Protein AF-A0AAQ3VKM4-F1 (afdb_monomer_lite)

Structure (mmCIF, N/CA/C/O backbone):
data_AF-A0AAQ3VKM4-F1
#
_entry.id   AF-A0AAQ3VKM4-F1
#
loop_
_atom_site.group_PDB
_atom_site.id
_atom_site.type_symbol
_atom_site.label_atom_id
_atom_site.label_alt_id
_atom_site.label_comp_id
_atom_site.label_asym_id
_atom_site.label_entity_id
_atom_site.label_seq_id
_atom_site.pdbx_PDB_ins_code
_atom_site.Cartn_x
_atom_site.Cartn_y
_atom_site.Cartn_z
_atom_site.occupancy
_atom_site.B_iso_or_equiv
_atom_site.auth_seq_id
_atom_site.auth_comp_id
_atom_site.auth_asym_id
_atom_site.auth_atom_id
_atom_site.pdbx_PDB_model_num
ATOM 1 N N . MET A 1 1 ? -99.563 -25.297 165.968 1.00 64.38 1 MET A N 1
ATOM 2 C CA . MET A 1 1 ? -98.382 -24.632 165.367 1.00 64.38 1 MET A CA 1
ATOM 3 C C . MET A 1 1 ? -97.954 -25.417 164.139 1.00 64.38 1 MET A C 1
ATOM 5 O O . MET A 1 1 ? -98.142 -26.628 164.146 1.00 64.38 1 MET A O 1
ATOM 9 N N . THR A 1 2 ? -97.430 -24.736 163.124 1.00 74.06 2 THR A N 1
ATOM 10 C CA . THR A 1 2 ? -96.868 -25.286 161.874 1.00 74.06 2 THR A CA 1
ATOM 11 C C . THR A 1 2 ? -95.444 -24.742 161.685 1.00 74.06 2 THR A C 1
ATOM 13 O O . THR A 1 2 ? -95.102 -23.734 162.305 1.00 74.06 2 THR A O 1
ATOM 16 N N . GLN A 1 3 ? -94.617 -25.412 160.879 1.00 81.00 3 GLN A N 1
ATOM 17 C CA . GLN A 1 3 ? -93.217 -25.056 160.591 1.00 81.00 3 GLN A CA 1
ATOM 18 C C . GLN A 1 3 ? -93.020 -24.913 159.073 1.00 81.00 3 GLN A C 1
ATOM 20 O O . GLN A 1 3 ? -93.578 -25.734 158.354 1.00 81.00 3 GLN A O 1
ATOM 25 N N . ASN A 1 4 ? -92.250 -23.914 158.617 1.00 83.56 4 ASN A N 1
ATOM 26 C CA . ASN A 1 4 ? -91.830 -23.728 157.213 1.00 83.56 4 ASN A CA 1
ATOM 27 C C . ASN A 1 4 ? -90.515 -24.481 156.920 1.00 83.56 4 ASN A C 1
ATOM 29 O O . ASN A 1 4 ? -89.773 -24.773 157.861 1.00 83.56 4 ASN A O 1
ATOM 33 N N . ALA A 1 5 ? -90.203 -24.732 155.645 1.00 84.06 5 ALA A N 1
ATOM 34 C CA . ALA A 1 5 ? -88.915 -25.268 155.185 1.00 84.06 5 ALA A CA 1
ATOM 35 C C . ALA A 1 5 ? -88.377 -24.516 153.951 1.00 84.06 5 ALA A C 1
ATOM 37 O O . ALA A 1 5 ? -89.146 -23.891 153.224 1.00 84.06 5 ALA A O 1
ATOM 38 N N . GLU A 1 6 ? -87.069 -24.604 153.710 1.00 83.38 6 GLU A N 1
ATOM 39 C CA . GLU A 1 6 ? -86.381 -24.021 152.549 1.00 83.38 6 GLU A CA 1
ATOM 40 C C . GLU A 1 6 ? -85.208 -24.916 152.094 1.00 83.38 6 GLU A C 1
ATOM 42 O O . GLU A 1 6 ? -84.598 -25.579 152.941 1.00 83.38 6 GLU A O 1
ATOM 47 N N . PHE A 1 7 ? -84.923 -24.966 150.785 1.00 84.12 7 PHE A N 1
ATOM 48 C CA . PHE A 1 7 ? -83.754 -25.622 150.165 1.00 84.12 7 PHE A CA 1
ATOM 49 C C . PHE A 1 7 ? -83.394 -24.958 148.815 1.00 84.12 7 PHE A C 1
ATOM 51 O O . PHE A 1 7 ? -84.117 -24.083 148.355 1.00 84.12 7 PHE A O 1
ATOM 58 N N . ALA A 1 8 ? -82.276 -25.344 148.197 1.00 81.12 8 ALA A N 1
ATOM 59 C CA . ALA A 1 8 ? -81.869 -24.906 146.857 1.00 81.12 8 ALA A CA 1
ATOM 60 C C . ALA A 1 8 ? -81.702 -26.125 145.943 1.00 81.12 8 ALA A C 1
ATOM 62 O O . ALA A 1 8 ? -81.393 -27.206 146.457 1.00 81.12 8 ALA A O 1
ATOM 63 N N . GLU A 1 9 ? -81.898 -25.941 144.640 1.00 82.38 9 GLU A N 1
ATOM 64 C CA . GLU A 1 9 ? -81.639 -26.980 143.637 1.00 82.38 9 GLU A CA 1
ATOM 65 C C . GLU A 1 9 ? -80.137 -27.295 143.516 1.00 82.38 9 GLU A C 1
ATOM 67 O O . GLU A 1 9 ? -79.266 -26.573 144.028 1.00 82.38 9 GLU A O 1
ATOM 72 N N . GLN A 1 10 ? -79.813 -28.411 142.871 1.00 79.62 10 GLN A N 1
ATOM 73 C CA . GLN A 1 10 ? -78.442 -28.881 142.727 1.00 79.62 10 GLN A CA 1
ATOM 74 C C . GLN A 1 10 ? -77.740 -28.188 141.561 1.00 79.62 10 GLN A C 1
ATOM 76 O O . GLN A 1 10 ? -78.004 -28.450 140.396 1.00 79.62 10 GLN A O 1
ATOM 81 N N . ALA A 1 11 ? -76.736 -27.377 141.895 1.00 73.75 11 ALA A N 1
ATOM 82 C CA . ALA A 1 11 ? -75.978 -26.620 140.905 1.00 73.75 11 ALA A CA 1
ATOM 83 C C . ALA A 1 11 ? -75.397 -27.481 139.766 1.00 73.75 11 ALA A C 1
ATOM 85 O O . ALA A 1 11 ? -74.611 -28.407 140.013 1.00 73.75 11 ALA A O 1
ATOM 86 N N . GLY A 1 12 ? -75.715 -27.087 138.528 1.00 65.62 12 GLY A N 1
ATOM 87 C CA . GLY A 1 12 ? -75.123 -27.603 137.291 1.00 65.62 12 GLY A CA 1
ATOM 88 C C . GLY A 1 12 ? -75.569 -29.015 136.910 1.00 65.62 12 GLY A C 1
ATOM 89 O O . GLY A 1 12 ? -74.775 -29.764 136.329 1.00 65.62 12 GLY A O 1
ATOM 90 N N . GLN A 1 13 ? -76.786 -29.418 137.292 1.00 69.31 13 GLN A N 1
ATOM 91 C CA . GLN A 1 13 ? -77.365 -30.717 136.943 1.00 69.31 13 GLN A CA 1
ATOM 92 C C . GLN A 1 13 ? -78.684 -30.606 136.175 1.00 69.31 13 GLN A C 1
ATOM 94 O O . GLN A 1 13 ? -79.716 -31.083 136.638 1.00 69.31 13 GLN A O 1
ATOM 99 N N . THR A 1 14 ? -78.619 -30.123 134.938 1.00 73.75 14 THR A N 1
ATOM 100 C CA . THR A 1 14 ? -79.780 -30.087 134.046 1.00 73.75 14 THR A CA 1
ATOM 101 C C . THR A 1 14 ? -80.436 -31.474 133.889 1.00 73.75 14 THR A C 1
ATOM 103 O O . THR A 1 14 ? -79.787 -32.469 133.537 1.00 73.75 14 THR A O 1
ATOM 106 N N . HIS A 1 15 ? -81.749 -31.541 134.076 1.00 75.56 15 HIS A N 1
ATOM 107 C CA . HIS A 1 15 ? -82.653 -32.688 133.940 1.00 75.56 15 HIS A CA 1
ATOM 108 C C . HIS A 1 15 ? -82.412 -33.829 134.945 1.00 75.56 15 HIS A C 1
ATOM 110 O O . HIS A 1 15 ? -82.693 -35.003 134.658 1.00 75.56 15 HIS A O 1
ATOM 116 N N . SER A 1 16 ? -81.896 -33.523 136.137 1.00 75.75 16 SER A N 1
ATOM 117 C CA . SER A 1 16 ? -81.593 -34.531 137.157 1.00 75.75 16 SER A CA 1
ATOM 118 C C . SER A 1 16 ? -82.842 -35.226 137.725 1.00 75.75 16 SER A C 1
ATOM 120 O O . SER A 1 16 ? -83.831 -34.615 138.115 1.00 75.75 16 SER A O 1
ATOM 122 N N . GLY A 1 17 ? -82.801 -36.557 137.832 1.00 79.31 17 GLY A N 1
ATOM 123 C CA . GLY A 1 17 ? -83.880 -37.351 138.442 1.00 79.31 17 GLY A CA 1
ATOM 124 C C . GLY A 1 17 ? -83.785 -37.505 139.967 1.00 79.31 17 GLY A C 1
ATOM 125 O O . GLY A 1 17 ? -84.576 -38.253 140.550 1.00 79.31 17 GLY A O 1
ATOM 126 N N . LEU A 1 18 ? -82.784 -36.897 140.614 1.00 81.56 18 LEU A N 1
ATOM 127 C CA . LEU A 1 18 ? -82.569 -36.998 142.062 1.00 81.56 18 LEU A CA 1
ATOM 128 C C . LEU A 1 18 ? -83.651 -36.231 142.825 1.00 81.56 18 LEU A C 1
ATOM 130 O O . LEU A 1 18 ? -84.115 -35.211 142.351 1.00 81.56 18 LEU A O 1
ATOM 134 N N . LEU A 1 19 ? -84.079 -36.732 143.990 1.00 83.62 19 LEU A N 1
ATOM 135 C CA . LEU A 1 19 ? -85.164 -36.105 144.750 1.00 83.62 19 LEU A CA 1
ATOM 136 C C . LEU A 1 19 ? -84.648 -35.069 145.753 1.00 83.62 19 LEU A C 1
ATOM 138 O O . LEU A 1 19 ? -83.874 -35.424 146.646 1.00 83.62 19 LEU A O 1
ATOM 142 N N . ASP A 1 20 ? -85.223 -33.874 145.718 1.00 84.12 20 ASP A N 1
ATOM 143 C CA . ASP A 1 20 ? -85.139 -32.887 146.785 1.00 84.12 20 ASP A CA 1
ATOM 144 C C . ASP A 1 20 ? -86.245 -33.110 147.816 1.00 84.12 20 ASP A C 1
ATOM 146 O O . ASP A 1 20 ? -87.407 -33.355 147.479 1.00 84.12 20 ASP A O 1
ATOM 150 N N . THR A 1 21 ? -85.874 -33.080 149.101 1.00 80.25 21 THR A N 1
ATOM 151 C CA . THR A 1 21 ? -86.745 -33.464 150.223 1.00 80.25 21 THR A CA 1
ATOM 152 C C . THR A 1 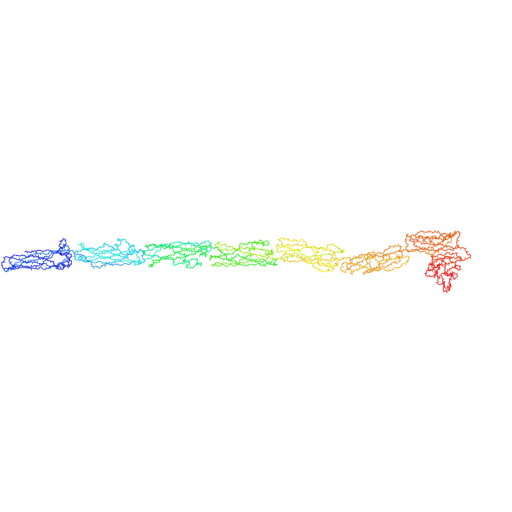21 ? -86.767 -32.403 151.325 1.00 80.25 21 THR A C 1
ATOM 154 O O . THR A 1 21 ? -85.727 -32.078 151.895 1.00 80.25 21 THR A O 1
ATOM 157 N N . ALA A 1 22 ? -87.960 -31.954 151.724 1.00 84.69 22 ALA A N 1
ATOM 158 C CA . ALA A 1 22 ? -88.172 -31.080 152.882 1.00 84.69 22 ALA A CA 1
ATOM 159 C C . ALA A 1 22 ? -89.213 -31.666 153.853 1.00 84.69 22 ALA A C 1
ATOM 161 O O . ALA A 1 22 ? -90.228 -32.216 153.432 1.00 84.69 22 ALA A O 1
ATOM 162 N N . THR A 1 23 ? -88.998 -31.539 155.168 1.00 81.62 23 THR A N 1
ATOM 163 C CA . THR A 1 23 ? -89.935 -32.043 156.195 1.00 81.62 23 THR A CA 1
ATOM 164 C C . THR A 1 23 ? -90.221 -31.010 157.275 1.00 81.62 23 THR A C 1
ATOM 166 O O . THR A 1 23 ? -89.320 -30.269 157.664 1.00 81.62 23 THR A O 1
ATOM 169 N N . GLY A 1 24 ? -91.425 -31.022 157.848 1.00 83.38 24 GLY A N 1
ATOM 170 C CA . GLY A 1 24 ? -91.783 -30.157 158.976 1.00 83.38 24 GLY A CA 1
ATOM 171 C C . GLY A 1 24 ? -92.891 -30.735 159.851 1.00 83.38 24 GLY A C 1
ATOM 172 O O . GLY A 1 24 ? -93.434 -31.803 159.574 1.00 83.38 24 GLY A O 1
ATOM 173 N N . ARG A 1 25 ? -93.229 -30.054 160.954 1.00 80.44 25 ARG A N 1
ATOM 174 C CA . ARG A 1 25 ? -94.176 -30.573 161.961 1.00 80.44 25 ARG A CA 1
ATOM 175 C C . ARG A 1 25 ? -95.369 -29.653 162.214 1.00 80.44 25 ARG A C 1
ATOM 177 O O . ARG A 1 25 ? -95.251 -28.432 162.293 1.00 80.44 25 ARG A O 1
ATOM 184 N N . ILE A 1 26 ? -96.521 -30.277 162.432 1.00 81.94 26 ILE A N 1
ATOM 185 C CA . ILE A 1 26 ? -97.787 -29.694 162.876 1.00 81.94 26 ILE A CA 1
ATOM 186 C C . ILE A 1 26 ? -98.051 -30.202 164.294 1.00 81.94 26 ILE A C 1
ATOM 188 O O . ILE A 1 26 ? -98.018 -31.404 164.523 1.00 81.94 26 ILE A O 1
ATOM 192 N N . ALA A 1 27 ? -98.313 -29.326 165.262 1.00 75.88 27 ALA A N 1
ATOM 193 C CA . ALA A 1 27 ? -98.586 -29.720 166.652 1.00 75.88 27 ALA A CA 1
ATOM 194 C C . ALA A 1 27 ? -99.806 -28.997 167.240 1.00 75.88 27 ALA A C 1
ATOM 196 O O . ALA A 1 27 ? -100.029 -27.817 166.936 1.00 75.88 27 ALA A O 1
ATOM 197 N N . TRP A 1 28 ? -100.558 -29.683 168.106 1.00 79.44 28 TRP A N 1
ATOM 198 C CA . TRP A 1 28 ? -101.805 -29.210 168.723 1.00 79.44 28 TRP A CA 1
ATOM 199 C C . TRP A 1 28 ? -101.976 -29.682 170.183 1.00 79.44 28 TRP A C 1
ATOM 201 O O . TRP A 1 28 ? -101.301 -30.607 170.637 1.00 79.44 28 TRP A O 1
ATOM 211 N N . VAL A 1 29 ? -102.883 -29.024 170.916 1.00 71.56 29 VAL A N 1
ATOM 212 C CA . VAL A 1 29 ? -103.281 -29.322 172.307 1.00 71.56 29 VAL A CA 1
ATOM 213 C C . VAL A 1 29 ? -104.809 -29.265 172.395 1.00 71.56 29 VAL A C 1
ATOM 215 O O . VAL A 1 29 ? -105.408 -28.339 171.854 1.00 71.56 29 VAL A O 1
ATOM 218 N N . ASP A 1 30 ? -105.406 -30.230 173.085 1.00 66.38 30 ASP A N 1
ATOM 219 C CA . ASP A 1 30 ? -106.837 -30.452 173.277 1.00 66.38 30 ASP A CA 1
ATOM 220 C C . ASP A 1 30 ? -107.136 -30.736 174.761 1.00 66.38 30 ASP A C 1
ATOM 222 O O . ASP A 1 30 ? -106.435 -31.493 175.431 1.00 66.38 30 ASP A O 1
ATOM 226 N N . VAL A 1 31 ? -108.154 -30.091 175.323 1.00 64.88 31 VAL A N 1
ATOM 227 C CA . VAL A 1 31 ? -108.420 -30.084 176.772 1.00 64.88 31 VAL A CA 1
ATOM 228 C C . VAL A 1 31 ? -109.446 -31.148 177.185 1.00 64.88 31 VAL A C 1
ATOM 230 O O . VAL A 1 31 ? -109.569 -31.445 178.375 1.00 64.88 31 VAL A O 1
ATOM 233 N N . ASN A 1 32 ? -110.149 -31.762 176.228 1.00 62.69 32 ASN A N 1
ATOM 234 C CA . ASN A 1 32 ? -111.196 -32.749 176.490 1.00 62.69 32 ASN A CA 1
ATOM 235 C C . ASN A 1 32 ? -110.608 -34.167 176.513 1.00 62.69 32 ASN A C 1
ATOM 237 O O . ASN A 1 32 ? -109.908 -34.577 175.604 1.00 62.69 32 ASN A O 1
ATOM 241 N N . LEU A 1 33 ? -110.808 -34.932 177.590 1.00 65.31 33 LEU A N 1
ATOM 242 C CA . LEU A 1 33 ? -110.124 -36.229 177.784 1.00 65.31 33 LEU A CA 1
ATOM 243 C C . LEU A 1 33 ? -110.818 -37.414 177.070 1.00 65.31 33 LEU A C 1
ATOM 245 O O . LEU A 1 33 ? -110.568 -38.569 177.418 1.00 65.31 33 LEU A O 1
ATOM 249 N N . GLY A 1 34 ? -111.737 -37.148 176.135 1.00 59.94 34 GLY A N 1
ATOM 250 C CA . GLY A 1 34 ? -112.651 -38.148 175.561 1.00 59.94 34 GLY A CA 1
ATOM 251 C C . GLY A 1 34 ? -112.542 -38.381 174.048 1.00 59.94 34 GLY A C 1
ATOM 252 O O . GLY A 1 34 ? -113.230 -39.266 173.542 1.00 59.94 34 GLY A O 1
ATOM 253 N N . ASP A 1 35 ? -111.713 -37.621 173.334 1.00 68.94 35 ASP A N 1
ATOM 254 C CA . ASP A 1 35 ? -111.623 -37.534 171.868 1.00 68.94 35 ASP A CA 1
ATOM 255 C C . ASP A 1 35 ? -110.182 -37.675 171.325 1.00 68.94 35 ASP A C 1
ATOM 257 O O . ASP A 1 35 ? -109.229 -37.889 172.077 1.00 68.94 35 ASP A O 1
ATOM 261 N N . LYS A 1 36 ? -110.036 -37.668 169.987 1.00 73.12 36 LYS A N 1
ATOM 262 C CA . LYS A 1 36 ? -108.755 -37.794 169.264 1.00 73.12 36 LYS A CA 1
ATOM 263 C C . LYS A 1 36 ? -108.699 -36.846 168.050 1.00 73.12 36 LYS A C 1
ATOM 265 O O . LYS A 1 36 ? -109.382 -37.124 167.057 1.00 73.12 36 LYS A O 1
ATOM 270 N N . PRO A 1 37 ? -107.843 -35.808 168.059 1.00 78.44 37 PRO A N 1
ATOM 271 C CA . PRO A 1 37 ? -107.743 -34.857 166.947 1.00 78.44 37 PRO A CA 1
ATOM 272 C C . PRO A 1 37 ? -107.134 -35.434 165.656 1.00 78.44 37 PRO A C 1
ATOM 274 O O . PRO A 1 37 ? -106.353 -36.381 165.694 1.00 78.44 37 PRO A O 1
ATOM 277 N N . SER A 1 38 ? -107.411 -34.828 164.501 1.00 77.94 38 SER A N 1
ATOM 278 C CA . SER A 1 38 ? -106.808 -35.160 163.195 1.00 77.94 38 SER A CA 1
ATOM 279 C C . SER A 1 38 ? -106.319 -33.910 162.471 1.00 77.94 38 SER A C 1
ATOM 281 O O . SER A 1 38 ? -106.839 -32.827 162.704 1.00 77.94 38 SER A O 1
ATOM 283 N N . ALA A 1 39 ? -105.354 -34.051 161.562 1.00 81.88 39 ALA A N 1
ATOM 284 C CA . ALA A 1 39 ? -104.847 -32.951 160.742 1.00 81.88 39 ALA A CA 1
ATOM 285 C C . ALA A 1 39 ? -104.753 -33.345 159.262 1.00 81.88 39 ALA A C 1
ATOM 287 O O . ALA A 1 39 ? -104.484 -34.499 158.953 1.00 81.88 39 ALA A O 1
ATOM 288 N N . ILE A 1 40 ? -104.960 -32.389 158.361 1.00 81.50 40 ILE A N 1
ATOM 289 C CA . ILE A 1 40 ? -104.773 -32.531 156.909 1.00 81.50 40 ILE A CA 1
ATOM 290 C C . ILE A 1 40 ? -104.099 -31.275 156.355 1.00 81.50 40 ILE A C 1
ATOM 292 O O . ILE A 1 40 ? -104.211 -30.202 156.951 1.00 81.50 40 ILE A O 1
ATOM 296 N N . VAL A 1 41 ? -103.407 -31.397 155.221 1.00 85.19 41 VAL A N 1
ATOM 297 C CA . VAL A 1 41 ? -102.719 -30.279 154.560 1.00 85.19 41 VAL A CA 1
ATOM 298 C C . VAL A 1 41 ? -103.166 -30.166 153.106 1.00 85.19 41 VAL A C 1
ATOM 300 O O . VAL A 1 41 ? -103.300 -31.178 152.424 1.00 85.19 41 VAL A O 1
ATOM 303 N N . SER A 1 42 ? -103.380 -28.938 152.634 1.00 83.06 42 SER A N 1
ATOM 304 C CA . SER A 1 42 ? -103.691 -28.632 151.233 1.00 83.06 42 SER A CA 1
ATOM 305 C C . SER A 1 42 ? -102.839 -27.475 150.713 1.00 83.06 42 SER A C 1
ATOM 307 O O . SER A 1 42 ? -102.576 -26.521 151.450 1.00 83.06 42 SER A O 1
ATOM 309 N N . PHE A 1 43 ? -102.433 -27.539 149.443 1.00 86.38 43 PHE A N 1
ATOM 310 C CA . PHE A 1 43 ? -101.773 -26.424 148.762 1.00 86.38 43 PHE A CA 1
ATOM 311 C C . PHE A 1 43 ? -102.703 -25.211 148.671 1.00 86.38 43 PHE A C 1
ATOM 313 O O . PHE A 1 43 ? -103.928 -25.354 148.667 1.00 86.38 43 PHE A O 1
ATOM 320 N N . THR A 1 44 ? -102.122 -24.016 148.682 1.00 86.75 44 THR A N 1
ATOM 321 C CA . THR A 1 44 ? -102.873 -22.757 148.722 1.00 86.75 44 THR A CA 1
ATOM 322 C C . THR A 1 44 ? -102.436 -21.793 147.627 1.00 86.75 44 THR A C 1
ATOM 324 O O . THR A 1 44 ? -103.293 -21.269 146.922 1.00 86.75 44 THR A O 1
ATOM 327 N N . SER A 1 45 ? -101.135 -21.536 147.495 1.00 85.00 45 SER A N 1
ATOM 328 C CA . SER A 1 45 ? -100.599 -20.582 146.519 1.00 85.00 45 SER A CA 1
ATOM 329 C C . SER A 1 45 ? -99.092 -20.739 146.357 1.00 85.00 45 SER A C 1
ATOM 331 O O . SER A 1 45 ? -98.413 -21.138 147.304 1.00 85.00 45 SER A O 1
ATOM 333 N N . SER A 1 46 ? -98.570 -20.348 145.201 1.00 87.69 46 SER A N 1
ATOM 334 C CA . SER A 1 46 ? -97.143 -20.216 144.909 1.00 87.69 46 SER A CA 1
ATOM 335 C C . SER A 1 46 ? -96.786 -18.744 144.675 1.00 87.69 46 SER A C 1
ATOM 337 O O . SER A 1 46 ? -97.644 -17.938 144.309 1.00 87.69 46 SER A O 1
ATOM 339 N N . SER A 1 47 ? -95.532 -18.382 144.936 1.00 86.56 47 SER A N 1
ATOM 340 C CA . SER A 1 47 ? -94.950 -17.105 144.524 1.00 86.56 47 SER A CA 1
ATOM 341 C C . SER A 1 47 ? -93.540 -17.316 143.988 1.00 86.56 47 SER A C 1
ATOM 343 O O . SER A 1 47 ? -92.739 -17.978 144.649 1.00 86.56 47 SER A O 1
ATOM 345 N N . TYR A 1 48 ? -93.242 -16.722 142.842 1.00 87.75 48 TYR A N 1
ATOM 346 C CA . TYR A 1 48 ? -91.948 -16.717 142.184 1.00 87.75 48 TYR A CA 1
ATOM 347 C C . TYR A 1 48 ? -91.267 -15.366 142.341 1.00 87.75 48 TYR A C 1
ATOM 349 O O . TYR A 1 48 ? -91.901 -14.322 142.144 1.00 87.75 48 TYR A O 1
ATOM 357 N N . ARG A 1 49 ? -89.979 -15.382 142.665 1.00 88.81 49 ARG A N 1
ATOM 358 C CA . ARG A 1 49 ? -89.149 -14.186 142.692 1.00 88.81 49 ARG A CA 1
ATOM 359 C C . ARG A 1 49 ? -87.970 -14.323 141.750 1.00 88.81 49 ARG A C 1
ATOM 361 O O . ARG A 1 49 ? -87.348 -15.379 141.734 1.00 88.81 49 ARG A O 1
ATOM 368 N N . ASP A 1 50 ? -87.689 -13.241 141.034 1.00 82.62 50 ASP A N 1
ATOM 369 C CA . ASP A 1 50 ? -86.464 -13.099 140.245 1.00 82.62 50 ASP A CA 1
ATOM 370 C C . ASP A 1 50 ? -85.222 -13.090 141.159 1.00 82.62 50 ASP A C 1
ATOM 372 O O . ASP A 1 50 ? -85.337 -13.081 142.394 1.00 82.62 50 ASP A O 1
ATOM 376 N N . ALA A 1 51 ? -84.030 -13.096 140.563 1.00 81.81 51 ALA A N 1
ATOM 377 C CA . ALA A 1 51 ? -82.762 -13.124 141.292 1.00 81.81 51 ALA A CA 1
ATOM 378 C C . ALA A 1 51 ? -82.553 -11.884 142.189 1.00 81.81 51 ALA A C 1
ATOM 380 O O . ALA A 1 51 ? -81.875 -11.952 143.219 1.00 81.81 51 ALA A O 1
ATOM 381 N N . GLU A 1 52 ? -83.183 -10.750 141.863 1.00 81.56 52 GLU A N 1
ATOM 382 C CA . GLU A 1 52 ? -83.198 -9.538 142.693 1.00 81.56 52 GLU A CA 1
ATOM 383 C C . GLU A 1 52 ? -84.182 -9.624 143.874 1.00 81.56 52 GLU A C 1
ATOM 385 O O . GLU A 1 52 ? -84.208 -8.743 144.744 1.00 81.56 52 GLU A O 1
ATOM 390 N N . GLY A 1 53 ? -84.981 -10.688 143.936 1.00 76.94 53 GLY A N 1
ATOM 391 C CA . GLY A 1 53 ? -85.944 -10.956 144.989 1.00 76.94 53 GLY A CA 1
ATOM 392 C C . GLY A 1 53 ? -87.271 -10.215 144.823 1.00 76.94 53 GLY A C 1
ATOM 393 O O . GLY A 1 53 ? -88.034 -10.149 145.793 1.00 76.94 53 GLY A O 1
ATOM 394 N N . ASN A 1 54 ? -87.590 -9.656 143.654 1.00 83.25 54 ASN A N 1
ATOM 395 C CA . ASN A 1 54 ? -88.904 -9.080 143.358 1.00 83.25 54 ASN A CA 1
ATOM 396 C C . ASN A 1 54 ? -89.918 -10.189 143.088 1.00 83.25 54 ASN A C 1
ATOM 398 O O . ASN A 1 54 ? -89.606 -11.178 142.448 1.00 83.25 54 ASN A O 1
ATOM 402 N N . ASP A 1 55 ? -91.159 -10.022 143.544 1.00 85.50 55 ASP A N 1
ATOM 403 C CA . ASP A 1 55 ? -92.223 -10.983 143.240 1.00 85.50 55 ASP A CA 1
ATOM 404 C C . ASP A 1 55 ? -92.728 -10.779 141.809 1.00 85.50 55 ASP A C 1
ATOM 406 O O . ASP A 1 55 ? -93.422 -9.802 141.512 1.00 85.50 55 ASP A O 1
ATOM 410 N N . VAL A 1 56 ? -92.361 -11.710 140.935 1.00 83.81 56 VAL A N 1
ATOM 411 C CA . VAL A 1 56 ? -92.668 -11.688 139.500 1.00 83.81 56 VAL A CA 1
ATOM 412 C C . VAL A 1 56 ? -93.722 -12.725 139.129 1.00 83.81 56 VAL A C 1
ATOM 414 O O . VAL A 1 56 ? -94.011 -12.928 137.954 1.00 83.81 56 VAL A O 1
ATOM 417 N N . THR A 1 57 ? -94.387 -13.335 140.114 1.00 84.44 57 THR A N 1
ATOM 418 C CA . THR A 1 57 ? -95.401 -14.379 139.883 1.00 84.44 57 THR A CA 1
ATOM 419 C C . THR A 1 57 ? -96.476 -13.950 138.880 1.00 84.44 57 THR A C 1
ATOM 421 O O . THR A 1 57 ? -96.938 -14.744 138.066 1.00 84.44 57 THR A O 1
ATOM 424 N N . SER A 1 58 ? -96.880 -12.676 138.915 1.00 82.12 58 SER A N 1
ATOM 425 C CA . SER A 1 58 ? -97.922 -12.142 138.023 1.00 82.12 58 SER A CA 1
ATOM 426 C C . SER A 1 58 ? -97.461 -11.861 136.588 1.00 82.12 58 SER A C 1
ATOM 428 O O . SER A 1 58 ? -98.308 -11.678 135.714 1.00 82.12 58 SER A O 1
ATOM 430 N N . SER A 1 59 ? -96.149 -11.807 136.348 1.00 79.56 59 SER A N 1
ATOM 431 C CA . SER A 1 59 ? -95.547 -11.558 135.032 1.00 79.56 59 SER A CA 1
ATOM 432 C C . SER A 1 59 ? -95.057 -12.825 134.339 1.00 79.56 59 SER A C 1
ATOM 434 O O . SER A 1 59 ? -94.585 -12.740 133.209 1.00 79.56 59 SER A O 1
ATOM 436 N N . LEU A 1 60 ? -95.193 -13.985 134.983 1.00 81.88 60 LEU A N 1
ATOM 437 C CA . LEU A 1 60 ? -94.798 -15.254 134.393 1.00 81.88 60 LEU A CA 1
ATOM 438 C C . LEU A 1 60 ? -95.623 -15.566 133.144 1.00 81.88 60 LEU A C 1
ATOM 440 O O . LEU A 1 60 ? -96.851 -15.427 133.111 1.00 81.88 60 LEU A O 1
ATOM 444 N N . THR A 1 61 ? -94.931 -16.022 132.107 1.00 77.62 61 THR A N 1
ATOM 445 C CA . THR A 1 61 ? -95.542 -16.527 130.881 1.00 77.62 61 THR A CA 1
ATOM 446 C C . THR A 1 61 ? -96.325 -17.811 131.152 1.00 77.62 61 THR A C 1
ATOM 448 O O . THR A 1 61 ? -96.155 -18.480 132.170 1.00 77.62 61 THR A O 1
ATOM 451 N N . ALA A 1 62 ? -97.183 -18.207 130.208 1.00 78.00 62 ALA A N 1
ATOM 452 C CA . ALA A 1 62 ? -97.934 -19.457 130.327 1.00 78.00 62 ALA A CA 1
ATOM 453 C C . ALA A 1 62 ? -97.022 -20.697 130.445 1.00 78.00 62 ALA A C 1
ATOM 455 O O . ALA A 1 62 ? -97.405 -21.659 131.107 1.00 78.00 62 ALA A O 1
ATOM 456 N N . ALA A 1 63 ? -95.835 -20.666 129.826 1.00 72.56 63 ALA A N 1
ATOM 457 C CA . ALA A 1 63 ? -94.844 -21.736 129.919 1.00 72.56 63 ALA A CA 1
ATOM 458 C C . ALA A 1 63 ? -94.177 -21.763 131.304 1.00 72.56 63 ALA A C 1
ATOM 460 O O . ALA A 1 63 ? -94.167 -22.809 131.949 1.00 72.56 63 ALA A O 1
ATOM 461 N N . GLN A 1 64 ? -93.744 -20.603 131.807 1.00 78.25 64 GLN A N 1
ATOM 462 C CA . GLN A 1 64 ? -93.194 -20.461 133.162 1.00 78.25 64 GLN A CA 1
ATOM 463 C C . GLN A 1 64 ? -94.209 -20.886 134.238 1.00 78.25 64 GLN A C 1
ATOM 465 O O . GLN A 1 64 ? -93.885 -21.630 135.160 1.00 78.25 64 GLN A O 1
ATOM 470 N N . LEU A 1 65 ? -95.478 -20.491 134.096 1.00 79.81 65 LEU A N 1
ATOM 471 C CA . LEU A 1 65 ? -96.538 -20.882 135.029 1.00 79.81 65 LEU A CA 1
ATOM 472 C C . LEU A 1 65 ? -96.822 -22.394 134.988 1.00 79.81 65 LEU A C 1
ATOM 474 O O . LEU A 1 65 ? -97.131 -22.998 136.014 1.00 79.81 65 LEU A O 1
ATOM 478 N N . ALA A 1 66 ? -96.720 -23.016 133.809 1.00 80.56 66 ALA A N 1
ATOM 479 C CA . ALA A 1 66 ? -96.859 -24.462 133.664 1.00 80.56 66 ALA A CA 1
ATOM 480 C C . ALA A 1 66 ? -95.704 -25.221 134.337 1.00 80.56 66 ALA A C 1
ATOM 482 O O . ALA A 1 66 ? -95.967 -26.240 134.977 1.00 80.56 66 ALA A O 1
ATOM 483 N N . ALA A 1 67 ? -94.471 -24.708 134.247 1.00 80.56 67 ALA A N 1
ATOM 484 C CA . ALA A 1 67 ? -93.314 -25.258 134.953 1.00 80.56 67 ALA A CA 1
ATOM 485 C C . ALA A 1 67 ? -93.506 -25.198 136.481 1.00 80.56 67 ALA A C 1
ATOM 487 O O . ALA A 1 67 ? -93.337 -26.203 137.166 1.00 80.56 67 ALA A O 1
ATOM 488 N N . ILE A 1 68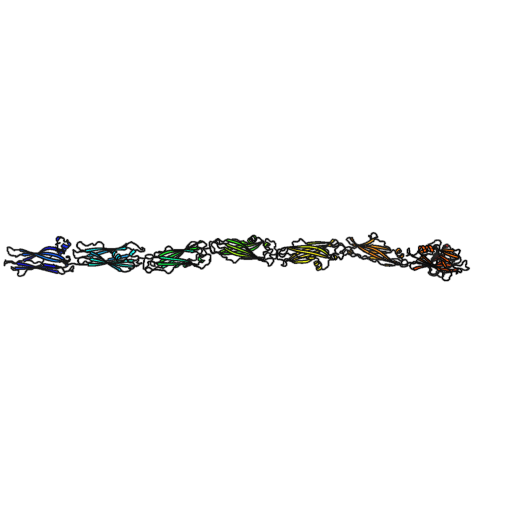 ? -94.015 -24.080 137.012 1.00 81.75 68 ILE A N 1
ATOM 489 C CA . ILE A 1 68 ? -94.330 -23.960 138.448 1.00 81.75 68 ILE A CA 1
ATOM 490 C C . ILE A 1 68 ? -95.462 -24.898 138.877 1.00 81.75 68 ILE A C 1
ATOM 492 O O . ILE A 1 68 ? -95.347 -25.582 139.891 1.00 81.75 68 ILE A O 1
ATOM 496 N N . HIS A 1 69 ? -96.563 -24.979 138.127 1.00 80.69 69 HIS A N 1
ATOM 497 C CA . HIS A 1 69 ? -97.646 -25.908 138.474 1.00 80.69 69 HIS A CA 1
ATOM 498 C C . HIS A 1 69 ? -97.187 -27.372 138.467 1.00 80.69 69 HIS A C 1
ATOM 500 O O . HIS A 1 69 ? -97.741 -28.186 139.206 1.00 80.69 69 HIS A O 1
ATOM 506 N N . ALA A 1 70 ? -96.186 -27.724 137.652 1.00 82.00 70 ALA A N 1
ATOM 507 C CA . ALA A 1 70 ? -95.644 -29.079 137.615 1.00 82.00 70 ALA A CA 1
ATOM 508 C C . ALA A 1 70 ? -94.987 -29.489 138.943 1.00 82.00 70 ALA A C 1
ATOM 510 O O . ALA A 1 70 ? -94.942 -30.682 139.249 1.00 82.00 70 ALA A O 1
ATOM 511 N N . VAL A 1 71 ? -94.547 -28.519 139.752 1.00 82.75 71 VAL A N 1
ATOM 512 C CA . VAL A 1 71 ? -93.918 -28.768 141.052 1.00 82.75 71 VAL A CA 1
ATOM 513 C C . VAL A 1 71 ? -94.876 -28.637 142.247 1.00 82.75 71 VAL A C 1
ATOM 515 O O . VAL A 1 71 ? -94.517 -28.947 143.378 1.00 82.75 71 VAL A O 1
ATOM 518 N N . GLU A 1 72 ? -96.144 -28.273 142.035 1.00 82.88 72 GLU A N 1
ATOM 519 C CA . GLU A 1 72 ? -97.153 -28.184 143.101 1.00 82.88 72 GLU A CA 1
ATOM 520 C C . GLU A 1 72 ? -97.705 -29.570 143.493 1.00 82.88 72 GLU A C 1
ATOM 522 O O . GLU A 1 72 ? -98.682 -30.062 142.925 1.00 82.88 72 GLU A O 1
ATOM 527 N N . ILE A 1 73 ? -97.111 -30.216 144.505 1.00 79.75 73 ILE A N 1
ATOM 528 C CA . ILE A 1 73 ? -97.514 -31.566 144.945 1.00 79.75 73 ILE A CA 1
ATOM 529 C C . ILE A 1 73 ? -98.127 -31.608 146.361 1.00 79.75 73 ILE A C 1
ATOM 531 O O . ILE A 1 73 ? -97.692 -30.891 147.263 1.00 79.75 73 ILE A O 1
ATOM 535 N N . PRO A 1 74 ? -99.131 -32.471 146.629 1.00 77.75 74 PRO A N 1
ATOM 536 C CA . PRO A 1 74 ? -99.650 -32.664 147.982 1.00 77.75 74 PRO A CA 1
ATOM 537 C C . PRO A 1 74 ? -98.578 -33.187 148.946 1.00 77.75 74 PRO A C 1
ATOM 539 O O . PRO A 1 74 ? -97.845 -34.122 148.631 1.00 77.75 74 PRO A O 1
ATOM 542 N N . LEU A 1 75 ? -98.549 -32.644 150.163 1.00 83.62 75 LEU A N 1
ATOM 543 C CA . LEU A 1 75 ? -97.629 -33.091 151.208 1.00 83.62 75 LEU A CA 1
ATOM 544 C C . LEU A 1 75 ? -98.099 -34.395 151.855 1.00 83.62 75 LEU A C 1
ATOM 546 O O . LEU A 1 75 ? -99.268 -34.536 152.227 1.00 83.62 75 LEU A O 1
ATOM 550 N N . GLN A 1 76 ? -97.175 -35.332 152.067 1.00 80.62 76 GLN A N 1
ATOM 551 C CA . GLN A 1 76 ? -97.468 -36.558 152.806 1.00 80.62 76 GLN A CA 1
ATOM 552 C C . GLN A 1 76 ? -97.501 -36.259 154.308 1.00 80.62 76 GLN A C 1
ATOM 554 O O . GLN A 1 76 ? -96.523 -35.736 154.826 1.00 80.62 76 GLN A O 1
ATOM 559 N N . LEU A 1 77 ? -98.581 -36.620 155.017 1.00 80.81 77 LEU A N 1
ATOM 560 C CA . LEU A 1 77 ? -98.753 -36.343 156.451 1.00 80.81 77 LEU A CA 1
ATOM 561 C C . LEU A 1 77 ? -98.816 -37.624 157.305 1.00 80.81 77 LEU A C 1
ATOM 563 O O . LEU A 1 77 ? -99.536 -38.563 156.968 1.00 80.81 77 LEU A O 1
ATOM 567 N N . VAL A 1 78 ? -98.113 -37.645 158.443 1.00 79.81 78 VAL A N 1
ATOM 568 C CA . VAL A 1 78 ? -98.072 -38.780 159.388 1.00 79.81 78 VAL A CA 1
ATOM 569 C C . VAL A 1 78 ? -98.360 -38.313 160.820 1.00 79.81 78 VAL A C 1
ATOM 571 O O . VAL A 1 78 ? -97.614 -37.498 161.354 1.00 79.81 78 VAL A O 1
ATOM 574 N N . HIS A 1 79 ? -99.418 -38.834 161.456 1.00 74.94 79 HIS A N 1
ATOM 575 C CA . HIS A 1 79 ? -99.816 -38.505 162.840 1.00 74.94 79 HIS A CA 1
ATOM 576 C C . HIS A 1 79 ? -99.027 -39.284 163.906 1.00 74.94 79 HIS A C 1
ATOM 578 O O . HIS A 1 79 ? -98.643 -40.432 163.689 1.00 74.94 79 HIS A O 1
ATOM 584 N N . ASP A 1 80 ? -98.856 -38.693 165.093 1.00 71.75 80 ASP A N 1
ATOM 585 C CA . ASP A 1 80 ? -98.285 -39.360 166.271 1.00 71.75 80 ASP A CA 1
ATOM 586 C C . ASP A 1 80 ? -99.216 -40.489 166.779 1.00 71.75 80 ASP A C 1
ATOM 588 O O . ASP A 1 80 ? -100.415 -40.252 166.942 1.00 71.75 80 ASP A O 1
ATOM 592 N N . PRO A 1 81 ? -98.711 -41.708 167.049 1.00 65.38 81 PRO A N 1
ATOM 593 C CA . PRO A 1 81 ? -99.545 -42.857 167.403 1.00 65.38 81 PRO A CA 1
ATOM 594 C C . PRO A 1 81 ? -100.275 -42.761 168.751 1.00 65.38 81 PRO A C 1
ATOM 596 O O . PRO A 1 81 ? -101.308 -43.417 168.915 1.00 65.38 81 PRO A O 1
ATOM 599 N N . LEU A 1 82 ? -99.778 -41.989 169.727 1.00 62.88 82 LEU A N 1
ATOM 600 C CA . LEU A 1 82 ? -100.447 -41.889 171.033 1.00 62.88 82 LEU A CA 1
ATOM 601 C C . LEU A 1 82 ? -101.683 -40.989 170.959 1.00 62.88 82 LEU A C 1
ATOM 603 O O . LEU A 1 82 ? -102.694 -41.324 171.565 1.00 62.88 82 LEU A O 1
ATOM 607 N N . ASN A 1 83 ? -101.600 -39.902 170.185 1.00 62.12 83 ASN A N 1
ATOM 608 C CA . ASN A 1 83 ? -102.654 -38.923 169.890 1.00 62.12 83 ASN A CA 1
ATOM 609 C C . ASN A 1 83 ? -103.716 -38.749 170.991 1.00 62.12 83 ASN A C 1
ATOM 611 O O . ASN A 1 83 ? -104.913 -38.939 170.765 1.00 62.12 83 ASN A O 1
ATOM 615 N N . ASN A 1 84 ? -103.244 -38.435 172.194 1.00 58.22 84 ASN A N 1
ATOM 616 C CA . ASN A 1 84 ? -104.088 -37.996 173.297 1.00 58.22 84 ASN A CA 1
ATOM 617 C C . ASN A 1 84 ? -104.262 -36.470 173.183 1.00 58.22 84 ASN A C 1
ATOM 619 O O . ASN A 1 84 ? -103.802 -35.855 172.224 1.00 58.22 84 ASN A O 1
ATOM 623 N N . ASN A 1 85 ? -104.825 -35.848 174.211 1.00 60.75 85 ASN A N 1
ATOM 624 C CA . ASN A 1 85 ? -104.958 -34.405 174.447 1.00 60.75 85 ASN A CA 1
ATOM 625 C C . ASN A 1 85 ? -103.776 -33.490 174.049 1.00 60.75 85 ASN A C 1
ATOM 627 O O . ASN A 1 85 ? -103.913 -32.277 174.031 1.00 60.75 85 ASN A O 1
ATOM 631 N N . ILE A 1 86 ? -102.590 -34.011 173.742 1.00 64.81 86 ILE A N 1
ATOM 632 C CA . ILE A 1 86 ? -101.510 -33.268 173.087 1.00 64.81 86 ILE A CA 1
ATOM 633 C C . ILE A 1 86 ? -100.982 -34.155 171.952 1.00 64.81 86 ILE A C 1
ATOM 635 O O . ILE A 1 86 ? -100.492 -35.252 172.223 1.00 64.81 86 ILE A O 1
ATOM 639 N N . GLY A 1 87 ? -101.078 -33.694 170.699 1.00 70.31 87 GLY A N 1
ATOM 640 C CA . GLY A 1 87 ? -100.750 -34.483 169.504 1.00 70.31 87 GLY A CA 1
ATOM 641 C C . GLY A 1 87 ? -99.988 -33.697 168.431 1.00 70.31 87 GLY A C 1
ATOM 642 O O . GLY A 1 87 ? -99.852 -32.471 168.493 1.00 70.31 87 GLY A O 1
ATOM 643 N N . SER A 1 88 ? -99.435 -34.410 167.447 1.00 79.31 88 SER A N 1
ATOM 644 C CA . SER A 1 88 ? -98.712 -33.810 166.318 1.00 79.31 88 SER A CA 1
ATOM 645 C C . SER A 1 88 ? -98.737 -34.669 165.060 1.00 79.31 88 SER A C 1
ATOM 647 O O . SER A 1 88 ? -98.992 -35.867 165.149 1.00 79.31 88 SER A O 1
ATOM 649 N N . ALA A 1 89 ? -98.418 -34.076 163.910 1.00 81.00 89 ALA A N 1
ATOM 650 C CA . ALA A 1 89 ? -98.161 -34.766 162.655 1.00 81.00 89 ALA A CA 1
ATOM 651 C C . ALA A 1 89 ? -96.951 -34.170 161.923 1.00 81.00 89 ALA A C 1
ATOM 653 O O . ALA A 1 89 ? -96.750 -32.958 161.963 1.00 81.00 89 ALA A O 1
ATOM 654 N N . THR A 1 90 ? -96.164 -35.001 161.248 1.00 81.50 90 THR A N 1
ATOM 655 C CA . THR A 1 90 ? -95.031 -34.570 160.411 1.00 81.50 90 THR A CA 1
ATOM 656 C C . THR A 1 90 ? -95.444 -34.613 158.945 1.00 81.50 90 THR A C 1
ATOM 658 O O . THR A 1 90 ? -96.118 -35.561 158.541 1.00 81.50 90 THR A O 1
ATOM 661 N N . TRP A 1 91 ? -95.063 -33.599 158.170 1.00 87.25 91 TRP A N 1
ATOM 662 C CA . TRP A 1 91 ? -95.249 -33.547 156.723 1.00 87.25 91 TRP A CA 1
ATOM 663 C C . TRP A 1 91 ? -93.912 -33.660 155.979 1.00 87.25 91 TRP A C 1
ATOM 665 O O . TRP A 1 91 ? -92.887 -33.222 156.505 1.00 87.25 91 TRP A O 1
ATOM 675 N N . THR A 1 92 ? -93.945 -34.211 154.763 1.00 82.38 92 THR A N 1
ATOM 676 C CA . THR A 1 92 ? -92.787 -34.356 153.860 1.00 82.38 92 THR A CA 1
ATOM 677 C C . THR A 1 92 ? -93.142 -33.909 152.430 1.00 82.38 92 THR A C 1
ATOM 679 O O . THR A 1 92 ? -94.212 -34.274 151.936 1.00 82.38 92 THR A O 1
ATOM 682 N N . TYR A 1 93 ? -92.255 -33.138 151.787 1.00 86.00 93 TYR A N 1
ATOM 683 C CA . TYR A 1 93 ? -92.278 -32.685 150.385 1.00 86.00 93 TYR A CA 1
ATOM 684 C C . TYR A 1 93 ? -91.112 -33.336 149.628 1.00 86.00 93 TYR A C 1
ATOM 686 O O . TYR A 1 93 ? -89.979 -33.115 150.041 1.00 86.00 93 TYR A O 1
ATOM 694 N N . ASN A 1 94 ? -91.381 -34.105 148.564 1.00 84.00 94 ASN A N 1
ATOM 695 C CA . ASN A 1 94 ? -90.363 -34.804 147.761 1.00 84.00 94 ASN A CA 1
ATOM 696 C C . ASN A 1 94 ? -90.610 -34.608 146.255 1.00 84.00 94 ASN A C 1
ATOM 698 O O . ASN A 1 94 ? -91.655 -35.056 145.778 1.00 84.00 94 ASN A O 1
ATOM 702 N N . ILE A 1 95 ? -89.658 -34.044 145.502 1.00 84.44 95 ILE A N 1
ATOM 703 C CA . ILE A 1 95 ? -89.754 -33.849 144.037 1.00 84.44 95 ILE A CA 1
ATOM 704 C C . ILE A 1 95 ? -88.385 -33.969 143.345 1.00 84.44 95 ILE A C 1
ATOM 706 O O . ILE A 1 95 ? -87.379 -33.837 144.023 1.00 84.44 95 ILE A O 1
ATOM 710 N N . ALA A 1 96 ? -88.334 -34.279 142.043 1.00 84.12 96 ALA A N 1
ATOM 711 C CA . ALA A 1 96 ? -87.074 -34.391 141.299 1.00 84.12 96 ALA A CA 1
ATOM 712 C C . ALA A 1 96 ? -86.434 -33.016 141.022 1.00 84.12 96 ALA A C 1
ATOM 714 O O . ALA A 1 96 ? -87.159 -32.081 140.701 1.00 84.12 96 ALA A O 1
ATOM 715 N N . ASP A 1 97 ? -85.107 -32.943 141.099 1.00 82.69 97 ASP A N 1
ATOM 716 C CA . ASP A 1 97 ? -84.271 -31.745 140.937 1.00 82.69 97 ASP A CA 1
ATOM 717 C C . ASP A 1 97 ? -84.442 -31.109 139.550 1.00 82.69 97 ASP A C 1
ATOM 719 O O . ASP A 1 97 ? -84.802 -29.946 139.453 1.00 82.69 97 ASP A O 1
ATOM 723 N N . GLY A 1 98 ? -84.419 -31.910 138.480 1.00 80.69 98 GLY A N 1
ATOM 724 C CA . GLY A 1 98 ? -84.662 -31.443 137.111 1.00 80.69 98 GLY A CA 1
ATOM 725 C C . GLY A 1 98 ? -86.093 -30.977 136.824 1.00 80.69 98 GLY A C 1
ATOM 726 O O . GLY A 1 98 ? -86.425 -30.589 135.709 1.00 80.69 98 GLY A O 1
ATOM 727 N N . ALA A 1 99 ? -86.994 -31.041 137.808 1.00 83.44 99 ALA A N 1
ATOM 728 C CA . ALA A 1 99 ? -88.259 -30.325 137.704 1.00 83.44 99 ALA A CA 1
ATOM 729 C C . ALA A 1 99 ? -88.081 -28.818 137.942 1.00 83.44 99 ALA A C 1
ATOM 731 O O . ALA A 1 99 ? -89.022 -28.083 137.661 1.00 83.44 99 ALA A O 1
ATOM 732 N N . PHE A 1 100 ? -86.924 -28.386 138.458 1.00 85.88 100 PHE A N 1
ATOM 733 C CA . PHE A 1 100 ? -86.584 -27.008 138.787 1.00 85.88 100 PHE A CA 1
ATOM 734 C C . PHE A 1 100 ? -85.557 -26.354 137.851 1.00 85.88 100 PHE A C 1
ATOM 736 O O . PHE A 1 100 ? -85.447 -25.149 137.964 1.00 85.88 100 PHE A O 1
ATOM 743 N N . ASP A 1 101 ? -84.958 -27.044 136.862 1.00 80.75 101 ASP A N 1
ATOM 744 C CA . ASP A 1 101 ? -83.955 -26.483 135.902 1.00 80.75 101 ASP A CA 1
ATOM 745 C C . ASP A 1 101 ? -84.377 -25.192 135.175 1.00 80.75 101 ASP A C 1
ATOM 747 O O . ASP A 1 101 ? -83.620 -24.568 134.448 1.00 80.75 101 ASP A O 1
ATOM 751 N N . PHE A 1 102 ? -85.650 -24.836 135.272 1.00 81.19 102 PHE A N 1
ATOM 752 C CA . PHE A 1 102 ? -86.163 -23.589 134.746 1.00 81.19 102 PHE A CA 1
ATOM 753 C C . PHE A 1 102 ? -85.867 -22.378 135.649 1.00 81.19 102 PHE A C 1
ATOM 755 O O . PHE A 1 102 ? -86.180 -21.253 135.253 1.00 81.19 102 PHE A O 1
ATOM 762 N N . LEU A 1 103 ? -85.387 -22.613 136.875 1.00 83.12 103 LEU A N 1
ATOM 763 C CA . LEU A 1 103 ? -85.035 -21.605 137.864 1.00 83.12 103 LEU A CA 1
ATOM 764 C C . LEU A 1 103 ? -83.598 -21.149 137.629 1.00 83.12 103 LEU A C 1
ATOM 766 O O . LEU A 1 103 ? -82.669 -21.844 138.024 1.00 83.12 103 LEU A O 1
ATOM 770 N N . ALA A 1 104 ? -83.422 -19.931 137.129 1.00 82.62 104 ALA A N 1
ATOM 771 C CA . ALA A 1 104 ? -82.082 -19.387 136.981 1.00 82.62 104 ALA A CA 1
ATOM 772 C C . ALA A 1 104 ? -81.423 -19.119 138.349 1.00 82.62 104 ALA A C 1
ATOM 774 O O . ALA A 1 104 ? -82.069 -19.029 139.409 1.00 82.62 104 ALA A O 1
ATOM 775 N N . ALA A 1 105 ? -80.103 -18.926 138.336 1.00 83.31 105 ALA A N 1
ATOM 776 C CA . ALA A 1 105 ? -79.323 -18.708 139.548 1.00 83.31 105 ALA A CA 1
ATOM 777 C C . ALA A 1 105 ? -79.849 -17.547 140.409 1.00 83.31 105 ALA A C 1
ATOM 779 O O . ALA A 1 105 ? -79.827 -16.379 140.022 1.00 83.31 105 ALA A O 1
ATOM 780 N N . GLY A 1 106 ? -80.241 -17.867 141.647 1.00 80.69 106 GLY A N 1
ATOM 781 C CA . GLY A 1 106 ? -80.724 -16.890 142.628 1.00 80.69 106 GLY A CA 1
ATOM 782 C C . GLY A 1 106 ? -82.226 -16.600 142.571 1.00 80.69 106 GLY A C 1
ATOM 783 O O . GLY A 1 106 ? -82.739 -15.960 143.493 1.00 80.69 106 GLY A O 1
ATOM 784 N N . GLU A 1 107 ? -82.948 -17.107 141.571 1.00 88.00 107 GLU A N 1
ATOM 785 C CA . GLU A 1 107 ? -84.411 -17.045 141.535 1.00 88.00 107 GLU A CA 1
ATOM 786 C C . GLU A 1 107 ? -85.018 -17.948 142.615 1.00 88.00 107 GLU A C 1
ATOM 788 O O . GLU A 1 107 ? -84.427 -18.958 143.002 1.00 88.00 107 GLU A O 1
ATOM 793 N N . THR A 1 108 ? -86.191 -17.592 143.156 1.00 88.00 108 THR A N 1
ATOM 794 C CA . THR A 1 108 ? -86.827 -18.388 144.220 1.00 88.00 108 THR A CA 1
ATOM 795 C C . THR A 1 108 ? -88.301 -18.679 143.993 1.00 88.00 108 THR A C 1
ATOM 797 O O . THR A 1 108 ? -89.114 -17.782 143.777 1.00 88.00 108 THR A O 1
ATOM 800 N N . LEU A 1 109 ? -88.682 -19.944 144.166 1.00 89.25 109 LEU A N 1
ATOM 801 C CA . LEU A 1 109 ? -90.066 -20.400 144.148 1.00 89.25 109 LEU A CA 1
ATOM 802 C C . LEU A 1 109 ? -90.523 -20.761 145.564 1.00 89.25 109 LEU A C 1
ATOM 804 O O . LEU A 1 109 ? -90.012 -21.683 146.188 1.00 89.25 109 LEU A O 1
ATOM 808 N N . THR A 1 110 ? -91.523 -20.056 146.088 1.00 87.88 110 THR A N 1
ATOM 809 C CA . THR A 1 110 ? -92.125 -20.342 147.398 1.00 87.88 110 THR A CA 1
ATOM 810 C C . THR A 1 110 ? -93.525 -20.930 147.252 1.00 87.88 110 THR A C 1
ATOM 812 O O . THR A 1 110 ? -94.437 -20.273 146.760 1.00 87.88 110 THR A O 1
ATOM 815 N N . LEU A 1 111 ? -93.723 -22.147 147.753 1.00 88.62 111 LEU A N 1
ATOM 816 C CA . LEU A 1 111 ? -94.990 -22.876 147.787 1.00 88.62 111 LEU A CA 1
ATOM 817 C C . LEU A 1 111 ? -95.635 -22.767 149.178 1.00 88.62 111 LEU A C 1
ATOM 819 O O . LEU A 1 111 ? -95.010 -23.084 150.187 1.00 88.62 111 LEU A O 1
ATOM 823 N N . THR A 1 112 ? -96.898 -22.349 149.261 1.00 86.75 112 THR A N 1
ATOM 824 C CA . THR A 1 112 ? -97.638 -22.157 150.522 1.00 86.75 112 THR A CA 1
ATOM 825 C C . THR A 1 112 ? -98.727 -23.212 150.705 1.00 86.75 112 THR A C 1
ATOM 827 O O . THR A 1 112 ? -99.587 -23.404 149.845 1.00 86.75 112 THR A O 1
ATOM 830 N N . TYR A 1 113 ? -98.746 -23.839 151.881 1.00 86.69 113 TYR A N 1
ATOM 831 C CA . TYR A 1 113 ? -99.692 -24.880 152.278 1.00 86.69 113 TYR A CA 1
ATOM 832 C C . TYR A 1 113 ? -100.480 -24.474 153.529 1.00 86.69 113 TYR A C 1
ATOM 834 O O . TYR A 1 113 ? -99.964 -23.801 154.422 1.00 86.69 113 TYR A O 1
ATOM 842 N N . THR A 1 114 ? -101.732 -24.925 153.634 1.00 87.19 114 THR A N 1
ATOM 843 C CA . THR A 1 114 ? -102.594 -24.726 154.808 1.00 87.19 114 THR A CA 1
ATOM 844 C C . THR A 1 114 ? -102.831 -26.052 155.518 1.00 87.19 114 THR A C 1
ATOM 846 O O . THR A 1 114 ? -103.422 -26.973 154.959 1.00 87.19 114 THR A O 1
ATOM 849 N N . ALA A 1 115 ? -102.410 -26.140 156.778 1.00 84.19 115 ALA A N 1
ATOM 850 C CA . ALA A 1 115 ? -102.774 -27.213 157.687 1.00 84.19 115 ALA A CA 1
ATOM 851 C C . ALA A 1 115 ? -104.099 -26.908 158.390 1.00 84.19 115 ALA A C 1
ATOM 853 O O . ALA A 1 115 ? -104.262 -25.851 159.006 1.00 84.19 115 ALA A O 1
ATOM 854 N N . ARG A 1 116 ? -105.012 -27.874 158.372 1.00 85.94 116 ARG A N 1
ATOM 855 C CA . ARG A 1 116 ? -106.248 -27.898 159.155 1.00 85.94 116 ARG A CA 1
ATOM 856 C C . ARG A 1 116 ? -106.126 -28.968 160.232 1.00 85.94 116 ARG A C 1
ATOM 858 O O . ARG A 1 116 ? -105.770 -30.092 159.900 1.00 85.94 116 ARG A O 1
ATOM 865 N N . VAL A 1 117 ? -106.436 -28.640 161.483 1.00 82.94 117 VAL A N 1
ATOM 866 C CA . VAL A 1 117 ? -106.510 -29.584 162.607 1.00 82.94 117 VAL A CA 1
ATOM 867 C C . VAL A 1 117 ? -107.920 -29.549 163.190 1.00 82.94 117 VAL A C 1
ATOM 869 O O . VAL A 1 117 ? -108.398 -28.476 163.542 1.00 82.94 117 VAL A O 1
ATOM 872 N N . ASP A 1 118 ? -108.571 -30.698 163.297 1.00 80.69 118 ASP A N 1
ATOM 873 C CA . ASP A 1 118 ? -109.912 -30.887 163.861 1.00 80.69 118 ASP A CA 1
ATOM 874 C C . ASP A 1 118 ? -109.801 -31.668 165.183 1.00 80.69 118 ASP A C 1
ATOM 876 O O . ASP A 1 118 ? -109.066 -32.655 165.223 1.00 80.69 118 ASP A O 1
ATOM 880 N N . ASN A 1 119 ? -110.488 -31.264 166.260 1.00 77.44 119 ASN A N 1
ATOM 881 C CA . ASN A 1 119 ? -110.393 -31.942 167.570 1.00 77.44 119 ASN A CA 1
ATOM 882 C C . ASN A 1 119 ? -111.223 -33.241 167.673 1.00 77.44 119 ASN A C 1
ATOM 884 O O . ASN A 1 119 ? -110.836 -34.186 168.351 1.00 77.44 119 ASN A O 1
ATOM 888 N N . ASN A 1 120 ? -112.295 -33.338 166.889 1.00 77.00 120 ASN A N 1
ATOM 889 C CA . ASN A 1 120 ? -113.208 -34.474 166.754 1.00 77.00 120 ASN A CA 1
ATOM 890 C C . ASN A 1 120 ? -114.117 -34.782 167.974 1.00 77.00 120 ASN A C 1
ATOM 892 O O . ASN A 1 120 ? -114.610 -35.908 168.085 1.00 77.00 120 ASN A O 1
ATOM 896 N N . TYR A 1 121 ? -114.427 -33.805 168.842 1.00 73.38 121 TYR A N 1
ATOM 897 C CA . TYR A 1 121 ? -115.400 -33.957 169.949 1.00 73.38 121 TYR A CA 1
ATOM 898 C C . TYR A 1 121 ? -116.882 -33.904 169.495 1.00 73.38 121 TYR A C 1
ATOM 900 O O . TYR A 1 121 ? -117.215 -33.214 168.532 1.00 73.38 121 TYR A O 1
ATOM 908 N N . ALA A 1 122 ? -117.817 -34.567 170.203 1.00 69.75 122 ALA A N 1
ATOM 909 C CA . ALA A 1 122 ? -119.263 -34.555 169.888 1.00 69.75 122 ALA A CA 1
ATOM 910 C C . ALA A 1 122 ? -120.122 -33.897 171.001 1.00 69.75 122 ALA A C 1
ATOM 912 O O . ALA A 1 122 ? -119.833 -34.108 172.179 1.00 69.75 122 ALA A O 1
ATOM 913 N N . PRO A 1 123 ? -121.220 -33.163 170.685 1.00 55.09 123 PRO A N 1
ATOM 914 C CA . PRO A 1 123 ? -121.811 -32.942 169.359 1.00 55.09 123 PRO A CA 1
ATOM 915 C C . PRO A 1 123 ? -121.185 -31.786 168.552 1.00 55.09 123 PRO A C 1
ATOM 917 O O . PRO A 1 123 ? -121.671 -31.502 167.460 1.00 55.09 123 PRO A O 1
ATOM 920 N N . SER A 1 124 ? -120.135 -31.122 169.047 1.00 66.25 124 SER A N 1
ATOM 921 C CA . SER A 1 124 ? -119.466 -30.018 168.342 1.00 66.25 124 SER A CA 1
ATOM 922 C C . SER A 1 124 ? -117.950 -30.226 168.230 1.00 66.25 124 SER A C 1
ATOM 924 O O . SER A 1 124 ? -117.255 -30.166 169.243 1.00 66.25 124 SER A O 1
ATOM 926 N N . ASN A 1 125 ? -117.472 -30.416 166.993 1.00 75.81 125 ASN A N 1
ATOM 927 C CA . ASN A 1 125 ? -116.055 -30.467 166.615 1.00 75.81 125 ASN A CA 1
ATOM 928 C C . ASN A 1 125 ? -115.520 -29.036 166.410 1.00 75.81 125 ASN A C 1
ATOM 930 O O . ASN A 1 125 ? -116.193 -28.219 165.777 1.00 75.81 125 ASN A O 1
ATOM 934 N N . GLU A 1 126 ? -114.329 -28.738 166.920 1.00 77.69 126 GLU A N 1
ATOM 935 C CA . GLU A 1 126 ? -113.626 -27.469 166.720 1.00 77.69 126 GLU A CA 1
ATOM 936 C C . GLU A 1 126 ? -112.435 -27.659 165.774 1.00 77.69 126 GLU A C 1
ATOM 938 O O . GLU A 1 126 ? -111.663 -28.612 165.891 1.00 77.69 126 GLU A O 1
ATOM 943 N N . THR A 1 127 ? -112.268 -26.711 164.849 1.00 81.94 127 THR A N 1
ATOM 944 C CA . THR A 1 127 ? -111.229 -26.744 163.815 1.00 81.94 127 THR A CA 1
ATOM 945 C C . THR A 1 127 ? -110.306 -25.534 163.922 1.00 81.94 127 THR A C 1
ATOM 947 O O . THR A 1 127 ? -110.769 -24.402 164.068 1.00 81.94 127 THR A O 1
ATOM 950 N N . ALA A 1 128 ? -109.001 -25.745 163.745 1.00 80.06 128 ALA A N 1
ATOM 951 C CA . ALA A 1 128 ? -107.996 -24.696 163.629 1.00 80.06 128 ALA A CA 1
ATOM 952 C C . ALA A 1 128 ? -107.208 -24.810 162.318 1.00 80.06 128 ALA A C 1
ATOM 954 O O . ALA A 1 128 ? -106.814 -25.897 161.905 1.00 80.06 128 ALA A O 1
ATOM 955 N N . PHE A 1 129 ? -106.918 -23.665 161.700 1.00 84.06 129 PHE A N 1
ATOM 956 C CA . PHE A 1 129 ? -106.106 -23.579 160.486 1.00 84.06 129 PHE A CA 1
ATOM 957 C C . PHE A 1 129 ? -104.802 -22.819 160.746 1.00 84.06 129 PHE A C 1
ATOM 959 O O . PHE A 1 129 ? -104.783 -21.819 161.479 1.00 84.06 129 PHE A O 1
ATOM 966 N N . ARG A 1 130 ? -103.704 -23.282 160.144 1.00 84.56 130 ARG A N 1
ATOM 967 C CA . ARG A 1 130 ? -102.399 -22.605 160.123 1.00 84.56 130 ARG A CA 1
ATOM 968 C C . ARG A 1 130 ? -101.674 -22.889 158.814 1.00 84.56 130 ARG A C 1
ATOM 970 O O . ARG A 1 130 ? -101.649 -24.027 158.369 1.00 84.56 130 ARG A O 1
ATOM 977 N N . THR A 1 131 ? -101.063 -21.871 158.230 1.00 84.38 131 THR A N 1
ATOM 978 C CA . THR A 1 131 ? -100.267 -21.998 157.007 1.00 84.38 131 THR A CA 1
ATOM 979 C C . THR A 1 131 ? -98.794 -22.268 157.305 1.00 84.38 131 THR A C 1
ATOM 981 O O . THR A 1 131 ? -98.325 -22.020 158.421 1.00 84.38 131 THR A O 1
ATOM 984 N N . PHE A 1 132 ? -98.079 -22.803 156.319 1.00 85.12 132 PHE A N 1
ATOM 985 C CA . PHE A 1 132 ? -96.619 -22.875 156.267 1.00 85.12 132 PHE A CA 1
ATOM 986 C C . PHE A 1 132 ? -96.123 -22.942 154.815 1.00 85.12 132 PHE A C 1
ATOM 988 O O . PHE A 1 132 ? -96.923 -23.177 153.910 1.00 85.12 132 PHE A O 1
ATOM 995 N N . THR A 1 133 ? -94.827 -22.728 154.585 1.00 86.00 133 THR A N 1
ATOM 996 C CA . THR A 1 133 ? -94.235 -22.641 153.237 1.00 86.00 133 THR A CA 1
ATOM 997 C C . THR A 1 133 ? -93.076 -23.613 153.005 1.00 86.00 133 THR A C 1
ATOM 999 O O . THR A 1 133 ? -92.439 -24.056 153.964 1.00 86.00 133 THR A O 1
ATOM 1002 N N . VAL A 1 134 ? -92.817 -23.914 151.728 1.00 86.31 134 VAL A N 1
ATOM 1003 C CA . VAL A 1 134 ? -91.605 -24.554 151.190 1.00 86.31 134 VAL A CA 1
ATOM 1004 C C . VAL A 1 134 ? -90.998 -23.603 150.156 1.00 86.31 134 VAL A C 1
ATOM 1006 O O . VAL A 1 134 ? -91.670 -23.297 149.177 1.00 86.31 134 VAL A O 1
ATOM 1009 N N . THR A 1 135 ? -89.779 -23.114 150.372 1.00 83.94 135 THR A N 1
ATOM 1010 C CA . THR A 1 135 ? -89.079 -22.206 149.440 1.00 83.94 135 THR A CA 1
ATOM 1011 C C . THR A 1 135 ? -87.903 -22.916 148.762 1.00 83.94 135 THR A C 1
ATOM 1013 O O . THR A 1 135 ? -87.135 -23.584 149.450 1.00 83.94 135 THR A O 1
ATOM 1016 N N . ILE A 1 136 ? -87.784 -22.776 147.439 1.00 88.94 136 ILE A N 1
ATOM 1017 C CA . ILE A 1 136 ? -86.736 -23.338 146.573 1.00 88.94 136 ILE A CA 1
ATOM 1018 C C . ILE A 1 136 ? -85.941 -22.189 145.932 1.00 88.94 136 ILE A C 1
ATOM 1020 O O . ILE A 1 136 ? -86.549 -21.172 145.599 1.00 88.94 136 ILE A O 1
ATOM 1024 N N . THR A 1 137 ? -84.624 -22.336 145.759 1.00 85.31 137 THR A N 1
ATOM 1025 C CA . THR A 1 137 ? -83.733 -21.383 145.058 1.00 85.31 137 THR A CA 1
ATOM 1026 C C . THR A 1 137 ? -83.013 -22.049 143.876 1.00 85.31 137 THR A C 1
ATOM 1028 O O . THR A 1 137 ? -82.490 -23.143 144.082 1.00 85.31 137 THR A O 1
ATOM 1031 N N . GLY A 1 138 ? -82.964 -21.385 142.711 1.00 85.19 138 GLY A N 1
ATOM 1032 C CA . GLY A 1 138 ? -82.358 -21.848 141.445 1.00 85.19 138 GLY A CA 1
ATOM 1033 C C . GLY A 1 138 ? -80.836 -21.659 141.286 1.00 85.19 138 GLY A C 1
ATOM 1034 O O . GLY A 1 138 ? -80.200 -20.963 142.092 1.00 85.19 138 GLY A O 1
ATOM 1035 N N . THR A 1 139 ? -80.260 -22.249 140.231 1.00 83.25 139 THR A N 1
ATOM 1036 C CA . THR A 1 139 ? -78.842 -22.300 139.792 1.00 83.25 139 THR A CA 1
ATOM 1037 C C . THR A 1 139 ? -78.720 -22.079 138.263 1.00 83.25 139 THR A C 1
ATOM 1039 O O . THR A 1 139 ? -79.733 -21.910 137.619 1.00 83.25 139 THR A O 1
ATOM 1042 N N . ASN A 1 140 ? -77.507 -21.943 137.688 1.00 83.75 140 ASN A N 1
ATOM 1043 C CA . ASN A 1 140 ? -77.312 -21.624 136.250 1.00 83.75 140 ASN A CA 1
ATOM 1044 C C . ASN A 1 140 ? -76.847 -22.851 135.455 1.00 83.75 140 ASN A C 1
ATOM 1046 O O . ASN A 1 140 ? -75.905 -23.533 135.887 1.00 83.75 140 ASN A O 1
ATOM 1050 N N . ASP A 1 141 ? -77.401 -23.044 134.267 1.00 81.50 141 ASP A N 1
ATOM 1051 C CA . ASP A 1 141 ? -76.979 -23.988 133.237 1.00 81.50 141 ASP A CA 1
ATOM 1052 C C . ASP A 1 141 ? -76.121 -23.292 132.154 1.00 81.50 141 ASP A C 1
ATOM 1054 O O . ASP A 1 141 ? -75.700 -22.158 132.326 1.00 81.50 141 ASP A O 1
ATOM 1058 N N . THR A 1 142 ? -75.673 -23.998 131.106 1.00 81.06 142 THR A N 1
ATOM 1059 C CA . THR A 1 142 ? -74.801 -23.415 130.052 1.00 81.06 142 THR A CA 1
ATOM 1060 C C . THR A 1 142 ? -75.429 -23.572 128.666 1.00 81.06 142 THR A C 1
ATOM 1062 O O . THR A 1 142 ? -75.966 -24.652 128.386 1.00 81.06 142 THR A O 1
ATOM 1065 N N . PRO A 1 143 ? -75.240 -22.609 127.738 1.00 85.12 143 PRO A N 1
ATOM 1066 C CA . PRO A 1 143 ? -75.771 -22.719 126.387 1.00 85.12 143 PRO A CA 1
ATOM 1067 C C . PRO A 1 143 ? -75.178 -23.897 125.620 1.00 85.12 143 PRO A C 1
ATOM 1069 O O . PRO A 1 143 ? -73.964 -24.129 125.599 1.00 85.12 143 PRO A O 1
ATOM 1072 N N . VAL A 1 144 ? -76.025 -24.589 124.866 1.00 86.38 144 VAL A N 1
ATOM 1073 C CA . VAL A 1 144 ? -75.646 -25.717 124.013 1.00 86.38 144 VAL A CA 1
ATOM 1074 C C . VAL A 1 144 ? -75.842 -25.356 122.544 1.00 86.38 144 VAL A C 1
ATOM 1076 O O . VAL A 1 144 ? -76.938 -25.010 122.107 1.00 86.38 144 VAL A O 1
ATOM 1079 N N . VAL A 1 145 ? -74.788 -25.488 121.733 1.00 85.00 145 VAL A N 1
ATOM 1080 C CA . VAL A 1 145 ? -74.894 -25.327 120.272 1.00 85.00 145 VAL A CA 1
ATOM 1081 C C . VAL A 1 145 ? -75.669 -26.497 119.672 1.00 85.00 145 VAL A C 1
ATOM 1083 O O . VAL A 1 145 ? -75.316 -27.657 119.875 1.00 85.00 145 VAL A O 1
ATOM 1086 N N . THR A 1 146 ? -76.689 -26.195 118.872 1.00 85.44 146 THR A N 1
ATOM 1087 C CA . THR A 1 146 ? -77.532 -27.196 118.201 1.00 85.44 146 THR A CA 1
ATOM 1088 C C . THR A 1 146 ? -77.243 -27.338 116.707 1.00 85.44 146 THR A C 1
ATOM 1090 O O . THR A 1 146 ? -77.612 -28.346 116.105 1.00 85.44 146 THR A O 1
ATOM 1093 N N . SER A 1 147 ? -76.552 -26.374 116.093 1.00 83.62 147 SER A N 1
ATOM 1094 C CA . SER A 1 147 ? -76.084 -26.477 114.704 1.00 83.62 147 SER A CA 1
ATOM 1095 C C . SER A 1 147 ? -74.803 -27.312 114.574 1.00 83.62 147 SER A C 1
ATOM 1097 O O . SER A 1 147 ? -73.951 -27.297 115.459 1.00 83.62 147 SER A O 1
ATOM 1099 N N . SER A 1 148 ? -74.601 -27.977 113.430 1.00 82.25 148 SER A N 1
ATOM 1100 C CA . SER A 1 148 ? -73.310 -28.594 113.085 1.00 82.25 148 SER A CA 1
ATOM 1101 C C . SER A 1 148 ? -72.218 -27.546 112.808 1.00 82.25 148 SER A C 1
ATOM 1103 O O . SER A 1 148 ? -72.519 -26.369 112.590 1.00 82.25 148 SER A O 1
ATOM 1105 N N . ALA A 1 149 ? -70.954 -27.986 112.736 1.00 80.56 149 ALA A N 1
ATOM 1106 C CA . ALA A 1 149 ? -69.843 -27.164 112.242 1.00 80.56 149 ALA A CA 1
ATOM 1107 C C . ALA A 1 149 ? -70.162 -26.549 110.865 1.00 80.56 149 ALA A C 1
ATOM 1109 O O . ALA A 1 149 ? -70.835 -27.176 110.040 1.00 80.56 149 ALA A O 1
ATOM 1110 N N . GLN A 1 150 ? -69.705 -25.316 110.643 1.00 90.00 150 GLN A N 1
ATOM 1111 C CA . GLN A 1 150 ? -70.085 -24.494 109.494 1.00 90.00 150 GLN A CA 1
ATOM 1112 C C . GLN A 1 150 ? -68.951 -24.446 108.462 1.00 90.00 150 GLN A C 1
ATOM 1114 O O . GLN A 1 150 ? -67.795 -24.232 108.826 1.00 90.00 150 GLN A O 1
ATOM 1119 N N . PHE A 1 151 ? -69.289 -24.609 107.179 1.00 88.75 151 PHE A N 1
ATOM 1120 C CA . PHE A 1 151 ? -68.326 -24.624 106.074 1.00 88.75 151 PHE A CA 1
ATOM 1121 C C . PHE A 1 151 ? -68.795 -23.747 104.906 1.00 88.75 151 PHE A C 1
ATOM 1123 O O . PHE A 1 151 ? -69.992 -23.688 104.622 1.00 88.75 151 PHE A O 1
ATOM 1130 N N . GLY A 1 152 ? -67.852 -23.118 104.205 1.00 88.50 152 GLY A N 1
ATOM 1131 C CA . GLY A 1 152 ? -68.062 -22.406 102.945 1.00 88.50 152 GLY A CA 1
ATOM 1132 C C . GLY A 1 152 ? -66.930 -22.688 101.957 1.00 88.50 152 GLY A C 1
ATOM 1133 O O . GLY A 1 152 ? -65.802 -22.956 102.363 1.00 88.50 152 GLY A O 1
ATOM 1134 N N . SER A 1 153 ? -67.221 -22.651 100.658 1.00 90.25 153 SER A N 1
ATOM 1135 C CA . SER A 1 153 ? -66.211 -22.811 99.609 1.00 90.25 153 SER A CA 1
ATOM 1136 C C . SER A 1 153 ? -66.405 -21.760 98.527 1.00 90.25 153 SER A C 1
ATOM 1138 O O . SER A 1 153 ? -67.542 -21.435 98.182 1.00 90.25 153 SER A O 1
ATOM 1140 N N . ILE A 1 154 ? -65.287 -21.225 98.049 1.00 89.94 154 ILE A N 1
ATOM 1141 C CA . ILE A 1 154 ? -65.178 -20.176 97.042 1.00 89.94 154 ILE A CA 1
ATOM 1142 C C . ILE A 1 154 ? -64.194 -20.665 95.980 1.00 89.94 154 ILE A C 1
ATOM 1144 O O . ILE A 1 154 ? -63.206 -21.331 96.296 1.00 89.94 154 ILE A O 1
ATOM 1148 N N . THR A 1 155 ? -64.478 -20.342 94.728 1.00 87.56 155 THR A N 1
ATOM 1149 C CA . THR A 1 155 ? -63.527 -20.455 93.625 1.00 87.56 155 THR A CA 1
ATOM 1150 C C . THR A 1 155 ? -63.312 -19.046 93.114 1.00 87.56 155 THR A C 1
ATOM 1152 O O . THR A 1 155 ? -64.302 -18.358 92.869 1.00 87.56 155 THR A O 1
ATOM 1155 N N . GLU A 1 156 ? -62.053 -18.646 93.016 1.00 87.31 156 GLU A N 1
ATOM 1156 C CA . GLU A 1 156 ? -61.636 -17.379 92.419 1.00 87.31 156 GLU A CA 1
ATOM 1157 C C . GLU A 1 156 ? -62.156 -17.235 90.978 1.00 87.31 156 GLU A C 1
ATOM 1159 O O . GLU A 1 156 ? -62.426 -18.230 90.287 1.00 87.31 156 GLU A O 1
ATOM 1164 N N . LEU A 1 157 ? -62.374 -16.000 90.527 1.00 82.69 157 LEU A N 1
ATOM 1165 C CA . LEU A 1 157 ? -62.814 -15.725 89.166 1.00 82.69 157 LEU A CA 1
ATOM 1166 C C . LEU A 1 157 ? -61.644 -15.850 88.179 1.00 82.69 157 LEU A C 1
ATOM 1168 O O . LEU A 1 157 ? -60.747 -15.020 88.127 1.00 82.69 157 LEU A O 1
ATOM 1172 N N . ALA A 1 158 ? -61.735 -16.853 87.307 1.00 74.50 158 ALA A N 1
ATOM 1173 C CA . ALA A 1 158 ? -60.736 -17.085 86.268 1.00 74.50 158 ALA A CA 1
ATOM 1174 C C . ALA A 1 158 ? -60.578 -15.904 85.289 1.00 74.50 158 ALA A C 1
ATOM 1176 O O . ALA A 1 158 ? -61.579 -15.360 84.799 1.00 74.50 158 ALA A O 1
ATOM 1177 N N . ALA A 1 159 ? -59.326 -15.620 84.909 1.00 67.81 159 ALA A N 1
ATOM 1178 C CA . ALA A 1 159 ? -58.924 -14.614 83.922 1.00 67.81 159 ALA A CA 1
ATOM 1179 C C . ALA A 1 159 ? -59.403 -13.182 84.241 1.00 67.81 159 ALA A C 1
ATOM 1181 O O . ALA A 1 159 ? -59.754 -12.415 83.329 1.00 67.81 159 ALA A O 1
ATOM 1182 N N . THR A 1 160 ? -59.471 -12.821 85.526 1.00 69.88 160 THR A N 1
ATOM 1183 C CA . THR A 1 160 ? -59.898 -11.489 85.977 1.00 69.88 160 THR A CA 1
ATOM 1184 C C . THR A 1 160 ? -58.978 -10.864 87.015 1.00 69.88 160 THR A C 1
ATOM 1186 O O . THR A 1 160 ? -59.425 -10.417 88.068 1.00 69.88 160 THR A O 1
ATOM 1189 N N . THR A 1 161 ? -57.726 -10.652 86.633 1.00 77.50 161 THR A N 1
ATOM 1190 C CA . THR A 1 161 ? -56.759 -9.882 87.419 1.00 77.50 161 THR A CA 1
ATOM 1191 C C . THR A 1 161 ? -57.305 -8.546 87.956 1.00 77.50 161 THR A C 1
ATOM 1193 O O . THR A 1 161 ? -57.858 -7.708 87.226 1.00 77.50 161 THR A O 1
ATOM 1196 N N . ASN A 1 162 ? -57.059 -8.284 89.240 1.00 78.88 162 ASN A N 1
ATOM 1197 C CA . ASN A 1 162 ? -57.430 -7.088 90.001 1.00 78.88 162 ASN A CA 1
ATOM 1198 C C . ASN A 1 162 ? -58.943 -6.832 90.132 1.00 78.88 162 ASN A C 1
ATOM 1200 O O . ASN A 1 162 ? -59.377 -5.696 90.394 1.00 78.88 162 ASN A O 1
ATOM 1204 N N . SER A 1 163 ? -59.772 -7.864 90.001 1.00 82.25 163 SER A N 1
ATOM 1205 C CA . SER A 1 163 ? -61.224 -7.745 90.122 1.00 82.25 163 SER A CA 1
ATOM 1206 C C . SER A 1 163 ? -61.668 -7.244 91.505 1.00 82.25 163 SER A C 1
ATOM 1208 O O . SER A 1 163 ? -61.272 -7.709 92.573 1.00 82.25 163 SER A O 1
ATOM 1210 N N . ALA A 1 164 ? -62.542 -6.235 91.515 1.00 83.88 164 ALA A N 1
ATOM 1211 C CA . ALA A 1 164 ? -63.146 -5.720 92.745 1.00 83.88 164 ALA A CA 1
ATOM 1212 C C . ALA A 1 164 ? -64.440 -6.453 93.139 1.00 83.88 164 ALA A C 1
ATOM 1214 O O . ALA A 1 164 ? -65.071 -6.056 94.124 1.00 83.88 164 ALA A O 1
ATOM 1215 N N . VAL A 1 165 ? -64.867 -7.448 92.355 1.00 86.00 165 VAL A N 1
ATOM 1216 C CA . VAL A 1 165 ? -66.103 -8.199 92.594 1.00 86.00 165 VAL A CA 1
ATOM 1217 C C . VAL A 1 165 ? -65.933 -9.028 93.871 1.00 86.00 165 VAL A C 1
ATOM 1219 O O . VAL A 1 165 ? -64.912 -9.686 94.011 1.00 86.00 165 VAL A O 1
ATOM 1222 N N . PRO A 1 166 ? -66.862 -8.966 94.841 1.00 86.81 166 PRO A N 1
ATOM 1223 C CA . PRO A 1 166 ? -66.719 -9.755 96.055 1.00 86.81 166 PRO A CA 1
ATOM 1224 C C . PRO A 1 166 ? -67.092 -11.224 95.855 1.00 86.81 166 PRO A C 1
ATOM 1226 O O . PRO A 1 166 ? -68.203 -11.514 95.407 1.00 86.81 166 PRO A O 1
ATOM 1229 N N . ASP A 1 167 ? -66.240 -12.123 96.330 1.00 89.12 167 ASP A N 1
ATOM 1230 C CA . ASP A 1 167 ? -66.586 -13.511 96.599 1.00 89.12 167 ASP A CA 1
ATOM 1231 C C . ASP A 1 167 ? -67.278 -13.619 97.947 1.00 89.12 167 ASP A C 1
ATOM 1233 O O . ASP A 1 167 ? -66.794 -13.085 98.951 1.00 89.12 167 ASP A O 1
ATOM 1237 N N . ALA A 1 168 ? -68.420 -14.304 97.989 1.00 90.38 168 ALA A N 1
ATOM 1238 C CA . ALA A 1 168 ? -69.228 -14.390 99.196 1.00 90.38 168 ALA A CA 1
ATOM 1239 C C . ALA A 1 168 ? -69.823 -15.780 99.433 1.00 90.38 168 ALA A C 1
ATOM 1241 O O . ALA A 1 168 ? -70.267 -16.463 98.512 1.00 90.38 168 ALA A O 1
ATOM 1242 N N . VAL A 1 169 ? -69.893 -16.166 100.708 1.00 93.12 169 VAL A N 1
ATOM 1243 C CA . VAL A 1 169 ? -70.573 -17.383 101.172 1.00 93.12 169 VAL A CA 1
ATOM 1244 C C . VAL A 1 169 ? -71.236 -17.132 102.529 1.00 93.12 169 VAL A C 1
ATOM 1246 O O . VAL A 1 169 ? -70.757 -16.330 103.331 1.00 93.12 169 VAL A O 1
ATOM 1249 N N . HIS A 1 170 ? -72.369 -17.784 102.789 1.00 92.12 170 HIS A N 1
ATOM 1250 C CA . HIS A 1 170 ? -73.240 -17.498 103.934 1.00 92.12 170 HIS A CA 1
ATOM 1251 C C . HIS A 1 170 ? -73.619 -18.774 104.699 1.00 92.12 170 HIS A C 1
ATOM 1253 O O . HIS A 1 170 ? -73.655 -19.859 104.118 1.00 92.12 170 HIS A O 1
ATOM 1259 N N . GLY A 1 171 ? -74.001 -18.635 105.971 1.00 89.81 171 GLY A N 1
ATOM 1260 C CA . GLY A 1 171 ? -74.566 -19.725 106.776 1.00 89.81 171 GLY A CA 1
ATOM 1261 C C . GLY A 1 171 ? -75.241 -19.236 108.058 1.00 89.81 171 GLY A C 1
ATOM 1262 O O . GLY A 1 171 ? -75.501 -18.043 108.224 1.00 89.81 171 GLY A O 1
ATOM 1263 N N . THR A 1 172 ? -75.620 -20.145 108.960 1.00 89.38 172 THR A N 1
ATOM 1264 C CA . THR A 1 172 ? -76.369 -19.806 110.189 1.00 89.38 172 THR A CA 1
ATOM 1265 C C . THR A 1 172 ? -76.061 -20.786 111.317 1.00 89.38 172 THR A C 1
ATOM 1267 O O . THR A 1 172 ? -76.073 -21.995 111.102 1.00 89.38 172 THR A O 1
ATOM 1270 N N . LEU A 1 173 ? -75.815 -20.258 112.520 1.00 90.06 173 LEU A N 1
ATOM 1271 C CA . LEU A 1 173 ? -75.617 -21.030 113.753 1.00 90.06 173 LEU A CA 1
ATOM 1272 C C . LEU A 1 173 ? -76.872 -20.998 114.640 1.00 90.06 173 LEU A C 1
ATOM 1274 O O . LEU A 1 173 ? -77.590 -19.996 114.643 1.00 90.06 173 LEU A O 1
ATOM 1278 N N . THR A 1 174 ? -77.119 -22.065 115.403 1.00 89.44 174 THR A N 1
ATOM 1279 C CA . THR A 1 174 ? -78.256 -22.193 116.340 1.00 89.44 174 THR A CA 1
ATOM 1280 C C . THR A 1 174 ? -77.802 -22.775 117.683 1.00 89.44 174 THR A C 1
ATOM 1282 O O . THR A 1 174 ? -76.890 -23.604 117.711 1.00 89.44 174 THR A O 1
ATOM 1285 N N . PHE A 1 175 ? -78.435 -22.370 118.786 1.00 90.00 175 PHE A N 1
ATOM 1286 C CA . PHE A 1 175 ? -78.134 -22.815 120.156 1.00 90.00 175 PHE A CA 1
ATOM 1287 C C . PHE A 1 175 ? -79.393 -22.828 121.049 1.00 90.00 175 PHE A C 1
ATOM 1289 O O . PHE A 1 175 ? -80.432 -22.296 120.650 1.00 90.00 175 PHE A O 1
ATOM 1296 N N . THR A 1 176 ? -79.312 -23.465 122.220 1.00 86.69 176 THR A N 1
ATOM 1297 C CA . THR A 1 176 ? -80.382 -23.545 123.233 1.00 86.69 176 THR A CA 1
ATOM 1298 C C . THR A 1 176 ? -79.838 -23.423 124.654 1.00 86.69 176 THR A C 1
ATOM 1300 O O . THR A 1 176 ? -78.740 -23.919 124.897 1.00 86.69 176 THR A O 1
ATOM 1303 N N . ASP A 1 177 ? -80.633 -22.874 125.568 1.00 84.62 177 ASP A N 1
ATOM 1304 C CA . ASP A 1 177 ? -80.372 -22.775 127.012 1.00 84.62 177 ASP A CA 1
ATOM 1305 C C . ASP A 1 177 ? -81.587 -23.288 127.811 1.00 84.62 177 ASP A C 1
ATOM 1307 O O . ASP A 1 177 ? -82.699 -23.291 127.287 1.00 84.62 177 ASP A O 1
ATOM 1311 N N . THR A 1 178 ? -81.393 -23.797 129.025 1.00 82.69 178 THR A N 1
ATOM 1312 C CA . THR A 1 178 ? -82.484 -24.319 129.871 1.00 82.69 178 THR A CA 1
ATOM 1313 C C . THR A 1 178 ? -83.022 -23.258 130.839 1.00 82.69 178 THR A C 1
ATOM 1315 O O . THR A 1 178 ? -84.204 -23.318 131.191 1.00 82.69 178 THR A O 1
ATOM 1318 N N . ASP A 1 179 ? -82.221 -22.238 131.163 1.00 82.50 179 ASP A N 1
ATOM 1319 C CA . ASP A 1 179 ? -82.602 -21.138 132.048 1.00 82.50 179 ASP A CA 1
ATOM 1320 C C . ASP A 1 179 ? -83.602 -20.186 131.362 1.00 82.50 179 ASP A C 1
ATOM 1322 O O . ASP A 1 179 ? -83.306 -19.519 130.368 1.00 82.50 179 ASP A O 1
ATOM 1326 N N . LEU A 1 180 ? -84.828 -20.094 131.897 1.00 77.69 180 LEU A N 1
ATOM 1327 C CA . LEU A 1 180 ? -85.955 -19.391 131.246 1.00 77.69 180 LEU A CA 1
ATOM 1328 C C . LEU A 1 180 ? -85.822 -17.860 131.177 1.00 77.69 180 LEU A C 1
ATOM 1330 O O . LEU A 1 180 ? -86.695 -17.182 130.620 1.00 77.69 180 LEU A O 1
ATOM 1334 N N . THR A 1 181 ? -84.818 -17.290 131.829 1.00 75.75 181 THR A N 1
ATOM 1335 C CA . THR A 1 181 ? -84.632 -15.837 131.928 1.00 75.75 181 THR A CA 1
ATOM 1336 C C . THR A 1 181 ? -83.340 -15.350 131.294 1.00 75.75 181 THR A C 1
ATOM 1338 O O . THR A 1 181 ? -83.101 -14.140 131.283 1.00 75.75 181 THR A O 1
ATOM 1341 N N . ASP A 1 182 ? -82.537 -16.258 130.746 1.00 81.62 182 ASP A N 1
ATOM 1342 C CA . ASP A 1 182 ? -81.218 -15.934 130.223 1.00 81.62 182 ASP A CA 1
ATOM 1343 C C . ASP A 1 182 ? -81.281 -15.174 128.895 1.00 81.62 182 ASP A C 1
ATOM 1345 O O . ASP A 1 182 ? -82.277 -15.178 128.165 1.00 81.62 182 ASP A O 1
ATOM 1349 N N . THR A 1 183 ? -80.200 -14.454 128.593 1.00 82.81 183 THR A N 1
ATOM 1350 C CA . THR A 1 183 ? -80.050 -13.699 127.343 1.00 82.81 183 THR A CA 1
ATOM 1351 C C . THR A 1 183 ? -78.664 -13.912 126.772 1.00 82.81 183 THR A C 1
ATOM 1353 O O . THR A 1 183 ? -77.687 -13.904 127.513 1.00 82.81 183 THR A O 1
ATOM 1356 N N . HIS A 1 184 ? -78.556 -14.008 125.450 1.00 87.75 184 HIS A N 1
ATOM 1357 C CA . HIS A 1 184 ? -77.319 -14.437 124.813 1.00 87.75 184 HIS A CA 1
ATOM 1358 C C . HIS A 1 184 ? -76.634 -13.343 124.001 1.00 87.75 184 HIS A C 1
ATOM 1360 O O . HIS A 1 184 ? -77.257 -12.468 123.392 1.00 87.75 184 HIS A O 1
ATOM 1366 N N . SER A 1 185 ? -75.318 -13.465 123.865 1.00 88.25 185 SER A N 1
ATOM 1367 C CA . SER A 1 185 ? -74.541 -12.760 122.849 1.00 88.25 185 SER A CA 1
ATOM 1368 C C . SER A 1 185 ? -73.751 -13.733 121.983 1.00 88.25 185 SER A C 1
ATOM 1370 O O . SER A 1 185 ? -73.387 -14.822 122.411 1.00 88.25 185 SER A O 1
ATOM 1372 N N . VAL A 1 186 ? -73.486 -13.337 120.733 1.00 91.00 186 VAL A N 1
ATOM 1373 C CA . VAL A 1 186 ? -72.694 -14.137 119.786 1.00 91.00 186 VAL A CA 1
ATOM 1374 C C . VAL A 1 186 ? -71.629 -13.258 119.130 1.00 91.00 186 VAL A C 1
ATOM 1376 O O . VAL A 1 186 ? -71.953 -12.196 118.594 1.00 91.00 186 VAL A O 1
ATOM 1379 N N . THR A 1 187 ? -70.359 -13.650 119.163 1.00 90.56 187 THR A N 1
ATOM 1380 C CA . THR A 1 187 ? -69.237 -12.813 118.693 1.00 90.56 187 THR A CA 1
ATOM 1381 C C . THR A 1 187 ? -68.191 -13.620 117.923 1.00 90.56 187 THR A C 1
ATOM 1383 O O . THR A 1 187 ? -68.048 -14.816 118.142 1.00 90.56 187 THR A O 1
ATOM 1386 N N . ILE A 1 188 ? -67.463 -12.981 116.997 1.00 91.88 188 ILE A N 1
ATOM 1387 C CA . ILE A 1 188 ? -66.300 -13.581 116.317 1.00 91.88 188 ILE A CA 1
ATOM 1388 C C . ILE A 1 188 ? -65.053 -13.196 117.112 1.00 91.88 188 ILE A C 1
ATOM 1390 O O . ILE A 1 188 ? -64.828 -12.010 117.353 1.00 91.88 188 ILE A O 1
ATOM 1394 N N . THR A 1 189 ? -64.243 -14.175 117.506 1.00 88.88 189 THR A N 1
ATOM 1395 C CA . THR A 1 189 ? -63.097 -13.963 118.405 1.00 88.88 189 THR A CA 1
ATOM 1396 C C . THR A 1 189 ? -61.735 -14.185 117.744 1.00 88.88 189 THR A C 1
ATOM 1398 O O . THR A 1 189 ? -60.723 -13.771 118.305 1.00 88.88 189 THR A O 1
ATOM 1401 N N . GLY A 1 190 ? -61.678 -14.766 116.539 1.00 90.81 190 GLY A N 1
ATOM 1402 C CA . GLY A 1 190 ? -60.429 -14.908 115.782 1.00 90.81 190 GLY A CA 1
ATOM 1403 C C . GLY A 1 190 ? -60.584 -15.620 114.437 1.00 90.81 190 GLY A C 1
ATOM 1404 O O . GLY A 1 190 ? -61.658 -16.135 114.130 1.00 90.81 190 GLY A O 1
ATOM 1405 N N . VAL A 1 191 ? -59.498 -15.651 113.655 1.00 93.19 191 VAL A N 1
ATOM 1406 C CA . VAL A 1 191 ? -59.356 -16.412 112.402 1.00 93.19 191 VAL A CA 1
ATOM 1407 C C . VAL A 1 191 ? -57.999 -17.124 112.372 1.00 93.19 191 VAL A C 1
ATOM 1409 O O . VAL A 1 191 ? -57.029 -16.645 112.952 1.00 93.19 191 VAL A O 1
ATOM 1412 N N . THR A 1 192 ? -57.922 -18.281 111.726 1.00 91.38 192 THR A N 1
ATOM 1413 C CA . THR A 1 192 ? -56.677 -19.021 111.467 1.00 91.38 192 THR A CA 1
ATOM 1414 C C . THR A 1 192 ? -56.560 -19.327 109.978 1.00 91.38 192 THR A C 1
ATOM 1416 O O . THR A 1 192 ? -57.545 -19.713 109.353 1.00 91.38 192 THR A O 1
ATOM 1419 N N . GLU A 1 193 ? -55.367 -19.126 109.417 1.00 92.00 193 GLU A N 1
ATOM 1420 C CA . GLU A 1 193 ? -55.071 -19.203 107.979 1.00 92.00 193 GLU A CA 1
ATOM 1421 C C . GLU A 1 193 ? -54.197 -20.441 107.689 1.00 92.00 193 GLU A C 1
ATOM 1423 O O . GLU A 1 193 ? -53.238 -20.707 108.419 1.00 92.00 193 GLU A O 1
ATOM 1428 N N . ALA A 1 194 ? -54.514 -21.209 106.644 1.00 89.94 194 ALA A N 1
ATOM 1429 C CA . ALA A 1 194 ? -53.757 -22.389 106.207 1.00 89.94 194 ALA A CA 1
ATOM 1430 C C . ALA A 1 194 ? -53.804 -22.549 104.676 1.00 89.94 194 ALA A C 1
ATOM 1432 O O . ALA A 1 194 ? -54.752 -22.095 104.047 1.00 89.94 194 ALA A O 1
ATOM 1433 N N . GLY A 1 195 ? -52.818 -23.226 104.078 1.00 89.81 195 GLY A N 1
ATOM 1434 C CA . GLY A 1 195 ? -52.669 -23.313 102.617 1.00 89.81 195 GLY A CA 1
ATOM 1435 C C . GLY A 1 195 ? -51.680 -22.270 102.091 1.00 89.81 195 GLY A C 1
ATOM 1436 O O . GLY A 1 195 ? -50.659 -22.032 102.741 1.00 89.81 195 GLY A O 1
ATOM 1437 N N . VAL A 1 196 ? -51.966 -21.657 100.941 1.00 88.19 196 VAL A N 1
ATOM 1438 C CA . VAL A 1 196 ? -51.106 -20.626 100.334 1.00 88.19 196 VAL A CA 1
ATOM 1439 C C . VAL A 1 196 ? -51.457 -19.248 100.898 1.00 88.19 196 VAL A C 1
ATOM 1441 O O . VAL A 1 196 ? -52.519 -18.687 100.631 1.00 88.19 196 VAL A O 1
ATOM 1444 N N . THR A 1 197 ? -50.558 -18.712 101.725 1.00 87.25 197 THR A N 1
ATOM 1445 C CA . THR A 1 197 ? -50.746 -17.435 102.442 1.00 87.25 197 THR A CA 1
ATOM 1446 C C . THR A 1 197 ? -49.788 -16.332 101.987 1.00 87.25 197 THR A C 1
ATOM 1448 O O . THR A 1 197 ? -49.929 -15.176 102.384 1.00 87.25 197 THR A O 1
ATOM 1451 N N . THR A 1 198 ? -48.804 -16.656 101.150 1.00 80.94 198 THR A N 1
ATOM 1452 C CA . THR A 1 198 ? -47.907 -15.681 100.518 1.00 80.94 198 THR A CA 1
ATOM 1453 C C . THR A 1 198 ? -48.678 -14.898 99.461 1.00 80.94 198 THR A C 1
ATOM 1455 O O . THR A 1 198 ? -49.002 -15.461 98.431 1.00 80.94 198 THR A O 1
ATOM 1458 N N . GLY A 1 199 ? -48.978 -13.624 99.730 1.00 82.12 199 GLY A N 1
ATOM 1459 C CA . GLY A 1 199 ? -49.871 -12.797 98.900 1.00 82.12 199 GLY A CA 1
ATOM 1460 C C . GLY A 1 199 ? -51.174 -12.417 99.613 1.00 82.12 199 GLY A C 1
ATOM 1461 O O . GLY A 1 199 ? -51.799 -11.417 99.266 1.00 82.12 199 GLY A O 1
ATOM 1462 N N . LEU A 1 200 ? -51.522 -13.127 100.695 1.00 90.38 200 LEU A N 1
ATOM 1463 C CA . LEU A 1 200 ? -52.731 -12.871 101.471 1.00 90.38 200 LEU A CA 1
ATOM 1464 C C . LEU A 1 200 ? -52.694 -11.508 102.180 1.00 90.38 200 LEU A C 1
ATOM 1466 O O . LEU A 1 200 ? -51.665 -11.059 102.697 1.00 90.38 200 LEU A O 1
ATOM 1470 N N . ALA A 1 201 ? -53.860 -10.866 102.258 1.00 88.62 201 ALA A N 1
ATOM 1471 C CA . ALA A 1 201 ? -54.051 -9.638 103.018 1.00 88.62 201 ALA A CA 1
ATOM 1472 C C . ALA A 1 201 ? -53.683 -9.804 104.507 1.00 88.62 201 ALA A C 1
ATOM 1474 O O . ALA A 1 201 ? -53.661 -10.897 105.065 1.00 88.62 201 ALA A O 1
ATOM 1475 N N . ASN A 1 202 ? -53.426 -8.687 105.195 1.00 89.50 202 ASN A N 1
ATOM 1476 C CA . ASN A 1 202 ? -53.091 -8.738 106.618 1.00 89.50 202 ASN A CA 1
ATOM 1477 C C . ASN A 1 202 ? -54.230 -9.338 107.468 1.00 89.50 202 ASN A C 1
ATOM 1479 O O . ASN A 1 202 ? -55.413 -9.188 107.158 1.00 89.50 202 ASN A O 1
ATOM 1483 N N . HIS A 1 203 ? -53.860 -9.922 108.608 1.00 88.62 203 HIS A N 1
ATOM 1484 C CA . HIS A 1 203 ? -54.770 -10.628 109.512 1.00 88.62 203 HIS A CA 1
ATOM 1485 C C . HIS A 1 203 ? -56.037 -9.843 109.907 1.00 88.62 203 HIS A C 1
ATOM 1487 O O . HIS A 1 203 ? -57.120 -10.411 110.007 1.00 88.62 203 HIS A O 1
ATOM 1493 N N . ALA A 1 204 ? -55.938 -8.522 110.109 1.00 87.94 204 ALA A N 1
ATOM 1494 C CA . ALA A 1 204 ? -57.094 -7.693 110.462 1.00 87.94 204 ALA A CA 1
ATOM 1495 C C . ALA A 1 204 ? -58.110 -7.587 109.311 1.00 87.94 204 ALA A C 1
ATOM 1497 O O . ALA A 1 204 ? -59.318 -7.563 109.546 1.00 87.94 204 ALA A O 1
ATOM 1498 N N . THR A 1 205 ? -57.618 -7.551 108.072 1.00 90.94 205 THR A N 1
ATOM 1499 C CA . THR A 1 205 ? -58.449 -7.540 106.863 1.00 90.94 205 THR A CA 1
ATOM 1500 C C . THR A 1 205 ? -59.143 -8.887 106.700 1.00 90.94 205 THR A C 1
ATOM 1502 O O . THR A 1 205 ? -60.363 -8.924 106.559 1.00 90.94 205 THR A O 1
ATOM 1505 N N . VAL A 1 206 ? -58.397 -9.985 106.843 1.00 92.12 206 VAL A N 1
ATOM 1506 C CA . VAL A 1 206 ? -58.933 -11.353 106.769 1.00 92.12 206 VAL A CA 1
ATOM 1507 C C . VAL A 1 206 ? -60.002 -11.592 107.840 1.00 92.12 206 VAL A C 1
ATOM 1509 O O . VAL A 1 206 ? -61.073 -12.127 107.550 1.00 92.12 206 VAL A O 1
ATOM 1512 N N . LEU A 1 207 ? -59.771 -11.134 109.076 1.00 92.06 207 LEU A N 1
ATOM 1513 C CA . LEU A 1 207 ? -60.749 -11.241 110.162 1.00 92.06 207 LEU A CA 1
ATOM 1514 C C . LEU A 1 207 ? -62.048 -10.479 109.848 1.00 92.06 207 LEU A C 1
ATOM 1516 O O . LEU A 1 207 ? -63.126 -10.943 110.210 1.00 92.06 207 LEU A O 1
ATOM 1520 N N . SER A 1 208 ? -61.957 -9.341 109.149 1.00 92.31 208 SER A N 1
ATOM 1521 C CA . SER A 1 208 ? -63.117 -8.515 108.783 1.00 92.31 208 SER A CA 1
ATOM 1522 C C . SER A 1 208 ? -64.004 -9.109 107.686 1.00 92.31 208 SER A C 1
ATOM 1524 O O . SER A 1 208 ? -65.141 -8.664 107.530 1.00 92.31 208 SER A O 1
ATOM 1526 N N . TRP A 1 209 ? -63.516 -10.108 106.942 1.00 94.69 209 TRP A N 1
ATOM 1527 C CA . TRP A 1 209 ? -64.285 -10.736 105.866 1.00 94.69 209 TRP A CA 1
ATOM 1528 C C . TRP A 1 209 ? -65.483 -11.530 106.384 1.00 94.69 209 TRP A C 1
ATOM 1530 O O . TRP A 1 209 ? -66.478 -11.622 105.671 1.00 94.69 209 TRP A O 1
ATOM 1540 N N . LEU A 1 210 ? -65.442 -12.049 107.619 1.00 94.44 210 LEU A N 1
ATOM 1541 C CA . LEU A 1 210 ? -66.599 -12.686 108.247 1.00 94.44 210 LEU A CA 1
ATOM 1542 C C . LEU A 1 210 ? -67.387 -11.679 109.094 1.00 94.44 210 LEU A C 1
ATOM 1544 O O . LEU A 1 210 ? -66.863 -11.037 110.001 1.00 94.44 210 LEU A O 1
ATOM 1548 N N . SER A 1 211 ? -68.688 -11.599 108.842 1.00 93.00 211 SER A N 1
ATOM 1549 C CA . SER A 1 211 ? -69.631 -10.757 109.576 1.00 93.00 211 SER A CA 1
ATOM 1550 C C . SER A 1 211 ? -70.788 -11.584 110.134 1.00 93.00 211 SER A C 1
ATOM 1552 O O . SER A 1 211 ? -71.194 -12.586 109.544 1.00 93.00 211 SER A O 1
ATOM 1554 N N . LEU A 1 212 ? -71.327 -11.167 111.285 1.00 91.56 212 LEU A N 1
ATOM 1555 C CA . LEU A 1 212 ? -72.506 -11.779 111.904 1.00 91.56 212 LEU A CA 1
ATOM 1556 C C . LEU A 1 212 ? -73.754 -10.926 111.648 1.00 91.56 212 LEU A C 1
ATOM 1558 O O . LEU A 1 212 ? -73.726 -9.708 111.827 1.00 91.56 212 LEU A O 1
ATOM 1562 N N . GLY A 1 213 ? -74.863 -11.575 111.298 1.00 87.69 213 GLY A N 1
ATOM 1563 C CA . GLY A 1 213 ? -76.181 -10.955 111.145 1.00 87.69 213 GLY A CA 1
ATOM 1564 C C . GLY A 1 213 ? -76.854 -10.625 112.482 1.00 87.69 213 GLY A C 1
ATOM 1565 O O . GLY A 1 213 ? -76.217 -10.614 113.538 1.00 87.69 213 GLY A O 1
ATOM 1566 N N . SER A 1 214 ? -78.162 -10.363 112.452 1.00 86.94 214 SER A N 1
ATOM 1567 C CA . SER A 1 214 ? -78.963 -10.134 113.661 1.00 86.94 214 SER A CA 1
ATOM 1568 C C . SER A 1 214 ? -79.064 -11.404 114.507 1.00 86.94 214 SER A C 1
ATOM 1570 O O . SER A 1 214 ? -79.326 -12.483 113.975 1.00 86.94 214 SER A O 1
ATOM 1572 N N . LEU A 1 215 ? -78.866 -11.270 115.820 1.00 88.62 215 LEU A N 1
ATOM 1573 C CA . LEU A 1 215 ? -79.165 -12.339 116.768 1.00 88.62 215 LEU A CA 1
ATOM 1574 C C . LEU A 1 215 ? -80.684 -12.446 116.926 1.00 88.62 215 LEU A C 1
ATOM 1576 O O . LEU A 1 215 ? -81.355 -11.440 117.152 1.00 88.62 215 LEU A O 1
ATOM 1580 N N . THR A 1 216 ? -81.206 -13.658 116.787 1.00 86.75 216 THR A N 1
ATOM 1581 C CA . THR A 1 216 ? -82.563 -14.002 117.213 1.00 86.75 216 THR A CA 1
ATOM 1582 C C . THR A 1 216 ? -82.430 -14.789 118.502 1.00 86.75 216 THR A C 1
ATOM 1584 O O . THR A 1 216 ? -81.799 -15.839 118.477 1.00 86.75 216 THR A O 1
ATOM 1587 N N . ASP A 1 217 ? -82.993 -14.274 119.586 1.00 83.94 217 ASP A N 1
ATOM 1588 C CA . ASP A 1 217 ? -83.032 -14.916 120.900 1.00 83.94 217 ASP A CA 1
ATOM 1589 C C . ASP A 1 217 ? -84.501 -14.994 121.327 1.00 83.94 217 ASP A C 1
ATOM 1591 O O . ASP A 1 217 ? -85.262 -14.045 121.079 1.00 83.94 217 ASP A O 1
ATOM 1595 N N . SER A 1 218 ? -84.946 -16.141 121.836 1.00 76.81 218 SER A N 1
ATOM 1596 C CA . SER A 1 218 ? -86.351 -16.322 122.192 1.00 76.81 218 SER A CA 1
ATOM 1597 C C . SER A 1 218 ? -86.715 -15.461 123.401 1.00 76.81 218 SER A C 1
ATOM 1599 O O . SER A 1 218 ? -85.880 -15.083 124.212 1.00 76.81 218 SER A O 1
ATOM 1601 N N . THR A 1 219 ? -87.992 -15.084 123.516 1.00 66.75 219 THR A N 1
ATOM 1602 C CA . THR A 1 219 ? -88.459 -14.195 124.601 1.00 66.75 219 THR A CA 1
ATOM 1603 C C . THR A 1 219 ? -88.359 -14.817 125.994 1.00 66.75 219 THR A C 1
ATOM 1605 O O . THR A 1 219 ? -88.559 -14.115 126.979 1.00 66.75 219 THR A O 1
ATOM 1608 N N . ASP A 1 220 ? -88.134 -16.125 126.049 1.00 66.75 220 ASP A N 1
ATOM 1609 C CA . ASP A 1 220 ? -87.914 -16.949 127.233 1.00 66.75 220 ASP A CA 1
ATOM 1610 C C . ASP A 1 220 ? -86.458 -17.435 127.343 1.00 66.75 220 ASP A C 1
ATOM 1612 O O . ASP A 1 220 ? -86.207 -18.354 128.102 1.00 66.75 220 ASP A O 1
ATOM 1616 N N . GLY A 1 221 ? -85.519 -16.903 126.552 1.00 71.31 221 GLY A N 1
ATOM 1617 C CA . GLY A 1 221 ? -84.089 -17.234 126.651 1.00 71.31 221 GLY A CA 1
ATOM 1618 C C . GLY A 1 221 ? -83.680 -18.635 126.176 1.00 71.31 221 GLY A C 1
ATOM 1619 O O . GLY A 1 221 ? -82.506 -18.885 125.948 1.00 71.31 221 GLY A O 1
ATOM 1620 N N . VAL A 1 222 ? -84.622 -19.551 125.938 1.00 78.19 222 VAL A N 1
ATOM 1621 C CA . VAL A 1 222 ? -84.325 -20.983 125.732 1.00 78.19 222 VAL A CA 1
ATOM 1622 C C . VAL A 1 222 ? -83.720 -21.325 124.363 1.00 78.19 222 VAL A C 1
ATOM 1624 O O . VAL A 1 222 ? -83.078 -22.363 124.206 1.00 78.19 222 VAL A O 1
ATOM 1627 N N . THR A 1 223 ? -83.925 -20.521 123.316 1.00 82.25 223 THR A N 1
ATOM 1628 C CA . THR A 1 223 ? -83.431 -20.839 121.960 1.00 82.25 223 THR A CA 1
ATOM 1629 C C . THR A 1 223 ? -82.926 -19.609 121.217 1.00 82.25 223 THR A C 1
ATOM 1631 O O . THR A 1 223 ? -83.609 -18.587 121.170 1.00 82.25 223 THR A O 1
ATOM 1634 N N . GLY A 1 224 ? -81.795 -19.735 120.515 1.00 87.31 224 GLY A N 1
ATOM 1635 C CA . GLY A 1 224 ? -81.255 -18.647 119.703 1.00 87.31 224 GLY A CA 1
ATOM 1636 C C . GLY A 1 224 ? -80.614 -19.071 118.380 1.00 87.31 224 GLY A C 1
ATOM 1637 O O . GLY A 1 224 ? -80.229 -20.222 118.164 1.00 87.31 224 GLY A O 1
ATOM 1638 N N . SER A 1 225 ? -80.519 -18.128 117.438 1.00 89.31 225 SER A N 1
ATOM 1639 C CA . SER A 1 225 ? -79.823 -18.312 116.158 1.00 89.31 225 SER A CA 1
ATOM 1640 C C . SER A 1 225 ? -79.186 -17.031 115.627 1.00 89.31 225 SER A C 1
ATOM 1642 O O . SER A 1 225 ? -79.675 -15.924 115.877 1.00 89.31 225 SER A O 1
ATOM 1644 N N . ARG A 1 226 ? -78.113 -17.173 114.840 1.00 92.31 226 ARG A N 1
ATOM 1645 C CA . ARG A 1 226 ? -77.447 -16.042 114.185 1.00 92.31 226 ARG A CA 1
ATOM 1646 C C . ARG A 1 226 ? -76.823 -16.418 112.841 1.00 92.31 226 ARG A C 1
ATOM 1648 O O . ARG A 1 226 ? -76.056 -17.373 112.737 1.00 92.31 226 ARG A O 1
ATOM 1655 N N . ALA A 1 227 ? -77.133 -15.644 111.804 1.00 91.19 227 ALA A N 1
ATOM 1656 C CA . ALA A 1 227 ? -76.535 -15.811 110.479 1.00 91.19 227 ALA A CA 1
ATOM 1657 C C . ALA A 1 227 ? -75.090 -15.281 110.430 1.00 91.19 227 ALA A C 1
ATOM 1659 O O . ALA A 1 227 ? -74.741 -14.366 111.177 1.00 91.19 227 ALA A O 1
ATOM 1660 N N . TRP A 1 228 ? -74.275 -15.805 109.516 1.00 93.75 228 TRP A N 1
ATOM 1661 C CA . TRP A 1 228 ? -72.935 -15.305 109.202 1.00 93.75 228 TRP A CA 1
ATOM 1662 C C . TRP A 1 228 ? -72.750 -15.142 107.688 1.00 93.75 228 TRP A C 1
ATOM 1664 O O . TRP A 1 228 ? -73.424 -15.791 106.887 1.00 93.75 228 TRP A O 1
ATOM 1674 N N . THR A 1 229 ? -71.866 -14.233 107.287 1.00 93.62 229 THR A N 1
ATOM 1675 C CA . THR A 1 229 ? -71.523 -13.946 105.885 1.00 93.62 229 THR A CA 1
ATOM 1676 C C . THR A 1 229 ? -70.030 -13.699 105.764 1.00 93.62 229 THR A C 1
ATOM 1678 O O . THR A 1 229 ? -69.517 -12.808 106.437 1.00 93.62 229 THR A O 1
ATOM 1681 N N . PHE A 1 230 ? -69.360 -14.461 104.903 1.00 94.50 230 PHE A N 1
ATOM 1682 C CA . PHE A 1 230 ? -68.007 -14.180 104.435 1.00 94.50 230 PHE A CA 1
ATOM 1683 C C . PHE A 1 230 ? -68.080 -13.350 103.149 1.00 94.50 230 PHE A C 1
ATOM 1685 O O . PHE A 1 230 ? -68.884 -13.678 102.275 1.00 94.50 230 PHE A O 1
ATOM 1692 N N . SER A 1 231 ? -67.267 -12.298 103.027 1.00 93.25 231 SER A N 1
ATOM 1693 C CA . SER A 1 231 ? -67.111 -11.530 101.791 1.00 93.25 231 SER A CA 1
ATOM 1694 C C . SER A 1 231 ? -65.716 -10.905 101.667 1.00 93.25 231 SER A C 1
ATOM 1696 O O . SER A 1 231 ? -65.306 -10.134 102.536 1.00 93.25 231 SER A O 1
ATOM 1698 N N . ALA A 1 232 ? -65.018 -11.199 100.568 1.00 92.75 232 ALA A N 1
ATOM 1699 C CA . ALA A 1 232 ? -63.710 -10.640 100.209 1.00 92.75 232 ALA A CA 1
ATOM 1700 C C . ALA A 1 232 ? -63.703 -10.239 98.726 1.00 92.75 232 ALA A C 1
ATOM 1702 O O . ALA A 1 232 ? -64.425 -10.840 97.948 1.00 92.75 232 ALA A O 1
ATOM 1703 N N . ALA A 1 233 ? -62.943 -9.216 98.322 1.00 90.50 233 ALA A N 1
ATOM 1704 C CA . ALA A 1 233 ? -62.806 -8.884 96.897 1.00 90.50 233 ALA A CA 1
ATOM 1705 C C . ALA A 1 233 ? -61.930 -9.930 96.198 1.00 90.50 233 ALA A C 1
ATOM 1707 O O . ALA A 1 233 ? -60.881 -10.242 96.755 1.00 90.50 233 ALA A O 1
ATOM 1708 N N . ASP A 1 234 ? -62.318 -10.362 95.002 1.00 87.75 234 ASP A N 1
ATOM 1709 C CA . ASP A 1 234 ? -61.648 -11.392 94.194 1.00 87.75 234 ASP A CA 1
ATOM 1710 C C . ASP A 1 234 ? -60.142 -11.126 94.028 1.00 87.75 234 ASP A C 1
ATOM 1712 O O . ASP A 1 234 ? -59.342 -11.982 94.375 1.00 87.75 234 ASP A O 1
ATOM 1716 N N . ARG A 1 235 ? -59.732 -9.864 93.795 1.00 87.50 235 ARG A N 1
ATOM 1717 C CA . ARG A 1 235 ? -58.305 -9.457 93.772 1.00 87.50 235 ARG A CA 1
ATOM 1718 C C . ARG A 1 235 ? -57.467 -9.801 95.002 1.00 87.50 235 ARG A C 1
ATOM 1720 O O . ARG A 1 235 ? -56.264 -9.566 95.045 1.00 87.50 235 ARG A O 1
ATOM 1727 N N . SER A 1 236 ? -58.125 -10.155 96.100 1.00 89.25 236 SER A N 1
ATOM 1728 C CA . SER A 1 236 ? -57.436 -10.579 97.317 1.00 89.25 236 SER A CA 1
ATOM 1729 C C . SER A 1 236 ? -56.891 -11.998 97.179 1.00 89.25 236 SER A C 1
ATOM 1731 O O . SER A 1 236 ? -56.198 -12.427 98.098 1.00 89.25 236 SER A O 1
ATOM 1733 N N . PHE A 1 237 ? -57.231 -12.691 96.089 1.00 90.25 237 PHE A N 1
ATOM 1734 C CA . PHE A 1 237 ? -56.875 -14.061 95.772 1.00 90.25 237 PHE A CA 1
ATOM 1735 C C . PHE A 1 237 ? -56.031 -14.195 94.496 1.00 90.25 237 PHE A C 1
ATOM 1737 O O . PHE A 1 237 ? -55.382 -15.227 94.445 1.00 90.25 237 PHE A O 1
ATOM 1744 N N . ASP A 1 238 ? -55.896 -13.148 93.644 1.00 85.88 238 ASP A N 1
ATOM 1745 C CA . ASP A 1 238 ? -55.129 -13.107 92.354 1.00 85.88 238 ASP A CA 1
ATOM 1746 C C . ASP A 1 238 ? -53.719 -13.734 92.380 1.00 85.88 238 ASP A C 1
ATOM 1748 O O . ASP A 1 238 ? -53.060 -13.879 91.362 1.00 85.88 238 ASP A O 1
ATOM 1752 N N . TYR A 1 239 ? -53.181 -13.983 93.571 1.00 86.38 239 TYR A N 1
ATOM 1753 C CA . TYR A 1 239 ? -51.887 -14.615 93.767 1.00 86.38 239 TYR A CA 1
ATOM 1754 C C . TYR A 1 239 ? -51.942 -16.153 93.737 1.00 86.38 239 TYR A C 1
ATOM 1756 O O . TYR A 1 239 ? -50.884 -16.785 93.819 1.00 86.38 239 TYR A O 1
ATOM 1764 N N . LEU A 1 240 ? -53.142 -16.744 93.767 1.00 87.25 240 LEU A N 1
ATOM 1765 C CA . LEU A 1 240 ? -53.383 -18.178 93.867 1.00 87.25 240 LEU A CA 1
ATOM 1766 C C . LEU A 1 240 ? -53.460 -18.797 92.473 1.00 87.25 240 LEU A C 1
ATOM 1768 O O . LEU A 1 240 ? -54.516 -18.806 91.848 1.00 87.25 240 LEU A O 1
ATOM 1772 N N . ALA A 1 241 ? -52.389 -19.478 92.082 1.00 85.00 241 ALA A N 1
ATOM 1773 C CA . ALA A 1 241 ? -52.374 -20.194 90.817 1.00 85.00 241 ALA A CA 1
ATOM 1774 C C . ALA A 1 241 ? -53.424 -21.317 90.767 1.00 85.00 241 ALA A C 1
ATOM 1776 O O . ALA A 1 241 ? -53.916 -21.826 91.789 1.00 85.00 241 ALA A O 1
ATOM 1777 N N . ALA A 1 242 ? -53.734 -21.774 89.553 1.00 84.69 242 ALA A N 1
ATOM 1778 C CA . ALA A 1 242 ? -54.733 -22.808 89.313 1.00 84.69 242 ALA A CA 1
ATOM 1779 C C . ALA A 1 242 ? -54.533 -24.063 90.189 1.00 84.69 242 ALA A C 1
ATOM 1781 O O . ALA A 1 242 ? -53.588 -24.840 90.041 1.00 84.69 242 ALA A O 1
ATOM 1782 N N . GLY A 1 243 ? -55.498 -24.318 91.079 1.00 82.31 243 GLY A N 1
ATOM 1783 C CA . GLY A 1 243 ? -55.499 -25.484 91.971 1.00 82.31 243 GLY A CA 1
ATOM 1784 C C . GLY A 1 243 ? -54.791 -25.286 93.315 1.00 82.31 243 GLY A C 1
ATOM 1785 O O . GLY A 1 243 ? -54.862 -26.183 94.165 1.00 82.31 243 GLY A O 1
ATOM 1786 N N . GLU A 1 244 ? -54.174 -24.129 93.558 1.00 89.00 244 GLU A N 1
ATOM 1787 C CA . GLU A 1 244 ? -53.763 -23.721 94.899 1.00 89.00 244 GLU A CA 1
ATOM 1788 C C . GLU A 1 244 ? -54.985 -23.438 95.786 1.00 89.00 244 GLU A C 1
ATOM 1790 O O . GLU A 1 244 ? -56.086 -23.152 95.312 1.00 89.00 244 GLU A O 1
ATOM 1795 N N . THR A 1 245 ? -54.823 -23.579 97.107 1.00 90.56 245 THR A N 1
ATOM 1796 C CA . THR A 1 245 ? -55.936 -23.385 98.048 1.00 90.56 245 THR A CA 1
ATOM 1797 C C . THR A 1 245 ? -55.532 -22.577 99.273 1.00 90.56 245 THR A C 1
ATOM 1799 O O . THR A 1 245 ? -54.455 -22.773 99.845 1.00 90.56 245 THR A O 1
ATOM 1802 N N . LEU A 1 246 ? -56.446 -21.717 99.721 1.00 92.62 246 LEU A N 1
ATOM 1803 C CA . LEU A 1 246 ? -56.386 -20.988 100.984 1.00 92.62 246 LEU A CA 1
ATOM 1804 C C . LEU A 1 246 ? -57.570 -21.411 101.858 1.00 92.62 246 LEU A C 1
ATOM 1806 O O . LEU A 1 246 ? -58.711 -21.443 101.416 1.00 92.62 246 LEU A O 1
ATOM 1810 N N . THR A 1 247 ? -57.323 -21.728 103.124 1.00 92.31 247 THR A N 1
ATOM 1811 C CA . THR A 1 247 ? -58.359 -22.086 104.098 1.00 92.31 247 THR A CA 1
ATOM 1812 C C . THR A 1 247 ? -58.331 -21.135 105.290 1.00 92.31 247 THR A C 1
ATOM 1814 O O . THR A 1 247 ? -57.299 -20.969 105.937 1.00 92.31 247 THR A O 1
ATOM 1817 N N . LEU A 1 248 ? -59.486 -20.550 105.609 1.00 93.88 248 LEU A N 1
ATOM 1818 C CA . LEU A 1 248 ? -59.699 -19.592 106.694 1.00 93.88 248 LEU A CA 1
ATOM 1819 C C . LEU A 1 248 ? -60.693 -20.164 107.706 1.00 93.88 248 LEU A C 1
ATOM 1821 O O . LEU A 1 248 ? -61.842 -20.423 107.362 1.00 93.88 248 LEU A O 1
ATOM 1825 N N . THR A 1 249 ? -60.286 -20.361 108.959 1.00 93.19 249 THR A N 1
ATOM 1826 C CA . THR A 1 249 ? -61.171 -20.872 110.024 1.00 93.19 249 THR A CA 1
ATOM 1827 C C . THR A 1 249 ? -61.404 -19.817 111.096 1.00 93.19 249 THR A C 1
ATOM 1829 O O . THR A 1 249 ? -60.479 -19.462 111.826 1.00 93.19 249 THR A O 1
ATOM 1832 N N . TYR A 1 250 ? -62.642 -19.335 111.198 1.00 93.44 250 TYR A N 1
ATOM 1833 C CA . TYR A 1 250 ? -63.100 -18.329 112.154 1.00 93.44 250 TYR A CA 1
ATOM 1834 C C . TYR A 1 250 ? -63.679 -18.971 113.419 1.00 93.44 250 TYR A C 1
ATOM 1836 O O . TYR A 1 250 ? -64.449 -19.926 113.331 1.00 93.44 250 TYR A O 1
ATOM 1844 N N . THR A 1 251 ? -63.375 -18.411 114.589 1.00 91.94 251 THR A N 1
ATOM 1845 C CA . THR A 1 251 ? -63.921 -18.848 115.885 1.00 91.94 251 THR A CA 1
ATOM 1846 C C . THR A 1 251 ? -65.099 -17.962 116.282 1.00 91.94 251 THR A C 1
ATOM 1848 O O . THR A 1 251 ? -64.930 -16.751 116.433 1.00 91.94 251 THR A O 1
ATOM 1851 N N . VAL A 1 252 ? -66.283 -18.552 116.476 1.00 91.38 252 VAL A N 1
ATOM 1852 C CA . VAL A 1 252 ? -67.499 -17.852 116.924 1.00 91.38 252 VAL A CA 1
ATOM 1853 C C . VAL A 1 252 ? -67.869 -18.310 118.338 1.00 91.38 252 VAL A C 1
ATOM 1855 O O . VAL A 1 252 ? -67.915 -19.507 118.598 1.00 91.38 252 VAL A O 1
ATOM 1858 N N . GLN A 1 253 ? -68.121 -17.375 119.252 1.00 91.00 253 GLN A N 1
ATOM 1859 C CA . GLN A 1 253 ? -68.421 -17.606 120.670 1.00 91.00 253 GLN A CA 1
ATOM 1860 C C . GLN A 1 253 ? -69.866 -17.203 120.997 1.00 91.00 253 GLN A C 1
ATOM 1862 O O . GLN A 1 253 ? -70.301 -16.150 120.537 1.00 91.00 253 GLN A O 1
ATOM 1867 N N . ILE A 1 254 ? -70.573 -18.011 121.793 1.00 91.06 254 ILE A N 1
ATOM 1868 C CA . ILE A 1 254 ? -71.903 -17.749 122.370 1.00 91.06 254 ILE A CA 1
ATOM 1869 C C . ILE A 1 254 ? -71.755 -17.668 123.897 1.00 91.06 254 ILE A C 1
ATOM 1871 O O . ILE A 1 254 ? -71.062 -18.506 124.470 1.00 91.06 254 ILE A O 1
ATOM 1875 N N . ASP A 1 255 ? -72.364 -16.668 124.528 1.00 87.81 255 ASP A N 1
ATOM 1876 C CA . ASP A 1 255 ? -72.213 -16.314 125.952 1.00 87.81 255 ASP A CA 1
ATOM 1877 C C . ASP A 1 255 ? -73.594 -15.956 126.530 1.00 87.81 255 ASP A C 1
ATOM 1879 O O . ASP A 1 255 ? -74.286 -15.146 125.906 1.00 87.81 255 ASP A O 1
ATOM 1883 N N . ASP A 1 256 ? -73.988 -16.572 127.651 1.00 85.62 256 ASP A N 1
ATOM 1884 C CA . ASP A 1 256 ? -75.282 -16.382 128.355 1.00 85.62 256 ASP A CA 1
ATOM 1885 C C . ASP A 1 256 ? -75.301 -15.200 129.338 1.00 85.62 256 ASP A C 1
ATOM 1887 O O . ASP A 1 256 ? -76.317 -14.905 129.960 1.00 85.62 256 ASP A O 1
ATOM 1891 N N . HIS A 1 257 ? -74.166 -14.520 129.506 1.00 83.31 257 HIS A N 1
ATOM 1892 C CA . HIS A 1 257 ? -73.936 -13.449 130.477 1.00 83.31 257 HIS A CA 1
ATOM 1893 C C . HIS A 1 257 ? -74.003 -13.835 131.959 1.00 83.31 257 HIS A C 1
ATOM 1895 O O . HIS A 1 257 ? -73.673 -12.998 132.805 1.00 83.31 257 HIS A O 1
ATOM 1901 N N . GLN A 1 258 ? -74.303 -15.090 132.274 1.00 77.25 258 GLN A N 1
ATOM 1902 C CA . GLN A 1 258 ? -74.453 -15.615 133.629 1.00 77.25 258 GLN A CA 1
ATOM 1903 C C . GLN A 1 258 ? -73.337 -16.598 134.016 1.00 77.25 258 GLN A C 1
ATOM 1905 O O . GLN A 1 258 ? -73.172 -16.940 135.190 1.00 77.25 258 GLN A O 1
ATOM 1910 N N . GLY A 1 259 ? -72.459 -16.935 133.069 1.00 74.06 259 GLY A N 1
ATOM 1911 C CA . GLY A 1 259 ? -71.188 -17.619 133.305 1.00 74.06 259 GLY A CA 1
ATOM 1912 C C . GLY A 1 259 ? -70.908 -18.776 132.349 1.00 74.06 259 GLY A C 1
ATOM 1913 O O . GLY A 1 259 ? -69.798 -19.321 132.391 1.00 74.06 259 GLY A O 1
ATOM 1914 N N . GLY A 1 260 ? -71.856 -19.139 131.486 1.00 80.25 260 GLY A N 1
ATOM 1915 C CA . GLY A 1 260 ? -71.727 -20.164 130.464 1.00 80.25 260 GLY A CA 1
ATOM 1916 C C . GLY A 1 260 ? -71.318 -19.618 129.096 1.00 80.25 260 GLY A C 1
ATOM 1917 O O . GLY A 1 260 ? -71.857 -18.650 128.561 1.00 80.25 260 GLY A O 1
ATOM 1918 N N . VAL A 1 261 ? -70.311 -20.264 128.498 1.00 84.50 261 VAL A N 1
ATOM 1919 C CA . VAL A 1 261 ? -69.755 -19.887 127.190 1.00 84.50 261 VAL A CA 1
ATOM 1920 C C . VAL A 1 261 ? -69.466 -21.129 126.350 1.00 84.50 261 VAL A C 1
ATOM 1922 O O . VAL A 1 261 ? -68.814 -22.065 126.816 1.00 84.50 261 VAL A O 1
ATOM 1925 N N . VAL A 1 262 ? -69.857 -21.107 125.073 1.00 89.19 262 VAL A N 1
ATOM 1926 C CA . VAL A 1 262 ? -69.574 -22.169 124.090 1.00 89.19 262 VAL A CA 1
ATOM 1927 C C . VAL A 1 262 ? -69.039 -21.586 122.776 1.00 89.19 262 VAL A C 1
ATOM 1929 O O . VAL A 1 262 ? -69.350 -20.457 122.407 1.00 89.19 262 VAL A O 1
ATOM 1932 N N . THR A 1 263 ? -68.192 -22.329 122.053 1.00 87.56 263 THR A N 1
ATOM 1933 C CA . THR A 1 263 ? -67.577 -21.869 120.790 1.00 87.56 263 THR A CA 1
ATOM 1934 C C . THR A 1 263 ? -67.818 -22.840 119.632 1.00 87.56 263 THR A C 1
ATOM 1936 O O . THR A 1 263 ? -67.923 -24.049 119.839 1.00 87.56 263 THR A O 1
ATOM 1939 N N . LEU A 1 264 ? -67.892 -22.312 118.404 1.00 89.81 264 LEU A N 1
ATOM 1940 C CA . LEU A 1 264 ? -68.101 -23.055 117.157 1.00 89.81 264 LEU A CA 1
ATOM 1941 C C . LEU A 1 264 ? -67.221 -22.484 116.021 1.00 89.81 264 LEU A C 1
ATOM 1943 O O . LEU A 1 264 ? -67.206 -21.265 115.827 1.00 89.81 264 LEU A O 1
ATOM 1947 N N . PRO A 1 265 ? -66.511 -23.324 115.241 1.00 90.31 265 PRO A N 1
ATOM 1948 C CA . PRO A 1 265 ? -65.740 -22.862 114.088 1.00 90.31 265 PRO A CA 1
ATOM 1949 C C . PRO A 1 265 ? -66.587 -22.688 112.810 1.00 90.31 265 PRO A C 1
ATOM 1951 O O . PRO A 1 265 ? -67.497 -23.480 112.537 1.00 90.31 265 PRO A O 1
ATOM 1954 N N . VAL A 1 266 ? -66.225 -21.688 111.996 1.00 92.44 266 VAL A N 1
ATOM 1955 C CA . VAL A 1 266 ? -66.692 -21.462 110.614 1.00 92.44 266 VAL A CA 1
ATOM 1956 C C . VAL A 1 266 ? -65.485 -21.518 109.671 1.00 92.44 266 VAL A C 1
ATOM 1958 O O . VAL A 1 266 ? -64.612 -20.658 109.756 1.00 92.44 266 VAL A O 1
ATOM 1961 N N . THR A 1 267 ? -65.420 -22.500 108.771 1.00 92.06 267 THR A N 1
ATOM 1962 C CA . THR A 1 267 ? -64.271 -22.705 107.865 1.00 92.06 267 THR A CA 1
ATOM 1963 C C . THR A 1 267 ? -64.616 -22.366 106.414 1.00 92.06 267 THR A C 1
ATOM 1965 O O . THR A 1 267 ? -65.568 -22.915 105.867 1.00 92.06 267 THR A O 1
ATOM 1968 N N . ILE A 1 268 ? -63.826 -21.503 105.774 1.00 94.00 268 ILE A N 1
ATOM 1969 C CA . ILE A 1 268 ? -63.946 -21.098 104.367 1.00 94.00 268 ILE A CA 1
ATOM 1970 C C . ILE A 1 268 ? -62.740 -21.623 103.580 1.00 94.00 268 ILE A C 1
ATOM 1972 O O . ILE A 1 268 ? -61.608 -21.381 103.989 1.00 94.00 268 ILE A O 1
ATOM 1976 N N . THR A 1 269 ? -62.962 -22.309 102.459 1.00 92.50 269 THR A N 1
ATOM 1977 C CA . THR A 1 269 ? -61.898 -22.772 101.547 1.00 92.50 269 THR A CA 1
ATOM 1978 C C . THR A 1 269 ? -62.009 -22.072 100.195 1.00 92.50 269 THR A C 1
ATOM 1980 O O . THR A 1 269 ? -63.041 -22.178 99.535 1.00 92.50 269 THR A O 1
ATOM 1983 N N . ILE A 1 270 ? -60.944 -21.391 99.787 1.00 93.12 270 ILE A N 1
ATOM 1984 C CA . ILE A 1 270 ? -60.782 -20.687 98.515 1.00 93.12 270 ILE A CA 1
ATOM 1985 C C . ILE A 1 270 ? -59.872 -21.530 97.611 1.00 93.12 270 ILE A C 1
ATOM 1987 O O . ILE A 1 270 ? -58.857 -22.044 98.088 1.00 93.12 270 ILE A O 1
ATOM 1991 N N . VAL A 1 271 ? -60.250 -21.698 96.343 1.00 90.44 271 VAL A N 1
ATOM 1992 C CA . VAL A 1 271 ? -59.473 -22.398 95.303 1.00 90.44 271 VAL A CA 1
ATOM 1993 C C . VAL A 1 271 ? -59.102 -21.401 94.208 1.00 90.44 271 VAL A C 1
ATOM 1995 O O . VAL A 1 271 ? -60.010 -20.742 93.699 1.00 90.44 271 VAL A O 1
ATOM 1998 N N . GLY A 1 272 ? -57.813 -21.325 93.871 1.00 88.25 272 GLY A N 1
ATOM 1999 C CA . GLY A 1 272 ? -57.272 -20.393 92.880 1.00 88.25 272 GLY A CA 1
ATOM 2000 C C . GLY A 1 272 ? -57.515 -20.789 91.424 1.00 88.25 272 GLY A C 1
ATOM 2001 O O . GLY A 1 272 ? -57.787 -21.966 91.127 1.00 88.25 272 GLY A O 1
ATOM 2002 N N . THR A 1 273 ? -57.404 -19.816 90.523 1.00 86.06 273 THR A N 1
ATOM 2003 C CA . THR A 1 273 ? -57.572 -19.961 89.064 1.00 86.06 273 THR A CA 1
ATOM 2004 C C . THR A 1 273 ? -56.461 -19.262 88.287 1.00 86.06 273 THR A C 1
ATOM 2006 O O . THR A 1 273 ? -55.954 -18.265 88.754 1.00 86.06 273 THR A O 1
ATOM 2009 N N . ASP A 1 274 ? -56.156 -19.759 87.085 1.00 85.00 274 ASP A N 1
ATOM 2010 C CA . ASP A 1 274 ? -55.123 -19.214 86.185 1.00 85.00 274 ASP A CA 1
ATOM 2011 C C . ASP A 1 274 ? -55.467 -17.812 85.643 1.00 85.00 274 ASP A C 1
ATOM 2013 O O . ASP A 1 274 ? -56.568 -17.607 85.100 1.00 85.00 274 ASP A O 1
ATOM 2017 N N . ASP A 1 275 ? -54.515 -16.888 85.723 1.00 82.56 275 ASP A N 1
ATOM 2018 C CA . ASP A 1 275 ? -54.529 -15.552 85.134 1.00 82.56 275 ASP A CA 1
ATOM 2019 C C . ASP A 1 275 ? -53.448 -15.427 84.044 1.00 82.56 275 ASP A C 1
ATOM 2021 O O . ASP A 1 275 ? -52.290 -15.762 84.226 1.00 82.56 275 ASP A O 1
ATOM 2025 N N . THR A 1 276 ? -53.799 -14.887 82.870 1.00 81.50 276 THR A N 1
ATOM 2026 C CA . THR A 1 276 ? -52.849 -14.845 81.741 1.00 81.50 276 THR A CA 1
ATOM 2027 C C . THR A 1 276 ? -51.735 -13.800 81.927 1.00 81.50 276 THR A C 1
ATOM 2029 O O . THR A 1 276 ? -52.058 -12.651 82.271 1.00 81.50 276 THR A O 1
ATOM 2032 N N . PRO A 1 277 ? -50.484 -14.071 81.500 1.00 85.88 277 PRO A N 1
ATOM 2033 C CA . PRO A 1 277 ? -49.401 -13.101 81.549 1.00 85.88 277 PRO A CA 1
ATOM 2034 C C . PRO A 1 277 ? -49.692 -11.887 80.663 1.00 85.88 277 PRO A C 1
ATOM 2036 O O . PRO A 1 277 ? -50.266 -11.966 79.572 1.00 85.88 277 PRO A O 1
ATOM 2039 N N . VAL A 1 278 ? -49.220 -10.723 81.101 1.00 87.06 278 VAL A N 1
ATOM 2040 C CA . VAL A 1 278 ? -49.409 -9.438 80.420 1.00 87.06 278 VAL A CA 1
ATOM 2041 C C . VAL A 1 278 ? -48.064 -8.886 79.962 1.00 87.06 278 VAL A C 1
ATOM 2043 O O . VAL A 1 278 ? -47.201 -8.561 80.774 1.00 87.06 278 VAL A O 1
ATOM 2046 N N . ILE A 1 279 ? -47.883 -8.693 78.651 1.00 88.69 279 ILE A N 1
ATOM 2047 C CA . ILE A 1 279 ? -46.711 -7.977 78.118 1.00 88.69 279 ILE A CA 1
ATOM 2048 C C . ILE A 1 279 ? -46.813 -6.495 78.491 1.00 88.69 279 ILE A C 1
ATOM 2050 O O . ILE A 1 279 ? -47.768 -5.804 78.138 1.00 88.69 279 ILE A O 1
ATOM 2054 N N . THR A 1 280 ? -45.791 -5.992 79.177 1.00 88.75 280 THR A N 1
ATOM 2055 C CA . THR A 1 280 ? -45.709 -4.614 79.676 1.00 88.75 280 THR A CA 1
ATOM 2056 C C . THR A 1 280 ? -44.836 -3.708 78.816 1.00 88.75 280 THR A C 1
ATOM 2058 O O . THR A 1 280 ? -44.948 -2.482 78.906 1.00 88.75 280 THR A O 1
ATOM 2061 N N . SER A 1 281 ? -43.978 -4.269 77.959 1.00 89.69 281 SER A N 1
ATOM 2062 C CA . SER A 1 281 ? -43.204 -3.481 76.998 1.00 89.69 281 SER A CA 1
ATOM 2063 C C . SER A 1 281 ? -44.096 -2.926 75.877 1.00 89.69 281 SER A C 1
ATOM 2065 O O . SER A 1 281 ? -45.008 -3.616 75.412 1.00 89.69 281 SER A O 1
ATOM 2067 N N . PRO A 1 282 ? -43.832 -1.707 75.365 1.00 88.38 282 PRO A N 1
ATOM 2068 C CA . PRO A 1 282 ? -44.484 -1.234 74.146 1.00 88.38 282 PRO A CA 1
ATOM 2069 C C . PRO A 1 282 ? -44.077 -2.103 72.948 1.00 88.38 282 PRO A C 1
ATOM 2071 O O . PRO A 1 282 ? -43.047 -2.782 72.996 1.00 88.38 282 PRO A O 1
ATOM 2074 N N . THR A 1 283 ? -44.848 -2.033 71.856 1.00 87.06 283 THR A N 1
ATOM 2075 C CA . THR A 1 283 ? -44.490 -2.679 70.585 1.00 87.06 283 THR A CA 1
ATOM 2076 C C . THR A 1 283 ? -43.064 -2.308 70.187 1.00 87.06 283 THR A C 1
ATOM 2078 O O . THR A 1 283 ? -42.703 -1.130 70.161 1.00 87.06 283 THR A O 1
ATOM 2081 N N . GLN A 1 284 ? -42.253 -3.320 69.896 1.00 92.19 284 GLN A N 1
ATOM 2082 C CA . GLN A 1 284 ? -40.830 -3.157 69.629 1.00 92.19 284 GLN A CA 1
ATOM 2083 C C . GLN A 1 284 ? -40.597 -2.969 68.128 1.00 92.19 284 GLN A C 1
ATOM 2085 O O . GLN A 1 284 ? -41.090 -3.747 67.310 1.00 92.19 284 GLN A O 1
ATOM 2090 N N . ALA A 1 285 ? -39.812 -1.958 67.763 1.00 92.12 285 ALA A N 1
ATOM 2091 C CA . ALA A 1 285 ? -39.405 -1.721 66.386 1.00 92.12 285 ALA A CA 1
ATOM 2092 C C . ALA A 1 285 ? -37.949 -1.254 66.325 1.00 92.12 285 ALA A C 1
ATOM 2094 O O . ALA A 1 285 ? -37.535 -0.412 67.121 1.00 92.12 285 ALA A O 1
ATOM 2095 N N . ALA A 1 286 ? -37.195 -1.765 65.356 1.00 93.19 286 ALA A N 1
ATOM 2096 C CA . ALA A 1 286 ? -35.855 -1.297 65.035 1.00 93.19 286 ALA A CA 1
ATOM 2097 C C . ALA A 1 286 ? -35.738 -1.007 63.537 1.00 93.19 286 ALA A C 1
ATOM 2099 O O . ALA A 1 286 ? -36.350 -1.682 62.708 1.00 93.19 286 ALA A O 1
ATOM 2100 N N . ALA A 1 287 ? -34.946 0.007 63.203 1.00 93.38 287 ALA A N 1
ATOM 2101 C CA . ALA A 1 287 ? -34.570 0.316 61.835 1.00 93.38 287 ALA A CA 1
ATOM 2102 C C . ALA A 1 287 ? -33.068 0.090 61.683 1.00 93.38 287 ALA A C 1
ATOM 2104 O O . ALA A 1 287 ? -32.284 0.614 62.475 1.00 93.38 287 ALA A O 1
ATOM 2105 N N . ILE A 1 288 ? -32.697 -0.682 60.673 1.00 93.75 288 ILE A N 1
ATOM 2106 C CA . ILE A 1 288 ? -31.320 -0.897 60.244 1.00 93.75 288 ILE A CA 1
ATOM 2107 C C . ILE A 1 288 ? -31.196 -0.442 58.793 1.00 93.75 288 ILE A C 1
ATOM 2109 O O . ILE A 1 288 ? -32.181 -0.341 58.059 1.00 93.75 288 ILE A O 1
ATOM 2113 N N . THR A 1 289 ? -29.987 -0.074 58.409 1.00 90.25 289 THR A N 1
ATOM 2114 C CA . THR A 1 289 ? -29.635 0.235 57.025 1.00 90.25 289 THR A CA 1
ATOM 2115 C C . THR A 1 289 ? -28.582 -0.779 56.651 1.00 90.25 289 THR A C 1
ATOM 2117 O O . THR A 1 289 ? -27.671 -0.984 57.451 1.00 90.25 289 THR A O 1
ATOM 2120 N N . GLU A 1 290 ? -28.756 -1.400 55.496 1.00 90.00 290 GLU A N 1
ATOM 2121 C CA . GLU A 1 290 ? -27.727 -2.227 54.874 1.00 90.00 290 GLU A CA 1
ATOM 2122 C C . GLU A 1 290 ? -26.395 -1.460 54.780 1.00 90.00 290 GLU A C 1
ATOM 2124 O O . GLU A 1 290 ? -26.360 -0.219 54.744 1.00 90.00 290 GLU A O 1
ATOM 2129 N N . HIS A 1 291 ? -25.275 -2.175 54.797 1.00 83.75 291 HIS A N 1
ATOM 2130 C CA . HIS A 1 291 ? -23.964 -1.572 54.648 1.00 83.75 291 HIS A CA 1
ATOM 2131 C C . HIS A 1 291 ? -23.729 -1.089 53.214 1.00 83.75 291 HIS A C 1
ATOM 2133 O O . HIS A 1 291 ? -23.698 -1.845 52.255 1.00 83.75 291 HIS A O 1
ATOM 2139 N N . VAL A 1 292 ? -23.435 0.206 53.103 1.00 78.38 292 VAL A N 1
ATOM 2140 C CA . VAL A 1 292 ? -23.207 0.884 51.823 1.00 78.38 292 VAL A CA 1
ATOM 2141 C C . VAL A 1 292 ? -22.087 0.226 51.003 1.00 78.38 292 VAL A C 1
ATOM 2143 O O . VAL A 1 292 ? -20.922 0.257 51.416 1.00 78.38 292 VAL A O 1
ATOM 2146 N N . GLY A 1 293 ? -22.429 -0.231 49.794 1.00 67.31 293 GLY A N 1
ATOM 2147 C CA . GLY A 1 293 ? -21.493 -0.554 48.713 1.00 67.31 293 GLY A CA 1
ATOM 2148 C C . GLY A 1 293 ? -20.588 -1.757 48.978 1.00 67.31 293 GLY A C 1
ATOM 2149 O O . GLY A 1 293 ? -19.421 -1.745 48.570 1.00 67.31 293 GLY A O 1
ATOM 2150 N N . THR A 1 294 ? -21.076 -2.765 49.704 1.00 70.94 294 THR A N 1
ATOM 2151 C CA . THR A 1 294 ? -20.317 -3.985 50.010 1.00 70.94 294 THR A CA 1
ATOM 2152 C C . THR A 1 294 ? -21.053 -5.265 49.636 1.00 70.94 294 THR A C 1
ATOM 2154 O O . THR A 1 294 ? -21.216 -6.151 50.472 1.00 70.94 294 THR A O 1
ATOM 2157 N N . THR A 1 295 ? -21.367 -5.419 48.351 1.00 82.62 295 THR A N 1
ATOM 2158 C CA . THR A 1 295 ? -21.924 -6.651 47.783 1.00 82.62 295 THR A CA 1
ATOM 2159 C C . THR A 1 295 ? -21.246 -7.918 48.318 1.00 82.62 295 THR A C 1
ATOM 2161 O O . THR A 1 295 ? -20.019 -8.086 48.276 1.00 82.62 295 THR A O 1
ATOM 2164 N N . GLY A 1 296 ? -22.048 -8.860 48.805 1.00 84.19 296 GLY A N 1
ATOM 2165 C CA . GLY A 1 296 ? -21.602 -10.150 49.321 1.00 84.19 296 GLY A CA 1
ATOM 2166 C C . GLY A 1 296 ? -21.011 -10.101 50.733 1.00 84.19 296 GLY A C 1
ATOM 2167 O O . GLY A 1 296 ? -20.471 -11.114 51.202 1.00 84.19 296 GLY A O 1
ATOM 2168 N N . SER A 1 297 ? -21.110 -8.966 51.428 1.00 85.25 297 SER A N 1
ATOM 2169 C CA . SER A 1 297 ? -20.600 -8.781 52.785 1.00 85.25 297 SER A CA 1
ATOM 2170 C C . SER A 1 297 ? -21.199 -9.782 53.775 1.00 85.25 297 SER A C 1
ATOM 2172 O O . SER A 1 297 ? -22.392 -10.075 53.833 1.00 85.25 297 SER A O 1
ATOM 2174 N N . VAL A 1 298 ? -20.318 -10.349 54.596 1.00 88.38 298 VAL A N 1
ATOM 2175 C CA . VAL A 1 298 ? -20.689 -11.270 55.680 1.00 88.38 298 VAL A CA 1
ATOM 2176 C C . VAL A 1 298 ? -20.785 -10.566 57.034 1.00 88.38 298 VAL A C 1
ATOM 2178 O O . VAL A 1 298 ? -21.025 -11.230 58.045 1.00 88.38 298 VAL A O 1
ATOM 2181 N N . ILE A 1 299 ? -20.560 -9.247 57.071 1.00 87.12 299 ILE A N 1
ATOM 2182 C CA . ILE A 1 299 ? -20.760 -8.431 58.273 1.00 87.12 299 ILE A CA 1
ATOM 2183 C C . ILE A 1 299 ? -22.245 -8.493 58.618 1.00 87.12 299 ILE A C 1
ATOM 2185 O O . ILE A 1 299 ? -23.079 -8.556 57.727 1.00 87.12 299 ILE A O 1
ATOM 2189 N N . SER A 1 300 ? -22.583 -8.601 59.899 1.00 90.00 300 SER A N 1
ATOM 2190 C CA . SER A 1 300 ? -23.985 -8.721 60.292 1.00 90.00 300 SER A CA 1
ATOM 2191 C C . SER A 1 300 ? -24.607 -7.363 60.574 1.00 90.00 300 SER A C 1
ATOM 2193 O O . SER A 1 300 ? -24.083 -6.618 61.406 1.00 90.00 300 SER A O 1
ATOM 2195 N N . ASP A 1 301 ? -25.772 -7.114 59.989 1.00 91.44 301 ASP A N 1
ATOM 2196 C CA . ASP A 1 301 ? -26.675 -6.067 60.434 1.00 91.44 301 ASP A CA 1
ATOM 2197 C C . ASP A 1 301 ? -27.354 -6.503 61.718 1.00 91.44 301 ASP A C 1
ATOM 2199 O O . ASP A 1 301 ? -27.961 -7.579 61.801 1.00 91.44 301 ASP A O 1
ATOM 2203 N N . THR A 1 302 ? -27.239 -5.661 62.741 1.00 92.25 302 THR A N 1
ATOM 2204 C CA . THR A 1 302 ? -27.686 -6.007 64.086 1.00 92.25 302 THR A CA 1
ATOM 2205 C C . THR A 1 302 ? -28.660 -4.992 64.658 1.00 92.25 302 THR A C 1
ATOM 2207 O O . THR A 1 302 ? -28.533 -3.784 64.471 1.00 92.25 302 THR A O 1
ATOM 2210 N N . ALA A 1 303 ? -29.640 -5.501 65.399 1.00 94.00 303 ALA A N 1
ATOM 2211 C CA . ALA A 1 303 ? -30.545 -4.712 66.225 1.00 94.00 303 ALA A CA 1
ATOM 2212 C C . ALA A 1 303 ? -30.862 -5.482 67.508 1.00 94.00 303 ALA A C 1
ATOM 2214 O O . ALA A 1 303 ? -30.741 -6.705 67.560 1.00 94.00 303 ALA A O 1
ATOM 2215 N N . SER A 1 304 ? -31.280 -4.790 68.560 1.00 93.44 304 SER A N 1
ATOM 2216 C CA . SER A 1 304 ? -31.606 -5.427 69.837 1.00 93.44 304 SER A CA 1
ATOM 2217 C C . SER A 1 304 ? -32.687 -4.667 70.586 1.00 93.44 304 SER A C 1
ATOM 2219 O O . SER A 1 304 ? -32.848 -3.459 70.406 1.00 93.44 304 SER A O 1
ATOM 2221 N N . GLY A 1 305 ? -33.365 -5.362 71.488 1.00 92.31 305 GLY A N 1
ATOM 2222 C CA . GLY A 1 305 ? -34.335 -4.786 72.408 1.00 92.31 305 GLY A CA 1
ATOM 2223 C C . GLY A 1 305 ? -34.742 -5.803 73.465 1.00 92.31 305 GLY A C 1
ATOM 2224 O O . GLY A 1 305 ? -34.130 -6.862 73.591 1.00 92.31 305 GLY A O 1
ATOM 2225 N N . THR A 1 306 ? -35.786 -5.490 74.227 1.00 92.06 306 THR A N 1
ATOM 2226 C CA . THR A 1 306 ? -36.238 -6.343 75.332 1.00 92.06 306 THR A CA 1
ATOM 2227 C C . THR A 1 306 ? -37.756 -6.373 75.373 1.00 92.06 306 THR A C 1
ATOM 2229 O O . THR A 1 306 ? -38.392 -5.320 75.342 1.00 92.06 306 THR A O 1
ATOM 2232 N N . VAL A 1 307 ? -38.327 -7.573 75.476 1.00 92.25 307 VAL A N 1
ATOM 2233 C CA . VAL A 1 307 ? -39.744 -7.772 75.804 1.00 92.25 307 VAL A CA 1
ATOM 2234 C C . VAL A 1 307 ? -39.851 -7.975 77.312 1.00 92.25 307 VAL A C 1
ATOM 2236 O O . VAL A 1 307 ? -39.117 -8.785 77.880 1.00 92.25 307 VAL A O 1
ATOM 2239 N N . THR A 1 308 ? -40.734 -7.223 77.966 1.00 91.06 308 THR A N 1
ATOM 2240 C CA . THR A 1 308 ? -41.015 -7.345 79.406 1.00 91.06 308 THR A CA 1
ATOM 2241 C C . THR A 1 308 ? -42.469 -7.731 79.611 1.00 91.06 308 THR A C 1
ATOM 2243 O O . THR A 1 308 ? -43.335 -7.275 78.866 1.00 91.06 308 THR A O 1
ATOM 2246 N N . PHE A 1 309 ? -42.750 -8.543 80.621 1.00 90.50 309 PHE A N 1
ATOM 2247 C CA . PHE A 1 309 ? -44.093 -9.010 80.957 1.00 90.50 309 PHE A CA 1
ATOM 2248 C C . PHE A 1 309 ? -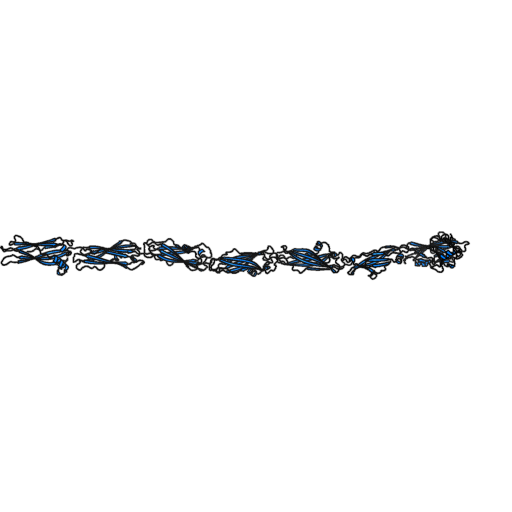44.270 -9.103 82.478 1.00 90.50 309 PHE A C 1
ATOM 2250 O O . PHE A 1 309 ? -43.298 -9.001 83.227 1.00 90.50 309 PHE A O 1
ATOM 2257 N N . THR A 1 310 ? -45.510 -9.219 82.930 1.00 87.62 310 THR A N 1
ATOM 2258 C CA . THR A 1 310 ? -45.913 -9.409 84.329 1.00 87.62 310 THR A CA 1
ATOM 2259 C C . THR A 1 310 ? -46.931 -10.534 84.391 1.00 87.62 310 THR A C 1
ATOM 2261 O O . THR A 1 310 ? -47.757 -10.625 83.487 1.00 87.62 310 THR A O 1
ATOM 2264 N N . ASP A 1 311 ? -46.907 -11.299 85.468 1.00 86.44 311 ASP A N 1
ATOM 2265 C CA . ASP A 1 311 ? -47.931 -12.284 85.815 1.00 86.44 311 ASP A CA 1
ATOM 2266 C C . ASP A 1 311 ? -48.415 -11.971 87.236 1.00 86.44 311 ASP A C 1
ATOM 2268 O O . ASP A 1 311 ? -47.712 -11.258 87.953 1.00 86.44 311 ASP A O 1
ATOM 2272 N N . VAL A 1 312 ? -49.619 -12.368 87.618 1.00 82.88 312 VAL A N 1
ATOM 2273 C CA . VAL A 1 312 ? -50.110 -12.204 88.995 1.00 82.88 312 VAL A CA 1
ATOM 2274 C C . VAL A 1 312 ? -50.105 -13.516 89.773 1.00 82.88 312 VAL A C 1
ATOM 2276 O O . VAL A 1 312 ? -49.985 -13.463 91.003 1.00 82.88 312 VAL A O 1
ATOM 2279 N N . ASP A 1 313 ? -50.060 -14.655 89.078 1.00 84.81 313 ASP A N 1
ATOM 2280 C CA . ASP A 1 313 ? -49.883 -15.973 89.669 1.00 84.81 313 ASP A CA 1
ATOM 2281 C C . ASP A 1 313 ? -48.435 -16.146 90.145 1.00 84.81 313 ASP A C 1
ATOM 2283 O O . ASP A 1 313 ? -47.495 -16.434 89.402 1.00 84.81 313 ASP A O 1
ATOM 2287 N N . LEU A 1 314 ? -48.211 -15.960 91.450 1.00 81.19 314 LEU A N 1
ATOM 2288 C CA . LEU A 1 314 ? -46.853 -15.880 92.012 1.00 81.19 314 LEU A CA 1
ATOM 2289 C C . LEU A 1 314 ? -46.050 -17.186 91.865 1.00 81.19 314 LEU A C 1
ATOM 2291 O O . LEU A 1 314 ? -44.824 -17.182 92.042 1.00 81.19 314 LEU A O 1
ATOM 2295 N N . SER A 1 315 ? -46.733 -18.306 91.622 1.00 76.81 315 SER A N 1
ATOM 2296 C CA . SER A 1 315 ? -46.131 -19.635 91.495 1.00 76.81 315 SER A CA 1
ATOM 2297 C C . SER A 1 315 ? -45.660 -19.963 90.075 1.00 76.81 315 SER A C 1
ATOM 2299 O O . SER A 1 315 ? -44.900 -20.922 89.899 1.00 76.81 315 SER A O 1
ATOM 2301 N N . ASP A 1 316 ? -46.062 -19.155 89.096 1.00 82.50 316 ASP A N 1
ATOM 2302 C CA . ASP A 1 316 ? -45.918 -19.470 87.683 1.00 82.50 316 ASP A CA 1
ATOM 2303 C C . ASP A 1 316 ? -44.486 -19.332 87.173 1.00 82.50 316 ASP A C 1
ATOM 2305 O O . ASP A 1 316 ? -43.626 -18.648 87.744 1.00 82.50 316 ASP A O 1
ATOM 2309 N N . THR A 1 317 ? -44.211 -20.051 86.086 1.00 83.19 317 THR A N 1
ATOM 2310 C CA . THR A 1 317 ? -42.917 -20.038 85.399 1.00 83.19 317 THR A CA 1
ATOM 2311 C C . THR A 1 317 ? -43.134 -19.825 83.921 1.00 83.19 317 THR A C 1
ATOM 2313 O O . THR A 1 317 ? -43.970 -20.499 83.331 1.00 83.19 317 THR A O 1
ATOM 2316 N N . HIS A 1 318 ? -42.312 -18.987 83.300 1.00 87.50 318 HIS A N 1
ATOM 2317 C CA . HIS A 1 318 ? -42.570 -18.567 81.931 1.00 87.50 318 HIS A CA 1
ATOM 2318 C C . HIS A 1 318 ? -41.579 -19.150 80.932 1.00 87.50 318 HIS A C 1
ATOM 2320 O O . HIS A 1 318 ? -40.405 -19.397 81.227 1.00 87.50 318 HIS A O 1
ATOM 2326 N N . THR A 1 319 ? -42.018 -19.249 79.683 1.00 89.12 319 THR A N 1
ATOM 2327 C CA . THR A 1 319 ? -41.126 -19.342 78.527 1.00 89.12 319 THR A CA 1
ATOM 2328 C C . THR A 1 319 ? -41.395 -18.217 77.548 1.00 89.12 319 THR A C 1
ATOM 2330 O O . THR A 1 319 ? -42.518 -17.748 77.400 1.00 89.12 319 THR A O 1
ATOM 2333 N N . VAL A 1 320 ? -40.335 -17.776 76.869 1.00 91.69 320 VAL A N 1
ATOM 2334 C CA . VAL A 1 320 ? -40.431 -16.795 75.786 1.00 91.69 320 VAL A CA 1
ATOM 2335 C C . VAL A 1 320 ? -39.891 -17.431 74.517 1.00 91.69 320 VAL A C 1
ATOM 2337 O O . VAL A 1 320 ? -38.773 -17.954 74.519 1.00 91.69 320 VAL A O 1
ATOM 2340 N N . THR A 1 321 ? -40.666 -17.395 73.436 1.00 91.88 321 THR A N 1
ATOM 2341 C CA . THR A 1 321 ? -40.306 -18.018 72.154 1.00 91.88 321 THR A CA 1
ATOM 2342 C C . THR A 1 321 ? -40.538 -17.081 70.968 1.00 91.88 321 THR A C 1
ATOM 2344 O O . THR A 1 321 ? -41.250 -16.083 71.065 1.00 91.88 321 THR A O 1
ATOM 2347 N N . VAL A 1 322 ? -39.889 -17.381 69.837 1.00 93.75 322 VAL A N 1
ATOM 2348 C CA . VAL A 1 322 ? -40.123 -16.708 68.551 1.00 93.75 322 VAL A CA 1
ATOM 2349 C C . VAL A 1 322 ? -41.019 -17.616 67.713 1.00 93.75 322 VAL A C 1
ATOM 2351 O O . VAL A 1 322 ? -40.558 -18.624 67.179 1.00 93.75 322 VAL A O 1
ATOM 2354 N N . ALA A 1 323 ? -42.297 -17.273 67.605 1.00 89.44 323 ALA A N 1
ATOM 2355 C CA . ALA A 1 323 ? -43.321 -18.130 67.012 1.00 89.44 323 ALA A CA 1
ATOM 2356 C C . ALA A 1 323 ? -43.360 -18.074 65.478 1.00 89.44 323 ALA A C 1
ATOM 2358 O O . ALA A 1 323 ? -43.789 -19.019 64.815 1.00 89.44 323 ALA A O 1
ATOM 2359 N N . GLY A 1 324 ? -42.905 -16.969 64.881 1.00 91.94 324 GLY A N 1
ATOM 2360 C CA . GLY A 1 324 ? -42.958 -16.785 63.435 1.00 91.94 324 GLY A CA 1
ATOM 2361 C C . GLY A 1 324 ? -42.247 -15.529 62.949 1.00 91.94 324 GLY A C 1
ATOM 2362 O O . GLY A 1 324 ? -41.972 -14.618 63.726 1.00 91.94 324 GLY A O 1
ATOM 2363 N N . VAL A 1 325 ? -41.978 -15.486 61.641 1.00 95.12 325 VAL A N 1
ATOM 2364 C CA . VAL A 1 325 ? -41.486 -14.302 60.927 1.00 95.12 325 VAL A CA 1
ATOM 2365 C C . VAL A 1 325 ? -42.234 -14.130 59.608 1.00 95.12 325 VAL A C 1
ATOM 2367 O O . VAL A 1 325 ? -42.464 -15.109 58.888 1.00 95.12 325 VAL A O 1
ATOM 2370 N N . THR A 1 326 ? -42.591 -12.889 59.284 1.00 92.31 326 THR A N 1
ATOM 2371 C CA . THR A 1 326 ? -43.178 -12.493 57.994 1.00 92.31 326 THR A CA 1
ATOM 2372 C C . THR A 1 326 ? -42.470 -11.263 57.433 1.00 92.31 326 THR A C 1
ATOM 2374 O O . THR A 1 326 ? -42.229 -10.314 58.178 1.00 92.31 326 THR A O 1
ATOM 2377 N N . GLY A 1 327 ? -42.176 -11.255 56.132 1.00 92.56 327 GLY A N 1
ATOM 2378 C CA . GLY A 1 327 ? -41.615 -10.101 55.421 1.00 92.56 327 GLY A CA 1
ATOM 2379 C C . GLY A 1 327 ? -42.680 -9.317 54.648 1.00 92.56 327 GLY A C 1
ATOM 2380 O O . GLY A 1 327 ? -43.594 -9.908 54.077 1.00 92.56 327 GLY A O 1
ATOM 2381 N N . THR A 1 328 ? -42.556 -7.992 54.614 1.00 91.12 328 THR A N 1
ATOM 2382 C CA . THR A 1 328 ? -43.370 -7.074 53.793 1.00 91.12 328 THR A CA 1
ATOM 2383 C C . THR A 1 328 ? -42.478 -6.000 53.165 1.00 91.12 328 THR A C 1
ATOM 2385 O O . THR A 1 328 ? -41.370 -5.776 53.647 1.00 91.12 328 THR A O 1
ATOM 2388 N N . GLY A 1 329 ? -42.937 -5.344 52.095 1.00 91.50 329 GLY A N 1
ATOM 2389 C CA . GLY A 1 329 ? -42.096 -4.458 51.279 1.00 91.50 329 GLY A CA 1
ATOM 2390 C C . GLY A 1 329 ? -41.442 -5.225 50.128 1.00 91.50 329 GLY A C 1
ATOM 2391 O O . GLY A 1 329 ? -42.112 -6.038 49.483 1.00 91.50 329 GLY A O 1
ATOM 2392 N N . VAL A 1 330 ? -40.155 -4.994 49.877 1.00 90.44 330 VAL A N 1
ATOM 2393 C CA . VAL A 1 330 ? -39.393 -5.719 48.847 1.00 90.44 330 VAL A CA 1
ATOM 2394 C C . VAL A 1 330 ? -38.936 -7.059 49.421 1.00 90.44 330 VAL A C 1
ATOM 2396 O O . VAL A 1 330 ? -38.161 -7.112 50.367 1.00 90.44 330 VAL A O 1
ATOM 2399 N N . THR A 1 331 ? -39.492 -8.156 48.904 1.00 90.00 331 THR A N 1
ATOM 2400 C CA . THR A 1 331 ? -39.342 -9.506 49.492 1.00 90.00 331 THR A CA 1
ATOM 2401 C C . THR A 1 331 ? -38.781 -10.544 48.519 1.00 90.00 331 THR A C 1
ATOM 2403 O O . THR A 1 331 ? -38.604 -11.700 48.896 1.00 90.00 331 THR A O 1
ATOM 2406 N N . ALA A 1 332 ? -38.498 -10.151 47.272 1.00 83.31 332 ALA A N 1
ATOM 2407 C CA . ALA A 1 332 ? -38.105 -11.066 46.200 1.00 83.31 332 ALA A CA 1
ATOM 2408 C C . ALA A 1 332 ? -36.758 -11.771 46.453 1.00 83.31 332 ALA A C 1
ATOM 2410 O O . ALA A 1 332 ? -36.594 -12.910 46.022 1.00 83.31 332 ALA A O 1
ATOM 2411 N N . GLY A 1 333 ? -35.833 -11.131 47.179 1.00 85.31 333 GLY A N 1
ATOM 2412 C CA . GLY A 1 333 ? -34.526 -11.694 47.536 1.00 85.31 333 GLY A CA 1
ATOM 2413 C C . GLY A 1 333 ? -34.455 -12.366 48.913 1.00 85.31 333 GLY A C 1
ATOM 2414 O O . GLY A 1 333 ? -33.379 -12.792 49.328 1.00 85.31 333 GLY A O 1
ATOM 2415 N N . LEU A 1 334 ? -35.573 -12.490 49.644 1.00 90.31 334 LEU A N 1
ATOM 2416 C CA . LEU A 1 334 ? -35.554 -13.098 50.978 1.00 90.31 334 LEU A CA 1
ATOM 2417 C C . LEU A 1 334 ? -35.187 -14.593 50.943 1.00 90.31 334 LEU A C 1
ATOM 2419 O O . LEU A 1 334 ? -35.681 -15.342 50.094 1.00 90.31 334 LEU A O 1
ATOM 2423 N N . PRO A 1 335 ? -34.397 -15.078 51.921 1.00 91.81 335 PRO A N 1
ATOM 2424 C CA . PRO A 1 335 ? -34.108 -16.497 52.059 1.00 91.81 335 PRO A CA 1
ATOM 2425 C C . PRO A 1 335 ? -35.305 -17.264 52.648 1.00 91.81 335 PRO A C 1
ATOM 2427 O O . PRO A 1 335 ? -36.381 -16.727 52.912 1.00 91.81 335 PRO A O 1
ATOM 2430 N N . SER A 1 336 ? -35.116 -18.565 52.887 1.00 91.00 336 SER A N 1
ATOM 2431 C CA . SER A 1 336 ? -36.150 -19.406 53.497 1.00 91.00 336 SER A CA 1
ATOM 2432 C C . SER A 1 336 ? -36.612 -18.876 54.864 1.00 91.00 336 SER A C 1
ATOM 2434 O O . SER A 1 336 ? -35.828 -18.301 55.621 1.00 91.00 336 SER A O 1
ATOM 2436 N N . GLN A 1 337 ? -37.867 -19.153 55.234 1.00 90.50 337 GLN A N 1
ATOM 2437 C CA . GLN A 1 337 ? -38.415 -18.751 56.535 1.00 90.50 337 GLN A CA 1
ATOM 2438 C C . GLN A 1 337 ? -37.591 -19.277 57.722 1.00 90.50 337 GLN A C 1
ATOM 2440 O O . GLN A 1 337 ? -37.441 -18.574 58.715 1.00 90.50 337 GLN A O 1
ATOM 2445 N N . ALA A 1 338 ? -36.997 -20.470 57.605 1.00 89.19 338 ALA A N 1
ATOM 2446 C CA . ALA A 1 338 ? -36.113 -21.028 58.629 1.00 89.19 338 ALA A CA 1
ATOM 2447 C C . ALA A 1 338 ? -34.832 -20.195 58.815 1.00 89.19 338 ALA A C 1
ATOM 2449 O O . ALA A 1 338 ? -34.389 -19.985 59.942 1.00 89.19 338 ALA A O 1
ATOM 2450 N N . THR A 1 339 ? -34.259 -19.688 57.719 1.00 92.62 339 THR A N 1
ATOM 2451 C CA . THR A 1 339 ? -33.103 -18.782 57.761 1.00 92.62 339 THR A CA 1
ATOM 2452 C C . THR A 1 339 ? -33.480 -17.466 58.430 1.00 92.62 339 THR A C 1
ATOM 2454 O O . THR A 1 339 ? -32.780 -17.033 59.338 1.00 92.62 339 THR A O 1
ATOM 2457 N N . MET A 1 340 ? -34.617 -16.876 58.052 1.00 94.19 340 MET A N 1
ATOM 2458 C CA . MET A 1 340 ? -35.090 -15.635 58.669 1.00 94.19 340 MET A CA 1
ATOM 2459 C C . MET A 1 340 ? -35.357 -15.803 60.170 1.00 94.19 340 MET A C 1
ATOM 2461 O O . MET A 1 340 ? -34.911 -14.986 60.962 1.00 94.19 340 MET A O 1
ATOM 2465 N N . LEU A 1 341 ? -36.005 -16.896 60.592 1.00 93.44 341 LEU A N 1
ATOM 2466 C CA . LEU A 1 341 ? -36.219 -17.192 62.015 1.00 93.44 341 LEU A CA 1
ATOM 2467 C C . LEU A 1 341 ? -34.905 -17.279 62.799 1.00 93.44 341 LEU A C 1
ATOM 2469 O O . LEU A 1 341 ? -34.860 -16.850 63.946 1.00 93.44 341 LEU A O 1
ATOM 2473 N N . SER A 1 342 ? -33.832 -17.789 62.183 1.00 93.56 342 SER A N 1
ATOM 2474 C CA . SER A 1 342 ? -32.521 -17.886 62.837 1.00 93.56 342 SER A CA 1
ATOM 2475 C C . SER A 1 342 ? -31.836 -16.537 63.079 1.00 93.56 342 SER A C 1
ATOM 2477 O O . SER A 1 342 ? -30.911 -16.473 63.886 1.00 93.56 342 SER A O 1
ATOM 2479 N N . TRP A 1 343 ? -32.278 -15.465 62.410 1.00 96.00 343 TRP A N 1
ATOM 2480 C CA . TRP A 1 343 ? -31.706 -14.131 62.589 1.00 96.00 343 TRP A CA 1
ATOM 2481 C C . TRP A 1 343 ? -32.113 -13.485 63.905 1.00 96.00 343 TRP A C 1
ATOM 2483 O O . TRP A 1 343 ? -31.361 -12.656 64.406 1.00 96.00 343 TRP A O 1
ATOM 2493 N N . LEU A 1 344 ? -33.267 -13.846 64.479 1.00 95.88 344 LEU A N 1
ATOM 2494 C CA . LEU A 1 344 ? -33.696 -13.327 65.773 1.00 95.88 344 LEU A CA 1
ATOM 2495 C C . LEU A 1 344 ? -33.498 -14.378 66.864 1.00 95.88 344 LEU A C 1
ATOM 2497 O O . LEU A 1 344 ? -34.117 -15.438 66.855 1.00 95.88 344 LEU A O 1
ATOM 2501 N N . SER A 1 345 ? -32.644 -14.062 67.831 1.00 93.88 345 SER A N 1
ATOM 2502 C CA . SER A 1 345 ? -32.373 -14.919 68.981 1.00 93.88 345 SER A CA 1
ATOM 2503 C C . SER A 1 345 ? -32.817 -14.261 70.281 1.00 93.88 345 SER A C 1
ATOM 2505 O O . SER A 1 345 ? -32.732 -13.040 70.445 1.00 93.88 345 SER A O 1
ATOM 2507 N N . LEU A 1 346 ? -33.294 -15.090 71.206 1.00 92.69 346 LEU A N 1
ATOM 2508 C CA . LEU A 1 346 ? -33.683 -14.687 72.551 1.00 92.69 346 LEU A CA 1
ATOM 2509 C C . LEU A 1 346 ? -32.531 -14.955 73.522 1.00 92.69 346 LEU A C 1
ATOM 2511 O O . LEU A 1 346 ? -31.860 -15.986 73.454 1.00 92.69 346 LEU A O 1
ATOM 2515 N N . GLY A 1 347 ? -32.290 -14.000 74.411 1.00 88.00 347 GLY A N 1
ATOM 2516 C CA . GLY A 1 347 ? -31.321 -14.092 75.491 1.00 88.00 347 GLY A CA 1
ATOM 2517 C C . GLY A 1 347 ? -31.828 -14.946 76.649 1.00 88.00 347 GLY A C 1
ATOM 2518 O O . GLY A 1 347 ? -32.888 -15.566 76.594 1.00 88.00 347 GLY A O 1
ATOM 2519 N N . THR A 1 348 ? -31.059 -14.968 77.736 1.00 87.12 348 THR A N 1
ATOM 2520 C CA . THR A 1 348 ? -31.480 -15.633 78.972 1.00 87.12 348 THR A CA 1
ATOM 2521 C C . THR A 1 348 ? -32.736 -14.966 79.521 1.00 87.12 348 THR A C 1
ATOM 2523 O O . THR A 1 348 ? -32.717 -13.761 79.782 1.00 87.12 348 THR A O 1
ATOM 2526 N N . LEU A 1 349 ? -33.791 -15.752 79.733 1.00 88.12 349 LEU A N 1
ATOM 2527 C CA . LEU A 1 349 ? -34.993 -15.295 80.414 1.00 88.12 349 LEU A CA 1
ATOM 2528 C C . LEU A 1 349 ? -34.643 -14.879 81.849 1.00 88.12 349 LEU A C 1
ATOM 2530 O O . LEU A 1 349 ? -34.105 -15.673 82.622 1.00 88.12 349 LEU A O 1
ATOM 2534 N N . ALA A 1 350 ? -34.942 -13.629 82.191 1.00 85.50 350 ALA A N 1
ATOM 2535 C CA . ALA A 1 350 ? -34.927 -13.155 83.563 1.00 85.50 350 ALA A CA 1
ATOM 2536 C C . ALA A 1 350 ? -36.353 -13.252 84.106 1.00 85.50 350 ALA A C 1
ATOM 2538 O O . ALA A 1 350 ? -37.157 -12.347 83.883 1.00 85.50 350 ALA A O 1
ATOM 2539 N N . ASP A 1 351 ? -36.635 -14.365 84.779 1.00 83.50 351 ASP A N 1
ATOM 2540 C CA . ASP A 1 351 ? -37.902 -14.647 85.451 1.00 83.50 351 ASP A CA 1
ATOM 2541 C C . ASP A 1 351 ? -37.671 -14.622 86.968 1.00 83.50 351 ASP A C 1
ATOM 2543 O O . ASP A 1 351 ? -36.800 -15.329 87.490 1.00 83.50 351 ASP A O 1
ATOM 2547 N N . SER A 1 352 ? -38.361 -13.735 87.683 1.00 70.88 352 SER A N 1
ATOM 2548 C CA . SER A 1 352 ? -38.237 -13.666 89.139 1.00 70.88 352 SER A CA 1
ATOM 2549 C C . SER A 1 352 ? -39.117 -14.739 89.774 1.00 70.88 352 SER A C 1
ATOM 2551 O O . SER A 1 352 ? -40.328 -14.705 89.602 1.00 70.88 352 SER A O 1
ATOM 2553 N N . THR A 1 353 ? -38.540 -15.637 90.577 1.00 55.62 353 THR A N 1
ATOM 2554 C CA . THR A 1 353 ? -39.324 -16.570 91.404 1.00 55.62 353 THR A CA 1
ATOM 2555 C C . THR A 1 353 ? -40.236 -15.784 92.350 1.00 55.62 353 THR A C 1
ATOM 2557 O O . THR A 1 353 ? -39.721 -15.006 93.161 1.00 55.62 353 THR A O 1
ATOM 2560 N N . GLY A 1 354 ? -41.552 -15.982 92.242 1.00 59.88 354 GLY A N 1
ATOM 2561 C CA . GLY A 1 354 ? -42.577 -15.128 92.852 1.00 59.88 354 GLY A CA 1
ATOM 2562 C C . GLY A 1 354 ? -43.352 -14.260 91.850 1.00 59.88 354 GLY A C 1
ATOM 2563 O O . GLY A 1 354 ? -43.957 -13.294 92.293 1.00 59.88 354 GLY A O 1
ATOM 2564 N N . GLY A 1 355 ? -43.242 -14.536 90.542 1.00 62.47 355 GLY A N 1
ATOM 2565 C CA . GLY A 1 355 ? -44.201 -14.205 89.479 1.00 62.47 355 GLY A CA 1
ATOM 2566 C C . GLY A 1 355 ? -44.883 -12.841 89.537 1.00 62.47 355 GLY A C 1
ATOM 2567 O O . GLY A 1 355 ? -46.090 -12.792 89.669 1.00 62.47 355 GLY A O 1
ATOM 2568 N N . VAL A 1 356 ? -44.132 -11.732 89.436 1.00 68.75 356 VAL A N 1
ATOM 2569 C CA . VAL A 1 356 ? -44.732 -10.412 89.123 1.00 68.75 356 VAL A CA 1
ATOM 2570 C C . VAL A 1 356 ? -44.124 -9.783 87.875 1.00 68.75 356 VAL A C 1
ATOM 2572 O O . VAL A 1 356 ? -44.788 -9.009 87.202 1.00 68.75 356 VAL A O 1
ATOM 2575 N N . THR A 1 357 ? -42.866 -10.085 87.528 1.00 80.00 357 THR A N 1
ATOM 2576 C CA . THR A 1 357 ? -42.180 -9.477 86.372 1.00 80.00 357 THR A CA 1
ATOM 2577 C C . THR A 1 357 ? -41.188 -10.430 85.716 1.00 80.00 357 THR A C 1
ATOM 2579 O O . THR A 1 357 ? -40.292 -10.935 86.392 1.00 80.00 357 THR A O 1
ATOM 2582 N N . GLY A 1 358 ? -41.258 -10.559 84.393 1.00 87.12 358 GLY A N 1
ATOM 2583 C CA . GLY A 1 358 ? -40.266 -11.247 83.577 1.00 87.12 358 GLY A CA 1
ATOM 2584 C C . GLY A 1 358 ? -39.753 -10.383 82.424 1.00 87.12 358 GLY A C 1
ATOM 2585 O O . GLY A 1 358 ? -40.383 -9.412 81.995 1.00 87.12 358 GLY A O 1
ATOM 2586 N N . SER A 1 359 ? -38.559 -10.699 81.924 1.00 89.94 359 SER A N 1
ATOM 2587 C CA . SER A 1 359 ? -38.006 -10.037 80.740 1.00 89.94 359 SER A CA 1
ATOM 2588 C C . SER A 1 359 ? -37.120 -10.955 79.910 1.00 89.94 359 SER A C 1
ATOM 2590 O O . SER A 1 359 ? -36.353 -11.757 80.445 1.00 89.94 359 SER A O 1
ATOM 2592 N N . SER A 1 360 ? -37.194 -10.802 78.590 1.00 92.31 360 SER A N 1
ATOM 2593 C CA . SER A 1 360 ? -36.337 -11.501 77.636 1.00 92.31 360 SER A CA 1
ATOM 2594 C C . SER A 1 360 ? -35.757 -10.512 76.631 1.00 92.31 360 SER A C 1
ATOM 2596 O O . SER A 1 360 ? -36.479 -9.791 75.936 1.00 92.31 360 SER A O 1
ATOM 2598 N N . HIS A 1 361 ? -34.428 -10.446 76.589 1.00 93.50 361 HIS A N 1
ATOM 2599 C CA . HIS A 1 361 ? -33.700 -9.649 75.608 1.00 93.50 361 HIS A CA 1
ATOM 2600 C C . HIS A 1 361 ? -33.724 -10.363 74.256 1.00 93.50 361 HIS A C 1
ATOM 2602 O O . HIS A 1 361 ? -33.520 -11.571 74.204 1.00 93.50 361 HIS A O 1
ATOM 2608 N N . TRP A 1 362 ? -33.903 -9.642 73.157 1.00 94.81 362 TRP A N 1
ATOM 2609 C CA . TRP A 1 362 ? -33.804 -10.191 71.808 1.00 94.81 362 TRP A CA 1
ATOM 2610 C C . TRP A 1 362 ? -32.671 -9.518 71.037 1.00 94.81 362 TRP A C 1
ATOM 2612 O O . TRP A 1 362 ? -32.360 -8.341 71.234 1.00 94.81 362 TRP A O 1
ATOM 2622 N N . THR A 1 363 ? -32.039 -10.279 70.150 1.00 95.38 363 THR A N 1
ATOM 2623 C CA . THR A 1 363 ? -31.041 -9.773 69.202 1.00 95.38 363 THR A CA 1
ATOM 2624 C C . THR A 1 363 ? -31.385 -10.242 67.803 1.00 95.38 363 THR A C 1
ATOM 2626 O O . THR A 1 363 ? -31.646 -11.422 67.590 1.00 95.38 363 THR A O 1
ATOM 2629 N N . PHE A 1 364 ? -31.391 -9.307 66.864 1.00 96.12 364 PHE A N 1
ATOM 2630 C CA . PHE A 1 364 ? -31.453 -9.552 65.435 1.00 96.12 364 PHE A CA 1
ATOM 2631 C C . PHE A 1 364 ? -30.034 -9.491 64.864 1.00 96.12 364 PHE A C 1
ATOM 2633 O O . PHE A 1 364 ? -29.287 -8.571 65.198 1.00 96.12 364 PHE A O 1
ATOM 2640 N N . SER A 1 365 ? -29.670 -10.461 64.029 1.00 94.62 365 SER A N 1
ATOM 2641 C CA . SER A 1 365 ? -28.374 -10.558 63.361 1.00 94.62 365 SER A CA 1
ATOM 2642 C C . SER A 1 365 ? -28.532 -11.296 62.032 1.00 94.62 365 SER A C 1
ATOM 2644 O O . SER A 1 365 ? -28.683 -12.519 62.010 1.00 94.62 365 SER A O 1
ATOM 2646 N N . ALA A 1 366 ? -28.451 -10.567 60.925 1.00 94.50 366 ALA A N 1
ATOM 2647 C CA . ALA A 1 366 ? -28.457 -11.120 59.570 1.00 94.50 366 ALA A CA 1
ATOM 2648 C C . ALA A 1 366 ? -27.192 -10.671 58.836 1.00 94.50 366 ALA A C 1
ATOM 2650 O O . ALA A 1 366 ? -26.754 -9.549 59.038 1.00 94.50 366 ALA A O 1
ATOM 2651 N N . ALA A 1 367 ? -26.581 -11.535 58.020 1.00 92.31 367 ALA A N 1
ATOM 2652 C CA . ALA A 1 367 ? -25.455 -11.109 57.188 1.00 92.31 367 ALA A CA 1
ATOM 2653 C C . ALA A 1 367 ? -25.946 -10.093 56.150 1.00 92.31 367 ALA A C 1
ATOM 2655 O O . ALA A 1 367 ? -26.957 -10.372 55.508 1.00 92.31 367 ALA A O 1
ATOM 2656 N N . ASP A 1 368 ? -25.205 -9.006 55.977 1.00 89.94 368 ASP A N 1
ATOM 2657 C CA . ASP A 1 368 ? -25.474 -7.876 55.081 1.00 89.94 368 ASP A CA 1
ATOM 2658 C C . ASP A 1 368 ? -25.870 -8.332 53.674 1.00 89.94 368 ASP A C 1
ATOM 2660 O O . ASP A 1 368 ? -26.953 -8.006 53.210 1.00 89.94 368 ASP A O 1
ATOM 2664 N N . LYS A 1 369 ? -25.139 -9.307 53.112 1.00 90.00 369 LYS A N 1
ATOM 2665 C CA . LYS A 1 369 ? -25.459 -9.949 51.822 1.00 90.00 369 LYS A CA 1
ATOM 2666 C C . LYS A 1 369 ? -26.861 -10.533 51.658 1.00 90.00 369 LYS A C 1
ATOM 2668 O O . LYS A 1 369 ? -27.237 -11.015 50.593 1.00 90.00 369 LYS A O 1
ATOM 2673 N N . SER A 1 370 ? -27.587 -10.681 52.760 1.00 91.62 370 SER A N 1
ATOM 2674 C CA . SER A 1 370 ? -28.975 -11.134 52.738 1.00 91.62 370 SER A CA 1
ATOM 2675 C C . SER A 1 370 ? -29.923 -10.019 52.307 1.00 91.62 370 SER A C 1
ATOM 2677 O O . SER A 1 370 ? -31.109 -10.306 52.156 1.00 91.62 370 SER A O 1
ATOM 2679 N N . PHE A 1 371 ? -29.421 -8.791 52.165 1.00 92.00 371 PHE A N 1
ATOM 2680 C CA . PHE A 1 371 ? -30.149 -7.590 51.793 1.00 92.00 371 PHE A CA 1
ATOM 2681 C C . PHE A 1 371 ? -29.661 -6.950 50.491 1.00 92.00 371 PHE A C 1
ATOM 2683 O O . PHE A 1 371 ? -30.484 -6.211 49.968 1.00 92.00 371 PHE A O 1
ATOM 2690 N N . ASP A 1 372 ? -28.501 -7.358 49.925 1.00 89.25 372 ASP A N 1
ATOM 2691 C CA . ASP A 1 372 ? -27.868 -6.853 48.667 1.00 89.25 372 ASP A CA 1
ATOM 2692 C C . ASP A 1 372 ? -28.815 -6.681 47.457 1.00 89.25 372 ASP A C 1
ATOM 2694 O O . ASP A 1 372 ? -28.439 -6.198 46.401 1.00 89.25 372 ASP A O 1
ATOM 2698 N N . TYR A 1 373 ? -30.034 -7.210 47.535 1.00 88.62 373 TYR A N 1
ATOM 2699 C CA . TYR A 1 373 ? -31.046 -7.065 46.498 1.00 88.62 373 TYR A CA 1
ATOM 2700 C C . TYR A 1 373 ? -31.901 -5.799 46.627 1.00 88.62 373 TYR A C 1
ATOM 2702 O O . TYR A 1 373 ? -32.773 -5.581 45.778 1.00 88.62 373 TYR A O 1
ATOM 2710 N N . LEU A 1 374 ? -31.763 -5.064 47.734 1.00 89.62 374 LEU A N 1
ATOM 2711 C CA . LEU A 1 374 ? -32.546 -3.884 48.072 1.00 89.62 374 LEU A CA 1
ATOM 2712 C C . LEU A 1 374 ? -31.831 -2.635 47.571 1.00 89.62 374 LEU A C 1
ATOM 2714 O O . LEU A 1 374 ? -30.945 -2.133 48.250 1.00 89.62 374 LEU A O 1
ATOM 2718 N N . ALA A 1 375 ? -32.341 -2.043 46.495 1.00 88.06 375 ALA A N 1
ATOM 2719 C CA . ALA A 1 375 ? -31.761 -0.812 45.983 1.00 88.06 375 ALA A CA 1
ATOM 2720 C C . ALA A 1 375 ? -31.898 0.362 46.965 1.00 88.06 375 ALA A C 1
ATOM 2722 O O . ALA A 1 375 ? -32.704 0.365 47.913 1.00 88.06 375 ALA A O 1
ATOM 2723 N N . ALA A 1 376 ? -31.157 1.435 46.690 1.00 87.62 376 ALA A N 1
ATOM 2724 C CA . ALA A 1 376 ? -31.106 2.617 47.537 1.00 87.62 376 ALA A CA 1
ATOM 2725 C C . ALA A 1 376 ? -32.500 3.176 47.887 1.00 87.62 376 ALA A C 1
ATOM 2727 O O . ALA A 1 376 ? -33.228 3.735 47.064 1.00 87.62 376 ALA A O 1
ATOM 2728 N N . GLY A 1 377 ? -32.850 3.102 49.174 1.00 86.94 377 GLY A N 1
ATOM 2729 C CA . GLY A 1 377 ? -34.115 3.617 49.703 1.00 86.94 377 GLY A CA 1
ATOM 2730 C C . GLY A 1 377 ? -35.298 2.649 49.627 1.00 86.94 377 GLY A C 1
ATOM 2731 O O . GLY A 1 377 ? -36.352 2.958 50.204 1.00 86.94 377 GLY A O 1
ATOM 2732 N N . GLU A 1 378 ? -35.137 1.479 49.004 1.00 91.00 378 GLU A N 1
ATOM 2733 C CA . GLU A 1 378 ? -36.077 0.372 49.145 1.00 91.00 378 GLU A CA 1
ATOM 2734 C C . GLU A 1 378 ? -36.127 -0.115 50.595 1.00 91.00 378 GLU A C 1
ATOM 2736 O O . GLU A 1 378 ? -35.204 0.077 51.392 1.00 91.00 378 GLU A O 1
ATOM 2741 N N . LYS A 1 379 ? -37.265 -0.699 50.982 1.00 92.44 379 LYS A N 1
ATOM 2742 C CA . LYS A 1 379 ? -37.489 -1.141 52.359 1.00 92.44 379 LYS A CA 1
ATOM 2743 C C . LYS A 1 379 ? -38.056 -2.543 52.423 1.00 92.44 379 LYS A C 1
ATOM 2745 O O . LYS A 1 379 ? -39.065 -2.858 51.786 1.00 92.44 379 LYS A O 1
ATOM 2750 N N . LEU A 1 380 ? -37.456 -3.328 53.305 1.00 94.69 380 LEU A N 1
ATOM 2751 C CA . LEU A 1 380 ? -37.946 -4.612 53.773 1.00 94.69 380 LEU A CA 1
ATOM 2752 C C . LEU A 1 380 ? -38.325 -4.470 55.248 1.00 94.69 380 LEU A C 1
ATOM 2754 O O . LEU A 1 380 ? -37.522 -4.024 56.061 1.00 94.69 380 LEU A O 1
ATOM 2758 N N . THR A 1 381 ? -39.518 -4.914 55.629 1.00 95.00 381 THR A N 1
ATOM 2759 C CA . THR A 1 381 ? -39.914 -5.011 57.039 1.00 95.00 381 THR A CA 1
ATOM 2760 C C . THR A 1 381 ? -40.158 -6.467 57.415 1.00 95.00 381 THR A C 1
ATOM 2762 O O . THR A 1 381 ? -41.100 -7.091 56.923 1.00 95.00 381 THR A O 1
ATOM 2765 N N . LEU A 1 382 ? -39.334 -6.994 58.322 1.00 96.00 382 LEU A N 1
ATOM 2766 C CA . LEU A 1 382 ? -39.482 -8.307 58.948 1.00 96.00 382 LEU A CA 1
ATOM 2767 C C . LEU A 1 382 ? -40.231 -8.160 60.272 1.00 96.00 382 LEU A C 1
ATOM 2769 O O . LEU A 1 382 ? -39.815 -7.400 61.140 1.00 96.00 382 LEU A O 1
ATOM 2773 N N . THR A 1 383 ? -41.327 -8.891 60.447 1.00 95.06 383 THR A N 1
ATOM 2774 C CA . THR A 1 383 ? -42.110 -8.911 61.690 1.00 95.06 383 THR A CA 1
ATOM 2775 C C . THR A 1 383 ? -41.959 -10.268 62.360 1.00 95.06 383 THR A C 1
ATOM 2777 O O . THR A 1 383 ? -42.423 -11.264 61.808 1.00 95.06 383 THR A O 1
ATOM 2780 N N . TYR A 1 384 ? -41.316 -10.299 63.526 1.00 95.31 384 TYR A N 1
ATOM 2781 C CA . TYR A 1 384 ? -41.165 -11.479 64.378 1.00 95.31 384 TYR A CA 1
ATOM 2782 C C . TYR A 1 384 ? -42.254 -11.494 65.446 1.00 95.31 384 TYR A C 1
ATOM 2784 O O . TYR A 1 384 ? -42.471 -10.482 66.104 1.00 95.31 384 TYR A O 1
ATOM 2792 N N . LEU A 1 385 ? -42.931 -12.622 65.638 1.00 94.12 385 LEU A N 1
ATOM 2793 C CA . LEU A 1 385 ? -43.931 -12.780 66.694 1.00 94.12 385 LEU A CA 1
ATOM 2794 C C . LEU A 1 385 ? -43.268 -13.385 67.935 1.00 94.12 385 LEU A C 1
ATOM 2796 O O . LEU A 1 385 ? -42.786 -14.514 67.869 1.00 94.12 385 LEU A O 1
ATOM 2800 N N . ILE A 1 386 ? -43.218 -12.634 69.035 1.00 93.75 386 ILE A N 1
ATOM 2801 C CA . ILE A 1 386 ? -42.694 -13.112 70.320 1.00 93.75 386 ILE A CA 1
ATOM 2802 C C . ILE A 1 386 ? -43.865 -13.556 71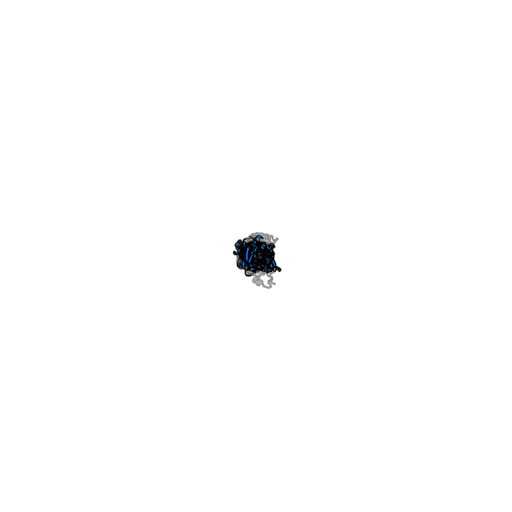.187 1.00 93.75 386 ILE A C 1
ATOM 2804 O O . ILE A 1 386 ? -44.791 -12.772 71.386 1.00 93.75 386 ILE A O 1
ATOM 2808 N N . GLU A 1 387 ? -43.813 -14.785 71.690 1.00 92.88 387 GLU A N 1
ATOM 2809 C CA . GLU A 1 387 ? -44.830 -15.383 72.562 1.00 92.88 387 GLU A CA 1
ATOM 2810 C C . GLU A 1 387 ? -44.274 -15.574 73.974 1.00 92.88 387 GLU A C 1
ATOM 2812 O O . GLU A 1 387 ? -43.129 -16.005 74.128 1.00 92.88 387 GLU A O 1
ATOM 2817 N N . VAL A 1 388 ? -45.082 -15.239 74.981 1.00 91.19 388 VAL A N 1
ATOM 2818 C CA . VAL A 1 388 ? -44.850 -15.524 76.403 1.00 91.19 388 VAL A CA 1
ATOM 2819 C C . VAL A 1 388 ? -45.927 -16.509 76.856 1.00 91.19 388 VAL A C 1
ATOM 2821 O O . VAL A 1 388 ? -47.107 -16.228 76.655 1.00 91.19 388 VAL A O 1
ATOM 2824 N N . ASP A 1 389 ? -45.511 -17.639 77.419 1.00 88.44 389 ASP A N 1
ATOM 2825 C CA . ASP A 1 389 ? -46.351 -18.770 77.849 1.00 88.44 389 ASP A CA 1
ATOM 2826 C C . ASP A 1 389 ? -46.048 -19.074 79.327 1.00 88.44 389 ASP A C 1
ATOM 2828 O O . ASP A 1 389 ? -44.870 -19.220 79.674 1.00 88.44 389 ASP A O 1
ATOM 2832 N N . ASP A 1 390 ? -47.085 -19.114 80.169 1.00 85.88 390 ASP A N 1
ATOM 2833 C CA . ASP A 1 390 ? -47.040 -19.364 81.629 1.00 85.88 390 ASP A CA 1
ATOM 2834 C C . ASP A 1 390 ? -47.068 -20.856 82.019 1.00 85.88 390 ASP A C 1
ATOM 2836 O O . ASP A 1 390 ? -46.895 -21.222 83.181 1.00 85.88 390 ASP A O 1
ATOM 2840 N N . HIS A 1 391 ? -47.239 -21.740 81.033 1.00 83.88 391 HIS A N 1
ATOM 2841 C CA . HIS A 1 391 ? -47.397 -23.188 81.163 1.00 83.88 391 HIS A CA 1
ATOM 2842 C C . HIS A 1 391 ? -48.666 -23.691 81.859 1.00 83.88 391 HIS A C 1
ATOM 2844 O O . HIS A 1 391 ? -48.812 -24.911 82.026 1.00 83.88 391 HIS A O 1
ATOM 2850 N N . HIS A 1 392 ? -49.613 -22.814 82.170 1.00 78.31 392 HIS A N 1
ATOM 2851 C CA . HIS A 1 392 ? -50.873 -23.151 82.831 1.00 78.31 392 HIS A CA 1
ATOM 2852 C C . HIS A 1 392 ? -52.117 -22.783 82.013 1.00 78.31 392 HIS A C 1
ATOM 2854 O O . HIS A 1 392 ? -53.185 -23.359 82.243 1.00 78.31 392 HIS A O 1
ATOM 2860 N N . GLY A 1 393 ? -51.949 -22.038 80.919 1.00 70.81 393 GLY A N 1
ATOM 2861 C CA . GLY A 1 393 ? -52.992 -21.848 79.911 1.00 70.81 393 GLY A CA 1
ATOM 2862 C C . GLY A 1 393 ? -52.994 -20.473 79.260 1.00 70.81 393 GLY A C 1
ATOM 2863 O O . GLY A 1 393 ? -53.633 -20.313 78.208 1.00 70.81 393 GLY A O 1
ATOM 2864 N N . GLY A 1 394 ? -52.276 -19.505 79.824 1.00 77.69 394 GLY A N 1
ATOM 2865 C CA . GLY A 1 394 ? -52.121 -18.168 79.287 1.00 77.69 394 GLY A CA 1
ATOM 2866 C C . GLY A 1 394 ? -50.934 -18.042 78.333 1.00 77.69 394 GLY A C 1
ATOM 2867 O O . GLY A 1 394 ? -49.769 -18.290 78.639 1.00 77.69 394 GLY A O 1
ATOM 2868 N N . VAL A 1 395 ? -51.249 -17.594 77.116 1.00 85.88 395 VAL A N 1
ATOM 2869 C CA . VAL A 1 395 ? -50.254 -17.225 76.106 1.00 85.88 395 VAL A CA 1
ATOM 2870 C C . VAL A 1 395 ? -50.579 -15.840 75.570 1.00 85.88 395 VAL A C 1
ATOM 2872 O O . VAL A 1 395 ? -51.683 -15.585 75.081 1.00 85.88 395 VAL A O 1
ATOM 2875 N N . VAL A 1 396 ? -49.593 -14.948 75.603 1.00 90.00 396 VAL A N 1
ATOM 2876 C CA . VAL A 1 396 ? -49.685 -13.591 75.052 1.00 90.00 396 VAL A CA 1
ATOM 2877 C C . VAL A 1 396 ? -48.580 -13.370 74.026 1.00 90.00 396 VAL A C 1
ATOM 2879 O O . VAL A 1 396 ? -47.473 -13.888 74.156 1.00 90.00 396 VAL A O 1
ATOM 2882 N N . SER A 1 397 ? -48.865 -12.592 72.981 1.00 91.56 397 SER A N 1
ATOM 2883 C CA . SER A 1 397 ? -47.901 -12.327 71.915 1.00 91.56 397 SER A CA 1
ATOM 2884 C C . SER A 1 397 ? -47.740 -10.842 71.603 1.00 91.56 397 SER A C 1
ATOM 2886 O O . SER A 1 397 ? -48.672 -10.046 71.744 1.00 91.56 397 SER A O 1
ATOM 2888 N N . GLN A 1 398 ? -46.543 -10.457 71.159 1.00 92.06 398 GLN A N 1
ATOM 2889 C CA . GLN A 1 398 ? -46.230 -9.108 70.685 1.00 92.06 398 GLN A CA 1
ATOM 2890 C C . GLN A 1 398 ? -45.314 -9.168 69.450 1.00 92.06 398 GLN A C 1
ATOM 2892 O O . GLN A 1 398 ? -44.332 -9.914 69.446 1.00 92.06 398 GLN A O 1
ATOM 2897 N N . PRO A 1 399 ? -45.587 -8.373 68.398 1.00 93.25 399 PRO A N 1
ATOM 2898 C CA . PRO A 1 399 ? -44.688 -8.278 67.257 1.00 93.25 399 PRO A CA 1
ATOM 2899 C C . PRO A 1 399 ? -43.437 -7.438 67.574 1.00 93.25 399 PRO A C 1
ATOM 2901 O O . PRO A 1 399 ? -43.525 -6.375 68.194 1.00 93.25 399 PRO A O 1
ATOM 2904 N N . VAL A 1 400 ? -42.290 -7.890 67.066 1.00 94.44 400 VAL A N 1
ATOM 2905 C CA . VAL A 1 400 ? -41.020 -7.159 66.955 1.00 94.44 400 VAL A CA 1
ATOM 2906 C C . VAL A 1 400 ? -40.752 -6.908 65.472 1.00 94.44 400 VAL A C 1
ATOM 2908 O O . VAL A 1 400 ? -40.568 -7.854 64.705 1.00 94.44 400 VAL A O 1
ATOM 2911 N N . THR A 1 401 ? -40.729 -5.646 65.040 1.00 94.50 401 THR A N 1
ATOM 2912 C CA . THR A 1 401 ? -40.512 -5.298 63.624 1.00 94.50 401 THR A CA 1
ATOM 2913 C C . THR A 1 401 ? -39.097 -4.789 63.367 1.00 94.50 401 THR A C 1
ATOM 2915 O O . THR A 1 401 ? -38.677 -3.812 63.985 1.00 94.50 401 THR A O 1
ATOM 2918 N N . ILE A 1 402 ? -38.392 -5.381 62.407 1.00 96.19 402 ILE A N 1
ATOM 2919 C CA . ILE A 1 402 ? -37.097 -4.919 61.899 1.00 96.19 402 ILE A CA 1
ATOM 2920 C C . ILE A 1 402 ? -37.318 -4.345 60.502 1.00 96.19 402 ILE A C 1
ATOM 2922 O O . ILE A 1 402 ? -37.736 -5.067 59.601 1.00 96.19 402 ILE A O 1
ATOM 2926 N N . THR A 1 403 ? -37.077 -3.049 60.319 1.00 94.88 403 THR A N 1
ATOM 2927 C CA . THR A 1 403 ? -37.120 -2.404 58.998 1.00 94.88 403 THR A CA 1
ATOM 2928 C C . THR A 1 403 ? -35.705 -2.214 58.483 1.00 94.88 403 THR A C 1
ATOM 2930 O O . THR A 1 403 ? -34.938 -1.463 59.079 1.00 94.88 403 THR A O 1
ATOM 2933 N N . VAL A 1 404 ? -35.382 -2.875 57.380 1.00 94.88 404 VAL A N 1
ATOM 2934 C CA . VAL A 1 404 ? -34.133 -2.726 56.635 1.00 94.88 404 VAL A CA 1
ATOM 2935 C C . VAL A 1 404 ? -34.359 -1.707 55.527 1.00 94.88 404 VAL A C 1
ATOM 2937 O O . VAL A 1 404 ? -35.357 -1.794 54.810 1.00 94.88 404 VAL A O 1
ATOM 2940 N N . THR A 1 405 ? -33.476 -0.717 55.426 1.00 92.12 405 THR A N 1
ATOM 2941 C CA . THR A 1 405 ? -33.417 0.204 54.283 1.00 92.12 405 THR A CA 1
ATOM 2942 C C . THR A 1 405 ? -32.223 -0.183 53.421 1.00 92.12 405 THR A C 1
ATOM 2944 O O . THR A 1 405 ? -31.120 -0.257 53.962 1.00 92.12 405 THR A O 1
ATOM 2947 N N . GLY A 1 406 ? -32.472 -0.429 52.137 1.00 90.62 406 GLY A N 1
ATOM 2948 C CA . GLY A 1 406 ? -31.452 -0.774 51.151 1.00 90.62 406 GLY A CA 1
ATOM 2949 C C . GLY A 1 406 ? -30.522 0.387 50.827 1.00 90.62 406 GLY A C 1
ATOM 2950 O O . GLY A 1 406 ? -30.881 1.568 50.984 1.00 90.62 406 GLY A O 1
ATOM 2951 N N . THR A 1 407 ? -29.326 0.040 50.389 1.00 88.31 407 THR A N 1
ATOM 2952 C CA . THR A 1 407 ? -28.290 0.927 49.865 1.00 88.31 407 THR A CA 1
ATOM 2953 C C . THR A 1 407 ? -28.050 0.624 48.390 1.00 88.31 407 THR A C 1
ATOM 2955 O O . THR A 1 407 ? -28.723 -0.216 47.828 1.00 88.31 407 THR A O 1
ATOM 2958 N N . ASN A 1 408 ? -27.196 1.399 47.723 1.00 87.75 408 ASN A N 1
ATOM 2959 C CA . ASN A 1 408 ? -26.827 1.077 46.348 1.00 87.75 408 ASN A CA 1
ATOM 2960 C C . ASN A 1 408 ? -25.587 0.194 46.360 1.00 87.75 408 ASN A C 1
ATOM 2962 O O . ASN A 1 408 ? -24.556 0.604 46.916 1.00 87.75 408 ASN A O 1
ATOM 2966 N N . ASP A 1 409 ? -25.657 -0.937 45.686 1.00 87.06 409 ASP A N 1
ATOM 2967 C CA . ASP A 1 409 ? -24.511 -1.719 45.272 1.00 87.06 409 ASP A CA 1
ATOM 2968 C C . ASP A 1 409 ? -24.075 -1.275 43.876 1.00 87.06 409 ASP A C 1
ATOM 2970 O O . ASP A 1 409 ? -24.864 -0.827 43.058 1.00 87.06 409 ASP A O 1
ATOM 2974 N N . THR A 1 410 ? -22.772 -1.272 43.603 1.00 85.94 410 THR A N 1
ATOM 2975 C CA . THR A 1 410 ? -22.301 -0.902 42.261 1.00 85.94 410 THR A CA 1
ATOM 2976 C C . THR A 1 410 ? -22.360 -2.119 41.341 1.00 85.94 410 THR A C 1
ATOM 2978 O O . THR A 1 410 ? -21.905 -3.186 41.777 1.00 85.94 410 THR A O 1
ATOM 2981 N N . PRO A 1 411 ? -22.734 -1.965 40.055 1.00 88.06 411 PRO A N 1
ATOM 2982 C CA . PRO A 1 411 ? -22.643 -3.051 39.094 1.00 88.06 411 PRO A CA 1
ATOM 2983 C C . PRO A 1 411 ? -21.237 -3.657 39.058 1.00 88.06 411 PRO A C 1
ATOM 2985 O O . PRO A 1 411 ? -20.229 -3.005 39.340 1.00 88.06 411 PRO A O 1
ATOM 2988 N N . THR A 1 412 ? -21.138 -4.909 38.629 1.00 88.06 412 THR A N 1
ATOM 2989 C CA . THR A 1 412 ? -19.872 -5.625 38.436 1.00 88.06 412 THR A CA 1
ATOM 2990 C C . THR A 1 412 ? -19.790 -6.206 37.029 1.00 88.06 412 THR A C 1
ATOM 2992 O O . THR A 1 412 ? -20.789 -6.629 36.453 1.00 88.06 412 THR A O 1
ATOM 2995 N N . PHE A 1 413 ? -18.596 -6.258 36.433 1.00 88.44 413 PHE A N 1
ATOM 2996 C CA . PHE A 1 413 ? -18.425 -6.932 35.144 1.00 88.44 413 PHE A CA 1
ATOM 2997 C C . PHE A 1 413 ? -18.438 -8.454 35.317 1.00 88.44 413 PHE A C 1
ATOM 2999 O O . PHE A 1 413 ? -17.679 -9.012 36.109 1.00 88.44 413 PHE A O 1
ATOM 3006 N N . ALA A 1 414 ? -19.264 -9.135 34.523 1.00 86.62 414 ALA A N 1
ATOM 3007 C CA . ALA A 1 414 ? -19.326 -10.596 34.457 1.00 86.62 414 ALA A CA 1
ATOM 3008 C C . ALA A 1 414 ? -18.387 -11.177 33.379 1.00 86.62 414 ALA A C 1
ATOM 3010 O O . ALA A 1 414 ? -18.067 -12.367 33.400 1.00 86.62 414 ALA A O 1
ATOM 3011 N N . SER A 1 415 ? -17.926 -10.340 32.443 1.00 82.31 415 SER A N 1
ATOM 3012 C CA . SER A 1 415 ? -16.948 -10.680 31.401 1.00 82.31 415 SER A CA 1
ATOM 3013 C C . SER A 1 415 ? -15.588 -10.048 31.685 1.00 82.31 415 SER A C 1
ATOM 3015 O O . SER A 1 415 ? -15.513 -8.965 32.254 1.00 82.31 415 SER A O 1
ATOM 3017 N N . ALA A 1 416 ? -14.514 -10.678 31.206 1.00 86.00 416 ALA A N 1
ATOM 3018 C CA . ALA A 1 416 ? -13.221 -10.009 31.072 1.00 86.00 416 ALA A CA 1
ATOM 3019 C C . ALA A 1 416 ? -13.299 -8.847 30.049 1.00 86.00 416 ALA A C 1
ATOM 3021 O O . ALA A 1 416 ? -14.237 -8.818 29.242 1.00 86.00 416 ALA A O 1
ATOM 3022 N N . PRO A 1 417 ? -12.317 -7.922 30.035 1.00 84.81 417 PRO A N 1
ATOM 3023 C CA . PRO A 1 417 ? -12.215 -6.901 28.996 1.00 84.81 417 PRO A CA 1
ATOM 3024 C C . PRO A 1 417 ? -12.277 -7.509 27.591 1.00 84.81 417 PRO A C 1
ATOM 3026 O O . PRO A 1 417 ? -11.658 -8.544 27.330 1.00 84.81 417 PRO A O 1
ATOM 3029 N N . GLY A 1 418 ? -13.037 -6.882 26.694 1.00 84.81 418 GLY A N 1
ATOM 3030 C CA . GLY A 1 418 ? -13.199 -7.375 25.327 1.00 84.81 418 GLY A CA 1
ATOM 3031 C C . GLY A 1 418 ? -11.934 -7.124 24.516 1.00 84.81 418 GLY A C 1
ATOM 3032 O O . GLY A 1 418 ? -11.444 -6.000 24.500 1.00 84.81 418 GLY A O 1
ATOM 3033 N N . THR A 1 419 ? -11.412 -8.138 23.829 1.00 89.69 419 THR A N 1
ATOM 3034 C CA . THR A 1 419 ? -10.291 -7.975 22.895 1.00 89.69 419 THR A CA 1
ATOM 3035 C C . THR A 1 419 ? -10.619 -8.607 21.548 1.00 89.69 419 THR A C 1
ATOM 3037 O O . THR A 1 419 ? -11.176 -9.705 21.487 1.00 89.69 419 THR A O 1
ATOM 3040 N N . ALA A 1 420 ? -10.280 -7.918 20.462 1.00 93.06 420 ALA A N 1
ATOM 3041 C CA . ALA A 1 420 ? -10.362 -8.448 19.106 1.00 93.06 420 ALA A CA 1
ATOM 3042 C C . ALA A 1 420 ? -9.136 -8.015 18.302 1.00 93.06 420 ALA A C 1
ATOM 3044 O O . ALA A 1 420 ? -8.697 -6.873 18.411 1.00 93.06 420 ALA A O 1
ATOM 3045 N N . ALA A 1 421 ? -8.599 -8.935 17.503 1.00 92.69 421 ALA A N 1
ATOM 3046 C CA . ALA A 1 421 ? -7.557 -8.644 16.532 1.00 92.69 421 ALA A CA 1
ATOM 3047 C C . ALA A 1 421 ? -8.140 -8.816 15.130 1.00 92.69 421 ALA A C 1
ATOM 3049 O O . ALA A 1 421 ? -8.742 -9.858 14.849 1.00 92.69 421 ALA A O 1
ATOM 3050 N N . ILE A 1 422 ? -7.981 -7.805 14.286 1.00 94.19 422 ILE A N 1
ATOM 3051 C CA . ILE A 1 422 ? -8.428 -7.814 12.894 1.00 94.19 422 ILE A CA 1
ATOM 3052 C C . ILE A 1 422 ? -7.238 -7.462 11.999 1.00 94.19 422 ILE A C 1
ATOM 3054 O O . ILE A 1 422 ? -6.507 -6.527 12.320 1.00 94.19 422 ILE A O 1
ATOM 3058 N N . PRO A 1 423 ? -6.985 -8.219 10.926 1.00 90.69 423 PRO A N 1
ATOM 3059 C CA . PRO A 1 423 ? -6.081 -7.757 9.893 1.00 90.69 423 PRO A CA 1
ATOM 3060 C C . PRO A 1 423 ? -6.782 -6.691 9.053 1.00 90.69 423 PRO A C 1
ATOM 3062 O O . PRO A 1 423 ? -7.972 -6.826 8.766 1.00 90.69 423 PRO A O 1
ATOM 3065 N N . GLU A 1 424 ? -6.030 -5.672 8.669 1.00 90.75 424 GLU A N 1
ATOM 3066 C CA . GLU A 1 424 ? -6.322 -4.875 7.479 1.00 90.75 424 GLU A CA 1
ATOM 3067 C C . GLU A 1 424 ? -6.365 -5.775 6.235 1.00 90.75 424 GLU A C 1
ATOM 3069 O O . GLU A 1 424 ? -5.679 -6.809 6.191 1.00 90.75 424 GLU A O 1
ATOM 3074 N N . GLN A 1 425 ? -7.166 -5.434 5.225 1.00 85.75 425 GLN A N 1
ATOM 3075 C CA . GLN A 1 425 ? -7.264 -6.248 4.015 1.00 85.75 425 GLN A CA 1
ATOM 3076 C C . GLN A 1 425 ? -6.095 -5.973 3.065 1.00 85.75 425 GLN A C 1
ATOM 3078 O O . GLN A 1 425 ? -5.901 -4.845 2.638 1.00 85.75 425 GLN A O 1
ATOM 3083 N N . PRO A 1 426 ? -5.330 -7.007 2.677 1.00 78.38 426 PRO A N 1
ATOM 3084 C CA . PRO A 1 426 ? -4.211 -6.820 1.761 1.00 78.38 426 PRO A CA 1
ATOM 3085 C C . PRO A 1 426 ? -4.693 -6.438 0.355 1.00 78.38 426 PRO A C 1
ATOM 3087 O O . PRO A 1 426 ? -5.682 -7.000 -0.133 1.00 78.38 426 PRO A O 1
ATOM 3090 N N . ASP A 1 427 ? -3.940 -5.556 -0.306 1.00 72.50 427 ASP A N 1
ATOM 3091 C CA . ASP A 1 427 ? -4.158 -5.086 -1.683 1.00 72.50 427 ASP A CA 1
ATOM 3092 C C . ASP A 1 427 ? -5.540 -4.432 -1.930 1.00 72.50 427 ASP A C 1
ATOM 3094 O O . ASP A 1 427 ? -6.102 -4.519 -3.033 1.00 72.50 427 ASP A O 1
ATOM 3098 N N . GLU A 1 428 ? -6.126 -3.794 -0.912 1.00 81.31 428 GLU A N 1
ATOM 3099 C CA . GLU A 1 428 ? -7.426 -3.115 -0.988 1.00 81.31 428 GLU A CA 1
ATOM 3100 C C . GLU A 1 428 ? -7.345 -1.589 -0.801 1.00 81.31 428 GLU A C 1
ATOM 3102 O O . GLU A 1 428 ? -8.367 -0.961 -0.523 1.00 81.31 428 GLU A O 1
ATOM 3107 N N . THR A 1 429 ? -6.201 -0.963 -1.099 1.00 85.19 429 THR A N 1
ATOM 3108 C CA . THR A 1 429 ? -5.997 0.494 -0.989 1.00 85.19 429 THR A CA 1
ATOM 3109 C C . THR A 1 429 ? -7.222 1.336 -1.393 1.00 85.19 429 THR A C 1
ATOM 3111 O O . THR A 1 429 ? -7.731 1.305 -2.526 1.00 85.19 429 THR A O 1
ATOM 3114 N N . GLY A 1 430 ? -7.711 2.149 -0.460 1.00 85.44 430 GLY A N 1
ATOM 3115 C CA . GLY A 1 430 ? -8.856 3.039 -0.621 1.00 85.44 430 GLY A CA 1
ATOM 3116 C C . GLY A 1 430 ? -10.220 2.352 -0.486 1.00 85.44 430 GLY A C 1
ATOM 3117 O O . GLY A 1 430 ? -11.262 2.999 -0.710 1.00 85.44 430 GLY A O 1
ATOM 3118 N N . SER A 1 431 ? -10.274 1.072 -0.111 1.00 87.69 431 SER A N 1
ATOM 3119 C CA . SER A 1 431 ? -11.512 0.300 0.006 1.00 87.69 431 SER A CA 1
ATOM 3120 C C . SER A 1 431 ? -12.463 0.891 1.045 1.00 87.69 431 SER A C 1
ATOM 3122 O O . SER A 1 431 ? -12.106 1.502 2.052 1.00 87.69 431 SER A O 1
ATOM 3124 N N . SER A 1 432 ? -13.759 0.804 0.748 1.00 90.06 432 SER A N 1
ATOM 3125 C CA . SER A 1 432 ? -14.820 1.154 1.699 1.00 90.06 432 SER A CA 1
ATOM 3126 C C . SER A 1 432 ? -15.386 -0.076 2.402 1.00 90.06 432 SER A C 1
ATOM 3128 O O . SER A 1 432 ? -16.414 0.041 3.076 1.00 90.06 432 SER A O 1
ATOM 3130 N N . LYS A 1 433 ? -14.820 -1.267 2.164 1.00 88.38 433 LYS A N 1
ATOM 3131 C CA . LYS A 1 433 ? -15.266 -2.471 2.859 1.00 88.38 433 LYS A CA 1
ATOM 3132 C C . LYS A 1 433 ? -14.909 -2.334 4.337 1.00 88.38 433 LYS A C 1
ATOM 3134 O O . LYS A 1 433 ? -13.845 -1.818 4.646 1.00 88.38 433 LYS A O 1
ATOM 3139 N N . PRO A 1 434 ? -15.824 -2.690 5.246 1.00 90.31 434 PRO A N 1
ATOM 3140 C CA . PRO A 1 434 ? -15.554 -2.534 6.657 1.00 90.31 434 PRO A CA 1
ATOM 3141 C C . PRO A 1 434 ? -14.718 -3.696 7.191 1.00 90.31 434 PRO A C 1
ATOM 3143 O O . PRO A 1 434 ? -15.098 -4.855 6.996 1.00 90.31 434 PRO A O 1
ATOM 3146 N N . ASP A 1 435 ? -13.683 -3.379 7.960 1.00 91.69 435 ASP A N 1
ATOM 3147 C CA . ASP A 1 435 ? -13.063 -4.321 8.881 1.00 91.69 435 ASP A CA 1
ATOM 3148 C C . ASP A 1 435 ? -13.832 -4.314 10.185 1.00 91.69 435 ASP A C 1
ATOM 3150 O O . ASP A 1 435 ? -14.127 -3.271 10.784 1.00 91.69 435 ASP A O 1
ATOM 3154 N N . GLY A 1 436 ? -14.237 -5.515 10.584 1.00 91.38 436 GLY A N 1
ATOM 3155 C CA . GLY A 1 436 ? -15.259 -5.687 11.593 1.00 91.38 436 GLY A CA 1
ATOM 3156 C C . GLY A 1 436 ? -14.888 -6.705 12.649 1.00 91.38 436 GLY A C 1
ATOM 3157 O O . GLY A 1 436 ? -14.365 -7.780 12.361 1.00 91.38 436 GLY A O 1
ATOM 3158 N N . ALA A 1 437 ? -15.254 -6.386 13.884 1.00 94.38 437 ALA A N 1
ATOM 3159 C CA . ALA A 1 437 ? -15.230 -7.313 15.001 1.00 94.38 437 ALA A CA 1
ATOM 3160 C C . ALA A 1 437 ? -16.502 -7.144 15.829 1.00 94.38 437 ALA A C 1
ATOM 3162 O O . ALA A 1 437 ? -17.039 -6.048 15.969 1.00 94.38 437 ALA A O 1
ATOM 3163 N N . THR A 1 438 ? -16.976 -8.232 16.425 1.00 93.81 438 THR A N 1
ATOM 3164 C CA . THR A 1 438 ? -18.155 -8.212 17.296 1.00 93.81 438 THR A CA 1
ATOM 3165 C C . THR A 1 438 ? -17.844 -8.876 18.621 1.00 93.81 438 THR A C 1
ATOM 3167 O O . THR A 1 438 ? -17.107 -9.861 18.665 1.00 93.81 438 THR A O 1
ATOM 3170 N N . GLY A 1 439 ? -18.503 -8.424 19.677 1.00 91.81 439 GLY A N 1
ATOM 3171 C CA . GLY A 1 439 ? -18.484 -9.092 20.969 1.00 91.81 439 GLY A CA 1
ATOM 3172 C C . GLY A 1 439 ? -19.591 -8.571 21.867 1.00 91.81 439 GLY A C 1
ATOM 3173 O O . GLY A 1 439 ? -20.573 -7.998 21.395 1.00 91.81 439 GLY A O 1
ATOM 3174 N N . ALA A 1 440 ? -19.459 -8.793 23.169 1.00 91.38 440 ALA A N 1
ATOM 3175 C CA . ALA A 1 440 ? -20.401 -8.279 24.149 1.00 91.38 440 ALA A CA 1
ATOM 3176 C C . ALA A 1 440 ? -19.689 -7.881 25.437 1.00 91.38 440 ALA A C 1
ATOM 3178 O O . ALA A 1 440 ? -18.659 -8.453 25.791 1.00 91.38 440 ALA A O 1
ATOM 3179 N N . VAL A 1 441 ? -20.266 -6.908 26.133 1.00 91.75 441 VAL A N 1
ATOM 3180 C CA . VAL A 1 441 ? -19.975 -6.624 27.535 1.00 91.75 441 VAL A CA 1
ATOM 3181 C C . VAL A 1 441 ? -21.110 -7.221 28.355 1.00 91.75 441 VAL A C 1
ATOM 3183 O O . VAL A 1 441 ? -22.284 -6.985 28.062 1.00 91.75 441 VAL A O 1
ATOM 3186 N N . THR A 1 442 ? -20.771 -8.034 29.351 1.00 91.38 442 THR A N 1
ATOM 3187 C CA . THR A 1 442 ? -21.739 -8.596 30.301 1.00 91.38 442 THR A CA 1
ATOM 3188 C C . THR A 1 442 ? -21.440 -8.080 31.693 1.00 91.38 442 THR A C 1
ATOM 3190 O O . THR A 1 442 ? -20.275 -8.019 32.094 1.00 91.38 442 THR A O 1
ATOM 3193 N N . PHE A 1 443 ? -22.484 -7.760 32.436 1.00 91.12 443 PHE A N 1
ATOM 3194 C CA . PHE A 1 443 ? -22.408 -7.235 33.789 1.00 91.12 443 PHE A CA 1
ATOM 3195 C C . PHE A 1 443 ? -23.452 -7.903 34.676 1.00 91.12 443 PHE A C 1
ATOM 3197 O O . PHE A 1 443 ? -24.342 -8.606 34.192 1.00 91.12 443 PHE A O 1
ATOM 3204 N N . ALA A 1 444 ? -23.301 -7.715 35.975 1.00 88.94 444 ALA A N 1
ATOM 3205 C CA . ALA A 1 444 ? -24.214 -8.173 36.994 1.00 88.94 444 ALA A CA 1
ATOM 3206 C C . ALA A 1 444 ? -24.425 -7.063 38.014 1.00 88.94 444 ALA A C 1
ATOM 3208 O O . ALA A 1 444 ? -23.461 -6.404 38.401 1.00 88.94 444 ALA A O 1
ATOM 3209 N N . ASP A 1 445 ? -25.662 -6.901 38.449 1.00 88.50 445 ASP A N 1
ATOM 3210 C CA . ASP A 1 445 ? -26.033 -5.998 39.528 1.00 88.50 445 ASP A CA 1
ATOM 3211 C C . ASP A 1 445 ? -26.924 -6.766 40.499 1.00 88.50 445 ASP A C 1
ATOM 3213 O O . ASP A 1 445 ? -27.757 -7.570 40.080 1.00 88.50 445 ASP A O 1
ATOM 3217 N N . VAL A 1 446 ? -26.670 -6.618 41.789 1.00 86.19 446 VAL A N 1
ATOM 3218 C CA . VAL A 1 446 ? -27.447 -7.292 42.825 1.00 86.19 446 VAL A CA 1
ATOM 3219 C C . VAL A 1 446 ? -28.741 -6.537 43.129 1.00 86.19 446 VAL A C 1
ATOM 3221 O O . VAL A 1 446 ? -29.732 -7.204 43.440 1.00 86.19 446 VAL A O 1
ATOM 3224 N N . ASP A 1 447 ? -28.783 -5.222 42.888 1.00 87.44 447 ASP A N 1
ATOM 3225 C CA . ASP A 1 447 ? -29.952 -4.364 43.070 1.00 87.44 447 ASP A CA 1
ATOM 3226 C C . ASP A 1 447 ? -31.035 -4.688 42.031 1.00 87.44 447 ASP A C 1
ATOM 3228 O O . ASP A 1 447 ? -30.994 -4.304 40.862 1.00 87.44 447 ASP A O 1
ATOM 3232 N N . LEU A 1 448 ? -32.061 -5.439 42.441 1.00 83.31 448 LEU A N 1
ATOM 3233 C CA . LEU A 1 448 ? -33.019 -6.030 41.494 1.00 83.31 448 LEU A CA 1
ATOM 3234 C C . LEU A 1 448 ? -33.909 -5.000 40.783 1.00 83.31 448 LEU A C 1
ATOM 3236 O O . LEU A 1 448 ? -34.502 -5.316 39.744 1.00 83.31 448 LEU A O 1
ATOM 3240 N N . SER A 1 449 ? -34.079 -3.810 41.358 1.00 80.75 449 SER A N 1
ATOM 3241 C CA . SER A 1 449 ? -34.892 -2.741 40.771 1.00 80.75 449 SER A CA 1
ATOM 3242 C C . SER A 1 449 ? -34.133 -1.851 39.795 1.00 80.75 449 SER A C 1
ATOM 3244 O O . SER A 1 449 ? -34.771 -1.026 39.130 1.00 80.75 449 SER A O 1
ATOM 3246 N N . ASP A 1 450 ? -32.814 -1.997 39.719 1.00 84.75 450 ASP A N 1
ATOM 3247 C CA . ASP A 1 450 ? -31.974 -1.083 38.967 1.00 84.75 450 ASP A CA 1
ATOM 3248 C C . ASP A 1 450 ? -32.162 -1.240 37.463 1.00 84.75 450 ASP A C 1
ATOM 3250 O O . ASP A 1 450 ? -32.595 -2.272 36.936 1.00 84.75 450 ASP A O 1
ATOM 3254 N N . ILE A 1 451 ? -31.909 -0.135 36.768 1.00 83.94 451 ILE A N 1
ATOM 3255 C CA . ILE A 1 451 ? -31.924 -0.067 35.314 1.00 83.94 451 ILE A CA 1
ATOM 3256 C C . ILE A 1 451 ? -30.558 0.403 34.860 1.00 83.94 451 ILE A C 1
ATOM 3258 O O . ILE A 1 451 ? -29.995 1.335 35.424 1.00 83.94 451 ILE A O 1
ATOM 3262 N N . HIS A 1 452 ? -30.051 -0.193 33.793 1.00 88.50 452 HIS A N 1
ATOM 3263 C CA . HIS A 1 452 ? -28.700 0.093 33.350 1.00 88.50 452 HIS A CA 1
ATOM 3264 C C . HIS A 1 452 ? -28.697 0.839 32.029 1.00 88.50 452 HIS A C 1
ATOM 3266 O O . HIS A 1 452 ? -29.502 0.593 31.126 1.00 88.50 452 HIS A O 1
ATOM 3272 N N . THR A 1 453 ? -27.721 1.722 31.871 1.00 90.62 453 THR A N 1
ATOM 3273 C CA . THR A 1 453 ? -27.305 2.207 30.557 1.00 90.62 453 THR A CA 1
ATOM 3274 C C . THR A 1 453 ? -25.868 1.812 30.293 1.00 90.62 453 THR A C 1
ATOM 3276 O O . THR A 1 453 ? -25.019 1.845 31.178 1.00 90.62 453 THR A O 1
ATOM 3279 N N . VAL A 1 454 ? -25.600 1.428 29.046 1.00 92.69 454 VAL A N 1
ATOM 3280 C CA . VAL A 1 454 ? -24.252 1.145 28.556 1.00 92.69 454 VAL A CA 1
ATOM 3281 C C . VAL A 1 454 ? -23.892 2.229 27.551 1.00 92.69 454 VAL A C 1
ATOM 3283 O O . VAL A 1 454 ? -24.679 2.523 26.648 1.00 92.69 454 VAL A O 1
ATOM 3286 N N . SER A 1 455 ? -22.720 2.837 27.704 1.00 92.75 455 SER A N 1
ATOM 3287 C CA . SER A 1 455 ? -22.236 3.898 26.819 1.00 92.75 455 SER A CA 1
ATOM 3288 C C . SER A 1 455 ? -20.755 3.724 26.489 1.00 92.75 455 SER A C 1
ATOM 3290 O O . SER A 1 455 ? -20.014 3.077 27.224 1.00 92.75 455 SER A O 1
ATOM 3292 N N . ILE A 1 456 ? -20.326 4.275 25.354 1.00 94.31 456 ILE A N 1
ATOM 3293 C CA . ILE A 1 456 ? -18.914 4.360 24.970 1.00 94.31 456 ILE A CA 1
ATOM 3294 C C . ILE A 1 456 ? -18.485 5.800 25.248 1.00 94.31 456 ILE A C 1
ATOM 3296 O O . ILE A 1 456 ? -19.061 6.726 24.677 1.00 94.31 456 ILE A O 1
ATOM 3300 N N . THR A 1 457 ? -17.527 5.996 26.151 1.00 92.19 457 THR A N 1
ATOM 3301 C CA . THR A 1 457 ? -17.194 7.327 26.692 1.00 92.19 457 THR A CA 1
ATOM 3302 C C . THR A 1 457 ? -15.887 7.905 26.162 1.00 92.19 457 THR A C 1
ATOM 3304 O O . THR A 1 457 ? -15.650 9.101 26.313 1.00 92.19 457 THR A O 1
ATOM 3307 N N . GLY A 1 458 ? -15.056 7.094 25.506 1.00 92.38 458 GLY A N 1
ATOM 3308 C CA . GLY A 1 458 ? -13.824 7.554 24.870 1.00 92.38 458 GLY A CA 1
ATOM 3309 C C . GLY A 1 458 ? -13.089 6.441 24.135 1.00 92.38 458 GLY A C 1
ATOM 3310 O O . GLY A 1 458 ? -13.402 5.259 24.309 1.00 92.38 458 GLY A O 1
ATOM 3311 N N . VAL A 1 459 ? -12.100 6.825 23.333 1.00 94.69 459 VAL A N 1
ATOM 3312 C CA . VAL A 1 459 ? -11.180 5.917 22.644 1.00 94.69 459 VAL A CA 1
ATOM 3313 C C . VAL A 1 459 ? -9.750 6.409 22.853 1.00 94.69 459 VAL A C 1
ATOM 3315 O O . VAL A 1 459 ? -9.486 7.603 22.814 1.00 94.69 459 VAL A O 1
ATOM 3318 N N . ALA A 1 460 ? -8.829 5.493 23.138 1.00 93.44 460 ALA A N 1
ATOM 3319 C CA . ALA A 1 460 ? -7.404 5.782 23.239 1.00 93.44 460 ALA A CA 1
ATOM 3320 C C . ALA A 1 460 ? -6.636 4.991 22.180 1.00 93.44 460 ALA A C 1
ATOM 3322 O O . ALA A 1 460 ? -6.861 3.792 22.011 1.00 93.44 460 ALA A O 1
ATOM 3323 N N . GLU A 1 461 ? -5.713 5.660 21.501 1.00 94.06 461 GLU A N 1
ATOM 3324 C CA . GLU A 1 461 ? -4.958 5.122 20.370 1.00 94.06 461 GLU A CA 1
ATOM 3325 C C . GLU A 1 461 ? -3.504 4.856 20.783 1.00 94.06 461 GLU A C 1
ATOM 3327 O O . GLU A 1 461 ? -2.896 5.629 21.527 1.00 94.06 461 GLU A O 1
ATOM 3332 N N . SER A 1 462 ? -2.927 3.747 20.322 1.00 93.12 462 SER A N 1
ATOM 3333 C CA . SER A 1 462 ? -1.511 3.417 20.531 1.00 93.12 462 SER A CA 1
ATOM 3334 C C . SER A 1 462 ? -0.979 2.519 19.413 1.00 93.12 462 SER A C 1
ATOM 3336 O O . SER A 1 462 ? -1.764 1.933 18.672 1.00 93.12 462 SER A O 1
ATOM 3338 N N . GLY A 1 463 ? 0.347 2.398 19.298 1.00 92.94 463 GLY A N 1
ATOM 3339 C CA . GLY A 1 463 ? 0.992 1.724 18.167 1.00 92.94 463 GLY A CA 1
ATOM 3340 C C . GLY A 1 463 ? 1.312 2.715 17.046 1.00 92.94 463 GLY A C 1
ATOM 3341 O O . GLY A 1 463 ? 1.765 3.824 17.338 1.00 92.94 463 GLY A O 1
ATOM 3342 N N . THR A 1 464 ? 1.073 2.334 15.792 1.00 92.25 464 THR A N 1
ATOM 3343 C CA . THR A 1 464 ? 1.239 3.210 14.622 1.00 92.25 464 THR A CA 1
ATOM 3344 C C . THR A 1 464 ? -0.045 4.018 14.406 1.00 92.25 464 THR A C 1
ATOM 3346 O O . THR A 1 464 ? -1.058 3.504 13.939 1.00 92.25 464 THR A O 1
ATOM 3349 N N . THR A 1 465 ? -0.023 5.295 14.798 1.00 90.56 465 THR A N 1
ATOM 3350 C CA . THR A 1 465 ? -1.186 6.208 14.722 1.00 90.56 465 THR A CA 1
ATOM 3351 C C . THR A 1 465 ? -1.037 7.304 13.666 1.00 90.56 465 THR A C 1
ATOM 3353 O O . THR A 1 465 ? -1.973 8.055 13.407 1.00 90.56 465 THR A O 1
ATOM 3356 N N . THR A 1 466 ? 0.142 7.432 13.054 1.00 86.00 466 THR A N 1
ATOM 3357 C CA . THR A 1 466 ? 0.380 8.414 11.987 1.00 86.00 466 THR A CA 1
ATOM 3358 C C . THR A 1 466 ? -0.248 7.884 10.703 1.00 86.00 466 THR A C 1
ATOM 3360 O O . THR A 1 466 ? 0.247 6.898 10.184 1.00 86.00 466 THR A O 1
ATOM 3363 N N . GLY A 1 467 ? -1.329 8.511 10.229 1.00 85.69 467 GLY A N 1
ATOM 3364 C CA . GLY A 1 467 ? -2.144 8.032 9.099 1.00 85.69 467 GLY A CA 1
ATOM 3365 C C . GLY A 1 467 ? -3.612 7.794 9.474 1.00 85.69 467 GLY A C 1
ATOM 3366 O O . GLY A 1 467 ? -4.489 7.868 8.616 1.00 85.69 467 GLY A O 1
ATOM 3367 N N . LEU A 1 468 ? -3.900 7.631 10.771 1.00 90.31 468 LEU A N 1
ATOM 3368 C CA . LEU A 1 468 ? -5.262 7.522 11.286 1.00 90.31 468 LEU A CA 1
ATOM 3369 C C . LEU A 1 468 ? -6.035 8.845 11.090 1.00 90.31 468 LEU A C 1
ATOM 3371 O O . LEU A 1 468 ? -5.438 9.921 11.210 1.00 90.31 468 LEU A O 1
ATOM 3375 N N . PRO A 1 469 ? -7.358 8.820 10.827 1.00 84.06 469 PRO A N 1
ATOM 3376 C CA . PRO A 1 469 ? -8.161 10.038 10.757 1.00 84.06 469 PRO A CA 1
ATOM 3377 C C . PRO A 1 469 ? -8.017 10.906 12.019 1.00 84.06 469 PRO A C 1
ATOM 3379 O O . PRO A 1 469 ? -8.257 10.433 13.123 1.00 84.06 469 PRO A O 1
ATOM 3382 N N . GLU A 1 470 ? -7.695 12.196 11.859 1.00 75.56 470 GLU A N 1
ATOM 3383 C CA . GLU A 1 470 ? -7.415 13.108 12.991 1.00 75.56 470 GLU A CA 1
ATOM 3384 C C . GLU A 1 470 ? -8.627 13.390 13.909 1.00 75.56 470 GLU A C 1
ATOM 3386 O O . GLU A 1 470 ? -8.483 13.992 14.973 1.00 75.56 470 GLU A O 1
ATOM 3391 N N . ASP A 1 471 ? -9.839 13.009 13.498 1.00 84.50 471 ASP A N 1
ATOM 3392 C CA . ASP A 1 471 ? -11.064 13.254 14.255 1.00 84.50 471 ASP A CA 1
ATOM 3393 C C . ASP A 1 471 ? -11.403 12.072 15.174 1.00 84.50 471 ASP A C 1
ATOM 3395 O O . ASP A 1 471 ? -12.002 11.082 14.747 1.00 84.50 471 ASP A O 1
ATOM 3399 N N . GLU A 1 472 ? -11.100 12.229 16.465 1.00 84.75 472 GLU A N 1
ATOM 3400 C CA . GLU A 1 472 ? -11.428 11.269 17.531 1.00 84.75 472 GLU A CA 1
ATOM 3401 C C . GLU A 1 472 ? -12.916 10.870 17.515 1.00 84.75 472 GLU A C 1
ATOM 3403 O O . GLU A 1 472 ? -13.257 9.727 17.816 1.00 84.75 472 GLU A O 1
ATOM 3408 N N . SER A 1 473 ? -13.827 11.763 17.101 1.00 86.06 473 SER A N 1
ATOM 3409 C CA . SER A 1 473 ? -15.255 11.435 17.024 1.00 86.06 473 SER A CA 1
ATOM 3410 C C . SER A 1 473 ? -15.579 10.438 15.909 1.00 86.06 473 SER A C 1
ATOM 3412 O O . SER A 1 473 ? -16.501 9.632 16.047 1.00 86.06 473 SER A O 1
ATOM 3414 N N . THR A 1 474 ? -14.796 10.431 14.828 1.00 90.06 474 THR A N 1
ATOM 3415 C CA . THR A 1 474 ? -14.905 9.439 13.755 1.00 90.06 474 THR A CA 1
ATOM 3416 C C . THR A 1 474 ? -14.451 8.066 14.251 1.00 90.06 474 THR A C 1
ATOM 3418 O O . THR A 1 474 ? -15.192 7.095 14.091 1.00 90.06 474 THR A O 1
ATOM 3421 N N . VAL A 1 475 ? -13.300 7.995 14.928 1.00 93.12 475 VAL A N 1
ATOM 3422 C CA . VAL A 1 475 ? -12.755 6.749 15.500 1.00 93.12 475 VAL A CA 1
ATOM 3423 C C . VAL A 1 475 ? -13.667 6.199 16.603 1.00 93.12 475 VAL A C 1
ATOM 3425 O O . VAL A 1 475 ? -13.931 4.995 16.658 1.00 93.12 475 VAL A O 1
ATOM 3428 N N . LEU A 1 476 ? -14.224 7.074 17.448 1.00 92.75 476 LEU A N 1
ATOM 3429 C CA . LEU A 1 476 ? -15.176 6.706 18.499 1.00 92.75 476 LEU A CA 1
ATOM 3430 C C . LEU A 1 476 ? -16.436 6.040 17.920 1.00 92.75 476 LEU A C 1
ATOM 3432 O O . LEU A 1 476 ? -16.930 5.066 18.484 1.00 92.75 476 LEU A O 1
ATOM 3436 N N . ASN A 1 477 ? -16.919 6.525 16.770 1.00 93.00 477 ASN A N 1
ATOM 3437 C CA . ASN A 1 477 ? -18.117 6.019 16.092 1.00 93.00 477 ASN A CA 1
ATOM 3438 C C . ASN A 1 477 ? -17.920 4.675 15.371 1.00 93.00 477 ASN A C 1
ATOM 3440 O O . ASN A 1 477 ? -18.912 4.071 14.956 1.00 93.00 477 ASN A O 1
ATOM 3444 N N . TRP A 1 478 ? -16.685 4.184 15.214 1.00 95.50 478 TRP A N 1
ATOM 3445 C CA . TRP A 1 478 ? -16.452 2.845 14.661 1.00 95.50 478 TRP A CA 1
ATOM 3446 C C . TRP A 1 478 ? -16.931 1.740 15.595 1.00 95.50 478 TRP A C 1
ATOM 3448 O O . TRP A 1 478 ? -17.329 0.681 15.112 1.00 95.50 478 TRP A O 1
ATOM 3458 N N . LEU A 1 479 ? -16.948 1.975 16.911 1.00 95.75 479 LEU A N 1
ATOM 3459 C CA . LEU A 1 479 ? -17.558 1.057 17.865 1.00 95.75 479 LEU A CA 1
ATOM 3460 C C . LEU A 1 479 ? -19.002 1.483 18.144 1.00 95.75 479 LEU A C 1
ATOM 3462 O O . LEU A 1 479 ? -19.283 2.591 18.590 1.00 95.75 479 LEU A O 1
ATOM 3466 N N . SER A 1 480 ? -19.933 0.566 17.914 1.00 94.56 480 SER A N 1
ATOM 3467 C CA . SER A 1 480 ? -21.362 0.772 18.142 1.00 94.56 480 SER A CA 1
ATOM 3468 C C . SER A 1 480 ? -21.909 -0.249 19.131 1.00 94.56 480 SER A C 1
ATOM 3470 O O . SER A 1 480 ? -21.469 -1.400 19.165 1.00 94.56 480 SER A O 1
ATOM 3472 N N . LEU A 1 481 ? -22.881 0.165 19.942 1.00 93.62 481 LEU A N 1
ATOM 3473 C CA . LEU A 1 481 ? -23.599 -0.719 20.859 1.00 93.62 481 LEU A CA 1
ATOM 3474 C C . LEU A 1 481 ? -24.877 -1.240 20.189 1.00 93.62 481 LEU A C 1
ATOM 3476 O O . LEU A 1 481 ? -25.563 -0.515 19.470 1.00 93.62 481 LEU A O 1
ATOM 3480 N N . GLY A 1 482 ? -25.178 -2.518 20.409 1.00 90.69 482 GLY A N 1
ATOM 3481 C CA . GLY A 1 482 ? -26.401 -3.167 19.941 1.00 90.69 482 GLY A CA 1
ATOM 3482 C C . GLY A 1 482 ? -27.598 -2.922 20.863 1.00 90.69 482 GLY A C 1
ATOM 3483 O O . GLY A 1 482 ? -27.779 -1.846 21.421 1.00 90.69 482 GLY A O 1
ATOM 3484 N N . THR A 1 483 ? -28.428 -3.949 21.060 1.00 88.75 483 THR A N 1
ATOM 3485 C CA . THR A 1 483 ? -29.602 -3.880 21.949 1.00 88.75 483 THR A CA 1
ATOM 3486 C C . THR A 1 483 ? -29.248 -4.301 23.371 1.00 88.75 483 THR A C 1
ATOM 3488 O O . THR A 1 483 ? -28.639 -5.358 23.545 1.00 88.75 483 THR A O 1
ATOM 3491 N N . LEU A 1 484 ? -29.624 -3.502 24.369 1.00 89.94 484 LEU A N 1
ATOM 3492 C CA . LEU A 1 484 ? -29.373 -3.838 25.768 1.00 89.94 484 LEU A CA 1
ATOM 3493 C C . LEU A 1 484 ? -30.323 -4.952 26.184 1.00 89.94 484 LEU A C 1
ATOM 3495 O O . LEU A 1 484 ? -31.542 -4.816 26.070 1.00 89.94 484 LEU A O 1
ATOM 3499 N N . THR A 1 485 ? -29.756 -6.052 26.662 1.00 86.69 485 THR A N 1
ATOM 3500 C CA . THR A 1 485 ? -30.507 -7.083 27.370 1.00 86.69 485 THR A CA 1
ATOM 3501 C C . THR A 1 485 ? -30.254 -6.876 28.850 1.00 86.69 485 THR A C 1
ATOM 3503 O O . THR A 1 485 ? -29.262 -7.363 29.381 1.00 86.69 485 THR A O 1
ATOM 3506 N N . ASP A 1 486 ? -31.133 -6.114 29.485 1.00 83.12 486 ASP A N 1
ATOM 3507 C CA . ASP A 1 486 ? -31.124 -5.861 30.921 1.00 83.12 486 ASP A CA 1
ATOM 3508 C C . ASP A 1 486 ? -32.402 -6.464 31.498 1.00 83.12 486 ASP A C 1
ATOM 3510 O O . ASP A 1 486 ? -33.517 -6.070 31.135 1.00 83.12 486 ASP A O 1
ATOM 3514 N N . SER A 1 487 ? -32.260 -7.521 32.292 1.00 62.75 487 SER A N 1
ATOM 3515 C CA . SER A 1 487 ? -33.421 -8.129 32.923 1.00 62.75 487 SER A CA 1
ATOM 3516 C C . SER A 1 487 ? -33.870 -7.229 34.062 1.00 62.75 487 SER A C 1
ATOM 3518 O O . SER A 1 487 ? -33.303 -7.290 35.143 1.00 62.75 487 SER A O 1
ATOM 3520 N N . THR A 1 488 ? -34.924 -6.444 33.854 1.00 55.62 488 THR A N 1
ATOM 3521 C CA . THR A 1 488 ? -35.601 -5.755 34.958 1.00 55.62 488 THR A CA 1
ATOM 3522 C C . THR A 1 488 ? -36.034 -6.812 35.986 1.00 55.62 488 THR A C 1
ATOM 3524 O O . THR A 1 488 ? -36.847 -7.684 35.657 1.00 55.62 488 THR A O 1
ATOM 3527 N N . GLY A 1 489 ? -35.464 -6.794 37.196 1.00 59.34 489 GLY A N 1
ATOM 3528 C CA . GLY A 1 489 ? -35.669 -7.833 38.217 1.00 59.34 489 GLY A CA 1
ATOM 3529 C C . GLY A 1 489 ? -34.693 -9.016 38.188 1.00 59.34 489 GLY A C 1
ATOM 3530 O O . GLY A 1 489 ? -34.977 -10.032 38.827 1.00 59.34 489 GLY A O 1
ATOM 3531 N N . GLY A 1 490 ? -33.590 -8.950 37.439 1.00 63.53 490 GLY A N 1
ATOM 3532 C CA . GLY A 1 490 ? -32.586 -10.013 37.381 1.00 63.53 490 GLY A CA 1
ATOM 3533 C C . GLY A 1 490 ? -31.161 -9.486 37.497 1.00 63.53 490 GLY A C 1
ATOM 3534 O O . GLY A 1 490 ? -30.868 -8.375 37.088 1.00 63.53 490 GLY A O 1
ATOM 3535 N N . VAL A 1 491 ? -30.270 -10.329 38.021 1.00 75.88 491 VAL A N 1
ATOM 3536 C CA . VAL A 1 491 ? -28.916 -9.929 38.434 1.00 75.88 491 VAL A CA 1
ATOM 3537 C C . VAL A 1 491 ? -27.890 -9.828 37.302 1.00 75.88 491 VAL A C 1
ATOM 3539 O O . VAL A 1 491 ? -26.694 -9.814 37.560 1.00 75.88 491 VAL A O 1
ATOM 3542 N N . THR A 1 492 ? -28.307 -9.865 36.033 1.00 85.00 492 THR A N 1
ATOM 3543 C CA . THR A 1 492 ? -27.379 -9.917 34.890 1.00 85.00 492 THR A CA 1
ATOM 3544 C C . THR A 1 492 ? -27.862 -9.081 33.718 1.00 85.00 492 THR A C 1
ATOM 3546 O O . THR A 1 492 ? -29.007 -9.229 33.290 1.00 85.00 492 THR A O 1
ATOM 3549 N N . GLY A 1 493 ? -26.948 -8.329 33.111 1.00 88.50 493 GLY A N 1
ATOM 3550 C CA . GLY A 1 493 ? -27.169 -7.612 31.865 1.00 88.50 493 GLY A CA 1
ATOM 3551 C C . GLY A 1 493 ? -26.096 -7.904 30.817 1.00 88.50 493 GLY A C 1
ATOM 3552 O O . GLY A 1 493 ? -24.974 -8.327 31.110 1.00 88.50 493 GLY A O 1
ATOM 3553 N N . SER A 1 494 ? -26.446 -7.711 29.548 1.00 90.56 494 SER A N 1
ATOM 3554 C CA . SER A 1 494 ? -25.522 -7.855 28.427 1.00 90.56 494 SER A CA 1
ATOM 3555 C C . SER A 1 494 ? -25.828 -6.870 27.312 1.00 90.56 494 SER A C 1
ATOM 3557 O O . SER A 1 494 ? -26.977 -6.701 26.903 1.00 90.56 494 SER A O 1
ATOM 3559 N N . GLN A 1 495 ? -24.771 -6.268 26.775 1.00 93.19 495 GLN A N 1
ATOM 3560 C CA . GLN A 1 495 ? -24.827 -5.406 25.609 1.00 93.19 495 GLN A CA 1
ATOM 3561 C C . GLN A 1 495 ? -23.800 -5.876 24.579 1.00 93.19 495 GLN A C 1
ATOM 3563 O O . GLN A 1 495 ? -22.594 -5.848 24.830 1.00 93.19 495 GLN A O 1
ATOM 3568 N N . SER A 1 496 ? -24.265 -6.292 23.399 1.00 93.31 496 SER A N 1
ATOM 3569 C CA . SER A 1 496 ? -23.372 -6.554 22.268 1.00 93.31 496 SER A CA 1
ATOM 3570 C C . SER A 1 496 ? -22.742 -5.257 21.762 1.00 93.31 496 SER A C 1
ATOM 3572 O O . SER A 1 496 ? -23.396 -4.212 21.785 1.00 93.31 496 SER A O 1
ATOM 3574 N N . TRP A 1 497 ? -21.526 -5.339 21.236 1.00 94.94 497 TRP A N 1
ATOM 3575 C CA . TRP A 1 497 ? -20.850 -4.268 20.511 1.00 94.94 497 TRP A CA 1
ATOM 3576 C C . TRP A 1 497 ? -20.420 -4.747 19.122 1.00 94.94 497 TRP A C 1
ATOM 3578 O O . TRP A 1 497 ? -20.175 -5.937 18.903 1.00 94.94 497 TRP A O 1
ATOM 3588 N N . ASN A 1 498 ? -20.346 -3.810 18.183 1.00 95.56 498 ASN A N 1
ATOM 3589 C CA . ASN A 1 498 ? -19.908 -4.024 16.811 1.00 95.56 498 ASN A CA 1
ATOM 3590 C C . ASN A 1 498 ? -18.913 -2.927 16.427 1.00 95.56 498 ASN A C 1
ATOM 3592 O O . ASN A 1 498 ? -19.282 -1.751 16.392 1.00 95.56 498 ASN A O 1
ATOM 3596 N N . PHE A 1 499 ? -17.675 -3.328 16.158 1.00 96.06 499 PHE A N 1
ATOM 3597 C CA . PHE A 1 499 ? -16.651 -2.496 15.547 1.00 96.06 499 PHE A CA 1
ATOM 3598 C C . PHE A 1 499 ? -16.775 -2.591 14.026 1.00 96.06 499 PHE A C 1
ATOM 3600 O O . PHE A 1 499 ? -16.913 -3.693 13.496 1.00 96.06 499 PHE A O 1
ATOM 3607 N N . SER A 1 500 ? -16.752 -1.454 13.338 1.00 94.94 500 SER A N 1
ATOM 3608 C CA . SER A 1 500 ? -16.815 -1.366 11.881 1.00 94.94 500 SER A CA 1
ATOM 3609 C C . SER A 1 500 ? -16.142 -0.078 11.413 1.00 94.94 500 SER A C 1
ATOM 3611 O O . SER A 1 500 ? -16.741 0.997 11.487 1.00 94.94 500 SER A O 1
ATOM 3613 N N . ALA A 1 501 ? -14.940 -0.199 10.866 1.00 94.56 501 ALA A N 1
ATOM 3614 C CA . ALA A 1 501 ? -14.198 0.892 10.239 1.00 94.56 501 ALA A CA 1
ATOM 3615 C C . ALA A 1 501 ? -13.953 0.549 8.767 1.00 94.56 501 ALA A C 1
ATOM 3617 O O . ALA A 1 501 ? -13.768 -0.617 8.451 1.00 94.56 501 ALA A O 1
ATOM 3618 N N . ALA A 1 502 ? -13.996 1.526 7.857 1.00 93.12 502 ALA A N 1
ATOM 3619 C CA . ALA A 1 502 ? -13.627 1.254 6.465 1.00 93.12 502 ALA A CA 1
ATOM 3620 C C . ALA A 1 502 ? -12.126 0.945 6.374 1.00 93.12 502 ALA A C 1
ATOM 3622 O O . ALA A 1 502 ? -11.347 1.675 6.983 1.00 93.12 502 ALA A O 1
ATOM 3623 N N . ASP A 1 503 ? -11.777 -0.064 5.585 1.00 91.31 503 ASP A N 1
ATOM 3624 C CA . ASP A 1 503 ? -10.416 -0.572 5.366 1.00 91.31 503 ASP A CA 1
ATOM 3625 C C . ASP A 1 503 ? -9.421 0.543 5.009 1.00 91.31 503 ASP A C 1
ATOM 3627 O O . ASP A 1 503 ? -8.414 0.688 5.685 1.00 91.31 503 ASP A O 1
ATOM 3631 N N . ARG A 1 504 ? -9.827 1.505 4.159 1.00 90.88 504 ARG A N 1
ATOM 3632 C CA . ARG A 1 504 ? -9.033 2.713 3.833 1.00 90.88 504 ARG A CA 1
ATOM 3633 C C . ARG A 1 504 ? -8.464 3.521 5.001 1.00 90.88 504 ARG A C 1
ATOM 3635 O O . ARG A 1 504 ? -7.680 4.442 4.797 1.00 90.88 504 ARG A O 1
ATOM 3642 N N . ASN A 1 505 ? -9.037 3.364 6.194 1.00 92.38 505 ASN A N 1
ATOM 3643 C CA . ASN A 1 505 ? -8.565 4.088 7.369 1.00 92.38 505 ASN A CA 1
ATOM 3644 C C . ASN A 1 505 ? -7.342 3.414 7.990 1.00 92.38 505 ASN A C 1
ATOM 3646 O O . ASN A 1 505 ? -6.806 3.977 8.940 1.00 92.38 505 ASN A O 1
ATOM 3650 N N . PHE A 1 506 ? -6.963 2.234 7.501 1.00 93.25 506 PHE A N 1
ATOM 3651 C CA . PHE A 1 506 ? -5.833 1.439 7.948 1.00 93.25 506 PHE A CA 1
ATOM 3652 C C . PHE A 1 506 ? -4.736 1.311 6.894 1.00 93.25 506 PHE A C 1
ATOM 3654 O O . PHE A 1 506 ? -3.631 1.082 7.364 1.00 93.25 506 PHE A O 1
ATOM 3661 N N . ASP A 1 507 ? -5.007 1.635 5.608 1.00 90.81 507 ASP A N 1
ATOM 3662 C CA . ASP A 1 507 ? -4.099 1.636 4.418 1.00 90.81 507 ASP A CA 1
ATOM 3663 C C . ASP A 1 507 ? -2.652 2.119 4.649 1.00 90.81 507 ASP A C 1
ATOM 3665 O O . ASP A 1 507 ? -1.793 2.024 3.787 1.00 90.81 507 ASP A O 1
ATOM 3669 N N . TYR A 1 508 ? -2.403 2.802 5.760 1.00 90.38 508 TYR A N 1
ATOM 3670 C CA . TYR A 1 508 ? -1.105 3.336 6.124 1.00 90.38 508 TYR A CA 1
ATOM 3671 C C . TYR A 1 508 ? -0.229 2.354 6.919 1.00 90.38 508 TYR A C 1
ATOM 3673 O O . TYR A 1 508 ? 0.919 2.699 7.222 1.00 90.38 508 TYR A O 1
ATOM 3681 N N . LEU A 1 509 ? -0.790 1.227 7.371 1.00 91.50 509 LEU A N 1
ATOM 3682 C CA . LEU A 1 509 ? -0.162 0.276 8.282 1.00 91.50 509 LEU A CA 1
ATOM 3683 C C . LEU A 1 509 ? 0.581 -0.814 7.509 1.00 91.50 509 LEU A C 1
ATOM 3685 O O . LEU A 1 509 ? -0.005 -1.828 7.154 1.00 91.50 509 LEU A O 1
ATOM 3689 N N . ALA A 1 510 ? 1.905 -0.703 7.453 1.00 89.81 510 ALA A N 1
ATOM 3690 C CA . ALA A 1 510 ? 2.720 -1.725 6.810 1.00 89.81 510 ALA A CA 1
ATOM 3691 C C . ALA A 1 510 ? 2.718 -3.064 7.568 1.00 89.81 510 ALA A C 1
ATOM 3693 O O . ALA A 1 510 ? 2.416 -3.164 8.771 1.00 89.81 510 ALA A O 1
ATOM 3694 N N . VAL A 1 511 ? 3.182 -4.121 6.896 1.00 88.81 511 VAL A N 1
ATOM 3695 C CA . VAL A 1 511 ? 3.325 -5.457 7.490 1.00 88.81 511 VAL A CA 1
ATOM 3696 C C . VAL A 1 511 ? 4.151 -5.415 8.778 1.00 88.81 511 VAL A C 1
ATOM 3698 O O . VAL A 1 511 ? 5.336 -5.089 8.809 1.00 88.81 511 VAL A O 1
ATOM 3701 N N . GLY A 1 512 ? 3.532 -5.868 9.868 1.00 88.38 512 GLY A N 1
ATOM 3702 C CA . GLY A 1 512 ? 4.156 -5.921 11.192 1.00 88.38 512 GLY A CA 1
ATOM 3703 C C . GLY A 1 512 ? 3.918 -4.676 12.047 1.00 88.38 512 GLY A C 1
ATOM 3704 O O . GLY A 1 512 ? 4.207 -4.713 13.249 1.00 88.38 512 GLY A O 1
ATOM 3705 N N . GLU A 1 513 ? 3.335 -3.620 11.482 1.00 92.50 513 GLU A N 1
ATOM 3706 C CA . GLU A 1 513 ? 2.776 -2.511 12.242 1.00 92.50 513 GLU A CA 1
ATOM 3707 C C . GLU A 1 513 ? 1.434 -2.893 12.873 1.00 92.50 513 GLU A C 1
ATOM 3709 O O . GLU A 1 513 ? 0.723 -3.805 12.440 1.00 92.50 513 GLU A O 1
ATOM 3714 N N . THR A 1 514 ? 1.101 -2.219 13.973 1.00 94.62 514 THR A N 1
ATOM 3715 C CA . THR A 1 514 ? -0.176 -2.435 14.658 1.00 94.62 514 THR A CA 1
ATOM 3716 C C . THR A 1 514 ? -0.745 -1.120 15.151 1.00 94.62 514 THR A C 1
ATOM 3718 O O . THR A 1 514 ? -0.037 -0.325 15.773 1.00 94.62 514 THR A O 1
ATOM 3721 N N . LEU A 1 515 ? -2.041 -0.925 14.936 1.00 95.19 515 LEU A N 1
ATOM 3722 C CA . LEU A 1 515 ? -2.837 0.105 15.590 1.00 95.19 515 LEU A CA 1
ATOM 3723 C C . LEU A 1 515 ? -3.670 -0.559 16.681 1.00 95.19 515 LEU A C 1
ATOM 3725 O O . LEU A 1 515 ? -4.363 -1.544 16.447 1.00 95.19 515 LEU A O 1
ATOM 3729 N N . THR A 1 516 ? -3.636 -0.019 17.892 1.00 95.44 516 THR A N 1
ATOM 3730 C CA . THR A 1 516 ? -4.481 -0.485 18.993 1.00 95.44 516 THR A CA 1
ATOM 3731 C C . THR A 1 516 ? -5.422 0.623 19.439 1.00 95.44 516 THR A C 1
ATOM 3733 O O . THR A 1 516 ? -4.982 1.634 19.989 1.00 95.44 516 THR A O 1
ATOM 3736 N N . LEU A 1 517 ? -6.721 0.392 19.244 1.00 95.75 517 LEU A N 1
ATOM 3737 C CA . LEU A 1 517 ? -7.824 1.253 19.663 1.00 95.75 517 LEU A CA 1
ATOM 3738 C C . LEU A 1 517 ? -8.447 0.690 20.940 1.00 95.75 517 LEU A C 1
ATOM 3740 O O . LEU A 1 517 ? -8.983 -0.418 20.952 1.00 95.75 517 LEU A O 1
ATOM 3744 N N . THR A 1 518 ? -8.379 1.442 22.032 1.00 95.50 518 THR A N 1
ATOM 3745 C CA . THR A 1 518 ? -8.940 1.049 23.329 1.00 95.50 518 THR A CA 1
ATOM 3746 C C . THR A 1 518 ? -10.150 1.910 23.650 1.00 95.50 518 THR A C 1
ATOM 3748 O O . THR A 1 518 ? -10.017 3.046 24.099 1.00 95.50 518 THR A O 1
ATOM 3751 N N . TYR A 1 519 ? -11.338 1.357 23.431 1.00 95.81 519 TYR A N 1
ATOM 3752 C CA . TYR A 1 519 ? -12.614 1.992 23.736 1.00 95.81 519 TYR A CA 1
ATOM 3753 C C . TYR A 1 519 ? -12.958 1.820 25.213 1.00 95.81 519 TYR A C 1
ATOM 3755 O O . TYR A 1 519 ? -12.905 0.711 25.742 1.00 95.81 519 TYR A O 1
ATOM 3763 N N . THR A 1 520 ? -13.353 2.900 25.882 1.00 94.88 520 THR A N 1
ATOM 3764 C CA . THR A 1 520 ? -13.856 2.850 27.260 1.00 94.88 520 THR A CA 1
ATOM 3765 C C . THR A 1 520 ? -15.364 2.640 27.226 1.00 94.88 520 THR A C 1
ATOM 3767 O O . THR A 1 520 ? -16.100 3.512 26.765 1.00 94.88 520 THR A O 1
ATOM 3770 N N . VAL A 1 521 ? -15.822 1.478 27.697 1.00 94.00 521 VAL A N 1
ATOM 3771 C CA . VAL A 1 521 ? -17.250 1.169 27.839 1.00 94.00 521 VAL A CA 1
ATOM 3772 C C . VAL A 1 521 ? -17.646 1.348 29.297 1.00 94.00 521 VAL A C 1
ATOM 3774 O O . VAL A 1 521 ? -17.049 0.732 30.180 1.00 94.00 521 VAL A O 1
ATOM 3777 N N . GLU A 1 522 ? -18.645 2.188 29.535 1.00 94.12 522 GLU A N 1
ATOM 3778 C CA . GLU A 1 522 ? -19.181 2.529 30.848 1.00 94.12 522 GLU A CA 1
ATOM 3779 C C . GLU A 1 522 ? -20.576 1.925 31.034 1.00 94.12 522 GLU A C 1
ATOM 3781 O O . GLU A 1 522 ? -21.399 1.952 30.114 1.00 94.12 522 GLU A O 1
ATOM 3786 N N . ILE A 1 523 ? -20.836 1.398 32.228 1.00 92.50 523 ILE A N 1
ATOM 3787 C CA . ILE A 1 523 ? -22.147 0.924 32.674 1.00 92.50 523 ILE A CA 1
ATOM 3788 C C . ILE A 1 523 ? -22.556 1.764 33.875 1.00 92.50 523 ILE A C 1
ATOM 3790 O O . ILE A 1 523 ? -21.772 1.910 34.813 1.00 92.50 523 ILE A O 1
ATOM 3794 N N . ASN A 1 524 ? -23.767 2.309 33.824 1.00 90.44 524 ASN A N 1
ATOM 3795 C CA . ASN A 1 524 ? -24.326 3.199 34.833 1.00 90.44 524 ASN A CA 1
ATOM 3796 C C . ASN A 1 524 ? -25.687 2.660 35.290 1.00 90.44 524 ASN A C 1
ATOM 3798 O O . ASN A 1 524 ? -26.553 2.425 34.444 1.00 90.44 524 ASN A O 1
ATOM 3802 N N . ASP A 1 525 ? -25.851 2.476 36.599 1.00 88.69 525 ASP A N 1
ATOM 3803 C CA . ASP A 1 525 ? -27.078 1.993 37.263 1.00 88.69 525 ASP A CA 1
ATOM 3804 C C . ASP A 1 525 ? -28.121 3.100 37.533 1.00 88.69 525 ASP A C 1
ATOM 3806 O O . ASP A 1 525 ? -29.234 2.850 37.985 1.00 88.69 525 ASP A O 1
ATOM 3810 N N . HIS A 1 526 ? -27.767 4.356 37.245 1.00 86.44 526 HIS A N 1
ATOM 3811 C CA . HIS A 1 526 ? -28.527 5.577 37.528 1.00 86.44 526 HIS A CA 1
ATOM 3812 C C . HIS A 1 526 ? -28.751 5.929 39.006 1.00 86.44 526 HIS A C 1
ATOM 3814 O O . HIS A 1 526 ? -29.400 6.943 39.291 1.00 86.44 526 HIS A O 1
ATOM 3820 N N . HIS A 1 527 ? -28.149 5.195 39.932 1.00 82.06 527 HIS A N 1
ATOM 3821 C CA . HIS A 1 527 ? -28.261 5.402 41.375 1.00 82.06 527 HIS A CA 1
ATOM 3822 C C . HIS A 1 527 ? -26.910 5.659 42.063 1.00 82.06 527 HIS A C 1
ATOM 3824 O O . HIS A 1 527 ? -26.870 6.015 43.243 1.00 82.06 527 HIS A O 1
ATOM 3830 N N . GLY A 1 528 ? -25.814 5.656 41.302 1.00 76.00 528 GLY A N 1
ATOM 3831 C CA . GLY A 1 528 ? -24.504 6.157 41.725 1.00 76.00 528 GLY A CA 1
ATOM 3832 C C . GLY A 1 528 ? -23.353 5.194 41.451 1.00 76.00 528 GLY A C 1
ATOM 3833 O O . GLY A 1 528 ? -22.196 5.603 41.591 1.00 76.00 528 GLY A O 1
ATOM 3834 N N . GLY A 1 529 ? -23.646 3.963 41.036 1.00 82.50 529 GLY A N 1
ATOM 3835 C CA . GLY A 1 529 ? -22.682 2.980 40.578 1.00 82.50 529 GLY A CA 1
ATOM 3836 C C . GLY A 1 529 ? -22.364 3.151 39.100 1.00 82.50 529 GLY A C 1
ATOM 3837 O O . GLY A 1 529 ? -23.202 3.036 38.204 1.00 82.50 529 GLY A O 1
ATOM 3838 N N . VAL A 1 530 ? -21.090 3.430 38.843 1.00 88.94 530 VAL A N 1
ATOM 3839 C CA . VAL A 1 530 ? -20.539 3.524 37.496 1.00 88.94 530 VAL A CA 1
ATOM 3840 C C . VAL A 1 530 ? -19.285 2.672 37.427 1.00 88.94 530 VAL A C 1
ATOM 3842 O O . VAL A 1 530 ? -18.332 2.899 38.177 1.00 88.94 530 VAL A O 1
ATOM 3845 N N . ILE A 1 531 ? -19.272 1.711 36.509 1.00 91.88 531 ILE A N 1
ATOM 3846 C CA . ILE A 1 531 ? -18.103 0.879 36.218 1.00 91.88 531 ILE A CA 1
ATOM 3847 C C . ILE A 1 531 ? -17.678 1.057 34.769 1.00 91.88 531 ILE A C 1
ATOM 3849 O O . ILE A 1 531 ? -18.506 1.218 33.875 1.00 91.88 531 ILE A O 1
ATOM 3853 N N . SER A 1 532 ? -16.373 1.000 34.523 1.00 93.19 532 SER A N 1
ATOM 3854 C CA . SER A 1 532 ? -15.818 1.071 33.176 1.00 93.19 532 SER A CA 1
ATOM 3855 C C . SER A 1 532 ? -14.830 -0.059 32.916 1.00 93.19 532 SER A C 1
ATOM 3857 O O . SER A 1 532 ? -14.073 -0.468 33.799 1.00 93.19 532 SER A O 1
ATOM 3859 N N . GLN A 1 533 ? -14.845 -0.583 31.692 1.00 92.31 533 GLN A N 1
ATOM 3860 C CA . GLN A 1 533 ? -13.856 -1.546 31.217 1.00 92.31 533 GLN A CA 1
ATOM 3861 C C . GLN A 1 533 ? -13.443 -1.234 29.776 1.00 92.31 533 GLN A C 1
ATOM 3863 O O . GLN A 1 533 ? -14.243 -0.681 29.013 1.00 92.31 533 GLN A O 1
ATOM 3868 N N . PRO A 1 534 ? -12.222 -1.616 29.369 1.00 94.62 534 PRO A N 1
ATOM 3869 C CA . PRO A 1 534 ? -11.797 -1.434 27.995 1.00 94.62 534 PRO A CA 1
ATOM 3870 C C . PRO A 1 534 ? -12.377 -2.504 27.055 1.00 94.62 534 PRO A C 1
ATOM 3872 O O . PRO A 1 534 ? -12.499 -3.682 27.409 1.00 94.62 534 PRO A O 1
ATOM 3875 N N . VAL A 1 535 ? -12.675 -2.084 25.827 1.00 94.88 535 VAL A N 1
ATOM 3876 C CA . VAL A 1 535 ? -12.780 -2.932 24.636 1.00 94.88 535 VAL A CA 1
ATOM 3877 C C . VAL A 1 535 ? -11.622 -2.557 23.715 1.00 94.88 535 VAL A C 1
ATOM 3879 O O . VAL A 1 535 ? -11.555 -1.434 23.223 1.00 94.88 535 VAL A O 1
ATOM 3882 N N . THR A 1 536 ? -10.693 -3.483 23.508 1.00 95.19 536 THR A N 1
ATOM 3883 C CA . THR A 1 536 ? -9.476 -3.260 22.723 1.00 95.19 536 THR A CA 1
ATOM 3884 C C . THR A 1 536 ? -9.598 -3.915 21.353 1.00 95.19 536 THR A C 1
ATOM 3886 O O . THR A 1 536 ? -9.784 -5.129 21.252 1.00 95.19 536 THR A O 1
ATOM 3889 N N . ILE A 1 537 ? -9.458 -3.112 20.304 1.00 96.44 537 ILE A N 1
ATOM 3890 C CA . ILE A 1 537 ? -9.356 -3.551 18.915 1.00 96.44 537 ILE A CA 1
ATOM 3891 C C . ILE A 1 537 ? -7.907 -3.357 18.480 1.00 96.44 537 ILE A C 1
ATOM 3893 O O . ILE A 1 537 ? -7.396 -2.240 18.509 1.00 96.44 537 ILE A O 1
ATOM 3897 N N . THR A 1 538 ? -7.238 -4.441 18.106 1.00 95.62 538 THR A N 1
ATOM 3898 C CA . THR A 1 538 ? -5.896 -4.401 17.524 1.00 95.62 538 THR A CA 1
ATOM 3899 C C . THR A 1 538 ? -6.010 -4.662 16.031 1.00 95.62 538 THR A C 1
ATOM 3901 O O . THR A 1 538 ? -6.393 -5.757 15.625 1.00 95.62 538 THR A O 1
ATOM 3904 N N . VAL A 1 539 ? -5.680 -3.659 15.229 1.00 95.69 539 VAL A N 1
ATOM 3905 C CA . VAL A 1 539 ? -5.541 -3.779 13.780 1.00 95.69 539 VAL A CA 1
ATOM 3906 C C . VAL A 1 539 ? -4.090 -4.128 13.476 1.00 95.69 539 VAL A C 1
ATOM 3908 O O . VAL A 1 539 ? -3.182 -3.462 13.978 1.00 95.69 539 VAL A O 1
ATOM 3911 N N . THR A 1 540 ? -3.861 -5.201 12.726 1.00 93.25 540 THR A N 1
ATOM 3912 C CA . THR A 1 540 ? -2.530 -5.554 12.213 1.00 93.25 540 THR A CA 1
ATOM 3913 C C . THR A 1 540 ? -2.429 -5.126 10.761 1.00 93.25 540 THR A C 1
ATOM 3915 O O . THR A 1 540 ? -3.308 -5.511 9.987 1.00 93.25 540 THR A O 1
ATOM 3918 N N . GLY A 1 541 ? -1.367 -4.392 10.434 1.00 92.25 541 GLY A N 1
ATOM 3919 C CA . GLY A 1 541 ? -1.101 -3.915 9.084 1.00 92.25 541 GLY A CA 1
ATOM 3920 C C . GLY A 1 541 ? -0.892 -5.038 8.076 1.00 92.25 541 GLY A C 1
ATOM 3921 O O . GLY A 1 541 ? -0.376 -6.113 8.430 1.00 92.25 541 GLY A O 1
ATOM 3922 N N . SER A 1 542 ? -1.318 -4.783 6.849 1.00 90.12 542 SER A N 1
ATOM 3923 C CA . SER A 1 542 ? -1.077 -5.614 5.671 1.00 90.12 542 SER A CA 1
ATOM 3924 C C . SER A 1 542 ? -0.049 -4.937 4.757 1.00 90.12 542 SER A C 1
ATOM 3926 O O . SER A 1 542 ? 0.617 -4.005 5.171 1.00 90.12 542 SER A O 1
ATOM 3928 N N . ASN A 1 543 ? 0.212 -5.513 3.584 1.00 89.69 543 ASN A N 1
ATOM 3929 C CA . ASN A 1 543 ? 1.036 -4.862 2.570 1.00 89.69 543 ASN A CA 1
ATOM 3930 C C . ASN A 1 543 ? 0.114 -4.353 1.471 1.00 89.69 543 ASN A C 1
ATOM 3932 O O . ASN A 1 543 ? -0.685 -5.148 0.956 1.00 89.69 543 ASN A O 1
ATOM 3936 N N . ASP A 1 544 ? 0.281 -3.109 1.063 1.00 88.19 544 ASP A N 1
ATOM 3937 C CA . ASP A 1 544 ? -0.316 -2.543 -0.134 1.00 88.19 544 ASP A CA 1
ATOM 3938 C C . ASP A 1 544 ? 0.736 -2.460 -1.240 1.00 88.19 544 ASP A C 1
ATOM 3940 O O . ASP A 1 544 ? 1.837 -1.962 -1.067 1.00 88.19 544 ASP A O 1
ATOM 3944 N N . THR A 1 545 ? 0.419 -2.991 -2.421 1.00 87.94 545 THR A N 1
ATOM 3945 C CA . THR A 1 545 ? 1.364 -2.938 -3.544 1.00 87.94 545 THR A CA 1
ATOM 3946 C C . THR A 1 545 ? 1.524 -1.492 -4.063 1.00 87.94 545 THR A C 1
ATOM 3948 O O . THR A 1 545 ? 0.505 -0.844 -4.338 1.00 87.94 545 THR A O 1
ATOM 3951 N N . PRO A 1 546 ? 2.754 -1.012 -4.363 1.00 89.75 546 PRO A N 1
ATOM 3952 C CA . PRO A 1 546 ? 2.959 0.314 -4.935 1.00 89.75 546 PRO A CA 1
ATOM 3953 C C . PRO A 1 546 ? 2.182 0.540 -6.238 1.00 89.75 546 PRO A C 1
ATOM 3955 O O . PRO A 1 546 ? 2.064 -0.334 -7.103 1.00 89.75 546 PRO A O 1
ATOM 3958 N N . ILE A 1 547 ? 1.731 1.775 -6.449 1.00 89.81 547 ILE A N 1
ATOM 3959 C CA . ILE A 1 547 ? 0.971 2.195 -7.630 1.00 89.81 547 ILE A CA 1
ATOM 3960 C C . ILE A 1 547 ? 1.771 3.217 -8.437 1.00 89.81 547 ILE A C 1
ATOM 3962 O O . ILE A 1 547 ? 2.162 4.268 -7.936 1.00 89.81 547 ILE A O 1
ATOM 3966 N N . VAL A 1 548 ? 1.959 2.970 -9.736 1.00 91.25 548 VAL A N 1
ATOM 3967 C CA . VAL A 1 548 ? 2.567 3.951 -10.650 1.00 91.25 548 VAL A CA 1
ATOM 3968 C C . VAL A 1 548 ? 1.602 5.116 -10.888 1.00 91.25 548 VAL A C 1
ATOM 3970 O O . VAL A 1 548 ? 0.449 4.926 -11.273 1.00 91.25 548 VAL A O 1
ATOM 3973 N N . THR A 1 549 ? 2.082 6.343 -10.689 1.00 91.75 549 THR A N 1
ATOM 3974 C CA . THR A 1 549 ? 1.307 7.582 -10.867 1.00 91.75 549 THR A CA 1
ATOM 3975 C C . THR A 1 549 ? 1.717 8.392 -12.092 1.00 91.75 549 THR A C 1
ATOM 3977 O O . THR A 1 549 ? 0.965 9.264 -12.535 1.00 91.75 549 THR A O 1
ATOM 3980 N N . SER A 1 550 ? 2.886 8.117 -12.671 1.00 89.94 550 SER A N 1
ATOM 3981 C CA . SER A 1 550 ? 3.276 8.677 -13.965 1.00 89.94 550 SER A CA 1
ATOM 3982 C C . SER A 1 550 ? 2.476 8.036 -15.103 1.00 89.94 550 SER A C 1
ATOM 3984 O O . SER A 1 550 ? 2.086 6.878 -15.021 1.00 89.94 550 SER A O 1
ATOM 3986 N N . GLY A 1 551 ? 2.247 8.770 -16.197 1.00 86.12 551 GLY A N 1
ATOM 3987 C CA . GLY A 1 551 ? 1.740 8.160 -17.432 1.00 86.12 551 GLY A CA 1
ATOM 3988 C C . GLY A 1 551 ? 2.796 7.286 -18.123 1.00 86.12 551 GLY A C 1
ATOM 3989 O O . GLY A 1 551 ? 3.968 7.324 -17.746 1.00 86.12 551 GLY A O 1
ATOM 3990 N N . ALA A 1 552 ? 2.379 6.575 -19.177 1.00 86.62 552 ALA A N 1
ATOM 3991 C CA . ALA A 1 552 ? 3.256 5.719 -19.977 1.00 86.62 552 ALA A CA 1
ATOM 3992 C C . ALA A 1 552 ? 4.513 6.466 -20.456 1.00 86.62 552 ALA A C 1
ATOM 3994 O O . ALA A 1 552 ? 4.421 7.559 -21.028 1.00 86.62 552 ALA A O 1
ATOM 3995 N N . GLN A 1 553 ? 5.681 5.866 -20.233 1.00 93.56 553 GLN A N 1
ATOM 3996 C CA . GLN A 1 553 ? 6.975 6.463 -20.552 1.00 93.56 553 GLN A CA 1
ATOM 3997 C C . GLN A 1 553 ? 7.381 6.133 -21.997 1.00 93.56 553 GLN A C 1
ATOM 3999 O O . GLN A 1 553 ? 7.558 4.966 -22.353 1.00 93.56 553 GLN A O 1
ATOM 4004 N N . ALA A 1 554 ? 7.556 7.160 -22.832 1.00 94.00 554 ALA A N 1
ATOM 4005 C CA . ALA A 1 554 ? 8.003 6.994 -24.212 1.00 94.00 554 ALA A CA 1
ATOM 4006 C C . ALA A 1 554 ? 8.923 8.134 -24.669 1.00 94.00 554 ALA A C 1
ATOM 4008 O O . ALA A 1 554 ? 8.677 9.300 -24.353 1.00 94.00 554 ALA A O 1
ATOM 4009 N N . ALA A 1 555 ? 9.945 7.801 -25.455 1.00 95.25 555 ALA A N 1
ATOM 4010 C CA . ALA A 1 555 ? 10.811 8.760 -26.132 1.00 95.25 555 ALA A CA 1
ATOM 4011 C C . ALA A 1 555 ? 11.114 8.302 -27.562 1.00 95.25 555 ALA A C 1
ATOM 4013 O O . ALA A 1 555 ? 11.233 7.109 -27.829 1.00 95.25 555 ALA A O 1
ATOM 4014 N N . THR A 1 556 ? 11.262 9.262 -28.475 1.00 95.50 556 THR A N 1
ATOM 4015 C CA . THR A 1 556 ? 11.688 9.010 -29.855 1.00 95.50 556 THR A CA 1
ATOM 4016 C C . THR A 1 556 ? 12.966 9.783 -30.124 1.00 95.50 556 THR A C 1
ATOM 4018 O O . THR A 1 556 ? 13.005 10.993 -29.889 1.00 95.50 556 THR A O 1
ATOM 4021 N N . ILE A 1 557 ? 13.993 9.089 -30.600 1.00 95.19 557 ILE A N 1
ATOM 4022 C CA . ILE A 1 557 ? 15.322 9.632 -30.866 1.00 95.19 557 ILE A CA 1
ATOM 4023 C C . ILE A 1 557 ? 15.632 9.383 -32.349 1.00 95.19 557 ILE A C 1
ATOM 4025 O O . ILE A 1 557 ? 15.451 8.259 -32.813 1.00 95.19 557 ILE A O 1
ATOM 4029 N N . PRO A 1 558 ? 16.003 10.409 -33.128 1.00 91.31 558 PRO A N 1
ATOM 4030 C CA . PRO A 1 558 ? 16.577 10.186 -34.448 1.00 91.31 558 PRO A CA 1
ATOM 4031 C C . PRO A 1 558 ? 18.033 9.734 -34.298 1.00 91.31 558 PRO A C 1
ATOM 4033 O O . PRO A 1 558 ? 18.763 10.359 -33.529 1.00 91.31 558 PRO A O 1
ATOM 4036 N N . GLU A 1 559 ? 18.421 8.699 -35.035 1.00 92.06 559 GLU A N 1
ATOM 4037 C CA . GLU A 1 559 ? 19.831 8.402 -35.313 1.00 92.06 559 GLU A CA 1
ATOM 4038 C C . GLU A 1 559 ? 20.434 9.556 -36.157 1.00 92.06 559 GLU A C 1
ATOM 4040 O O . GLU A 1 559 ? 19.693 10.335 -36.787 1.00 92.06 559 GLU A O 1
ATOM 4045 N N . LEU A 1 560 ? 21.743 9.803 -36.029 1.00 88.62 560 LEU A N 1
ATOM 4046 C CA . LEU A 1 560 ? 22.401 10.961 -36.636 1.00 88.62 560 LEU A CA 1
ATOM 4047 C C . LEU A 1 560 ? 22.955 10.630 -38.035 1.00 88.62 560 LEU A C 1
ATOM 4049 O O . LEU A 1 560 ? 23.975 9.963 -38.136 1.00 88.62 560 LEU A O 1
ATOM 4053 N N . PRO A 1 561 ? 22.424 11.245 -39.110 1.00 86.94 561 PRO A N 1
ATOM 4054 C CA . PRO A 1 561 ? 22.885 10.937 -40.459 1.00 86.94 561 PRO A CA 1
ATOM 4055 C C . PRO A 1 561 ? 24.341 11.352 -40.691 1.00 86.94 561 PRO A C 1
ATOM 4057 O O . PRO A 1 561 ? 24.774 12.430 -40.256 1.00 86.94 561 PRO A O 1
ATOM 4060 N N . ASP A 1 562 ? 25.033 10.554 -41.499 1.00 85.56 562 ASP A N 1
ATOM 4061 C CA . ASP A 1 562 ? 26.396 10.756 -41.989 1.00 85.56 562 ASP A CA 1
ATOM 4062 C C . ASP A 1 562 ? 27.453 10.773 -40.869 1.00 85.56 562 ASP A C 1
ATOM 4064 O O . ASP A 1 562 ? 28.493 11.442 -40.983 1.00 85.56 562 ASP A O 1
ATOM 4068 N N . THR A 1 563 ? 27.201 10.069 -39.759 1.00 84.50 563 THR A N 1
ATOM 4069 C CA . THR A 1 563 ? 28.136 9.972 -38.628 1.00 84.50 563 THR A CA 1
ATOM 4070 C C . THR A 1 563 ? 28.509 8.545 -38.250 1.00 84.50 563 THR A C 1
ATOM 4072 O O . THR A 1 563 ? 28.601 8.215 -37.073 1.00 84.50 563 THR A O 1
ATOM 4075 N N . THR A 1 564 ? 28.887 7.746 -39.246 1.00 84.56 564 THR A N 1
ATOM 4076 C CA . THR A 1 564 ? 29.418 6.391 -39.045 1.00 84.56 564 THR A CA 1
ATOM 4077 C C . THR A 1 564 ? 30.493 6.311 -37.949 1.00 84.56 564 THR A C 1
ATOM 4079 O O . THR A 1 564 ? 31.416 7.136 -37.893 1.00 84.56 564 THR A O 1
ATOM 4082 N N . ASP A 1 565 ? 30.407 5.285 -37.099 1.00 86.00 565 ASP A N 1
ATOM 4083 C CA . ASP A 1 565 ? 31.300 5.020 -35.958 1.00 86.00 565 ASP A CA 1
ATOM 4084 C C . ASP A 1 565 ? 31.315 6.147 -34.896 1.00 86.00 565 ASP A C 1
ATOM 4086 O O . ASP A 1 565 ? 32.263 6.307 -34.110 1.00 86.00 565 ASP A O 1
ATOM 4090 N N . SER A 1 566 ? 30.264 6.967 -34.838 1.00 88.44 566 SER A N 1
ATOM 4091 C CA . SER A 1 566 ? 30.136 8.045 -33.862 1.00 88.44 566 SER A CA 1
ATOM 4092 C C . SER A 1 566 ? 29.920 7.517 -32.442 1.00 88.44 566 SER A C 1
ATOM 4094 O O . SER A 1 566 ? 28.945 6.857 -32.094 1.00 88.44 566 SER A O 1
ATOM 4096 N N . LEU A 1 567 ? 30.835 7.893 -31.545 1.00 89.31 567 LEU A N 1
ATOM 4097 C CA . LEU A 1 567 ? 30.719 7.629 -30.106 1.00 89.31 567 LEU A CA 1
ATOM 4098 C C . LEU A 1 567 ? 29.836 8.647 -29.371 1.00 89.31 567 LEU A C 1
ATOM 4100 O O . LEU A 1 567 ? 29.746 8.617 -28.138 1.00 89.31 567 LEU A O 1
ATOM 4104 N N . LYS A 1 568 ? 29.248 9.610 -30.088 1.00 89.00 568 LYS A N 1
ATOM 4105 C CA . LYS A 1 568 ? 28.370 10.602 -29.473 1.00 89.00 568 LYS A CA 1
ATOM 4106 C C . LYS A 1 568 ? 27.097 9.886 -29.007 1.00 89.00 568 LYS A C 1
ATOM 4108 O O . LYS A 1 568 ? 26.544 9.108 -29.768 1.00 89.00 568 LYS A O 1
ATOM 4113 N N . PRO A 1 569 ? 26.644 10.100 -27.763 1.00 89.00 569 PRO A N 1
ATOM 4114 C CA . PRO A 1 569 ? 25.485 9.386 -27.274 1.00 89.00 569 PRO A CA 1
ATOM 4115 C C . PRO A 1 569 ? 24.184 9.995 -27.793 1.00 89.00 569 PRO A C 1
ATOM 4117 O O . PRO A 1 569 ? 23.963 11.206 -27.671 1.00 89.00 569 PRO A O 1
ATOM 4120 N N . ASP A 1 570 ? 23.308 9.116 -28.247 1.00 90.56 570 ASP A N 1
ATOM 4121 C CA . ASP A 1 570 ? 21.886 9.340 -28.414 1.00 90.56 570 ASP A CA 1
ATOM 4122 C C . ASP A 1 570 ? 21.182 9.112 -27.088 1.00 90.56 570 ASP A C 1
ATOM 4124 O O . ASP A 1 570 ? 21.363 8.086 -26.423 1.00 90.56 570 ASP A O 1
ATOM 4128 N N . GLY A 1 571 ? 20.402 10.105 -26.665 1.00 91.69 571 GLY A N 1
ATOM 4129 C CA . GLY A 1 571 ? 19.887 10.125 -25.309 1.00 91.69 571 GLY A CA 1
ATOM 4130 C C . GLY A 1 571 ? 18.489 10.692 -25.162 1.00 91.69 571 GLY A C 1
ATOM 4131 O O . GLY A 1 571 ? 18.073 11.616 -25.859 1.00 91.69 571 GLY A O 1
ATOM 4132 N N . ALA A 1 572 ? 17.788 10.150 -24.175 1.00 95.56 572 ALA A N 1
ATOM 4133 C CA . ALA A 1 572 ? 16.498 10.625 -23.706 1.00 95.56 572 ALA A CA 1
ATOM 4134 C C . ALA A 1 572 ? 16.429 10.493 -22.186 1.00 95.56 572 ALA A C 1
ATOM 4136 O O . ALA A 1 572 ? 17.123 9.676 -21.582 1.00 95.56 572 ALA A O 1
ATOM 4137 N N . THR A 1 573 ? 15.575 11.287 -21.554 1.00 95.12 573 THR A N 1
ATOM 4138 C CA . THR A 1 573 ? 15.320 11.194 -20.118 1.00 95.12 573 THR A CA 1
ATOM 4139 C C . THR A 1 573 ? 13.827 11.183 -19.849 1.00 95.12 573 THR A C 1
ATOM 4141 O O . THR A 1 573 ? 13.033 11.725 -20.619 1.00 95.12 573 THR A O 1
ATOM 4144 N N . GLY A 1 574 ? 13.445 10.591 -18.725 1.00 94.00 574 GLY A N 1
ATOM 4145 C CA . GLY A 1 574 ? 12.082 10.640 -18.218 1.00 94.00 574 GLY A CA 1
ATOM 4146 C C . GLY A 1 574 ? 12.043 10.386 -16.723 1.00 94.00 574 GLY A C 1
ATOM 4147 O O . GLY A 1 574 ? 13.070 10.406 -16.037 1.00 94.00 574 GLY A O 1
ATOM 4148 N N . THR A 1 575 ? 10.846 10.234 -16.172 1.00 94.44 575 THR A N 1
ATOM 4149 C CA . THR A 1 575 ? 10.657 10.082 -14.728 1.00 94.44 575 THR A CA 1
ATOM 4150 C C . THR A 1 575 ? 9.457 9.202 -14.464 1.00 94.44 575 THR A C 1
ATOM 4152 O O . THR A 1 575 ? 8.346 9.525 -14.885 1.00 94.44 575 THR A O 1
ATOM 4155 N N . VAL A 1 576 ? 9.698 8.118 -13.733 1.00 94.75 576 VAL A N 1
ATOM 4156 C CA . VAL A 1 576 ? 8.641 7.288 -13.167 1.00 94.75 576 VAL A CA 1
ATOM 4157 C C . VAL A 1 576 ? 8.325 7.833 -11.784 1.00 94.75 576 VAL A C 1
ATOM 4159 O O . VAL A 1 576 ? 9.226 8.037 -10.967 1.00 94.75 576 VAL A O 1
ATOM 4162 N N . THR A 1 577 ? 7.048 8.099 -11.539 1.00 93.50 577 THR A N 1
ATOM 4163 C CA . THR A 1 577 ? 6.536 8.466 -10.217 1.00 93.50 577 THR A CA 1
ATOM 4164 C C . THR A 1 577 ? 5.582 7.382 -9.761 1.00 93.50 577 THR A C 1
ATOM 4166 O O . THR A 1 577 ? 4.836 6.827 -10.568 1.00 93.50 577 THR A O 1
ATOM 4169 N N . PHE A 1 578 ? 5.596 7.084 -8.474 1.00 92.62 578 PHE A N 1
ATOM 4170 C CA . PHE A 1 578 ? 4.741 6.081 -7.863 1.00 92.62 578 PHE A CA 1
ATOM 4171 C C . PHE A 1 578 ? 4.258 6.576 -6.502 1.00 92.62 578 PHE A C 1
ATOM 4173 O O . PHE A 1 578 ? 4.772 7.562 -5.963 1.00 92.62 578 PHE A O 1
ATOM 4180 N N . THR A 1 579 ? 3.227 5.929 -5.989 1.00 91.00 579 THR A N 1
ATOM 4181 C CA . THR A 1 579 ? 2.716 6.119 -4.640 1.00 91.00 579 THR A CA 1
ATOM 4182 C C . THR A 1 579 ? 2.579 4.787 -3.946 1.00 91.00 579 THR A C 1
ATOM 4184 O O . THR A 1 579 ? 2.254 3.806 -4.607 1.00 91.00 579 THR A O 1
ATOM 4187 N N . ASP A 1 580 ? 2.744 4.798 -2.638 1.00 90.19 580 ASP A N 1
ATOM 4188 C CA . ASP A 1 580 ? 2.496 3.654 -1.775 1.00 90.19 580 ASP A CA 1
ATOM 4189 C C . ASP A 1 580 ? 1.615 4.094 -0.607 1.00 90.19 580 ASP A C 1
ATOM 4191 O O . ASP A 1 580 ? 1.706 5.246 -0.165 1.00 90.19 580 ASP A O 1
ATOM 4195 N N . ALA A 1 581 ? 0.694 3.233 -0.201 1.00 89.06 581 ALA A N 1
ATOM 4196 C CA . ALA A 1 581 ? -0.200 3.500 0.909 1.00 89.06 581 ALA A CA 1
ATOM 4197 C C . ALA A 1 581 ? 0.529 3.313 2.250 1.00 89.06 581 ALA A C 1
ATOM 4199 O O . ALA A 1 581 ? 0.371 4.156 3.142 1.00 89.06 581 ALA A O 1
ATOM 4200 N N . ASP A 1 582 ? 1.427 2.325 2.317 1.00 89.44 582 ASP A N 1
ATOM 4201 C CA . ASP A 1 582 ? 2.217 1.969 3.487 1.00 89.44 582 ASP A CA 1
ATOM 4202 C C . ASP A 1 582 ? 3.238 3.068 3.803 1.00 89.44 582 ASP A C 1
ATOM 4204 O O . ASP A 1 582 ? 4.262 3.258 3.145 1.00 89.44 582 ASP A O 1
ATOM 4208 N N . LEU A 1 583 ? 2.970 3.859 4.846 1.00 86.88 583 LEU A N 1
ATOM 4209 C CA . LEU A 1 583 ? 3.760 5.067 5.121 1.00 86.88 583 LEU A CA 1
ATOM 4210 C C . LEU A 1 583 ? 5.199 4.769 5.552 1.00 86.88 583 LEU A C 1
ATOM 4212 O O . LEU A 1 583 ? 6.078 5.628 5.403 1.00 86.88 583 LEU A O 1
ATOM 4216 N N . SER A 1 584 ? 5.426 3.615 6.175 1.00 86.31 584 SER A N 1
ATOM 4217 C CA . SER A 1 584 ? 6.731 3.230 6.712 1.00 86.31 584 SER A CA 1
ATOM 4218 C C . SER A 1 584 ? 7.614 2.498 5.699 1.00 86.31 584 SER A C 1
ATOM 4220 O O . SER A 1 584 ? 8.806 2.306 5.979 1.00 86.31 584 SER A O 1
ATOM 4222 N N . ASP A 1 585 ? 7.074 2.183 4.521 1.00 87.06 585 ASP A N 1
ATOM 4223 C CA . ASP A 1 585 ? 7.764 1.435 3.483 1.00 87.06 585 ASP A CA 1
ATOM 4224 C C . ASP A 1 585 ? 8.912 2.211 2.841 1.00 87.06 585 ASP A C 1
ATOM 4226 O O . ASP A 1 585 ? 9.021 3.443 2.884 1.00 87.06 585 ASP A O 1
ATOM 4230 N N . THR A 1 586 ? 9.840 1.440 2.280 1.00 87.31 586 THR A N 1
ATOM 4231 C CA . THR A 1 586 ? 10.986 1.955 1.534 1.00 87.31 586 THR A CA 1
ATOM 4232 C C . THR A 1 586 ? 11.082 1.219 0.222 1.00 87.31 586 THR A C 1
ATOM 4234 O O . THR A 1 586 ? 11.023 -0.005 0.204 1.00 87.31 586 THR A O 1
ATOM 4237 N N . HIS A 1 587 ? 11.347 1.945 -0.851 1.00 90.38 587 HIS A N 1
ATOM 4238 C CA . HIS A 1 587 ? 11.234 1.395 -2.187 1.00 90.38 587 HIS A CA 1
ATOM 4239 C C . HIS A 1 587 ? 12.595 1.167 -2.838 1.00 90.38 587 HIS A C 1
ATOM 4241 O O . HIS A 1 587 ? 13.552 1.929 -2.667 1.00 90.38 587 HIS A O 1
ATOM 4247 N N . GLY A 1 588 ? 12.664 0.139 -3.671 1.00 91.50 588 GLY A N 1
ATOM 4248 C CA . GLY A 1 588 ? 13.717 -0.091 -4.643 1.00 91.50 588 GLY A CA 1
ATOM 4249 C C . GLY A 1 588 ? 13.185 0.124 -6.054 1.00 91.50 588 GLY A C 1
ATOM 4250 O O . GLY A 1 588 ? 12.136 -0.397 -6.415 1.00 91.50 588 GLY A O 1
ATOM 4251 N N . VAL A 1 589 ? 13.931 0.853 -6.887 1.00 94.25 589 VAL A N 1
ATOM 4252 C CA . VAL A 1 589 ? 13.647 0.952 -8.327 1.00 94.25 589 VAL A CA 1
ATOM 4253 C C . VAL A 1 589 ? 14.785 0.295 -9.093 1.00 94.25 589 VAL A C 1
ATOM 4255 O O . VAL A 1 589 ? 15.952 0.639 -8.892 1.00 94.25 589 VAL A O 1
ATOM 4258 N N . THR A 1 590 ? 14.460 -0.660 -9.961 1.00 95.00 590 THR A N 1
ATOM 4259 C CA . THR A 1 590 ? 15.437 -1.433 -10.745 1.00 95.00 590 THR A CA 1
ATOM 4260 C C . THR A 1 590 ? 14.983 -1.601 -12.192 1.00 95.00 590 THR A C 1
ATOM 4262 O O . THR A 1 590 ? 13.803 -1.482 -12.502 1.00 95.00 590 THR A O 1
ATOM 4265 N N . ILE A 1 591 ? 15.924 -1.858 -13.101 1.00 95.81 591 ILE A N 1
ATOM 4266 C CA . ILE A 1 591 ? 15.624 -2.241 -14.485 1.00 95.81 591 ILE A CA 1
ATOM 4267 C C . ILE A 1 591 ? 15.805 -3.755 -14.560 1.00 95.81 591 ILE A C 1
ATOM 4269 O O . ILE A 1 591 ? 16.893 -4.253 -14.271 1.00 95.81 591 ILE A O 1
ATOM 4273 N N . ILE A 1 592 ? 14.745 -4.481 -14.911 1.00 94.44 592 ILE A N 1
ATOM 4274 C CA . ILE A 1 592 ? 14.719 -5.952 -14.830 1.00 94.44 592 ILE A CA 1
ATOM 4275 C C . ILE A 1 592 ? 14.755 -6.651 -16.193 1.00 94.44 592 ILE A C 1
ATOM 4277 O O . ILE A 1 592 ? 14.908 -7.868 -16.246 1.00 94.44 592 ILE A O 1
ATOM 4281 N N . GLY A 1 593 ? 14.625 -5.904 -17.290 1.00 93.94 593 GLY A N 1
ATOM 4282 C CA . GLY A 1 593 ? 14.717 -6.456 -18.640 1.00 93.94 593 GLY A CA 1
ATOM 4283 C C . GLY A 1 593 ? 14.520 -5.410 -19.729 1.00 93.94 593 GLY A C 1
ATOM 4284 O O . GLY A 1 593 ? 14.047 -4.301 -19.461 1.00 93.94 593 GLY A O 1
ATOM 4285 N N . VAL A 1 594 ? 14.864 -5.780 -20.960 1.00 95.19 594 VAL A N 1
ATOM 4286 C CA . VAL A 1 594 ? 14.628 -4.991 -22.173 1.00 95.19 594 VAL A CA 1
ATOM 4287 C C . VAL A 1 594 ? 14.054 -5.897 -23.261 1.00 95.19 594 VAL A C 1
ATOM 4289 O O . VAL A 1 594 ? 14.489 -7.030 -23.425 1.00 95.19 594 VAL A O 1
ATOM 4292 N N . ALA A 1 595 ? 13.037 -5.420 -23.975 1.00 94.31 595 ALA A N 1
ATOM 4293 C CA . ALA A 1 595 ? 12.462 -6.109 -25.126 1.00 94.31 595 ALA A CA 1
ATOM 4294 C C . ALA A 1 595 ? 12.705 -5.302 -26.405 1.00 94.31 595 ALA A C 1
ATOM 4296 O O . ALA A 1 595 ? 12.456 -4.097 -26.438 1.00 94.31 595 ALA A O 1
ATOM 4297 N N . GLU A 1 596 ? 13.147 -5.983 -27.458 1.00 94.38 596 GLU A N 1
ATOM 4298 C CA . GLU A 1 596 ? 13.510 -5.392 -28.747 1.00 94.38 596 GLU A CA 1
ATOM 4299 C C . GLU A 1 596 ? 12.433 -5.679 -29.804 1.00 94.38 596 GLU A C 1
ATOM 4301 O O . GLU A 1 596 ? 11.917 -6.796 -29.905 1.00 94.38 596 GLU A O 1
ATOM 4306 N N . ALA A 1 597 ? 12.087 -4.678 -30.613 1.00 93.94 597 ALA A N 1
ATOM 4307 C CA . ALA A 1 597 ? 11.168 -4.815 -31.741 1.00 93.94 597 ALA A CA 1
ATOM 4308 C C . ALA A 1 597 ? 11.555 -3.882 -32.899 1.00 93.94 597 ALA A C 1
ATOM 4310 O O . ALA A 1 597 ? 12.234 -2.881 -32.692 1.00 93.94 597 ALA A O 1
ATOM 4311 N N . GLY A 1 598 ? 11.076 -4.182 -34.111 1.00 93.38 598 GLY A N 1
ATOM 4312 C CA . GLY A 1 598 ? 11.424 -3.435 -35.325 1.00 93.38 598 GLY A CA 1
ATOM 4313 C C . GLY A 1 598 ? 12.648 -4.024 -36.032 1.00 93.38 598 GLY A C 1
ATOM 4314 O O . GLY A 1 598 ? 12.774 -5.249 -36.108 1.00 93.38 598 GLY A O 1
ATOM 4315 N N . SER A 1 599 ? 13.523 -3.169 -36.557 1.00 92.62 599 SER A N 1
ATOM 4316 C CA . SER A 1 599 ? 14.794 -3.560 -37.172 1.00 92.62 599 SER A CA 1
ATOM 4317 C C . SER A 1 599 ? 15.833 -3.843 -36.094 1.00 92.62 599 SER A C 1
ATOM 4319 O O . SER A 1 599 ? 16.388 -2.926 -35.511 1.00 92.62 599 SER A O 1
ATOM 4321 N N . THR A 1 600 ? 16.081 -5.122 -35.805 1.00 91.25 600 THR A N 1
ATOM 4322 C CA . THR A 1 600 ? 17.058 -5.562 -34.785 1.00 91.25 600 THR A CA 1
ATOM 4323 C C . THR A 1 600 ? 18.306 -6.216 -35.384 1.00 91.25 600 THR A C 1
ATOM 4325 O O . THR A 1 600 ? 19.255 -6.543 -34.677 1.00 91.25 600 THR A O 1
ATOM 4328 N N . THR A 1 601 ? 18.320 -6.443 -36.700 1.00 84.19 601 THR A N 1
ATOM 4329 C CA . THR A 1 601 ? 19.453 -7.062 -37.400 1.00 84.19 601 THR A CA 1
ATOM 4330 C C . THR A 1 601 ? 20.540 -6.011 -37.616 1.00 84.19 601 THR A C 1
ATOM 4332 O O . THR A 1 601 ? 20.429 -5.228 -38.550 1.00 84.19 601 THR A O 1
ATOM 4335 N N . GLY A 1 602 ? 21.554 -6.001 -36.747 1.00 83.50 602 GLY A N 1
ATOM 4336 C CA . GLY A 1 602 ? 22.610 -4.977 -36.697 1.00 83.50 602 GLY A CA 1
ATOM 4337 C C . GLY A 1 602 ? 22.844 -4.424 -35.286 1.00 83.50 602 GLY A C 1
ATOM 4338 O O . GLY A 1 602 ? 23.913 -3.892 -35.000 1.00 83.50 602 GLY A O 1
ATOM 4339 N N . LEU A 1 603 ? 21.888 -4.638 -34.373 1.00 89.44 603 LEU A N 1
ATOM 4340 C CA . LEU A 1 603 ? 22.019 -4.282 -32.963 1.00 89.44 603 LEU A CA 1
ATOM 4341 C C . LEU A 1 603 ? 23.112 -5.135 -32.276 1.00 89.44 603 LEU A C 1
ATOM 4343 O O . LEU A 1 603 ? 23.239 -6.322 -32.595 1.00 89.44 603 LEU A O 1
ATOM 4347 N N . PRO A 1 604 ? 23.890 -4.590 -31.318 1.00 76.56 604 PRO A N 1
ATOM 4348 C CA . PRO A 1 604 ? 24.865 -5.370 -30.554 1.00 76.56 604 PRO A CA 1
ATOM 4349 C C . PRO A 1 604 ? 24.239 -6.616 -29.900 1.00 76.56 604 PRO A C 1
ATOM 4351 O O . PRO A 1 604 ? 23.227 -6.511 -29.219 1.00 76.56 604 PRO A O 1
ATOM 4354 N N . GLU A 1 605 ? 24.860 -7.792 -30.066 1.00 67.00 605 GLU A N 1
ATOM 4355 C CA . GLU A 1 605 ? 24.236 -9.094 -29.742 1.00 67.00 605 GLU A CA 1
ATOM 4356 C C . GLU A 1 605 ? 23.993 -9.376 -28.240 1.00 67.00 605 GLU A C 1
ATOM 4358 O O . GLU A 1 605 ? 23.362 -10.377 -27.901 1.00 67.00 605 GLU A O 1
ATOM 4363 N N . ASP A 1 606 ? 24.509 -8.552 -27.323 1.00 83.12 606 ASP A N 1
ATOM 4364 C CA . ASP A 1 606 ? 24.400 -8.801 -25.882 1.00 83.12 606 ASP A CA 1
ATOM 4365 C C . ASP A 1 606 ? 23.315 -7.938 -25.227 1.00 83.12 606 ASP A C 1
ATOM 4367 O O . ASP A 1 606 ? 23.503 -6.738 -25.006 1.00 83.12 606 ASP A O 1
ATOM 4371 N N . GLU A 1 607 ? 22.222 -8.587 -24.820 1.00 85.19 607 GLU A N 1
ATOM 4372 C CA . GLU A 1 607 ? 21.121 -8.000 -24.044 1.00 85.19 607 GLU A CA 1
ATOM 4373 C C . GLU A 1 607 ? 21.635 -7.223 -22.819 1.00 85.19 607 GLU A C 1
ATOM 4375 O O . GLU A 1 607 ? 21.084 -6.182 -22.466 1.00 85.19 607 GLU A O 1
ATOM 4380 N N . SER A 1 608 ? 22.743 -7.657 -22.198 1.00 86.69 608 SER A N 1
ATOM 4381 C CA . SER A 1 608 ? 23.323 -6.956 -21.046 1.00 86.69 608 SER A CA 1
ATOM 4382 C C . SER A 1 608 ? 23.888 -5.577 -21.406 1.00 86.69 608 SER A C 1
ATOM 4384 O O . SER A 1 608 ? 23.827 -4.644 -20.603 1.00 86.69 608 SER A O 1
ATOM 4386 N N . THR A 1 609 ? 24.393 -5.414 -22.630 1.00 89.81 609 THR A N 1
ATOM 4387 C CA . THR A 1 609 ? 24.875 -4.125 -23.136 1.00 89.81 609 THR A CA 1
ATOM 4388 C C . THR A 1 609 ? 23.705 -3.174 -23.372 1.00 89.81 609 THR A C 1
ATOM 4390 O O . THR A 1 609 ? 23.752 -2.030 -22.921 1.00 89.81 609 THR A O 1
ATOM 4393 N N . ILE A 1 610 ? 22.629 -3.669 -23.986 1.00 93.19 610 ILE A N 1
ATOM 4394 C CA . ILE A 1 610 ? 21.412 -2.896 -24.272 1.00 93.19 610 ILE A CA 1
ATOM 4395 C C . ILE A 1 610 ? 20.715 -2.492 -22.969 1.00 93.19 610 ILE A C 1
ATOM 4397 O O . ILE A 1 610 ? 20.288 -1.344 -22.818 1.00 93.19 610 ILE A O 1
ATOM 4401 N N . LEU A 1 611 ? 20.651 -3.400 -21.989 1.00 93.12 611 LEU A N 1
ATOM 4402 C CA . LEU A 1 611 ? 20.087 -3.130 -20.665 1.00 93.12 611 LEU A CA 1
ATOM 4403 C C . LEU A 1 611 ? 20.802 -1.956 -19.974 1.00 93.12 611 LEU A C 1
ATOM 4405 O O . LEU A 1 611 ? 20.149 -1.126 -19.347 1.00 93.12 611 LEU A O 1
ATOM 4409 N N . ASN A 1 612 ? 22.125 -1.851 -20.148 1.00 92.88 612 ASN A N 1
ATOM 4410 C CA . ASN A 1 612 ? 22.961 -0.800 -19.558 1.00 92.88 612 ASN A CA 1
ATOM 4411 C C . ASN A 1 612 ? 22.859 0.568 -20.253 1.00 92.88 612 ASN A C 1
ATOM 4413 O O . ASN A 1 612 ? 23.364 1.552 -19.708 1.00 92.88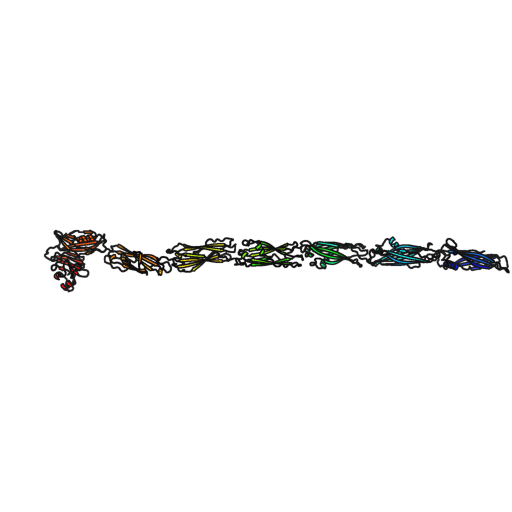 612 ASN A O 1
ATOM 4417 N N . TRP A 1 613 ? 22.222 0.669 -21.425 1.00 95.56 613 TRP A N 1
ATOM 4418 C CA . TRP A 1 613 ? 21.952 1.973 -22.042 1.00 95.56 613 TRP A CA 1
ATOM 4419 C C . TRP A 1 613 ? 20.911 2.774 -21.267 1.00 95.56 613 TRP A C 1
ATOM 4421 O O . TRP A 1 613 ? 20.930 4.002 -21.332 1.00 95.56 613 TRP A O 1
ATOM 4431 N N . LEU A 1 614 ? 20.034 2.114 -20.504 1.00 96.31 614 LEU A N 1
ATOM 4432 C CA . LEU A 1 614 ? 19.139 2.786 -19.573 1.00 96.31 614 LEU A CA 1
ATOM 4433 C C . LEU A 1 614 ? 19.738 2.758 -18.164 1.00 96.31 614 LEU A C 1
ATOM 4435 O O . LEU A 1 614 ? 20.105 1.715 -17.631 1.00 96.31 614 LEU A O 1
ATOM 4439 N N . SER A 1 615 ? 19.797 3.922 -17.531 1.00 95.81 615 SER A N 1
ATOM 4440 C CA . SER A 1 615 ? 20.239 4.080 -16.148 1.00 95.81 615 SER A CA 1
ATOM 4441 C C . SER A 1 615 ? 19.168 4.775 -15.320 1.00 95.81 615 SER A C 1
ATOM 4443 O O . SER A 1 615 ? 18.445 5.643 -15.814 1.00 95.81 615 SER A O 1
ATOM 4445 N N . LEU A 1 616 ? 19.066 4.392 -14.050 1.00 95.88 616 LEU A N 1
ATOM 4446 C CA . LEU A 1 616 ? 18.195 5.046 -13.080 1.00 95.88 616 LEU A CA 1
ATOM 4447 C C . LEU A 1 616 ? 18.974 6.128 -12.329 1.00 95.88 616 LEU A C 1
ATOM 4449 O O . LEU A 1 616 ? 20.149 5.961 -11.999 1.00 95.88 616 LEU A O 1
ATOM 4453 N N . GLY A 1 617 ? 18.311 7.248 -12.071 1.00 92.44 617 GLY A N 1
ATOM 4454 C CA . GLY A 1 617 ? 18.830 8.330 -11.250 1.00 92.44 617 GLY A CA 1
ATOM 4455 C C . GLY A 1 617 ? 18.615 8.075 -9.763 1.00 92.44 617 GLY A C 1
ATOM 4456 O O . GLY A 1 617 ? 18.270 6.977 -9.328 1.00 92.44 617 GLY A O 1
ATOM 4457 N N . THR A 1 618 ? 18.825 9.118 -8.965 1.00 90.38 618 THR A N 1
ATOM 4458 C CA . THR A 1 618 ? 18.602 9.045 -7.522 1.00 90.38 618 THR A CA 1
ATOM 4459 C C . THR A 1 618 ? 17.119 8.840 -7.240 1.00 90.38 618 THR A C 1
ATOM 4461 O O . THR A 1 618 ? 16.298 9.688 -7.596 1.00 90.38 618 THR A O 1
ATOM 4464 N N . LEU A 1 619 ? 16.792 7.746 -6.556 1.00 91.81 619 LEU A N 1
ATOM 4465 C CA . LEU A 1 619 ? 15.464 7.545 -6.002 1.00 91.81 619 LEU A CA 1
ATOM 4466 C C . LEU A 1 619 ? 15.173 8.653 -4.983 1.00 91.81 619 LEU A C 1
ATOM 4468 O O . LEU A 1 619 ? 15.912 8.838 -4.013 1.00 91.81 619 LEU A O 1
ATOM 4472 N N . THR A 1 620 ? 14.102 9.401 -5.224 1.00 89.50 620 THR A N 1
ATOM 4473 C CA . THR A 1 620 ? 13.499 10.276 -4.223 1.00 89.50 620 THR A CA 1
ATOM 4474 C C . THR A 1 620 ? 12.349 9.510 -3.608 1.00 89.50 620 THR A C 1
ATOM 4476 O O . THR A 1 620 ? 11.306 9.372 -4.238 1.00 89.50 620 THR A O 1
ATOM 4479 N N . ASP A 1 621 ? 12.573 9.009 -2.404 1.00 85.50 621 ASP A N 1
ATOM 4480 C CA . ASP A 1 621 ? 11.594 8.278 -1.613 1.00 85.50 621 ASP A CA 1
ATOM 4481 C C . ASP A 1 621 ? 11.493 8.973 -0.256 1.00 85.50 621 ASP A C 1
ATOM 4483 O O . ASP A 1 621 ? 12.470 9.055 0.503 1.00 85.50 621 ASP A O 1
ATOM 4487 N N . THR A 1 622 ? 10.364 9.631 -0.007 1.00 69.00 622 THR A N 1
ATOM 4488 C CA . THR A 1 622 ? 10.160 10.308 1.270 1.00 69.00 622 THR A CA 1
ATOM 4489 C C . THR A 1 622 ? 9.817 9.258 2.306 1.00 69.00 622 THR A C 1
ATOM 4491 O O . THR A 1 622 ? 8.692 8.788 2.348 1.00 69.00 622 THR A O 1
ATOM 4494 N N . THR A 1 623 ? 10.771 8.939 3.176 1.00 58.78 623 THR A N 1
ATOM 4495 C CA . THR A 1 623 ? 10.521 8.107 4.359 1.00 58.78 623 THR A CA 1
ATOM 4496 C C . THR A 1 623 ? 9.378 8.719 5.176 1.00 58.78 623 THR A C 1
ATOM 4498 O O . THR A 1 623 ? 9.490 9.870 5.612 1.00 58.78 623 THR A O 1
ATOM 4501 N N . GLY A 1 624 ? 8.279 7.981 5.365 1.00 61.44 624 GLY A N 1
ATOM 4502 C CA . GLY A 1 624 ? 7.061 8.497 6.004 1.00 61.44 624 GLY A CA 1
ATOM 4503 C C . GLY A 1 624 ? 6.079 9.201 5.060 1.00 61.44 624 GLY A C 1
ATOM 4504 O O . GLY A 1 624 ? 5.228 9.951 5.538 1.00 61.44 624 GLY A O 1
ATOM 4505 N N . GLY A 1 625 ? 6.227 9.061 3.741 1.00 65.06 625 GLY A N 1
ATOM 4506 C CA . GLY A 1 625 ? 5.374 9.707 2.749 1.00 65.06 625 GLY A CA 1
ATOM 4507 C C . GLY A 1 625 ? 4.957 8.747 1.643 1.00 65.06 625 GLY A C 1
ATOM 4508 O O . GLY A 1 625 ? 5.724 7.894 1.230 1.00 65.06 625 GLY A O 1
ATOM 4509 N N . THR A 1 626 ? 3.755 8.949 1.114 1.00 78.75 626 THR A N 1
ATOM 4510 C CA . THR A 1 626 ? 3.112 8.042 0.156 1.00 78.75 626 THR A CA 1
ATOM 4511 C C . THR A 1 626 ? 3.616 8.184 -1.279 1.00 78.75 626 THR A C 1
ATOM 4513 O O . THR A 1 626 ? 2.948 7.724 -2.192 1.00 78.75 626 THR A O 1
ATOM 4516 N N . THR A 1 627 ? 4.716 8.897 -1.547 1.00 87.38 627 THR A N 1
ATOM 4517 C CA . THR A 1 627 ? 5.139 9.241 -2.918 1.00 87.38 627 THR A CA 1
ATOM 4518 C C . THR A 1 627 ? 6.622 8.999 -3.138 1.00 87.38 627 THR A C 1
ATOM 4520 O O . THR A 1 627 ? 7.449 9.533 -2.395 1.00 87.38 627 THR A O 1
ATOM 4523 N N . GLY A 1 628 ? 6.956 8.334 -4.242 1.00 90.50 628 GLY A N 1
ATOM 4524 C CA . GLY A 1 628 ? 8.324 8.163 -4.709 1.00 90.50 628 GLY A CA 1
ATOM 4525 C C . GLY A 1 628 ? 8.507 8.527 -6.182 1.00 90.50 628 GLY A C 1
ATOM 4526 O O . GLY A 1 628 ? 7.563 8.593 -6.976 1.00 90.50 628 GLY A O 1
ATOM 4527 N N . SER A 1 629 ? 9.747 8.822 -6.569 1.00 92.81 629 SER A N 1
ATOM 4528 C CA . SER A 1 629 ? 10.100 9.074 -7.968 1.00 92.81 629 SER A CA 1
ATOM 4529 C C . SER A 1 629 ? 11.535 8.690 -8.295 1.00 92.81 629 SER A C 1
ATOM 4531 O O . SER A 1 629 ? 12.448 8.884 -7.491 1.00 92.81 629 SER A O 1
ATOM 4533 N N . SER A 1 630 ? 11.744 8.192 -9.511 1.00 94.94 630 SER A N 1
ATOM 4534 C CA . SER A 1 630 ? 13.068 7.923 -10.062 1.00 94.94 630 SER A CA 1
ATOM 4535 C C . SER A 1 630 ? 13.129 8.381 -11.514 1.00 94.94 630 SER A C 1
ATOM 4537 O O . SER A 1 630 ? 12.280 8.039 -12.343 1.00 94.94 630 SER A O 1
ATOM 4539 N N . THR A 1 631 ? 14.131 9.196 -11.831 1.00 95.56 631 THR A N 1
ATOM 4540 C CA . THR A 1 631 ? 14.424 9.568 -13.216 1.00 95.56 631 THR A CA 1
ATOM 4541 C C . THR A 1 631 ? 15.098 8.405 -13.925 1.00 95.56 631 THR A C 1
ATOM 4543 O O . THR A 1 631 ? 15.923 7.729 -13.320 1.00 95.56 631 THR A O 1
ATOM 4546 N N . TRP A 1 632 ? 14.858 8.230 -15.215 1.00 96.62 632 TRP A N 1
ATOM 4547 C CA . TRP A 1 632 ? 15.657 7.340 -16.053 1.00 96.62 632 TRP A CA 1
ATOM 4548 C C . TRP A 1 632 ? 16.365 8.147 -17.141 1.00 96.62 632 TRP A C 1
ATOM 4550 O O . TRP A 1 632 ? 15.878 9.194 -17.574 1.00 96.62 632 TRP A O 1
ATOM 4560 N N . THR A 1 633 ? 17.540 7.681 -17.552 1.00 97.25 633 THR A N 1
ATOM 4561 C CA . THR A 1 633 ? 18.335 8.251 -18.645 1.00 97.25 633 THR A CA 1
ATOM 4562 C C . THR A 1 633 ? 18.736 7.135 -19.590 1.00 97.25 633 THR A C 1
ATOM 4564 O O . THR A 1 633 ? 19.432 6.208 -19.181 1.00 97.25 633 THR A O 1
ATOM 4567 N N . PHE A 1 634 ? 18.298 7.243 -20.839 1.00 96.88 634 PHE A N 1
ATOM 4568 C CA . PHE A 1 634 ? 18.786 6.444 -21.952 1.00 96.88 634 PHE A CA 1
ATOM 4569 C C . PHE A 1 634 ? 20.013 7.131 -22.560 1.00 96.88 634 PHE A C 1
ATOM 4571 O O . PHE A 1 634 ? 19.993 8.347 -22.758 1.00 96.88 634 PHE A O 1
ATOM 4578 N N . SER A 1 635 ? 21.070 6.368 -22.819 1.00 95.12 635 SER A N 1
ATOM 4579 C CA . SER A 1 635 ? 22.310 6.825 -23.443 1.00 95.12 635 SER A CA 1
ATOM 4580 C C . SER A 1 635 ? 23.002 5.653 -24.138 1.00 95.12 635 SER A C 1
ATOM 4582 O O . SER A 1 635 ? 23.645 4.833 -23.480 1.00 95.12 635 SER A O 1
ATOM 4584 N N . ALA A 1 636 ? 22.938 5.619 -25.463 1.00 94.00 636 ALA A N 1
ATOM 4585 C CA . ALA A 1 636 ? 23.649 4.661 -26.307 1.00 94.00 636 ALA A CA 1
ATOM 4586 C C . ALA A 1 636 ? 24.525 5.422 -27.306 1.00 94.00 636 ALA A C 1
ATOM 4588 O O . ALA A 1 636 ? 24.153 6.513 -27.716 1.00 94.00 636 ALA A O 1
ATOM 4589 N N . ALA A 1 637 ? 25.699 4.898 -27.668 1.00 92.75 637 ALA A N 1
ATOM 4590 C CA . ALA A 1 637 ? 26.498 5.526 -28.723 1.00 92.75 637 ALA A CA 1
ATOM 4591 C C . ALA A 1 637 ? 25.774 5.395 -30.071 1.00 92.75 637 ALA A C 1
ATOM 4593 O O . ALA A 1 637 ? 25.264 4.312 -30.359 1.00 92.75 637 ALA A O 1
ATOM 4594 N N . ASP A 1 638 ? 25.771 6.471 -30.848 1.00 91.50 638 ASP A N 1
ATOM 4595 C CA . ASP A 1 638 ? 25.157 6.601 -32.177 1.00 91.50 638 ASP A CA 1
ATOM 4596 C C . ASP A 1 638 ? 25.571 5.459 -33.121 1.00 91.50 638 ASP A C 1
ATOM 4598 O O . ASP A 1 638 ? 24.703 4.782 -33.652 1.00 91.50 638 ASP A O 1
ATOM 4602 N N . GLN A 1 639 ? 26.853 5.061 -33.100 1.00 91.62 639 GLN A N 1
ATOM 4603 C CA . GLN A 1 639 ? 27.383 3.904 -33.846 1.00 91.62 639 GLN A CA 1
ATOM 4604 C C . GLN A 1 639 ? 26.646 2.565 -33.656 1.00 91.62 639 GLN A C 1
ATOM 4606 O O . GLN A 1 639 ? 26.861 1.610 -34.398 1.00 91.62 639 GLN A O 1
ATOM 4611 N N . ASN A 1 640 ? 25.847 2.420 -32.591 1.00 92.38 640 ASN A N 1
ATOM 4612 C CA . ASN A 1 640 ? 25.043 1.213 -32.389 1.00 92.38 640 ASN A CA 1
ATOM 4613 C C . ASN A 1 640 ? 23.773 1.209 -33.250 1.00 92.38 640 ASN A C 1
ATOM 4615 O O . ASN A 1 640 ? 23.046 0.216 -33.207 1.00 92.38 640 ASN A O 1
ATOM 4619 N N . PHE A 1 641 ? 23.491 2.301 -33.962 1.00 93.94 641 PHE A N 1
ATOM 4620 C CA . PHE A 1 641 ? 22.293 2.536 -34.756 1.00 93.94 641 PHE A CA 1
ATOM 4621 C C . PHE A 1 641 ? 22.582 2.820 -36.237 1.00 93.94 641 PHE A C 1
ATOM 4623 O O . PHE A 1 641 ? 21.630 2.700 -36.995 1.00 93.94 641 PHE A O 1
ATOM 4630 N N . ASP A 1 642 ? 23.843 3.028 -36.652 1.00 92.38 642 ASP A N 1
ATOM 4631 C CA . ASP A 1 642 ? 24.316 3.220 -38.052 1.00 92.38 642 ASP A CA 1
ATOM 4632 C C . ASP A 1 642 ? 23.815 2.181 -39.082 1.00 92.38 642 ASP A C 1
ATOM 4634 O O . ASP A 1 642 ? 24.056 2.294 -40.275 1.00 92.38 642 ASP A O 1
ATOM 4638 N N . TYR A 1 643 ? 23.200 1.082 -38.640 1.00 92.88 643 TYR A N 1
ATOM 4639 C CA . TYR A 1 643 ? 22.616 0.087 -39.540 1.00 92.88 643 TYR A CA 1
ATOM 4640 C C . TYR A 1 643 ? 21.161 0.399 -39.923 1.00 92.88 643 TYR A C 1
ATOM 4642 O O . TYR A 1 643 ? 20.597 -0.287 -40.782 1.00 92.88 643 TYR A O 1
ATOM 4650 N N . LEU A 1 644 ? 20.505 1.325 -39.219 1.00 93.88 644 LEU A N 1
ATOM 4651 C CA . LEU A 1 644 ? 19.088 1.627 -39.379 1.00 93.88 644 LEU A CA 1
ATOM 4652 C C . LEU A 1 644 ? 18.879 2.590 -40.547 1.00 93.88 644 LEU A C 1
ATOM 4654 O O . LEU A 1 644 ? 18.913 3.797 -40.351 1.00 93.88 644 LEU A O 1
ATOM 4658 N N . ALA A 1 645 ? 18.496 2.040 -41.699 1.00 92.44 645 ALA A N 1
ATOM 4659 C CA . ALA A 1 645 ? 18.163 2.823 -42.884 1.00 92.44 645 ALA A CA 1
ATOM 4660 C C . ALA A 1 645 ? 16.968 3.771 -42.673 1.00 92.44 645 ALA A C 1
ATOM 4662 O O . ALA A 1 645 ? 16.071 3.538 -41.846 1.00 92.44 645 ALA A O 1
ATOM 4663 N N . ALA A 1 646 ? 16.866 4.803 -43.514 1.00 91.19 646 ALA A N 1
ATOM 4664 C CA . ALA A 1 646 ? 15.782 5.774 -43.428 1.00 91.19 646 ALA A CA 1
ATOM 4665 C C . ALA A 1 646 ? 14.395 5.119 -43.542 1.00 91.19 646 ALA A C 1
ATOM 4667 O O . ALA A 1 646 ? 14.004 4.536 -44.554 1.00 91.19 646 ALA A O 1
ATOM 4668 N N . GLY A 1 647 ? 13.587 5.295 -42.495 1.00 90.81 647 GLY A N 1
ATOM 4669 C CA . GLY A 1 647 ? 12.243 4.718 -42.395 1.00 90.81 647 GLY A CA 1
ATOM 4670 C C . GLY A 1 647 ? 12.184 3.384 -41.649 1.00 90.81 647 GLY A C 1
ATOM 4671 O O . GLY A 1 647 ? 11.078 2.935 -41.326 1.00 90.81 647 GLY A O 1
ATOM 4672 N N . GLU A 1 648 ? 13.328 2.792 -41.312 1.00 94.69 648 GLU A N 1
ATOM 4673 C CA . GLU A 1 648 ? 13.413 1.733 -40.315 1.00 94.69 648 GLU A CA 1
ATOM 4674 C C . GLU A 1 648 ? 13.321 2.301 -38.896 1.00 94.69 648 GLU A C 1
ATOM 4676 O O . GLU A 1 648 ? 13.636 3.464 -38.622 1.00 94.69 648 GLU A O 1
ATOM 4681 N N . THR A 1 649 ? 12.839 1.473 -37.971 1.00 95.50 649 THR A N 1
ATOM 4682 C CA . THR A 1 649 ? 12.781 1.832 -36.556 1.00 95.50 649 THR A CA 1
ATOM 4683 C C . THR A 1 649 ? 13.205 0.670 -35.680 1.00 95.50 649 THR A C 1
ATOM 4685 O O . THR A 1 649 ? 12.825 -0.479 -35.916 1.00 95.50 649 THR A O 1
ATOM 4688 N N . LEU A 1 650 ? 13.941 0.986 -34.621 1.00 95.88 650 LEU A N 1
ATOM 4689 C CA . LEU A 1 650 ? 14.219 0.088 -33.508 1.00 95.88 650 LEU A CA 1
ATOM 4690 C C . LEU A 1 650 ? 13.420 0.562 -32.297 1.00 95.88 650 LEU A C 1
ATOM 4692 O O . LEU A 1 650 ? 13.419 1.739 -31.952 1.00 95.88 650 LEU A O 1
ATOM 4696 N N . THR A 1 651 ? 12.732 -0.351 -31.625 1.00 96.31 651 THR A N 1
ATOM 4697 C CA . THR A 1 651 ? 12.020 -0.066 -30.377 1.00 96.31 651 THR A CA 1
ATOM 4698 C C . THR A 1 651 ? 12.603 -0.901 -29.249 1.00 96.31 651 THR A C 1
ATOM 4700 O O . THR A 1 651 ? 12.560 -2.128 -29.302 1.00 96.31 651 THR A O 1
ATOM 4703 N N . LEU A 1 652 ? 13.098 -0.227 -28.212 1.00 96.12 652 LEU A N 1
ATOM 4704 C CA . LEU A 1 652 ? 13.606 -0.819 -26.978 1.00 96.12 652 LEU A CA 1
ATOM 4705 C C . LEU A 1 652 ? 12.621 -0.533 -25.846 1.00 96.12 652 LEU A C 1
ATOM 4707 O O . LEU A 1 652 ? 12.400 0.619 -25.477 1.00 96.12 652 LEU A O 1
ATOM 4711 N N . THR A 1 653 ? 12.009 -1.575 -25.295 1.00 96.56 653 THR A N 1
ATOM 4712 C CA . THR A 1 653 ? 11.060 -1.464 -24.179 1.00 96.56 653 THR A CA 1
ATOM 4713 C C . THR A 1 653 ? 11.714 -1.973 -22.905 1.00 96.56 653 THR A C 1
ATOM 4715 O O . THR A 1 653 ? 11.801 -3.179 -22.682 1.00 96.56 653 THR A O 1
ATOM 4718 N N . TYR A 1 654 ? 12.177 -1.054 -22.065 1.00 96.56 654 TYR A N 1
ATOM 4719 C CA . TYR A 1 654 ? 12.766 -1.365 -20.767 1.00 96.56 654 TYR A CA 1
ATOM 4720 C C . TYR A 1 654 ? 11.675 -1.592 -19.726 1.00 96.56 654 TYR A C 1
ATOM 4722 O O . TYR A 1 654 ? 10.736 -0.806 -19.629 1.00 96.56 654 TYR A O 1
ATOM 4730 N N . THR A 1 655 ? 11.810 -2.640 -18.919 1.00 95.88 655 THR A N 1
ATOM 4731 C CA . THR A 1 655 ? 10.900 -2.918 -17.802 1.00 95.88 655 THR A CA 1
ATOM 4732 C C . THR A 1 655 ? 11.514 -2.380 -16.516 1.00 95.88 655 THR A C 1
ATOM 4734 O O . THR A 1 655 ? 12.500 -2.931 -16.020 1.00 95.88 655 THR A O 1
ATOM 4737 N N . ILE A 1 656 ? 10.948 -1.295 -15.988 1.00 95.44 656 ILE A N 1
ATOM 4738 C CA . ILE A 1 656 ? 11.343 -0.710 -14.704 1.00 95.44 656 ILE A CA 1
ATOM 4739 C C . ILE A 1 656 ? 10.459 -1.331 -13.621 1.00 95.44 656 ILE A C 1
ATOM 4741 O O . ILE A 1 656 ? 9.239 -1.240 -13.707 1.00 95.44 656 ILE A O 1
ATOM 4745 N N . GLN A 1 657 ? 11.057 -1.965 -12.615 1.00 94.81 657 GLN A N 1
ATOM 4746 C CA . GLN A 1 657 ? 10.365 -2.523 -11.452 1.00 94.81 657 GLN A CA 1
ATOM 4747 C C . GLN A 1 657 ? 10.494 -1.570 -10.262 1.00 94.81 657 GLN A C 1
ATOM 4749 O O . GLN A 1 657 ? 11.602 -1.127 -9.950 1.00 94.81 657 GLN A O 1
ATOM 4754 N N . ILE A 1 658 ? 9.373 -1.301 -9.596 1.00 94.69 658 ILE A N 1
ATOM 4755 C CA . ILE A 1 658 ? 9.303 -0.694 -8.265 1.00 94.69 658 ILE A CA 1
ATOM 4756 C C . ILE A 1 658 ? 8.922 -1.805 -7.282 1.00 94.69 658 ILE A C 1
ATOM 4758 O O . ILE A 1 658 ? 7.992 -2.565 -7.545 1.00 94.69 658 ILE A O 1
ATOM 4762 N N . ASP A 1 659 ? 9.685 -1.924 -6.205 1.00 91.88 659 ASP A N 1
ATOM 4763 C CA . ASP A 1 659 ? 9.610 -2.982 -5.193 1.00 91.88 659 ASP A CA 1
ATOM 4764 C C . ASP A 1 659 ? 9.568 -2.316 -3.815 1.00 91.88 659 ASP A C 1
ATOM 4766 O O . ASP A 1 659 ? 10.445 -1.503 -3.524 1.00 91.88 659 ASP A O 1
ATOM 4770 N N . ASP A 1 660 ? 8.559 -2.616 -3.005 1.00 90.31 660 ASP A N 1
ATOM 4771 C CA . ASP A 1 660 ? 8.378 -2.077 -1.643 1.00 90.31 660 ASP A CA 1
ATOM 4772 C C . ASP A 1 660 ? 9.220 -2.797 -0.570 1.00 90.31 660 ASP A C 1
ATOM 4774 O O . ASP A 1 660 ? 9.250 -2.411 0.595 1.00 90.31 660 ASP A O 1
ATOM 4778 N N . HIS A 1 661 ? 9.936 -3.855 -0.958 1.00 89.06 661 HIS A N 1
ATOM 4779 C CA . HIS A 1 661 ? 10.714 -4.747 -0.097 1.00 89.06 661 HIS A CA 1
ATOM 4780 C C . HIS A 1 661 ? 9.916 -5.589 0.908 1.00 89.06 661 HIS A C 1
ATOM 4782 O O . HIS A 1 661 ? 10.518 -6.331 1.697 1.00 89.06 661 HIS A O 1
ATOM 4788 N N . HIS A 1 662 ? 8.592 -5.582 0.814 1.00 85.81 662 HIS A N 1
ATOM 4789 C CA . HIS A 1 662 ? 7.670 -6.333 1.664 1.00 85.81 662 HIS A CA 1
ATOM 4790 C C . HIS A 1 662 ? 6.756 -7.287 0.874 1.00 85.81 662 HIS A C 1
ATOM 4792 O O . HIS A 1 662 ? 6.119 -8.164 1.464 1.00 85.81 662 HIS A O 1
ATOM 4798 N N . GLY A 1 663 ? 6.829 -7.261 -0.458 1.00 81.81 663 GLY A N 1
ATOM 4799 C CA . GLY A 1 663 ? 6.269 -8.275 -1.353 1.00 81.81 663 GLY A CA 1
ATOM 4800 C C . GLY A 1 663 ? 5.446 -7.703 -2.503 1.00 81.81 663 GLY A C 1
ATOM 4801 O O . GLY A 1 663 ? 5.155 -8.452 -3.443 1.00 81.81 663 GLY A O 1
ATOM 4802 N N . GLY A 1 664 ? 5.110 -6.415 -2.458 1.00 85.69 664 GLY A N 1
ATOM 4803 C CA . GLY A 1 664 ? 4.469 -5.685 -3.536 1.00 85.69 664 GLY A CA 1
ATOM 4804 C C . GLY A 1 664 ? 5.490 -5.244 -4.580 1.00 85.69 664 GLY A C 1
ATOM 4805 O O . GLY A 1 664 ? 6.495 -4.579 -4.322 1.00 85.69 664 GLY A O 1
ATOM 4806 N N . VAL A 1 665 ? 5.225 -5.645 -5.820 1.00 91.31 665 VAL A N 1
ATOM 4807 C CA . VAL A 1 665 ? 6.026 -5.257 -6.979 1.00 91.31 665 VAL A CA 1
ATOM 4808 C C . VAL A 1 665 ? 5.117 -4.770 -8.093 1.00 91.31 665 VAL A C 1
ATOM 4810 O O . VAL A 1 665 ? 4.156 -5.439 -8.477 1.00 91.31 665 VAL A O 1
ATOM 4813 N N . ILE A 1 666 ? 5.459 -3.623 -8.669 1.00 93.81 666 ILE A N 1
ATOM 4814 C CA . ILE A 1 666 ? 4.806 -3.083 -9.861 1.00 93.81 666 ILE A CA 1
ATOM 4815 C C . ILE A 1 666 ? 5.856 -2.808 -10.930 1.00 93.81 666 ILE A C 1
ATOM 4817 O O . ILE A 1 666 ? 7.018 -2.523 -10.640 1.00 93.81 666 ILE A O 1
ATOM 4821 N N . THR A 1 667 ? 5.461 -2.923 -12.194 1.00 93.75 667 THR A N 1
ATOM 4822 C CA . THR A 1 667 ? 6.356 -2.659 -13.324 1.00 93.75 667 THR A CA 1
ATOM 4823 C C . THR A 1 667 ? 5.778 -1.575 -14.214 1.00 93.75 667 THR A C 1
ATOM 4825 O O . THR A 1 667 ? 4.574 -1.553 -14.457 1.00 93.75 667 THR A O 1
ATOM 4828 N N . GLU A 1 668 ? 6.647 -0.699 -14.711 1.00 94.88 668 GLU A N 1
ATOM 4829 C CA . GLU A 1 668 ? 6.322 0.349 -15.673 1.00 94.88 668 GLU A CA 1
ATOM 4830 C C . GLU A 1 668 ? 7.256 0.230 -16.888 1.00 94.88 668 GLU A C 1
ATOM 4832 O O . GLU A 1 668 ? 8.483 0.202 -16.722 1.00 94.88 668 GLU A O 1
ATOM 4837 N N . PRO A 1 669 ? 6.723 0.143 -18.119 1.00 95.38 669 PRO A N 1
ATOM 4838 C CA . PRO A 1 669 ? 7.548 0.100 -19.316 1.00 95.38 669 PRO A CA 1
ATOM 4839 C C . PRO A 1 669 ? 8.049 1.498 -19.712 1.00 95.38 669 PRO A C 1
ATOM 4841 O O . PRO A 1 669 ? 7.271 2.445 -19.814 1.00 95.38 669 PRO A O 1
ATOM 4844 N N . ALA A 1 670 ? 9.338 1.608 -20.038 1.00 96.31 670 ALA A N 1
ATOM 4845 C CA . ALA A 1 670 ? 9.933 2.764 -20.706 1.00 96.31 670 ALA A CA 1
ATOM 4846 C C . ALA A 1 670 ? 10.304 2.405 -22.148 1.00 96.31 670 ALA A C 1
ATOM 4848 O O . ALA A 1 670 ? 11.198 1.595 -22.390 1.00 96.31 670 ALA A O 1
ATOM 4849 N N . THR A 1 671 ? 9.593 2.997 -23.109 1.00 96.94 671 THR A N 1
ATOM 4850 C CA . THR A 1 671 ? 9.745 2.692 -24.540 1.00 96.94 671 THR A CA 1
ATOM 4851 C C . THR A 1 671 ? 10.618 3.737 -25.230 1.00 96.94 671 THR A C 1
ATOM 4853 O O . THR A 1 671 ? 10.258 4.912 -25.283 1.00 96.94 671 THR A O 1
ATOM 4856 N N . ILE A 1 672 ? 11.746 3.317 -25.793 1.00 97.38 672 ILE A N 1
ATOM 4857 C CA . ILE A 1 672 ? 12.637 4.152 -26.602 1.00 97.38 672 ILE A CA 1
ATOM 4858 C C . ILE A 1 672 ? 12.497 3.720 -28.059 1.00 97.38 672 ILE A C 1
ATOM 4860 O O . ILE A 1 672 ? 12.727 2.559 -28.385 1.00 97.38 672 ILE A O 1
ATOM 4864 N N . THR A 1 673 ? 12.101 4.639 -28.932 1.00 96.94 673 THR A N 1
ATOM 4865 C CA . THR A 1 673 ? 12.021 4.411 -30.379 1.00 96.94 673 THR A CA 1
ATOM 4866 C C . THR A 1 673 ? 13.151 5.162 -31.066 1.00 96.94 673 THR A C 1
ATOM 4868 O O . THR A 1 673 ? 13.206 6.387 -30.985 1.00 96.94 673 THR A O 1
ATOM 4871 N N . ILE A 1 674 ? 14.029 4.437 -31.743 1.00 96.69 674 ILE A N 1
ATOM 4872 C CA . ILE A 1 674 ? 15.100 4.980 -32.566 1.00 96.69 674 ILE A CA 1
ATOM 4873 C C . ILE A 1 674 ? 14.599 4.962 -34.006 1.00 96.69 674 ILE A C 1
ATOM 4875 O O . ILE A 1 674 ? 14.169 3.915 -34.497 1.00 96.69 674 ILE A O 1
ATOM 4879 N N . ASN A 1 675 ? 14.600 6.122 -34.654 1.00 94.75 675 ASN A N 1
ATOM 4880 C CA . ASN A 1 675 ? 14.286 6.236 -36.074 1.00 94.75 675 ASN A CA 1
ATOM 4881 C C . ASN A 1 675 ? 15.598 6.291 -36.848 1.00 94.75 675 ASN A C 1
ATOM 4883 O O . ASN A 1 675 ? 16.389 7.193 -36.574 1.00 94.75 675 ASN A O 1
ATOM 4887 N N . GLY A 1 676 ? 15.776 5.382 -37.803 1.00 93.62 676 GLY A N 1
ATOM 4888 C CA . GLY A 1 676 ? 16.931 5.393 -38.695 1.00 93.62 676 GLY A CA 1
ATOM 4889 C C . GLY A 1 676 ? 16.983 6.649 -39.559 1.00 93.62 676 GLY A C 1
ATOM 4890 O O . GLY A 1 676 ? 15.930 7.142 -40.004 1.00 93.62 676 GLY A O 1
ATOM 4891 N N . ALA A 1 677 ? 18.178 7.182 -39.776 1.00 92.62 677 ALA A N 1
ATOM 4892 C CA . ALA A 1 677 ? 18.472 8.124 -40.841 1.00 92.62 677 ALA A CA 1
ATOM 4893 C C . ALA A 1 677 ? 19.099 7.377 -42.027 1.00 92.62 677 ALA A C 1
ATOM 4895 O O . ALA A 1 677 ? 19.020 6.164 -42.117 1.00 92.62 677 ALA A O 1
ATOM 4896 N N . ASN A 1 678 ? 19.548 8.121 -43.029 1.00 93.06 678 ASN A N 1
ATOM 4897 C CA . ASN A 1 678 ? 20.228 7.538 -44.177 1.00 93.06 678 ASN A CA 1
ATOM 4898 C C . ASN A 1 678 ? 21.664 8.037 -44.155 1.00 93.06 678 ASN A C 1
ATOM 4900 O O . ASN A 1 678 ? 21.862 9.257 -44.222 1.00 93.06 678 ASN A O 1
ATOM 4904 N N . ASP A 1 679 ? 22.613 7.121 -44.092 1.00 92.06 679 ASP A N 1
ATOM 4905 C CA . ASP A 1 679 ? 24.042 7.384 -44.120 1.00 92.06 679 ASP A CA 1
ATOM 4906 C C . ASP A 1 679 ? 24.568 7.353 -45.553 1.00 92.06 679 ASP A C 1
ATOM 4908 O O . ASP A 1 679 ? 24.243 6.480 -46.349 1.00 92.06 679 ASP A O 1
ATOM 4912 N N . ALA A 1 680 ? 25.420 8.313 -45.918 1.00 92.00 680 ALA A N 1
ATOM 4913 C CA . ALA A 1 680 ? 26.036 8.290 -47.236 1.00 92.00 680 ALA A CA 1
ATOM 4914 C C . ALA A 1 680 ? 26.954 7.062 -47.433 1.00 92.00 680 ALA A C 1
ATOM 4916 O O . ALA A 1 680 ? 27.830 6.794 -46.600 1.00 92.00 680 ALA A O 1
ATOM 4917 N N . PRO A 1 681 ? 26.889 6.385 -48.597 1.00 94.50 681 PRO A N 1
ATOM 4918 C CA . PRO A 1 681 ? 27.776 5.274 -48.899 1.00 94.50 681 PRO A CA 1
ATOM 4919 C C . PRO A 1 681 ? 29.235 5.718 -48.988 1.00 94.50 681 PRO A C 1
ATOM 4921 O O . PRO A 1 681 ? 29.580 6.798 -49.469 1.00 94.50 681 PRO A O 1
ATOM 4924 N N . THR A 1 682 ? 30.136 4.821 -48.616 1.00 93.56 682 THR A N 1
ATOM 4925 C CA . THR A 1 682 ? 31.582 5.014 -48.734 1.00 93.56 682 THR A CA 1
ATOM 4926 C C . THR A 1 682 ? 32.117 4.398 -50.025 1.00 93.56 682 THR A C 1
ATOM 4928 O O . THR A 1 682 ? 31.701 3.317 -50.448 1.00 93.56 682 THR A O 1
ATOM 4931 N N . LEU A 1 683 ? 33.076 5.074 -50.664 1.00 94.88 683 LEU A N 1
ATOM 4932 C CA . LEU A 1 683 ? 33.777 4.587 -51.852 1.00 94.88 683 LEU A CA 1
ATOM 4933 C C . LEU A 1 683 ? 35.276 4.867 -51.721 1.00 94.88 683 LEU A C 1
ATOM 4935 O O . LEU A 1 683 ? 35.673 5.968 -51.349 1.00 94.88 683 LEU A O 1
ATOM 4939 N N . ALA A 1 684 ? 36.111 3.872 -52.018 1.00 94.00 684 ALA A N 1
ATOM 4940 C CA . ALA A 1 684 ? 37.564 4.008 -51.956 1.00 94.00 684 ALA A CA 1
ATOM 4941 C C . ALA A 1 684 ? 38.153 4.483 -53.292 1.00 94.00 684 ALA A C 1
ATOM 4943 O O . ALA A 1 684 ? 37.634 4.148 -54.359 1.00 94.00 684 ALA A O 1
ATOM 4944 N N . ASP A 1 685 ? 39.277 5.201 -53.229 1.00 95.69 685 ASP A N 1
ATOM 4945 C CA . ASP A 1 685 ? 40.059 5.557 -54.414 1.00 95.69 685 ASP A CA 1
ATOM 4946 C C . ASP A 1 685 ? 40.557 4.301 -55.151 1.00 95.69 685 ASP A C 1
ATOM 4948 O O . ASP A 1 685 ? 40.993 3.322 -54.534 1.00 95.69 685 ASP A O 1
ATOM 4952 N N . VAL A 1 686 ? 40.524 4.336 -56.484 1.00 95.69 686 VAL A N 1
ATOM 4953 C CA . VAL A 1 686 ? 40.908 3.216 -57.354 1.00 95.69 686 VAL A CA 1
ATOM 4954 C C . VAL A 1 686 ? 41.996 3.647 -58.328 1.00 95.69 686 VAL A C 1
ATOM 4956 O O . VAL A 1 686 ? 41.830 4.598 -59.079 1.00 95.69 686 VAL A O 1
ATOM 4959 N N . ASN A 1 687 ? 43.082 2.880 -58.396 1.00 95.75 687 ASN A N 1
ATOM 4960 C CA . ASN A 1 687 ? 44.031 2.962 -59.504 1.00 95.75 687 ASN A CA 1
ATOM 4961 C C . ASN A 1 687 ? 43.695 1.861 -60.524 1.00 95.75 687 ASN A C 1
ATOM 4963 O O . ASN A 1 687 ? 43.736 0.674 -60.192 1.00 95.75 687 ASN A O 1
ATOM 4967 N N . ALA A 1 688 ? 43.332 2.254 -61.745 1.00 94.88 688 ALA A N 1
ATOM 4968 C CA . ALA A 1 688 ? 42.920 1.343 -62.813 1.00 94.88 688 ALA A CA 1
ATOM 4969 C C . ALA A 1 688 ? 44.096 0.658 -63.529 1.00 94.88 688 ALA A C 1
ATOM 4971 O O . ALA A 1 688 ? 43.887 -0.316 -64.258 1.00 94.88 688 ALA A O 1
ATOM 4972 N N . GLY A 1 689 ? 45.326 1.128 -63.311 1.00 94.19 689 GLY A N 1
ATOM 4973 C CA . GLY A 1 689 ? 46.548 0.535 -63.839 1.00 94.19 689 GLY A CA 1
ATOM 4974 C C . GLY A 1 689 ? 47.483 1.550 -64.486 1.00 94.19 689 GLY A C 1
ATOM 4975 O O . GLY A 1 689 ? 47.238 2.755 -64.484 1.00 94.19 689 GLY A O 1
ATOM 4976 N N . THR A 1 690 ? 48.567 1.022 -65.055 1.00 95.81 690 THR A N 1
ATOM 4977 C CA . THR A 1 690 ? 49.619 1.807 -65.703 1.00 95.81 690 THR A CA 1
ATOM 4978 C C . THR A 1 690 ? 49.668 1.519 -67.200 1.00 95.81 690 THR A C 1
ATOM 4980 O O . THR A 1 690 ? 49.714 0.357 -67.607 1.00 95.81 690 THR A O 1
ATOM 4983 N N . LEU A 1 691 ? 49.705 2.574 -68.009 1.00 96.94 691 LEU A N 1
ATOM 4984 C CA . LEU A 1 691 ? 50.022 2.535 -69.435 1.00 96.94 691 LEU A CA 1
ATOM 4985 C C . LEU A 1 691 ? 51.464 2.995 -69.624 1.00 96.94 691 LEU A C 1
ATOM 4987 O O . LEU A 1 691 ? 51.907 3.935 -68.968 1.00 96.94 691 LEU A O 1
ATOM 4991 N N . THR A 1 692 ? 52.220 2.310 -70.471 1.00 95.69 692 THR A N 1
ATOM 4992 C CA . THR A 1 692 ? 53.636 2.615 -70.694 1.00 95.69 692 THR A CA 1
ATOM 4993 C C . THR A 1 692 ? 53.880 2.741 -72.176 1.00 95.69 692 THR A C 1
ATOM 4995 O O . THR A 1 692 ? 53.731 1.761 -72.899 1.00 95.69 692 THR A O 1
ATOM 4998 N N . ASP A 1 693 ? 54.231 3.953 -72.564 1.00 94.94 693 ASP A N 1
ATOM 4999 C CA . ASP A 1 693 ? 54.733 4.316 -73.872 1.00 94.94 693 ASP A CA 1
ATOM 5000 C C . ASP A 1 693 ? 56.205 3.901 -74.015 1.00 94.94 693 ASP A C 1
ATOM 5002 O O . ASP A 1 693 ? 56.968 3.842 -73.036 1.00 94.94 693 ASP A O 1
ATOM 5006 N N . THR A 1 694 ? 56.605 3.584 -75.236 1.00 92.38 694 THR A N 1
ATOM 5007 C CA . THR A 1 694 ? 57.969 3.257 -75.647 1.00 92.38 694 THR A CA 1
ATOM 5008 C C . THR A 1 694 ? 58.408 4.223 -76.741 1.00 92.38 694 THR A C 1
ATOM 5010 O O . THR A 1 694 ? 57.610 4.981 -77.255 1.00 92.38 694 THR A O 1
ATOM 5013 N N . ALA A 1 695 ? 59.691 4.219 -77.115 1.00 87.50 695 ALA A N 1
ATOM 5014 C CA . ALA A 1 695 ? 60.214 5.122 -78.156 1.00 87.50 695 ALA A CA 1
ATOM 5015 C C . ALA A 1 695 ? 59.731 4.776 -79.589 1.00 87.50 695 ALA A C 1
ATOM 5017 O O . ALA A 1 695 ? 60.438 5.015 -80.569 1.00 87.50 695 ALA A O 1
ATOM 5018 N N . ALA A 1 696 ? 58.622 4.050 -79.703 1.00 87.81 696 ALA A N 1
ATOM 5019 C CA . ALA A 1 696 ? 57.964 3.679 -80.937 1.00 87.81 696 ALA A CA 1
ATOM 5020 C C . ALA A 1 696 ? 56.456 3.781 -80.710 1.00 87.81 696 ALA A C 1
ATOM 5022 O O . ALA A 1 696 ? 55.983 3.464 -79.624 1.00 87.81 696 ALA A O 1
ATOM 5023 N N . ASP A 1 697 ? 55.711 4.120 -81.764 1.00 88.06 697 ASP A N 1
ATOM 5024 C CA . ASP A 1 697 ? 54.257 4.255 -81.687 1.00 88.06 697 ASP A CA 1
ATOM 5025 C C . ASP A 1 697 ? 53.578 3.015 -81.081 1.00 88.06 697 ASP A C 1
ATOM 5027 O O . ASP A 1 697 ? 53.494 1.949 -81.708 1.00 88.06 697 ASP A O 1
ATOM 5031 N N . ASP A 1 698 ? 53.032 3.183 -79.878 1.00 91.94 698 ASP A N 1
ATOM 5032 C CA . ASP A 1 698 ? 52.359 2.126 -79.143 1.00 91.94 698 ASP A CA 1
ATOM 5033 C C . ASP A 1 698 ? 50.847 2.089 -79.391 1.00 91.94 698 ASP A C 1
ATOM 5035 O O . ASP A 1 698 ? 50.193 3.046 -79.816 1.00 91.94 698 ASP A O 1
ATOM 5039 N N . THR A 1 699 ? 50.263 0.921 -79.115 1.00 94.00 699 THR A N 1
ATOM 5040 C CA . THR A 1 699 ? 48.808 0.740 -79.072 1.00 94.00 699 THR A CA 1
ATOM 5041 C C . THR A 1 699 ? 48.400 0.232 -77.699 1.00 94.00 699 THR A C 1
ATOM 5043 O O . THR A 1 699 ? 48.994 -0.704 -77.163 1.00 94.00 699 THR A O 1
ATOM 5046 N N . PHE A 1 700 ? 47.347 0.819 -77.132 1.00 94.94 700 PHE A N 1
ATOM 5047 C CA . PHE A 1 700 ? 46.912 0.521 -75.771 1.00 94.94 700 PHE A CA 1
ATOM 5048 C C . PHE A 1 700 ? 45.549 -0.173 -75.762 1.00 94.94 700 PHE A C 1
ATOM 5050 O O . PHE A 1 700 ? 44.620 0.205 -76.477 1.00 94.94 700 PHE A O 1
ATOM 5057 N N . SER A 1 701 ? 45.419 -1.203 -74.927 1.00 94.50 701 SER A N 1
ATOM 5058 C CA . SER A 1 701 ? 44.128 -1.842 -74.657 1.00 94.50 701 SER A CA 1
ATOM 5059 C C . SER A 1 701 ? 43.359 -1.073 -73.584 1.00 94.50 701 SER A C 1
ATOM 5061 O O . SER A 1 701 ? 43.961 -0.434 -72.724 1.00 94.50 701 SER A O 1
ATOM 5063 N N . ALA A 1 702 ? 42.028 -1.168 -73.609 1.00 95.44 702 ALA A N 1
ATOM 5064 C CA . ALA A 1 702 ? 41.200 -0.574 -72.566 1.00 95.44 702 ALA A CA 1
ATOM 5065 C C . ALA A 1 702 ? 41.488 -1.202 -71.191 1.00 95.44 702 ALA A C 1
ATOM 5067 O O . ALA A 1 702 ? 41.602 -2.425 -71.077 1.00 95.44 702 ALA A O 1
ATOM 5068 N N . LEU A 1 703 ? 41.567 -0.368 -70.153 1.00 97.19 703 LEU A N 1
ATOM 5069 C CA . LEU A 1 703 ? 41.648 -0.811 -68.761 1.00 97.19 703 LEU A CA 1
ATOM 5070 C C . LEU A 1 703 ? 40.229 -0.970 -68.217 1.00 97.19 703 LEU A C 1
ATOM 5072 O O . LEU A 1 703 ? 39.420 -0.049 -68.319 1.00 97.19 703 LEU A O 1
ATOM 5076 N N . THR A 1 704 ? 39.914 -2.128 -67.644 1.00 96.62 704 THR A N 1
ATOM 5077 C CA . THR A 1 704 ? 38.572 -2.432 -67.129 1.00 96.62 704 THR A CA 1
ATOM 5078 C C . THR A 1 704 ? 38.629 -2.923 -65.693 1.00 96.62 704 THR A C 1
ATOM 5080 O O . THR A 1 704 ? 39.520 -3.699 -65.348 1.00 96.62 704 THR A O 1
ATOM 5083 N N . GLY A 1 705 ? 37.633 -2.566 -64.889 1.00 95.81 705 GLY A N 1
ATOM 5084 C CA . GLY A 1 705 ? 37.499 -3.029 -63.509 1.00 95.81 705 GLY A CA 1
ATOM 5085 C C . GLY A 1 705 ? 36.101 -2.772 -62.957 1.00 95.81 705 GLY A C 1
ATOM 5086 O O . GLY A 1 705 ? 35.169 -2.529 -63.723 1.00 95.81 705 GLY A O 1
ATOM 5087 N N . ALA A 1 706 ? 35.951 -2.840 -61.635 1.00 94.75 706 ALA A N 1
ATOM 5088 C CA . ALA A 1 706 ? 34.703 -2.513 -60.955 1.00 94.75 706 ALA A CA 1
ATOM 5089 C C . ALA A 1 706 ? 34.957 -1.722 -59.666 1.00 94.75 706 ALA A C 1
ATOM 5091 O O . ALA A 1 706 ? 35.891 -2.019 -58.916 1.00 94.75 706 ALA A O 1
ATOM 5092 N N . LEU A 1 707 ? 34.116 -0.721 -59.434 1.00 96.06 707 LEU A N 1
ATOM 5093 C CA . LEU A 1 707 ? 33.998 0.024 -58.190 1.00 96.06 707 LEU A CA 1
ATOM 5094 C C . LEU A 1 707 ? 33.190 -0.800 -57.184 1.00 96.06 707 LEU A C 1
ATOM 5096 O O . LEU A 1 707 ? 32.233 -1.471 -57.558 1.00 96.06 707 LEU A O 1
ATOM 5100 N N . HIS A 1 708 ? 33.591 -0.751 -55.916 1.00 92.69 708 HIS A N 1
ATOM 5101 C CA . HIS A 1 708 ? 32.895 -1.428 -54.826 1.00 92.69 708 HIS A CA 1
ATOM 5102 C C . HIS A 1 708 ? 32.746 -0.433 -53.679 1.00 92.69 708 HIS A C 1
ATOM 5104 O O . HIS A 1 708 ? 33.729 -0.098 -53.017 1.00 92.69 708 HIS A O 1
ATOM 5110 N N . GLY A 1 709 ? 31.531 0.074 -53.510 1.00 94.31 709 GLY A N 1
ATOM 5111 C CA . GLY A 1 709 ? 31.152 0.906 -52.373 1.00 94.31 709 GLY A CA 1
ATOM 5112 C C . GLY A 1 709 ? 30.663 0.058 -51.203 1.00 94.31 709 GLY A C 1
ATOM 5113 O O . GLY A 1 709 ? 30.375 -1.130 -51.362 1.00 94.31 709 GLY A O 1
ATOM 5114 N N . HIS A 1 710 ? 30.572 0.680 -50.036 1.00 93.56 710 HIS A N 1
ATOM 5115 C CA . HIS A 1 710 ? 29.985 0.095 -48.839 1.00 93.56 710 HIS A CA 1
ATOM 5116 C C . HIS A 1 710 ? 29.062 1.112 -48.190 1.00 93.56 710 HIS A C 1
ATOM 5118 O O . HIS A 1 710 ? 29.481 2.233 -47.913 1.00 93.56 710 HIS A O 1
ATOM 5124 N N . ASP A 1 711 ? 27.850 0.678 -47.903 1.00 94.25 711 ASP A N 1
ATOM 5125 C CA . ASP A 1 711 ? 26.854 1.412 -47.141 1.00 94.25 711 ASP A CA 1
ATOM 5126 C C . ASP A 1 711 ? 26.638 0.734 -45.788 1.00 94.25 711 ASP A C 1
ATOM 5128 O O . ASP A 1 711 ? 26.573 -0.502 -45.732 1.00 94.25 711 ASP A O 1
ATOM 5132 N N . VAL A 1 712 ? 26.601 1.526 -44.720 1.00 91.75 712 VAL A N 1
ATOM 5133 C CA . VAL A 1 712 ? 26.370 1.023 -43.361 1.00 91.75 712 VAL A CA 1
ATOM 5134 C C . VAL A 1 712 ? 24.900 0.699 -43.121 1.00 91.75 712 VAL A C 1
ATOM 5136 O O . VAL A 1 712 ? 24.622 -0.244 -42.374 1.00 91.75 712 VAL A O 1
ATOM 5139 N N . ASP A 1 713 ? 23.995 1.349 -43.856 1.00 93.56 713 ASP A N 1
ATOM 5140 C CA . ASP A 1 713 ? 22.567 1.094 -43.792 1.00 93.56 713 ASP A CA 1
ATOM 5141 C C . ASP A 1 713 ? 22.230 -0.328 -44.250 1.00 93.56 713 ASP A C 1
ATOM 5143 O O . ASP A 1 713 ? 22.747 -0.865 -45.246 1.00 93.56 713 ASP A O 1
ATOM 5147 N N . HIS A 1 714 ? 21.334 -0.979 -43.503 1.00 90.81 714 HIS A N 1
ATOM 5148 C CA . HIS A 1 714 ? 20.975 -2.372 -43.727 1.00 90.81 714 HIS A CA 1
ATOM 5149 C C . HIS A 1 714 ? 20.542 -2.610 -45.176 1.00 90.81 714 HIS A C 1
ATOM 5151 O O . HIS A 1 714 ? 19.448 -2.270 -45.616 1.00 90.81 714 HIS A O 1
ATOM 5157 N N . GLY A 1 715 ? 21.373 -3.365 -45.897 1.00 88.81 715 GLY A N 1
ATOM 5158 C CA . GLY A 1 715 ? 21.046 -3.867 -47.230 1.00 88.81 715 GLY A CA 1
ATOM 5159 C C . GLY A 1 715 ? 21.305 -2.871 -48.358 1.00 88.81 715 GLY A C 1
ATOM 5160 O O . GLY A 1 715 ? 21.210 -3.274 -49.521 1.00 88.81 715 GLY A O 1
ATOM 5161 N N . GLU A 1 716 ? 21.716 -1.639 -48.052 1.00 93.19 716 GLU A N 1
ATOM 5162 C CA . GLU A 1 716 ? 21.918 -0.582 -49.050 1.00 93.19 716 GLU A CA 1
ATOM 5163 C C . GLU A 1 716 ? 23.195 -0.769 -49.872 1.00 93.19 716 GLU A C 1
ATOM 5165 O O . GLU A 1 716 ? 23.216 -0.466 -51.068 1.00 93.19 716 GLU A O 1
ATOM 5170 N N . THR A 1 717 ? 24.212 -1.441 -49.314 1.00 92.75 717 THR A N 1
ATOM 5171 C CA . THR A 1 717 ? 25.420 -1.843 -50.064 1.00 92.75 717 THR A CA 1
ATOM 5172 C C . THR A 1 717 ? 25.071 -2.606 -51.355 1.00 92.75 717 THR A C 1
ATOM 5174 O O . THR A 1 717 ? 25.751 -2.476 -52.372 1.00 92.75 717 THR A O 1
ATOM 5177 N N . ALA A 1 718 ? 24.007 -3.418 -51.345 1.00 90.19 718 ALA A N 1
ATOM 5178 C CA . ALA A 1 718 ? 23.606 -4.219 -52.504 1.00 90.19 718 ALA A CA 1
ATOM 5179 C C . ALA A 1 718 ? 22.818 -3.427 -53.564 1.00 90.19 718 ALA A C 1
ATOM 5181 O O . ALA A 1 718 ? 22.598 -3.940 -54.664 1.00 90.19 718 ALA A O 1
ATOM 5182 N N . THR A 1 719 ? 22.373 -2.213 -53.238 1.00 92.81 719 THR A N 1
ATOM 5183 C CA . THR A 1 719 ? 21.569 -1.345 -54.111 1.00 92.81 719 THR A CA 1
ATOM 5184 C C . THR A 1 719 ? 22.334 -0.140 -54.644 1.00 92.81 719 THR A C 1
ATOM 5186 O O . THR A 1 719 ? 21.760 0.628 -55.415 1.00 92.81 719 THR A O 1
ATOM 5189 N N . LEU A 1 720 ? 23.614 0.001 -54.285 1.00 96.38 720 LEU A N 1
ATOM 5190 C CA . LEU A 1 720 ? 24.465 1.095 -54.739 1.00 96.38 720 LEU A CA 1
ATOM 5191 C C . LEU A 1 720 ? 24.522 1.192 -56.267 1.00 96.38 720 LEU A C 1
ATOM 5193 O O . LEU A 1 720 ? 24.660 0.192 -56.978 1.00 96.38 720 LEU A O 1
ATOM 5197 N N . THR A 1 721 ? 24.454 2.424 -56.761 1.00 96.31 721 THR A N 1
ATOM 5198 C CA . THR A 1 721 ? 24.611 2.757 -58.180 1.00 96.31 721 THR A CA 1
ATOM 5199 C C . THR A 1 721 ? 25.793 3.687 -58.390 1.00 96.31 721 THR A C 1
ATOM 5201 O O . THR A 1 721 ? 26.060 4.542 -57.554 1.00 96.31 721 THR A O 1
ATOM 5204 N N . TYR A 1 722 ? 26.503 3.532 -59.509 1.00 97.31 722 TYR A N 1
ATOM 5205 C CA . TYR A 1 722 ? 27.762 4.242 -59.758 1.00 97.31 722 TYR A CA 1
ATOM 5206 C C . TYR A 1 722 ? 27.719 5.114 -61.012 1.00 97.31 722 TYR A C 1
ATOM 5208 O O . TYR A 1 722 ? 27.072 4.784 -62.011 1.00 97.31 722 TYR A O 1
ATOM 5216 N N . ALA A 1 723 ? 28.478 6.205 -61.001 1.00 96.50 723 ALA A N 1
ATOM 5217 C CA . ALA A 1 723 ? 28.685 7.052 -62.170 1.00 96.50 723 ALA A CA 1
ATOM 5218 C C . ALA A 1 723 ? 30.044 7.758 -62.109 1.00 96.50 723 ALA A C 1
ATOM 5220 O O . ALA A 1 723 ? 30.673 7.850 -61.057 1.00 96.50 723 ALA A O 1
ATOM 5221 N N . ALA A 1 724 ? 30.502 8.269 -63.250 1.00 96.06 724 ALA A N 1
ATOM 5222 C CA . ALA A 1 724 ? 31.609 9.216 -63.281 1.00 96.06 724 ALA A CA 1
ATOM 5223 C C . ALA A 1 724 ? 31.054 10.642 -63.370 1.00 96.06 724 ALA A C 1
ATOM 5225 O O . ALA A 1 724 ? 30.021 10.879 -64.005 1.00 96.06 724 ALA A O 1
ATOM 5226 N N . LEU A 1 725 ? 31.743 11.592 -62.745 1.00 95.25 725 LEU A N 1
ATOM 5227 C CA . LEU A 1 725 ? 31.394 13.005 -62.814 1.00 95.25 725 LEU A CA 1
ATOM 5228 C C . LEU A 1 725 ? 32.070 13.657 -64.016 1.00 95.25 725 LEU A C 1
ATOM 5230 O O . LEU A 1 725 ? 33.278 13.531 -64.220 1.00 95.25 725 LEU A O 1
ATOM 5234 N N . ASN A 1 726 ? 31.289 14.381 -64.815 1.00 92.12 726 ASN A N 1
ATOM 5235 C CA . ASN A 1 726 ? 31.841 15.203 -65.889 1.00 92.12 726 ASN A CA 1
ATOM 5236 C C . ASN A 1 726 ? 32.458 16.507 -65.339 1.00 92.12 726 ASN A C 1
ATOM 5238 O O . ASN A 1 726 ? 32.436 16.773 -64.139 1.00 92.12 726 ASN A O 1
ATOM 5242 N N . SER A 1 727 ? 32.975 17.366 -66.221 1.00 87.69 727 SER A N 1
ATOM 5243 C CA . SER A 1 727 ? 33.582 18.651 -65.836 1.00 87.69 727 SER A CA 1
ATOM 5244 C C . SER A 1 727 ? 32.640 19.596 -65.074 1.00 87.69 727 SER A C 1
ATOM 5246 O O . SER A 1 727 ? 33.100 20.426 -64.290 1.00 87.69 727 SER A O 1
ATOM 5248 N N . ASP A 1 728 ? 31.328 19.459 -65.277 1.00 90.94 728 ASP A N 1
ATOM 5249 C CA . ASP A 1 728 ? 30.290 20.228 -64.583 1.00 90.94 728 ASP A CA 1
ATOM 5250 C C . ASP A 1 728 ? 29.851 19.560 -63.265 1.00 90.94 728 ASP A C 1
ATOM 5252 O O . ASP A 1 728 ? 28.900 20.019 -62.636 1.00 90.94 728 ASP A O 1
ATOM 5256 N N . HIS A 1 729 ? 30.551 18.501 -62.836 1.00 87.12 729 HIS A N 1
ATOM 5257 C CA . HIS A 1 729 ? 30.250 17.685 -61.656 1.00 87.12 729 HIS A CA 1
ATOM 5258 C C . HIS A 1 729 ? 28.866 17.024 -61.725 1.00 87.12 729 HIS A C 1
ATOM 5260 O O . HIS A 1 729 ? 28.173 16.885 -60.720 1.00 87.12 729 HIS A O 1
ATOM 5266 N N . VAL A 1 730 ? 28.452 16.627 -62.931 1.00 90.81 730 VAL A N 1
ATOM 5267 C CA . VAL A 1 730 ? 27.207 15.891 -63.166 1.00 90.81 730 VAL A CA 1
ATOM 5268 C C . VAL A 1 730 ? 27.524 14.425 -63.429 1.00 90.81 730 VAL A C 1
ATOM 5270 O O . VAL A 1 730 ? 28.341 14.107 -64.297 1.00 90.81 730 VAL A O 1
ATOM 5273 N N . ALA A 1 731 ? 26.824 13.556 -62.708 1.00 92.25 731 ALA A N 1
ATOM 5274 C CA . ALA A 1 731 ? 26.842 12.113 -62.868 1.00 92.25 731 ALA A CA 1
ATOM 5275 C C . ALA A 1 731 ? 26.417 11.680 -64.272 1.00 92.25 731 ALA A C 1
ATOM 5277 O O . ALA A 1 731 ? 25.315 11.998 -64.734 1.00 92.25 731 ALA A O 1
ATOM 5278 N N . VAL A 1 732 ? 27.281 10.937 -64.961 1.00 92.44 732 VAL A N 1
ATOM 5279 C CA . VAL A 1 732 ? 26.981 10.368 -66.276 1.00 92.44 732 VAL A CA 1
ATOM 5280 C C . VAL A 1 732 ? 27.529 8.945 -66.402 1.00 92.44 732 VAL A C 1
ATOM 5282 O O . VAL A 1 732 ? 28.653 8.646 -66.007 1.00 92.44 732 VAL A O 1
ATOM 5285 N N . ASN A 1 733 ? 26.751 8.064 -67.037 1.00 92.25 733 ASN A N 1
ATOM 5286 C CA . ASN A 1 733 ? 27.186 6.718 -67.438 1.00 92.25 733 ASN A CA 1
ATOM 5287 C C . ASN A 1 733 ? 27.610 6.674 -68.917 1.00 92.25 733 ASN A C 1
ATOM 5289 O O . ASN A 1 733 ? 27.344 5.716 -69.639 1.00 92.25 733 ASN A O 1
ATOM 5293 N N . SER A 1 734 ? 28.179 7.769 -69.415 1.00 92.19 734 SER A N 1
ATOM 5294 C CA . SER A 1 734 ? 28.662 7.910 -70.793 1.00 92.19 734 SER A CA 1
ATOM 5295 C C . SER A 1 734 ? 30.145 8.274 -70.785 1.00 92.19 734 SER A C 1
ATOM 5297 O O . SER A 1 734 ? 30.610 8.784 -69.767 1.00 92.19 734 SER A O 1
ATOM 5299 N N . PRO A 1 735 ? 30.882 8.041 -71.887 1.00 94.81 735 PRO A N 1
ATOM 5300 C CA . PRO A 1 735 ? 32.311 8.324 -71.933 1.00 94.81 735 PRO A CA 1
ATOM 5301 C C . PRO A 1 735 ? 32.630 9.776 -71.560 1.00 94.81 735 PRO A C 1
ATOM 5303 O O . PRO A 1 735 ? 32.111 10.711 -72.175 1.00 94.81 735 PRO A O 1
ATOM 5306 N N . ILE A 1 736 ? 33.504 9.949 -70.571 1.00 95.81 736 ILE A N 1
ATOM 5307 C CA . ILE A 1 736 ? 34.048 11.232 -70.127 1.00 95.81 736 ILE A CA 1
ATOM 5308 C C . ILE A 1 736 ? 35.489 11.312 -70.607 1.00 95.81 736 ILE A C 1
ATOM 5310 O O . ILE A 1 736 ? 36.287 10.426 -70.310 1.00 95.81 736 ILE A O 1
ATOM 5314 N N . ALA A 1 737 ? 35.819 12.356 -71.362 1.00 94.50 737 ALA A N 1
ATOM 5315 C CA . ALA A 1 737 ? 37.184 12.583 -71.818 1.00 94.50 737 ALA A CA 1
ATOM 5316 C C . ALA A 1 737 ? 38.073 13.023 -70.645 1.00 94.50 737 ALA A C 1
ATOM 5318 O O . ALA A 1 737 ? 37.740 13.980 -69.944 1.00 94.50 737 ALA A O 1
ATOM 5319 N N . GLY A 1 738 ? 39.184 12.317 -70.460 1.00 93.50 738 GLY A N 1
ATOM 5320 C CA . GLY A 1 738 ? 40.320 12.735 -69.649 1.00 93.50 738 GLY A CA 1
ATOM 5321 C C . GLY A 1 738 ? 41.433 13.309 -70.522 1.00 93.50 738 GLY A C 1
ATOM 5322 O O . GLY A 1 738 ? 41.207 13.703 -71.670 1.00 93.50 738 GLY A O 1
ATOM 5323 N N . LEU A 1 739 ? 42.639 13.375 -69.965 1.00 94.56 739 LEU A N 1
ATOM 5324 C CA . LEU A 1 739 ? 43.822 13.887 -70.660 1.00 94.56 739 LEU A CA 1
ATOM 5325 C C . LEU A 1 739 ? 44.422 12.876 -71.642 1.00 94.56 739 LEU A C 1
ATOM 5327 O O . LEU A 1 739 ? 44.920 13.283 -72.689 1.00 94.56 739 LEU A O 1
ATOM 5331 N N . TYR A 1 740 ? 44.368 11.583 -71.316 1.00 96.44 740 TYR A N 1
ATOM 5332 C CA . TYR A 1 740 ? 45.072 10.523 -72.053 1.00 96.44 740 TYR A CA 1
ATOM 5333 C C . TYR A 1 740 ? 44.135 9.398 -72.505 1.00 96.44 740 TYR A C 1
ATOM 5335 O O . TYR A 1 740 ? 44.579 8.314 -72.889 1.00 96.44 740 TYR A O 1
ATOM 5343 N N . GLY A 1 741 ? 42.825 9.615 -72.413 1.00 96.12 741 GLY A N 1
ATOM 5344 C CA . GLY A 1 741 ? 41.810 8.624 -72.735 1.00 96.12 741 GLY A CA 1
ATOM 5345 C C . GLY A 1 741 ? 40.416 9.059 -72.310 1.00 96.12 741 GLY A C 1
ATOM 5346 O O . GLY A 1 741 ? 40.163 10.225 -72.019 1.00 96.12 741 GLY A O 1
ATOM 5347 N N . SER A 1 742 ? 39.477 8.117 -72.294 1.00 96.56 742 SER A N 1
ATOM 5348 C CA . SER A 1 742 ? 38.103 8.362 -71.850 1.00 96.56 742 SER A CA 1
ATOM 5349 C C . SER A 1 742 ? 37.607 7.273 -70.909 1.00 96.56 742 SER A C 1
ATOM 5351 O O . SER A 1 742 ? 37.760 6.085 -71.192 1.00 96.56 742 SER A O 1
ATOM 5353 N N . LEU A 1 743 ? 36.990 7.674 -69.797 1.00 97.94 743 LEU A N 1
ATOM 5354 C CA . LEU A 1 743 ? 36.422 6.774 -68.796 1.00 97.94 743 LEU A CA 1
ATOM 5355 C C . LEU A 1 743 ? 34.910 6.639 -68.991 1.00 97.94 743 LEU A C 1
ATOM 5357 O O . LEU A 1 743 ? 34.197 7.630 -69.117 1.00 97.94 743 LEU A O 1
ATOM 5361 N N . THR A 1 744 ? 34.402 5.410 -68.956 1.00 97.12 744 THR A N 1
ATOM 5362 C CA . THR A 1 744 ? 32.972 5.119 -68.772 1.00 97.12 744 THR A CA 1
ATOM 5363 C C . THR A 1 744 ? 32.796 4.314 -67.494 1.00 97.12 744 THR A C 1
ATOM 5365 O O . THR A 1 744 ? 33.467 3.297 -67.334 1.00 97.12 744 THR A O 1
ATOM 5368 N N . VAL A 1 745 ? 31.885 4.739 -66.618 1.00 97.75 745 VAL A N 1
ATOM 5369 C CA . VAL A 1 745 ? 31.449 3.986 -65.430 1.00 97.75 745 VAL A CA 1
ATOM 5370 C C . VAL A 1 745 ? 29.977 3.636 -65.606 1.00 97.75 745 VAL A C 1
ATOM 5372 O O . VAL A 1 745 ? 29.151 4.518 -65.847 1.00 97.75 745 VAL A O 1
ATOM 5375 N N . ASN A 1 746 ? 29.642 2.354 -65.525 1.00 95.62 746 ASN A N 1
ATOM 5376 C CA . ASN A 1 746 ? 28.270 1.865 -65.583 1.00 95.62 746 ASN A CA 1
ATOM 5377 C C . ASN A 1 746 ? 27.629 1.894 -64.193 1.00 95.62 746 ASN A C 1
ATOM 5379 O O . ASN A 1 746 ? 28.318 1.836 -63.179 1.00 95.62 746 ASN A O 1
ATOM 5383 N N . ALA A 1 747 ? 26.295 1.907 -64.161 1.00 94.88 747 ALA A N 1
ATOM 5384 C CA . ALA A 1 747 ? 25.529 1.943 -62.917 1.00 94.88 747 ALA A CA 1
ATOM 5385 C C . ALA A 1 747 ? 25.796 0.749 -61.983 1.00 94.88 747 ALA A C 1
ATOM 5387 O O . ALA A 1 747 ? 25.579 0.879 -60.789 1.00 94.88 747 ALA A O 1
ATOM 5388 N N . ASP A 1 748 ? 26.284 -0.383 -62.502 1.00 94.31 748 ASP A N 1
ATOM 5389 C CA . ASP A 1 748 ? 26.658 -1.574 -61.722 1.00 94.31 748 ASP A CA 1
ATOM 5390 C C . ASP A 1 748 ? 28.087 -1.523 -61.146 1.00 94.31 748 ASP A C 1
ATOM 5392 O O . ASP A 1 748 ? 28.563 -2.506 -60.584 1.00 94.31 748 ASP A O 1
ATOM 5396 N N . GLY A 1 749 ? 28.790 -0.402 -61.327 1.00 94.31 749 GLY A N 1
ATOM 5397 C CA . GLY A 1 749 ? 30.148 -0.187 -60.835 1.00 94.31 749 GLY A CA 1
ATOM 5398 C C . GLY A 1 749 ? 31.235 -0.626 -61.807 1.00 94.31 749 GLY A C 1
ATOM 5399 O O . GLY A 1 749 ? 32.397 -0.275 -61.604 1.00 94.31 749 GLY A O 1
ATOM 5400 N N . THR A 1 750 ? 30.909 -1.339 -62.889 1.00 97.00 750 THR A N 1
ATOM 5401 C CA . THR A 1 750 ? 31.912 -1.699 -63.899 1.00 97.00 750 THR A CA 1
ATOM 5402 C C . THR A 1 750 ? 32.401 -0.462 -64.648 1.00 97.00 750 THR A C 1
ATOM 5404 O O . THR A 1 750 ? 31.612 0.403 -65.029 1.00 97.00 750 THR A O 1
ATOM 5407 N N . TYR A 1 751 ? 33.708 -0.370 -64.892 1.00 97.56 751 TYR A N 1
ATOM 5408 C CA . TYR A 1 751 ? 34.304 0.741 -65.629 1.00 97.56 751 TYR A CA 1
ATOM 5409 C C . TYR A 1 751 ? 35.194 0.273 -66.780 1.00 97.56 751 TYR A C 1
ATOM 5411 O O . TYR A 1 751 ? 35.752 -0.826 -66.760 1.00 97.56 751 TYR A O 1
ATOM 5419 N N . SER A 1 752 ? 35.337 1.142 -67.780 1.00 97.12 752 SER A N 1
ATOM 5420 C CA . SER A 1 752 ? 36.244 0.980 -68.914 1.00 97.12 752 SER A CA 1
ATOM 5421 C C . SER A 1 752 ? 36.912 2.313 -69.230 1.00 97.12 752 SER A C 1
ATOM 5423 O O . SER A 1 752 ? 36.231 3.277 -69.580 1.00 97.12 752 SER A O 1
ATOM 5425 N N . TYR A 1 753 ? 38.237 2.351 -69.149 1.00 98.12 753 TYR A N 1
ATOM 5426 C CA . TYR A 1 753 ? 39.067 3.453 -69.616 1.00 98.12 753 TYR A CA 1
ATOM 5427 C C . TYR A 1 753 ? 39.658 3.094 -70.980 1.00 98.12 753 TYR A C 1
ATOM 5429 O O . TYR A 1 753 ? 40.403 2.121 -71.096 1.00 98.12 753 TYR A O 1
ATOM 5437 N N . VAL A 1 754 ? 39.297 3.849 -72.017 1.00 97.44 754 VAL A N 1
ATOM 5438 C CA . VAL A 1 754 ? 39.801 3.686 -73.387 1.00 97.44 754 VAL A CA 1
ATOM 5439 C C . VAL A 1 754 ? 40.911 4.714 -73.619 1.00 97.44 754 VAL A C 1
ATOM 5441 O O . VAL A 1 754 ? 40.591 5.903 -73.685 1.00 97.44 754 VAL A O 1
ATOM 5444 N N . PRO A 1 755 ? 42.184 4.295 -73.733 1.00 97.69 755 PRO A N 1
ATOM 5445 C CA . PRO A 1 755 ? 43.299 5.220 -73.906 1.00 97.69 755 PRO A CA 1
ATOM 5446 C C . PRO A 1 755 ? 43.288 5.898 -75.280 1.00 97.69 755 PRO A C 1
ATOM 5448 O O . PRO A 1 755 ? 42.900 5.287 -76.278 1.00 97.69 755 PRO A O 1
ATOM 5451 N N . ASP A 1 756 ? 43.762 7.138 -75.334 1.00 96.62 756 ASP A N 1
ATOM 5452 C CA . ASP A 1 756 ? 44.064 7.851 -76.572 1.00 96.62 756 ASP A CA 1
ATOM 5453 C C . ASP A 1 756 ? 45.550 7.660 -76.898 1.00 96.62 756 ASP A C 1
ATOM 5455 O O . ASP A 1 756 ? 46.416 8.328 -76.336 1.00 96.62 756 ASP A O 1
ATOM 5459 N N . ALA A 1 757 ? 45.843 6.714 -77.794 1.00 95.12 757 ALA A N 1
ATOM 5460 C CA . ALA A 1 757 ? 47.216 6.375 -78.161 1.00 95.12 757 ALA A CA 1
ATOM 5461 C C . ALA A 1 757 ? 47.985 7.570 -78.743 1.00 95.12 757 ALA A C 1
ATOM 5463 O O . ALA A 1 757 ? 49.159 7.729 -78.442 1.00 95.12 757 ALA A O 1
ATOM 5464 N N . ALA A 1 758 ? 47.327 8.448 -79.508 1.00 93.31 758 ALA A N 1
ATOM 5465 C CA . ALA A 1 758 ? 47.998 9.610 -80.086 1.00 93.31 758 ALA A CA 1
ATOM 5466 C C . ALA A 1 758 ? 48.378 10.639 -79.013 1.00 93.31 758 ALA A C 1
ATOM 5468 O O . ALA A 1 758 ? 49.416 11.282 -79.121 1.00 93.31 758 ALA A O 1
ATOM 5469 N N . ALA A 1 759 ? 47.544 10.796 -77.981 1.00 94.31 759 ALA A N 1
ATOM 5470 C CA . ALA A 1 759 ? 47.863 11.659 -76.849 1.00 94.31 759 ALA A CA 1
ATOM 5471 C C . ALA A 1 759 ? 48.979 11.078 -75.969 1.00 94.31 759 ALA A C 1
ATOM 5473 O O . ALA A 1 759 ? 49.745 11.849 -75.400 1.00 94.31 759 ALA A O 1
ATOM 5474 N N . ILE A 1 760 ? 49.062 9.747 -75.849 1.00 95.56 760 ILE A N 1
ATOM 5475 C CA . ILE A 1 760 ? 50.079 9.062 -75.039 1.00 95.56 760 ILE A CA 1
ATOM 5476 C C . ILE A 1 760 ? 51.437 9.020 -75.754 1.00 95.56 760 ILE A C 1
ATOM 5478 O O . ILE A 1 760 ? 52.410 9.419 -75.133 1.00 95.56 760 ILE A O 1
ATOM 5482 N N . ASN A 1 761 ? 51.498 8.648 -77.038 1.00 93.94 761 ASN A N 1
ATOM 5483 C CA . ASN A 1 761 ? 52.746 8.601 -77.827 1.00 93.94 761 ASN A CA 1
ATOM 5484 C C . ASN A 1 761 ? 53.361 9.994 -78.083 1.00 93.94 761 ASN A C 1
ATOM 5486 O O . ASN A 1 761 ? 54.423 10.119 -78.671 1.00 93.94 761 ASN A O 1
ATOM 5490 N N . ALA A 1 762 ? 52.652 11.071 -77.731 1.00 91.81 762 ALA A N 1
ATOM 5491 C CA . ALA A 1 762 ? 53.168 12.438 -77.799 1.00 91.81 762 ALA A CA 1
ATOM 5492 C C . ALA A 1 762 ? 53.725 12.917 -76.444 1.00 91.81 762 ALA A C 1
ATOM 5494 O O . ALA A 1 762 ? 54.028 14.103 -76.278 1.00 91.81 762 ALA A O 1
ATOM 5495 N N . LEU A 1 763 ? 53.769 12.043 -75.430 1.00 92.81 763 LEU A N 1
ATOM 5496 C CA . LEU A 1 763 ? 54.252 12.385 -74.099 1.00 92.81 763 LEU A CA 1
ATOM 5497 C C . LEU A 1 763 ? 55.758 12.212 -74.011 1.00 92.81 763 LEU A C 1
ATOM 5499 O O . LEU A 1 763 ? 56.256 11.096 -74.064 1.00 92.81 763 LEU A O 1
ATOM 5503 N N . ALA A 1 764 ? 56.443 13.304 -73.681 1.00 90.38 764 ALA A N 1
ATOM 5504 C CA . ALA A 1 764 ? 57.844 13.247 -73.295 1.00 90.38 764 ALA A CA 1
ATOM 5505 C C . ALA A 1 764 ? 58.068 12.333 -72.082 1.00 90.38 764 ALA A C 1
ATOM 5507 O O . ALA A 1 764 ? 57.177 12.074 -71.266 1.00 90.38 764 ALA A O 1
ATOM 5508 N N . LYS A 1 765 ? 59.311 11.893 -71.901 1.00 91.00 765 LYS A N 1
ATOM 5509 C CA . LYS A 1 765 ? 59.665 10.936 -70.853 1.00 91.00 765 LYS A CA 1
ATOM 5510 C C . LYS A 1 765 ? 59.295 11.432 -69.456 1.00 91.00 765 LYS A C 1
ATOM 5512 O O . LYS A 1 765 ? 59.917 12.344 -68.904 1.00 91.00 765 LYS A O 1
ATOM 5517 N N . GLY A 1 766 ? 58.373 10.733 -68.803 1.00 91.81 766 GLY A N 1
ATOM 5518 C CA . GLY A 1 766 ? 57.910 11.110 -67.471 1.00 91.81 766 GLY A CA 1
ATOM 5519 C C . GLY A 1 766 ? 56.777 10.238 -66.948 1.00 91.81 766 GLY A C 1
ATOM 5520 O O . GLY A 1 766 ? 56.296 9.345 -67.636 1.00 91.81 766 GLY A O 1
ATOM 5521 N N . ASN A 1 767 ? 56.357 10.516 -65.711 1.00 95.06 767 ASN A N 1
ATOM 5522 C CA . ASN A 1 767 ? 55.160 9.922 -65.121 1.00 95.06 767 ASN A CA 1
ATOM 5523 C C . ASN A 1 767 ? 54.036 10.958 -65.137 1.00 95.06 767 ASN A C 1
ATOM 5525 O O . ASN A 1 767 ? 54.175 12.047 -64.575 1.00 95.06 767 ASN A O 1
ATOM 5529 N N . TYR A 1 768 ? 52.919 10.578 -65.729 1.00 96.06 768 TYR A N 1
ATOM 5530 C CA . TYR A 1 768 ? 51.702 11.352 -65.885 1.00 96.06 768 TYR A CA 1
ATOM 5531 C C . TYR A 1 768 ? 50.539 10.579 -65.272 1.00 96.06 768 TYR A C 1
ATOM 5533 O O . TYR A 1 768 ? 50.637 9.385 -64.989 1.00 96.06 768 TYR A O 1
ATOM 5541 N N . THR A 1 769 ? 49.431 11.272 -65.040 1.00 96.06 769 THR A N 1
ATOM 5542 C CA . THR A 1 769 ? 48.215 10.655 -64.511 1.00 96.06 769 THR A CA 1
ATOM 5543 C C . THR A 1 769 ? 47.001 11.216 -65.227 1.00 96.06 769 THR A C 1
ATOM 5545 O O . THR A 1 769 ? 46.958 12.413 -65.521 1.00 96.06 769 THR A O 1
ATOM 5548 N N . ASP A 1 770 ? 46.022 10.357 -65.491 1.00 97.19 770 ASP A N 1
ATOM 5549 C CA . ASP A 1 770 ? 44.656 10.767 -65.811 1.00 97.19 770 ASP A CA 1
ATOM 5550 C C . ASP A 1 770 ? 43.778 10.507 -64.583 1.00 97.19 770 ASP A C 1
ATOM 5552 O O . ASP A 1 770 ? 43.918 9.468 -63.936 1.00 97.19 770 ASP A O 1
ATOM 5556 N N . THR A 1 771 ? 42.928 11.456 -64.197 1.00 96.19 771 THR A N 1
ATOM 5557 C CA . THR A 1 771 ? 42.161 11.383 -62.940 1.00 96.19 771 THR A CA 1
ATOM 5558 C C . THR A 1 771 ? 40.708 11.750 -63.173 1.00 96.19 771 THR A C 1
ATOM 5560 O O . THR A 1 771 ? 40.403 12.800 -63.735 1.00 96.19 771 THR A O 1
ATOM 5563 N N . PHE A 1 772 ? 39.816 10.911 -62.661 1.00 97.19 772 PHE A N 1
ATOM 5564 C CA . PHE A 1 772 ? 38.373 11.091 -62.723 1.00 97.19 772 PHE A CA 1
ATOM 5565 C C . PHE A 1 772 ? 37.782 11.058 -61.315 1.00 97.19 772 PHE A C 1
ATOM 5567 O O . PHE A 1 772 ? 38.249 10.307 -60.461 1.00 97.19 772 PHE A O 1
ATOM 5574 N N . THR A 1 773 ? 36.728 11.834 -61.076 1.00 96.75 773 THR A N 1
ATOM 5575 C CA . THR A 1 773 ? 35.898 11.673 -59.878 1.00 96.75 773 THR A CA 1
ATOM 5576 C C . THR A 1 773 ? 34.755 10.725 -60.205 1.00 96.75 773 THR A C 1
ATOM 5578 O O . THR A 1 773 ? 34.055 10.905 -61.203 1.00 96.75 773 THR A O 1
ATOM 5581 N N . VAL A 1 774 ? 34.577 9.709 -59.372 1.00 96.94 774 VAL A N 1
ATOM 5582 C CA . VAL A 1 774 ? 33.483 8.745 -59.460 1.00 96.94 774 VAL A CA 1
ATOM 5583 C C . VAL A 1 774 ? 32.612 8.863 -58.221 1.00 96.94 774 VAL A C 1
ATOM 5585 O O . VAL A 1 774 ? 33.102 9.197 -57.142 1.00 96.94 774 VAL A O 1
ATOM 5588 N N . GLU A 1 775 ? 31.325 8.606 -58.380 1.00 95.81 775 GLU A N 1
ATOM 5589 C CA . GLU A 1 775 ? 30.357 8.618 -57.291 1.00 95.81 775 GLU A CA 1
ATOM 5590 C C . GLU A 1 775 ? 29.663 7.265 -57.143 1.00 95.81 775 GLU A C 1
ATOM 5592 O O . GLU A 1 775 ? 29.591 6.468 -58.085 1.00 95.81 775 GLU A O 1
ATOM 5597 N N . THR A 1 776 ? 29.154 7.037 -55.939 1.00 96.69 776 THR A N 1
ATOM 5598 C CA . THR A 1 776 ? 28.224 5.971 -55.587 1.00 96.69 776 THR A CA 1
ATOM 5599 C C . THR A 1 776 ? 27.020 6.599 -54.894 1.00 96.69 776 THR A C 1
ATOM 5601 O O . THR A 1 776 ? 27.188 7.495 -54.069 1.00 96.69 776 THR A O 1
ATOM 5604 N N . ILE A 1 777 ? 25.819 6.148 -55.235 1.00 94.75 777 ILE A N 1
ATOM 5605 C CA . ILE A 1 777 ? 24.556 6.629 -54.666 1.00 94.75 777 ILE A CA 1
ATOM 5606 C C . ILE A 1 777 ? 23.775 5.435 -54.128 1.00 94.75 777 ILE A C 1
ATOM 5608 O O . ILE A 1 777 ? 23.688 4.407 -54.808 1.00 94.75 777 ILE A O 1
ATOM 5612 N N . ASP A 1 778 ? 23.225 5.584 -52.930 1.00 94.00 778 ASP A N 1
ATOM 5613 C CA . ASP A 1 778 ? 22.381 4.593 -52.258 1.00 94.00 778 ASP A CA 1
ATOM 5614 C C . ASP A 1 778 ? 20.914 4.600 -52.742 1.00 94.00 778 ASP A C 1
ATOM 5616 O O . ASP A 1 778 ? 20.569 5.210 -53.764 1.00 94.00 778 ASP A O 1
ATOM 5620 N N . ALA A 1 779 ? 20.025 3.889 -52.037 1.00 90.00 779 ALA A N 1
ATOM 5621 C CA . ALA A 1 779 ? 18.612 3.809 -52.412 1.00 90.00 779 ALA A CA 1
ATOM 5622 C C . ALA A 1 779 ? 17.807 5.076 -52.057 1.00 90.00 779 ALA A C 1
ATOM 5624 O O . ALA A 1 779 ? 16.746 5.318 -52.652 1.00 90.00 779 ALA A O 1
ATOM 5625 N N . HIS A 1 780 ? 18.300 5.899 -51.130 1.00 90.69 780 HIS A N 1
ATOM 5626 C CA . HIS A 1 780 ? 17.658 7.119 -50.635 1.00 90.69 780 HIS A CA 1
ATOM 5627 C C . HIS A 1 780 ? 18.323 8.421 -51.116 1.00 90.69 780 HIS A C 1
ATOM 5629 O O . HIS A 1 780 ? 17.837 9.513 -50.803 1.00 90.69 780 HIS A O 1
ATOM 5635 N N . ASN A 1 781 ? 19.275 8.319 -52.042 1.00 90.62 781 ASN A N 1
ATOM 5636 C CA . ASN A 1 781 ? 20.002 9.383 -52.731 1.00 90.62 781 ASN A CA 1
ATOM 5637 C C . ASN A 1 781 ? 21.109 10.089 -51.924 1.00 90.62 781 ASN A C 1
ATOM 5639 O O . ASN A 1 781 ? 21.455 11.218 -52.300 1.00 90.62 781 ASN A O 1
ATOM 5643 N N . ALA A 1 782 ? 21.680 9.492 -50.869 1.00 92.12 782 ALA A N 1
ATOM 5644 C CA . ALA A 1 782 ? 22.949 10.008 -50.346 1.00 92.12 782 ALA A CA 1
ATOM 5645 C C . ALA A 1 782 ? 24.127 9.528 -51.208 1.00 92.12 782 ALA A C 1
ATOM 5647 O O . ALA A 1 782 ? 24.037 8.559 -51.966 1.00 92.12 782 ALA A O 1
ATOM 5648 N N . VAL A 1 783 ? 25.205 10.317 -51.202 1.00 92.94 783 VAL A N 1
ATOM 5649 C CA . VAL A 1 783 ? 26.249 10.272 -52.236 1.00 92.94 783 VAL A CA 1
ATOM 5650 C C . VAL A 1 783 ? 27.628 10.128 -51.605 1.00 92.94 783 VAL A C 1
ATOM 5652 O O . VAL A 1 783 ? 28.073 11.004 -50.866 1.00 92.94 783 VAL A O 1
ATOM 5655 N N . GLY A 1 784 ? 28.338 9.071 -51.991 1.00 94.50 784 GLY A N 1
ATOM 5656 C CA . GLY A 1 784 ? 29.768 8.886 -51.760 1.00 94.50 784 GLY A CA 1
ATOM 5657 C C . GLY A 1 784 ? 30.584 9.226 -53.002 1.00 94.50 784 GLY A C 1
ATOM 5658 O O . GLY A 1 784 ? 30.156 8.958 -54.121 1.00 94.50 784 GLY A O 1
ATOM 5659 N N . THR A 1 785 ? 31.791 9.770 -52.838 1.00 95.06 785 THR A N 1
ATOM 5660 C CA . THR A 1 785 ? 32.692 10.080 -53.965 1.00 95.06 785 THR A CA 1
ATOM 5661 C C . THR A 1 785 ? 34.100 9.554 -53.734 1.00 95.06 785 THR A C 1
ATOM 5663 O O . THR A 1 785 ? 34.595 9.614 -52.611 1.00 95.06 785 THR A O 1
ATOM 5666 N N . ALA A 1 786 ? 34.769 9.135 -54.805 1.00 96.44 786 ALA A N 1
ATOM 5667 C CA . ALA A 1 786 ? 36.173 8.733 -54.807 1.00 96.44 786 ALA A CA 1
ATOM 5668 C C . ALA A 1 786 ? 36.881 9.174 -56.095 1.00 96.44 786 ALA A C 1
ATOM 5670 O O . ALA A 1 786 ? 36.257 9.660 -57.044 1.00 96.44 786 ALA A O 1
ATOM 5671 N N . THR A 1 787 ? 38.196 8.995 -56.144 1.00 96.44 787 THR A N 1
ATOM 5672 C CA . THR A 1 787 ? 39.010 9.236 -57.337 1.00 96.44 787 THR A CA 1
ATOM 5673 C C . THR A 1 787 ? 39.377 7.929 -58.037 1.00 96.44 787 THR A C 1
ATOM 5675 O O . THR A 1 787 ? 39.737 6.940 -57.401 1.00 96.44 787 THR A O 1
ATOM 5678 N N . LEU A 1 788 ? 39.285 7.922 -59.369 1.00 97.75 788 LEU A N 1
ATOM 5679 C CA . LEU A 1 788 ? 39.800 6.859 -60.227 1.00 97.75 788 LEU A CA 1
ATOM 5680 C C . LEU A 1 788 ? 40.981 7.404 -61.031 1.00 97.75 788 LEU A C 1
ATOM 5682 O O . LEU A 1 788 ? 40.816 8.343 -61.812 1.00 97.75 788 LEU A O 1
ATOM 5686 N N . THR A 1 789 ? 42.161 6.817 -60.844 1.00 97.25 789 THR A N 1
ATOM 5687 C CA . THR A 1 789 ? 43.405 7.250 -61.491 1.00 97.25 789 THR A CA 1
ATOM 5688 C C . THR A 1 789 ? 43.928 6.218 -62.481 1.00 97.25 789 THR A C 1
ATOM 5690 O O . THR A 1 789 ? 43.801 5.009 -62.278 1.00 97.25 789 THR A O 1
ATOM 5693 N N . ILE A 1 790 ? 44.546 6.705 -63.553 1.00 98.12 790 ILE A N 1
ATOM 5694 C CA . ILE A 1 790 ? 45.315 5.920 -64.516 1.00 98.12 790 ILE A CA 1
ATOM 5695 C C . ILE A 1 790 ? 46.724 6.489 -64.513 1.00 98.12 790 ILE A C 1
ATOM 5697 O O . ILE A 1 790 ? 46.902 7.684 -64.755 1.00 98.12 790 ILE A O 1
ATOM 5701 N N . ASP A 1 791 ? 47.718 5.645 -64.266 1.00 97.19 791 ASP A N 1
ATOM 5702 C CA . ASP A 1 791 ? 49.116 6.042 -64.386 1.00 97.19 791 ASP A CA 1
ATOM 5703 C C . ASP A 1 791 ? 49.552 5.917 -65.848 1.00 97.19 791 ASP A C 1
ATOM 5705 O O . ASP A 1 791 ? 49.275 4.916 -66.510 1.00 97.19 791 ASP A O 1
ATOM 5709 N N . VAL A 1 792 ? 50.257 6.915 -66.366 1.00 97.12 792 VAL A N 1
ATOM 5710 C CA . VAL A 1 792 ? 50.791 6.908 -67.731 1.00 97.12 792 VAL A CA 1
ATOM 5711 C C . VAL A 1 792 ? 52.279 7.216 -67.667 1.00 97.12 792 VAL A C 1
ATOM 5713 O O . VAL A 1 792 ? 52.696 8.170 -67.018 1.00 97.12 792 VAL A O 1
ATOM 5716 N N . VAL A 1 793 ? 53.096 6.402 -68.318 1.00 96.00 793 VAL A N 1
ATOM 5717 C CA . VAL A 1 793 ? 54.542 6.607 -68.420 1.00 96.00 793 VAL A CA 1
ATOM 5718 C C . VAL A 1 793 ? 54.852 6.955 -69.868 1.00 96.00 793 VAL A C 1
ATOM 5720 O O . VAL A 1 793 ? 54.647 6.099 -70.720 1.00 96.00 793 VAL A O 1
ATOM 5723 N N . GLY A 1 794 ? 55.303 8.185 -70.125 1.00 93.50 794 GLY A N 1
ATOM 5724 C CA . GLY A 1 794 ? 55.730 8.645 -71.454 1.00 93.50 794 GLY A CA 1
ATOM 5725 C C . GLY A 1 794 ? 57.147 8.179 -71.799 1.00 93.50 794 GLY A C 1
ATOM 5726 O O . GLY A 1 794 ? 57.958 7.937 -70.886 1.00 93.50 794 GLY A O 1
ATOM 5727 N N . ALA A 1 795 ? 57.458 8.069 -73.089 1.00 93.19 795 ALA A N 1
ATOM 5728 C CA . ALA A 1 795 ? 58.787 7.742 -73.597 1.00 93.19 795 ALA A CA 1
ATOM 5729 C C . ALA A 1 795 ? 59.505 8.970 -74.170 1.00 93.19 795 ALA A C 1
ATOM 5731 O O . ALA A 1 795 ? 59.033 10.086 -74.062 1.00 93.19 795 ALA A O 1
ATOM 5732 N N . ASN A 1 796 ? 60.731 8.769 -74.651 1.00 93.19 796 ASN A N 1
ATOM 5733 C CA . ASN A 1 796 ? 61.422 9.786 -75.431 1.00 93.19 796 ASN A CA 1
ATOM 5734 C C . ASN A 1 796 ? 61.604 9.245 -76.841 1.00 93.19 796 ASN A C 1
ATOM 5736 O O . ASN A 1 796 ? 62.377 8.286 -76.998 1.00 93.19 796 ASN A O 1
ATOM 5740 N N . ASP A 1 797 ? 60.926 9.826 -77.819 1.00 92.38 797 ASP A N 1
ATOM 5741 C CA . ASP A 1 797 ? 61.003 9.403 -79.211 1.00 92.38 797 ASP A CA 1
ATOM 5742 C C . ASP A 1 797 ? 62.200 10.051 -79.898 1.00 92.38 797 ASP A C 1
ATOM 5744 O O . ASP A 1 797 ? 62.710 11.083 -79.484 1.00 92.38 797 ASP A O 1
ATOM 5748 N N . ALA A 1 798 ? 62.740 9.393 -80.924 1.00 91.50 798 ALA A N 1
ATOM 5749 C CA . ALA A 1 798 ? 63.818 10.004 -81.689 1.00 91.50 798 ALA A CA 1
ATOM 5750 C C . ALA A 1 798 ? 63.242 11.041 -82.667 1.00 91.50 798 ALA A C 1
ATOM 5752 O O . ALA A 1 798 ? 62.249 10.746 -83.345 1.00 91.50 798 ALA A O 1
ATOM 5753 N N . PRO A 1 799 ? 63.910 12.193 -82.865 1.00 93.50 799 PRO A N 1
ATOM 5754 C CA . PRO A 1 799 ? 63.571 13.078 -83.968 1.00 93.50 799 PRO A CA 1
ATOM 5755 C C . PRO A 1 799 ? 63.736 12.327 -85.288 1.00 93.50 799 PRO A C 1
ATOM 5757 O O . PRO A 1 799 ? 64.580 11.455 -85.407 1.00 93.50 799 PRO A O 1
ATOM 5760 N N . VAL A 1 800 ? 62.979 12.682 -86.317 1.00 92.19 800 VAL A N 1
ATOM 5761 C CA . VAL A 1 800 ? 63.032 12.074 -87.649 1.00 92.19 800 VAL A CA 1
ATOM 5762 C C . VAL A 1 800 ? 63.427 13.138 -88.664 1.00 92.19 800 VAL A C 1
ATOM 5764 O O . VAL A 1 800 ? 62.698 14.110 -88.872 1.00 92.19 800 VAL A O 1
ATOM 5767 N N . ILE A 1 801 ? 64.577 12.953 -89.313 1.00 92.44 801 ILE A N 1
ATOM 5768 C CA . ILE A 1 801 ? 65.064 13.775 -90.420 1.00 92.44 801 ILE A CA 1
ATOM 5769 C C . ILE A 1 801 ? 64.422 13.288 -91.721 1.00 92.44 801 ILE A C 1
ATOM 5771 O O . ILE A 1 801 ? 64.548 12.125 -92.109 1.00 92.44 801 ILE A O 1
ATOM 5775 N N . HIS A 1 802 ? 63.784 14.212 -92.430 1.00 90.50 802 HIS A N 1
ATOM 5776 C CA . HIS A 1 802 ? 63.143 14.002 -93.722 1.00 90.50 802 HIS A CA 1
ATOM 5777 C C . HIS A 1 802 ? 63.981 14.630 -94.834 1.00 90.50 802 HIS A C 1
ATOM 5779 O O . HIS A 1 802 ? 64.286 15.829 -94.810 1.00 90.50 802 HIS A O 1
ATOM 5785 N N . ALA A 1 803 ? 64.322 13.817 -95.834 1.00 88.50 803 ALA A N 1
ATOM 5786 C CA . ALA A 1 803 ? 65.075 14.231 -97.018 1.00 88.50 803 ALA A CA 1
ATOM 5787 C C . ALA A 1 803 ? 64.181 14.536 -98.234 1.00 88.50 803 ALA A C 1
ATOM 5789 O O . ALA A 1 803 ? 64.684 14.866 -99.307 1.00 88.50 803 ALA A O 1
ATOM 5790 N N . ASP A 1 804 ? 62.856 14.512 -98.068 1.00 83.94 804 ASP A N 1
ATOM 5791 C CA . ASP A 1 804 ? 61.888 14.631 -99.165 1.00 83.94 804 ASP A CA 1
ATOM 5792 C C . ASP A 1 804 ? 62.001 15.922 -99.974 1.00 83.94 804 ASP A C 1
ATOM 5794 O O . ASP A 1 804 ? 61.524 15.977 -101.101 1.00 83.94 804 ASP A O 1
ATOM 5798 N N . ASN A 1 805 ? 62.591 16.986 -99.426 1.00 85.88 805 ASN A N 1
ATOM 5799 C CA . ASN A 1 805 ? 62.749 18.269 -100.112 1.00 85.88 805 ASN A CA 1
ATOM 5800 C C . ASN A 1 805 ? 64.213 18.664 -100.323 1.00 85.88 805 ASN A C 1
ATOM 5802 O O . ASN A 1 805 ? 64.487 19.794 -100.734 1.00 85.88 805 ASN A O 1
ATOM 5806 N N . VAL A 1 806 ? 65.146 17.734 -100.099 1.00 90.44 806 VAL A N 1
ATOM 5807 C CA . VAL A 1 806 ? 66.578 18.016 -100.172 1.00 90.44 806 VAL A CA 1
ATOM 5808 C C . VAL A 1 806 ? 66.996 18.452 -101.579 1.00 90.44 806 VAL A C 1
ATOM 5810 O O . VAL A 1 806 ? 66.521 17.935 -102.599 1.00 90.44 806 VAL A O 1
ATOM 5813 N N . SER A 1 807 ? 67.885 19.439 -101.633 1.00 87.81 807 SER A N 1
ATOM 5814 C CA . SER A 1 807 ? 68.493 19.954 -102.855 1.00 87.81 807 SER A CA 1
ATOM 5815 C C . SER A 1 807 ? 69.928 20.401 -102.595 1.00 87.81 807 SER A C 1
ATOM 5817 O O . SER A 1 807 ? 70.296 20.701 -101.457 1.00 87.81 807 SER A O 1
ATOM 5819 N N . ILE A 1 808 ? 70.726 20.465 -103.659 1.00 90.56 808 ILE A N 1
ATOM 5820 C CA . ILE A 1 808 ? 72.104 20.949 -103.614 1.00 90.56 808 ILE A CA 1
ATOM 5821 C C . ILE A 1 808 ? 72.306 22.080 -104.618 1.00 90.56 808 ILE A C 1
ATOM 5823 O O . ILE A 1 808 ? 71.769 22.051 -105.725 1.00 90.56 808 ILE A O 1
ATOM 5827 N N . THR A 1 809 ? 73.055 23.108 -104.228 1.00 89.06 809 THR A N 1
ATOM 5828 C CA . THR A 1 809 ? 73.424 24.232 -105.099 1.00 89.06 809 THR A CA 1
ATOM 5829 C C . THR A 1 809 ? 74.918 24.506 -104.996 1.00 89.06 809 THR A C 1
ATOM 5831 O O . THR A 1 809 ? 75.414 24.814 -103.916 1.00 89.06 809 THR A O 1
ATOM 5834 N N . GLU A 1 810 ? 75.628 24.459 -106.123 1.00 87.00 810 GLU A N 1
ATOM 5835 C CA . GLU A 1 810 ? 77.033 24.867 -106.198 1.00 87.00 810 GLU A CA 1
ATOM 5836 C C . GLU A 1 810 ? 77.175 26.395 -106.080 1.00 87.00 810 GLU A C 1
ATOM 5838 O O . GLU A 1 810 ? 76.544 27.171 -106.810 1.00 87.00 810 GLU A O 1
ATOM 5843 N N . ASN A 1 811 ? 78.048 26.850 -105.184 1.00 88.50 811 ASN A N 1
ATOM 5844 C CA . ASN A 1 811 ? 78.365 28.259 -104.993 1.00 88.50 811 ASN A CA 1
ATOM 5845 C C . ASN A 1 811 ? 79.588 28.672 -105.822 1.00 88.50 811 ASN A C 1
ATOM 5847 O O . ASN A 1 811 ? 80.482 27.892 -106.145 1.00 88.50 811 ASN A O 1
ATOM 5851 N N . ARG A 1 812 ? 79.683 29.970 -106.127 1.00 87.00 812 ARG A N 1
ATOM 5852 C CA . ARG A 1 812 ? 80.786 30.526 -106.939 1.00 87.00 812 ARG A CA 1
ATOM 5853 C C . ARG A 1 812 ? 82.169 30.414 -106.294 1.00 87.00 812 ARG A C 1
ATOM 5855 O O . ARG A 1 812 ? 83.163 30.620 -106.984 1.00 87.00 812 ARG A O 1
ATOM 5862 N N . ASP A 1 813 ? 82.231 30.187 -104.988 1.00 85.38 813 ASP A N 1
ATOM 5863 C CA . ASP A 1 813 ? 83.464 30.051 -104.213 1.00 85.38 813 ASP A CA 1
ATOM 5864 C C . ASP A 1 813 ? 83.933 28.592 -104.068 1.00 85.38 813 ASP A C 1
ATOM 5866 O O . ASP A 1 813 ? 84.945 28.352 -103.410 1.00 85.38 813 ASP A O 1
ATOM 5870 N N . GLY A 1 814 ? 83.246 27.644 -104.718 1.00 83.56 814 GLY A N 1
ATOM 5871 C CA . GLY A 1 814 ? 83.573 26.217 -104.679 1.00 83.56 814 GLY A CA 1
ATOM 5872 C C . GLY A 1 814 ? 83.010 25.478 -103.464 1.00 83.56 814 GLY A C 1
ATOM 5873 O O . GLY A 1 814 ? 83.390 24.336 -103.233 1.00 83.56 814 GLY A O 1
ATOM 5874 N N . THR A 1 815 ? 82.140 26.121 -102.680 1.00 90.12 815 THR A N 1
ATOM 5875 C CA . THR A 1 815 ? 81.320 25.450 -101.661 1.00 90.12 815 THR A CA 1
ATOM 5876 C C . THR A 1 815 ? 79.988 24.985 -102.251 1.00 90.12 815 THR A C 1
ATOM 5878 O O .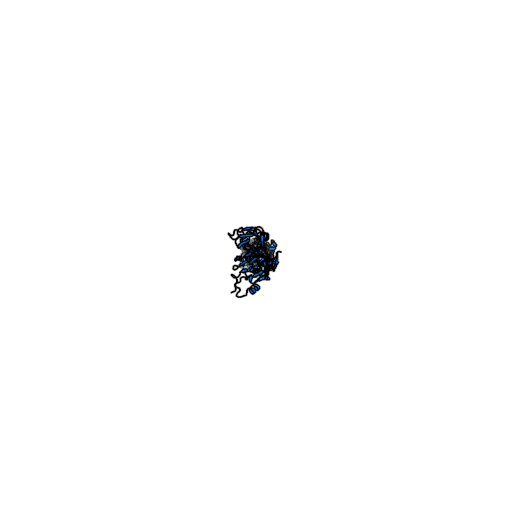 THR A 1 815 ? 79.560 25.476 -103.293 1.00 90.12 815 THR A O 1
ATOM 5881 N N . GLU A 1 816 ? 79.302 24.074 -101.577 1.00 90.69 816 GLU A N 1
ATOM 5882 C CA . GLU A 1 816 ? 77.981 23.563 -101.945 1.00 90.69 816 GLU A CA 1
ATOM 5883 C C . GLU A 1 816 ? 76.993 23.846 -100.816 1.00 90.69 816 GLU A C 1
ATOM 5885 O O . GLU A 1 816 ? 77.317 23.697 -99.641 1.00 90.69 816 GLU A O 1
ATOM 5890 N N . THR A 1 817 ? 75.781 24.268 -101.156 1.00 93.00 817 THR A N 1
ATOM 5891 C CA . THR A 1 817 ? 74.709 24.496 -100.182 1.00 93.00 817 THR A CA 1
ATOM 5892 C C . THR A 1 817 ? 73.687 23.370 -100.271 1.00 93.00 817 THR A C 1
ATOM 5894 O O . THR A 1 817 ? 73.057 23.209 -101.316 1.00 93.00 817 THR A O 1
ATOM 5897 N N . ILE A 1 818 ? 73.493 22.637 -99.173 1.00 93.75 818 ILE A N 1
ATOM 5898 C CA . ILE A 1 818 ? 72.469 21.603 -99.003 1.00 93.75 818 ILE A CA 1
ATOM 5899 C C . ILE A 1 818 ? 71.286 22.215 -98.261 1.00 93.75 818 ILE A C 1
ATOM 5901 O O . ILE A 1 818 ? 71.444 22.685 -97.137 1.00 93.75 818 ILE A O 1
ATOM 5905 N N . SER A 1 819 ? 70.105 22.215 -98.868 1.00 92.00 819 SER A N 1
ATOM 5906 C CA . SER A 1 819 ? 68.910 22.861 -98.313 1.00 92.00 819 SER A CA 1
ATOM 5907 C C . SER A 1 819 ? 67.666 21.987 -98.476 1.00 92.00 819 SER A C 1
ATOM 5909 O O . SER A 1 819 ? 67.661 21.063 -99.288 1.00 92.00 819 SER A O 1
ATOM 5911 N N . GLY A 1 820 ? 66.613 22.277 -97.708 1.00 89.44 820 GLY A N 1
ATOM 5912 C CA . GLY A 1 820 ? 65.325 21.577 -97.799 1.00 89.44 820 GLY A CA 1
ATOM 5913 C C . GLY A 1 820 ? 65.192 20.312 -96.943 1.00 89.44 820 GLY A C 1
ATOM 5914 O O . GLY A 1 820 ? 64.233 19.571 -97.126 1.00 89.44 820 GLY A O 1
ATOM 5915 N N . LEU A 1 821 ? 66.113 20.068 -96.005 1.00 91.81 821 LEU A N 1
ATOM 5916 C CA . LEU A 1 821 ? 65.934 19.045 -94.968 1.00 91.81 821 LEU A CA 1
ATOM 5917 C C . LEU A 1 821 ? 64.971 19.557 -93.887 1.00 91.81 821 LEU A C 1
ATOM 5919 O O . LEU A 1 821 ? 65.050 20.725 -93.494 1.00 91.81 821 LEU A O 1
ATOM 5923 N N . THR A 1 822 ? 64.096 18.687 -93.387 1.00 92.50 822 THR A N 1
ATOM 5924 C CA . THR A 1 822 ? 63.181 18.995 -92.273 1.00 92.50 822 THR A CA 1
ATOM 5925 C C . THR A 1 822 ? 63.238 17.919 -91.196 1.00 92.50 822 THR A C 1
ATOM 5927 O O . THR A 1 822 ? 63.612 16.791 -91.480 1.00 92.50 822 THR A O 1
ATOM 5930 N N . VAL A 1 823 ? 62.857 18.253 -89.969 1.00 94.12 823 VAL A N 1
ATOM 5931 C CA . VAL A 1 823 ? 62.854 17.379 -88.797 1.00 94.12 823 VAL A CA 1
ATOM 5932 C C . VAL A 1 823 ? 61.484 17.440 -88.132 1.00 94.12 823 VAL A C 1
ATOM 5934 O O . VAL A 1 823 ? 60.934 18.529 -87.936 1.00 94.12 823 VAL A O 1
ATOM 5937 N N . THR A 1 824 ? 60.943 16.284 -87.777 1.00 93.75 824 THR A N 1
ATOM 5938 C CA . THR A 1 824 ? 59.776 16.146 -86.895 1.00 93.75 824 THR A CA 1
ATOM 5939 C C . THR A 1 824 ? 60.174 15.352 -85.670 1.00 93.75 824 THR A C 1
ATOM 5941 O O . THR A 1 824 ? 61.099 14.563 -85.753 1.00 93.75 824 THR A O 1
ATOM 5944 N N . ASP A 1 825 ? 59.472 15.521 -84.567 1.00 93.06 825 ASP A N 1
ATOM 5945 C CA . ASP A 1 825 ? 59.714 14.778 -83.337 1.00 93.06 825 ASP A CA 1
ATOM 5946 C C . ASP A 1 825 ? 58.362 14.675 -82.606 1.00 93.06 825 ASP A C 1
ATOM 5948 O O . ASP A 1 825 ? 57.571 15.626 -82.673 1.00 93.06 825 ASP A O 1
ATOM 5952 N N . ALA A 1 826 ? 58.035 13.482 -82.102 1.00 91.44 826 ALA A N 1
ATOM 5953 C CA . ALA A 1 826 ? 56.686 13.125 -81.658 1.00 91.44 826 ALA A CA 1
ATOM 5954 C C . ALA A 1 826 ? 56.368 13.688 -80.269 1.00 91.44 826 ALA A C 1
ATOM 5956 O O . ALA A 1 826 ? 55.256 14.178 -80.054 1.00 91.44 826 ALA A O 1
ATOM 5957 N N . ASP A 1 827 ? 57.354 13.691 -79.376 1.00 91.38 827 ASP A N 1
ATOM 5958 C CA . ASP A 1 827 ? 57.252 14.176 -78.005 1.00 91.38 827 ASP A CA 1
ATOM 5959 C C . ASP A 1 827 ? 57.864 15.572 -77.801 1.00 91.38 827 ASP A C 1
ATOM 5961 O O . ASP A 1 827 ? 57.845 16.112 -76.690 1.00 91.38 827 ASP A O 1
ATOM 5965 N N . ALA A 1 828 ? 58.303 16.207 -78.893 1.00 90.75 828 ALA A N 1
ATOM 5966 C CA . ALA A 1 828 ? 58.846 17.556 -78.903 1.00 90.75 828 ALA A CA 1
ATOM 5967 C C . ALA A 1 828 ? 58.018 18.566 -78.105 1.00 90.75 828 ALA A C 1
ATOM 5969 O O . ALA A 1 828 ? 56.912 18.976 -78.495 1.00 90.75 828 ALA A O 1
ATOM 5970 N N . THR A 1 829 ? 58.612 19.103 -77.040 1.00 87.19 829 THR A N 1
ATOM 5971 C CA . THR A 1 829 ? 57.992 20.205 -76.303 1.00 87.19 829 THR A CA 1
ATOM 5972 C C . THR A 1 829 ? 58.304 21.550 -76.955 1.00 87.19 829 THR A C 1
ATOM 5974 O O . THR A 1 829 ? 59.304 21.753 -77.646 1.00 87.19 829 THR A O 1
ATOM 5977 N N . SER A 1 830 ? 57.435 22.541 -76.730 1.00 85.69 830 SER A N 1
ATOM 5978 C CA . SER A 1 830 ? 57.585 23.873 -77.343 1.00 85.69 830 SER A CA 1
ATOM 5979 C C . SER A 1 830 ? 58.878 24.614 -76.963 1.00 85.69 830 SER A C 1
ATOM 5981 O O . SER A 1 830 ? 59.250 25.587 -77.622 1.00 85.69 830 SER A O 1
ATOM 5983 N N . ASP A 1 831 ? 59.528 24.182 -75.887 1.00 87.31 831 ASP A N 1
ATOM 5984 C CA . ASP A 1 831 ? 60.750 24.731 -75.308 1.00 87.31 831 ASP A CA 1
ATOM 5985 C C . ASP A 1 831 ? 61.963 23.792 -75.426 1.00 87.31 831 ASP A C 1
ATOM 5987 O O . ASP A 1 831 ? 63.051 24.151 -74.969 1.00 87.31 831 ASP A O 1
ATOM 5991 N N . GLU A 1 832 ? 61.808 22.638 -76.076 1.00 92.00 832 GLU A N 1
ATOM 5992 C CA . GLU A 1 832 ? 62.879 21.669 -76.265 1.00 92.00 832 GLU A CA 1
ATOM 5993 C C . GLU A 1 832 ? 63.956 22.158 -77.240 1.00 92.00 832 GLU A C 1
ATOM 5995 O O . GLU A 1 832 ? 63.681 22.724 -78.304 1.00 92.00 832 GLU A O 1
ATOM 6000 N N . ILE A 1 833 ? 65.215 21.928 -76.865 1.00 93.50 833 ILE A N 1
ATOM 6001 C CA . ILE A 1 833 ? 66.386 22.327 -77.640 1.00 93.50 833 ILE A CA 1
ATOM 6002 C C . ILE A 1 833 ? 66.955 21.111 -78.359 1.00 93.50 833 ILE A C 1
ATOM 6004 O O . ILE A 1 833 ? 67.512 20.214 -77.737 1.00 93.50 833 ILE A O 1
ATOM 6008 N N . PHE A 1 834 ? 66.894 21.156 -79.682 1.00 95.94 834 PHE A N 1
ATOM 6009 C CA . PHE A 1 834 ? 67.468 20.168 -80.578 1.00 95.94 834 PHE A CA 1
ATOM 6010 C C . PHE A 1 834 ? 68.897 20.557 -80.936 1.00 95.94 834 PHE A C 1
ATOM 6012 O O . PHE A 1 834 ? 69.189 21.730 -81.195 1.00 95.94 834 PHE A O 1
ATOM 6019 N N . THR A 1 835 ? 69.774 19.563 -81.002 1.00 95.69 835 THR A N 1
ATOM 6020 C CA . THR A 1 835 ? 71.163 19.703 -81.434 1.00 95.69 835 THR A CA 1
ATOM 6021 C C . THR A 1 835 ? 71.342 19.062 -82.799 1.00 95.69 835 THR A C 1
ATOM 6023 O O . THR A 1 835 ? 71.183 17.860 -82.966 1.00 95.69 835 THR A O 1
ATOM 6026 N N . VAL A 1 836 ? 71.737 19.862 -83.778 1.00 94.38 836 VAL A N 1
ATOM 6027 C CA . VAL A 1 836 ? 72.190 19.402 -85.088 1.00 94.38 836 VAL A CA 1
ATOM 6028 C C . VAL A 1 836 ? 73.709 19.324 -85.071 1.00 94.38 836 VAL A C 1
ATOM 6030 O O . VAL A 1 836 ? 74.376 20.314 -84.762 1.00 94.38 836 VAL A O 1
ATOM 6033 N N . ALA A 1 837 ? 74.266 18.185 -85.461 1.00 94.62 837 ALA A N 1
ATOM 6034 C CA . ALA A 1 837 ? 75.697 17.991 -85.645 1.00 94.62 837 ALA A CA 1
ATOM 6035 C C . ALA A 1 837 ? 75.971 17.473 -87.057 1.00 94.62 837 ALA A C 1
ATOM 6037 O O . ALA A 1 837 ? 75.512 16.401 -87.437 1.00 94.62 837 ALA A O 1
ATOM 6038 N N . ALA A 1 838 ? 76.746 18.228 -87.831 1.00 93.19 838 ALA A N 1
ATOM 6039 C CA . ALA A 1 838 ? 77.141 17.859 -89.182 1.00 93.19 838 ALA A CA 1
ATOM 6040 C C . ALA A 1 838 ? 78.651 17.599 -89.193 1.00 93.19 838 ALA A C 1
ATOM 6042 O O . ALA A 1 838 ? 79.462 18.496 -88.953 1.00 93.19 838 ALA A O 1
ATOM 6043 N N . THR A 1 839 ? 79.045 16.353 -89.446 1.00 91.69 839 THR A N 1
ATOM 6044 C CA . THR A 1 839 ? 80.441 15.917 -89.319 1.00 91.69 839 THR A CA 1
ATOM 6045 C C . THR A 1 839 ? 80.963 15.334 -90.632 1.00 91.69 839 THR A C 1
ATOM 6047 O O . THR A 1 839 ? 80.450 14.318 -91.096 1.00 91.69 839 THR A O 1
ATOM 6050 N N . PRO A 1 840 ? 81.972 15.957 -91.272 1.00 88.69 840 PRO A N 1
ATOM 6051 C CA . PRO A 1 840 ? 82.592 15.393 -92.464 1.00 88.69 840 PRO A CA 1
ATOM 6052 C C . PRO A 1 840 ? 83.451 14.173 -92.113 1.00 88.69 840 PRO A C 1
ATOM 6054 O O . PRO A 1 840 ? 83.880 13.991 -90.968 1.00 88.69 840 PRO A O 1
ATOM 6057 N N . THR A 1 841 ? 83.767 13.365 -93.121 1.00 83.88 841 THR A N 1
ATOM 6058 C CA . THR A 1 841 ? 84.615 12.180 -92.959 1.00 83.88 841 THR A CA 1
ATOM 6059 C C . THR A 1 841 ? 85.998 12.554 -92.422 1.00 83.88 841 THR A C 1
ATOM 6061 O O . THR A 1 841 ? 86.700 13.417 -92.955 1.00 83.88 841 THR A O 1
ATOM 6064 N N . ALA A 1 842 ? 86.422 11.887 -91.345 1.00 75.94 842 ALA A N 1
ATOM 6065 C CA . ALA A 1 842 ? 87.678 12.197 -90.677 1.00 75.94 842 ALA A CA 1
ATOM 6066 C C . ALA A 1 842 ? 88.881 12.066 -91.632 1.00 75.94 842 ALA A C 1
ATOM 6068 O O . ALA A 1 842 ? 89.144 11.003 -92.189 1.00 75.94 842 ALA A O 1
ATOM 6069 N N . GLY A 1 843 ? 89.648 13.151 -91.777 1.00 71.88 843 GLY A N 1
ATOM 6070 C CA . GLY A 1 843 ? 90.863 13.184 -92.595 1.00 71.88 843 GLY A CA 1
ATOM 6071 C C . GLY A 1 843 ? 90.680 13.598 -94.063 1.00 71.88 843 GLY A C 1
ATOM 6072 O O . GLY A 1 843 ? 91.696 13.681 -94.751 1.00 71.88 843 GLY A O 1
ATOM 6073 N N . SER A 1 844 ? 89.460 13.910 -94.535 1.00 75.25 844 SER A N 1
ATOM 6074 C CA . SER A 1 844 ? 89.217 14.388 -95.916 1.00 75.25 844 SER A CA 1
ATOM 6075 C C . SER A 1 844 ? 89.705 15.822 -96.170 1.00 75.25 844 SER A C 1
ATOM 6077 O O . SER A 1 844 ? 90.043 16.176 -97.296 1.00 75.25 844 SER A O 1
ATOM 6079 N N . GLY A 1 845 ? 89.795 16.644 -95.117 1.00 80.12 845 GLY A N 1
ATOM 6080 C CA . GLY A 1 845 ? 90.114 18.073 -95.221 1.00 80.12 845 GLY A CA 1
ATOM 6081 C C . GLY A 1 845 ? 88.899 18.966 -95.502 1.00 80.12 845 GLY A C 1
ATOM 6082 O O . GLY A 1 845 ? 89.061 20.185 -95.569 1.00 80.12 845 GLY A O 1
ATOM 6083 N N . SER A 1 846 ? 87.709 18.374 -95.620 1.00 88.81 846 SER A N 1
ATOM 6084 C CA . SER A 1 846 ? 86.439 19.067 -95.830 1.00 88.81 846 SER A CA 1
ATOM 6085 C C . SER A 1 846 ? 85.864 19.649 -94.536 1.00 88.81 846 SER A C 1
ATOM 6087 O O . SER A 1 846 ? 86.229 19.251 -93.427 1.00 88.81 846 SER A O 1
ATOM 6089 N N . SER A 1 847 ? 84.936 20.596 -94.663 1.00 90.75 847 SER A N 1
ATOM 6090 C CA . SER A 1 847 ? 84.231 21.209 -93.530 1.00 90.75 847 SER A CA 1
ATOM 6091 C C . SER A 1 847 ? 82.782 21.517 -93.884 1.00 90.75 847 SER A C 1
ATOM 6093 O O . SER A 1 847 ? 82.484 21.770 -95.046 1.00 90.75 847 SER A O 1
ATOM 6095 N N . VAL A 1 848 ? 81.904 21.571 -92.887 1.00 92.44 848 VAL A N 1
ATOM 6096 C CA . VAL A 1 848 ? 80.510 21.999 -93.048 1.00 92.44 848 VAL A CA 1
ATOM 6097 C C . VAL A 1 848 ? 80.223 23.170 -92.111 1.00 92.44 848 VAL A C 1
ATOM 6099 O O . VAL A 1 848 ? 80.757 23.233 -91.003 1.00 92.44 848 VAL A O 1
ATOM 6102 N N . THR A 1 849 ? 79.450 24.146 -92.582 1.00 90.44 849 THR A N 1
ATOM 6103 C CA . THR A 1 849 ? 79.083 25.346 -91.827 1.00 90.44 849 THR A CA 1
ATOM 6104 C C . THR A 1 849 ? 77.559 25.516 -91.797 1.00 90.44 849 THR A C 1
ATOM 6106 O O . THR A 1 849 ? 76.956 25.603 -92.867 1.00 90.44 849 THR A O 1
ATOM 6109 N N . PRO A 1 850 ? 76.948 25.644 -90.604 1.00 88.69 850 PRO A N 1
ATOM 6110 C CA . PRO A 1 850 ? 77.579 25.448 -89.295 1.00 88.69 850 PRO A CA 1
ATOM 6111 C C . PRO A 1 850 ? 77.938 23.961 -89.049 1.00 88.69 850 PRO A C 1
ATOM 6113 O O . PRO A 1 850 ? 77.229 23.085 -89.536 1.00 88.69 850 PRO A O 1
ATOM 6116 N N . PRO A 1 851 ? 79.023 23.651 -88.307 1.00 86.75 851 PRO A N 1
ATOM 6117 C CA . PRO A 1 851 ? 79.361 22.269 -87.938 1.00 86.75 851 PRO A CA 1
ATOM 6118 C C . PRO A 1 851 ? 78.436 21.712 -86.848 1.00 86.75 851 PRO A C 1
ATOM 6120 O O . PRO A 1 851 ? 78.237 20.504 -86.746 1.00 86.75 851 PRO A O 1
ATOM 6123 N N . SER A 1 852 ? 77.866 22.598 -86.034 1.00 91.69 852 SER A N 1
ATOM 6124 C CA . SER A 1 852 ? 76.834 22.276 -85.061 1.00 91.69 852 SER A CA 1
ATOM 6125 C C . SER A 1 852 ? 75.891 23.460 -84.880 1.00 91.69 852 SER A C 1
ATOM 6127 O O . SER A 1 852 ? 76.307 24.619 -84.989 1.00 91.69 852 SER A O 1
ATOM 6129 N N . GLN A 1 853 ? 74.631 23.177 -84.579 1.00 91.88 853 GLN A N 1
ATOM 6130 C CA . GLN A 1 853 ? 73.620 24.181 -84.280 1.00 91.88 853 GLN A CA 1
ATOM 6131 C C . GLN A 1 853 ? 72.684 23.661 -83.194 1.00 91.88 853 GLN A C 1
ATOM 6133 O O . GLN A 1 853 ? 72.273 22.513 -83.241 1.00 91.88 853 GLN A O 1
ATOM 6138 N N . GLU A 1 854 ? 72.311 24.525 -82.257 1.00 93.69 854 GLU A N 1
ATOM 6139 C CA . GLU A 1 854 ? 71.307 24.227 -81.237 1.00 93.69 854 GLU A CA 1
ATOM 6140 C C . GLU A 1 854 ? 70.134 25.203 -81.362 1.00 93.69 854 GLU A C 1
ATOM 6142 O O . GLU A 1 854 ? 70.322 26.377 -81.707 1.00 93.69 854 GLU A O 1
ATOM 6147 N N . GLY A 1 855 ? 68.921 24.738 -81.084 1.00 93.31 855 GLY A N 1
ATOM 6148 C CA . GLY A 1 855 ? 67.738 25.592 -81.007 1.00 93.31 855 GLY A CA 1
ATOM 6149 C C . GLY A 1 855 ? 66.433 24.808 -80.977 1.00 93.31 855 GLY A C 1
ATOM 6150 O O . GLY A 1 855 ? 66.431 23.587 -81.042 1.00 93.31 855 GLY A O 1
ATOM 6151 N N . LEU A 1 856 ? 65.309 25.524 -80.908 1.00 95.25 856 LEU A N 1
ATOM 6152 C CA . LEU A 1 856 ? 63.980 24.910 -81.003 1.00 95.25 856 LEU A CA 1
ATOM 6153 C C . LEU A 1 856 ? 63.801 24.197 -82.350 1.00 95.25 856 LEU A C 1
ATOM 6155 O O . LEU A 1 856 ? 64.345 24.658 -83.361 1.00 95.25 856 LEU A O 1
ATOM 6159 N N . LEU A 1 857 ? 62.956 23.164 -82.396 1.00 94.00 857 LEU A N 1
ATOM 6160 C CA . LEU A 1 857 ? 62.676 22.385 -83.611 1.00 94.00 857 LEU A CA 1
ATOM 6161 C C . LEU A 1 857 ? 62.308 23.265 -84.818 1.00 94.00 857 LEU A C 1
ATOM 6163 O O . LEU A 1 857 ? 62.811 23.069 -85.924 1.00 94.00 857 LEU A O 1
ATOM 6167 N N . SER A 1 858 ? 61.492 24.307 -84.620 1.00 91.44 858 SER A N 1
ATOM 6168 C CA . SER A 1 858 ? 61.142 25.264 -85.682 1.00 91.44 858 SER A CA 1
ATOM 6169 C C . SER A 1 858 ? 62.349 26.063 -86.196 1.00 91.44 858 SER A C 1
ATOM 6171 O O . SER A 1 858 ? 62.424 26.408 -87.377 1.00 91.44 858 SER A O 1
ATOM 6173 N N . GLY A 1 859 ? 63.300 26.374 -85.311 1.00 91.75 859 GLY A N 1
ATOM 6174 C CA . GLY A 1 859 ? 64.552 27.054 -85.642 1.00 91.75 859 GLY A CA 1
ATOM 6175 C C . GLY A 1 859 ? 65.526 26.143 -86.388 1.00 91.75 859 GLY A C 1
ATOM 6176 O O . GLY A 1 859 ? 66.116 26.580 -87.376 1.00 91.75 859 GLY A O 1
ATOM 6177 N N . ILE A 1 860 ? 65.635 24.878 -85.970 1.00 92.88 860 ILE A N 1
ATOM 6178 C CA . ILE A 1 860 ? 66.395 23.841 -86.680 1.00 92.88 860 ILE A CA 1
ATOM 6179 C C . ILE A 1 860 ? 65.835 23.629 -88.089 1.00 92.88 860 ILE A C 1
ATOM 6181 O O . ILE A 1 860 ? 66.581 23.743 -89.060 1.00 92.88 860 ILE A O 1
ATOM 6185 N N . ASN A 1 861 ? 64.518 23.451 -88.219 1.00 92.88 861 ASN A N 1
ATOM 6186 C CA . ASN A 1 861 ? 63.832 23.341 -89.509 1.00 92.88 861 ASN A CA 1
ATOM 6187 C C . ASN A 1 861 ? 64.067 24.552 -90.414 1.00 92.88 861 ASN A C 1
ATOM 6189 O O . ASN A 1 861 ? 64.329 24.406 -91.606 1.00 92.88 861 ASN A O 1
ATOM 6193 N N . THR A 1 862 ? 64.013 25.764 -89.854 1.00 91.25 862 THR A N 1
ATOM 6194 C CA . THR A 1 862 ? 64.303 26.982 -90.622 1.00 91.25 862 THR A CA 1
ATOM 6195 C C . THR A 1 862 ? 65.739 26.966 -91.146 1.00 91.25 862 THR A C 1
ATOM 6197 O O . THR A 1 862 ? 65.960 27.275 -92.314 1.00 91.25 862 THR A O 1
ATOM 6200 N N . ALA A 1 863 ? 66.711 26.582 -90.314 1.00 89.19 863 ALA A N 1
ATOM 6201 C CA . ALA A 1 863 ? 68.124 26.598 -90.678 1.00 89.19 863 ALA A CA 1
ATOM 6202 C C . ALA A 1 863 ? 68.515 25.510 -91.689 1.00 89.19 863 ALA A C 1
ATOM 6204 O O . ALA A 1 863 ? 69.222 25.819 -92.648 1.00 89.19 863 ALA A O 1
ATOM 6205 N N . LEU A 1 864 ? 68.018 24.280 -91.515 1.00 90.94 864 LEU A N 1
ATOM 6206 C CA . LEU A 1 864 ? 68.200 23.166 -92.456 1.00 90.94 864 LEU A CA 1
ATOM 6207 C C . LEU A 1 864 ? 67.427 23.377 -93.772 1.00 90.94 864 LEU A C 1
ATOM 6209 O O . LEU A 1 864 ? 67.878 22.958 -94.840 1.00 90.94 864 LEU A O 1
ATOM 6213 N N . GLY A 1 865 ? 66.301 24.092 -93.710 1.00 86.38 865 GLY A N 1
ATOM 6214 C CA . GLY A 1 865 ? 65.507 24.497 -94.865 1.00 86.38 865 GLY A CA 1
ATOM 6215 C C . GLY A 1 865 ? 66.171 25.595 -95.700 1.00 86.38 865 GLY A C 1
ATOM 6216 O O . GLY A 1 865 ? 66.440 25.373 -96.873 1.00 86.38 865 GLY A O 1
ATOM 6217 N N . THR A 1 866 ? 66.443 26.775 -95.125 1.00 82.50 866 THR A N 1
ATOM 6218 C CA . THR A 1 866 ? 67.118 27.910 -95.799 1.00 82.50 866 THR A CA 1
ATOM 6219 C C . THR A 1 866 ? 67.822 28.830 -94.780 1.00 82.50 866 THR A C 1
ATOM 6221 O O . THR A 1 866 ? 67.149 29.383 -93.910 1.00 82.50 866 THR A O 1
ATOM 6224 N N . PRO A 1 867 ? 69.142 29.098 -94.899 1.00 82.19 867 PRO A N 1
ATOM 6225 C CA . PRO A 1 867 ? 69.973 28.891 -96.086 1.00 82.19 867 PRO A CA 1
ATOM 6226 C C . PRO A 1 867 ? 70.454 27.449 -96.305 1.00 82.19 867 PRO A C 1
ATOM 6228 O O . PRO A 1 867 ? 70.908 27.175 -97.409 1.00 82.19 867 PRO A O 1
ATOM 6231 N N . GLY A 1 868 ? 70.314 26.545 -95.328 1.00 89.12 868 GLY A N 1
ATOM 6232 C CA . GLY A 1 868 ? 70.829 25.176 -95.406 1.00 89.12 868 GLY A CA 1
ATOM 6233 C C . GLY A 1 868 ? 72.260 25.026 -94.867 1.00 89.12 868 GLY A C 1
ATOM 6234 O O . GLY A 1 868 ? 72.839 25.968 -94.319 1.00 89.12 868 GLY A O 1
ATOM 6235 N N . LEU A 1 869 ? 72.837 23.833 -95.023 1.00 92.94 869 LEU A N 1
ATOM 6236 C CA . LEU A 1 869 ? 74.219 23.506 -94.659 1.00 92.94 869 LEU A CA 1
ATOM 6237 C C . LEU A 1 869 ? 75.171 23.891 -95.795 1.00 92.94 869 LEU A C 1
ATOM 6239 O O . LEU A 1 869 ? 74.964 23.491 -96.937 1.00 92.94 869 LEU A O 1
ATOM 6243 N N . ILE A 1 870 ? 76.241 24.626 -95.489 1.00 92.88 870 ILE A N 1
ATOM 6244 C CA . ILE A 1 870 ? 77.288 24.957 -96.464 1.00 92.88 870 ILE A CA 1
ATOM 6245 C C . ILE A 1 870 ? 78.425 23.954 -96.317 1.00 92.88 870 ILE A C 1
ATOM 6247 O O . ILE A 1 870 ? 79.191 23.999 -95.353 1.00 92.88 870 ILE A O 1
ATOM 6251 N N . TYR A 1 871 ? 78.551 23.062 -97.283 1.00 93.25 871 TYR A N 1
ATOM 6252 C CA . TYR A 1 871 ? 79.632 22.105 -97.401 1.00 93.25 871 TYR A CA 1
ATOM 6253 C C . TYR A 1 871 ? 80.805 22.692 -98.198 1.00 93.25 871 TYR A C 1
ATOM 6255 O O . TYR A 1 871 ? 80.643 23.278 -99.263 1.00 93.25 871 TYR A O 1
ATOM 6263 N N . ASN A 1 872 ? 82.016 22.558 -97.667 1.00 91.94 872 ASN A N 1
ATOM 6264 C CA . ASN A 1 872 ? 83.256 22.941 -98.327 1.00 91.94 872 ASN A CA 1
ATOM 6265 C C . ASN A 1 872 ? 84.133 21.690 -98.493 1.00 91.94 872 ASN A C 1
ATOM 6267 O O . ASN A 1 872 ? 84.651 21.198 -97.483 1.00 91.94 872 ASN A O 1
ATOM 6271 N N . PRO A 1 873 ? 84.352 21.217 -99.730 1.00 87.38 873 PRO A N 1
ATOM 6272 C CA . PRO A 1 873 ? 85.119 20.003 -100.013 1.00 87.38 873 PRO A CA 1
ATOM 6273 C C . PRO A 1 873 ? 86.645 20.165 -99.817 1.00 87.38 873 PRO A C 1
ATOM 6275 O O . PRO A 1 873 ? 87.408 19.206 -99.922 1.00 87.38 873 PRO A O 1
ATOM 6278 N N . GLY A 1 874 ? 87.131 21.375 -99.513 1.00 85.69 874 GLY A N 1
ATOM 6279 C CA . GLY A 1 874 ? 88.552 21.656 -99.303 1.00 85.69 874 GLY A CA 1
ATOM 6280 C C . GLY A 1 874 ? 89.341 21.877 -100.602 1.00 85.69 874 GLY A C 1
ATOM 6281 O O . GLY A 1 874 ? 88.809 21.878 -101.705 1.00 85.69 874 GLY A O 1
ATOM 6282 N N . GLN A 1 875 ? 90.650 22.130 -100.482 1.00 79.75 875 GLN A N 1
ATOM 6283 C CA . GLN A 1 875 ? 91.507 22.496 -101.629 1.00 79.75 875 GLN A CA 1
ATOM 6284 C C . GLN A 1 875 ? 92.000 21.289 -102.452 1.00 79.75 875 GLN A C 1
ATOM 6286 O O . GLN A 1 875 ? 92.460 21.459 -103.580 1.00 79.75 875 GLN A O 1
ATOM 6291 N N . THR A 1 876 ? 91.943 20.079 -101.887 1.00 80.00 876 THR A N 1
ATOM 6292 C CA . THR A 1 876 ? 92.323 18.815 -102.542 1.00 80.00 876 THR A CA 1
ATOM 6293 C C . THR A 1 876 ? 91.307 17.728 -102.186 1.00 80.00 876 THR A C 1
ATOM 6295 O O . THR A 1 876 ? 91.643 16.828 -101.410 1.00 80.00 876 THR A O 1
ATOM 6298 N N . PRO A 1 877 ? 90.064 17.842 -102.677 1.00 77.56 877 PRO A N 1
ATOM 6299 C CA . PRO A 1 877 ? 89.010 16.917 -102.298 1.00 77.56 877 PRO A CA 1
ATOM 6300 C C . PRO A 1 877 ? 89.295 15.483 -102.770 1.00 77.56 877 PRO A C 1
ATOM 6302 O O . PRO A 1 877 ? 89.904 15.292 -103.832 1.00 77.56 877 PRO A O 1
ATOM 6305 N N . PRO A 1 878 ? 88.865 14.463 -102.005 1.00 82.56 878 PRO A N 1
ATOM 6306 C CA . PRO A 1 878 ? 88.785 13.092 -102.501 1.00 82.56 878 PRO A CA 1
ATOM 6307 C C . PRO A 1 878 ? 87.751 12.977 -103.638 1.00 82.56 878 PRO A C 1
ATOM 6309 O O . PRO A 1 878 ? 86.992 13.903 -103.894 1.00 82.56 878 PRO A O 1
ATOM 6312 N N . ALA A 1 879 ? 87.717 11.838 -104.339 1.00 83.38 879 ALA A N 1
ATOM 6313 C CA . ALA A 1 879 ? 86.728 11.611 -105.403 1.00 83.38 879 ALA A CA 1
ATOM 6314 C C . ALA A 1 879 ? 85.285 11.599 -104.868 1.00 83.38 879 ALA A C 1
ATOM 6316 O O . ALA A 1 879 ? 84.380 12.121 -105.511 1.00 83.38 879 ALA A O 1
ATOM 6317 N N . THR A 1 880 ? 85.106 11.033 -103.676 1.00 88.25 880 THR A N 1
ATOM 6318 C CA . THR A 1 880 ? 83.849 11.007 -102.935 1.00 88.25 880 THR A CA 1
ATOM 6319 C C . THR A 1 880 ? 84.098 11.429 -101.497 1.00 88.25 880 THR A C 1
ATOM 6321 O O . THR A 1 880 ? 85.146 11.099 -100.932 1.00 88.25 880 THR A O 1
ATOM 6324 N N . ASP A 1 881 ? 83.129 12.097 -100.888 1.00 90.69 881 ASP A N 1
ATOM 6325 C CA . ASP A 1 881 ? 83.167 12.479 -99.475 1.00 90.69 881 ASP A CA 1
ATOM 6326 C C . ASP A 1 881 ? 81.792 12.288 -98.826 1.00 90.69 881 ASP A C 1
ATOM 6328 O O . ASP A 1 881 ? 80.788 12.132 -99.520 1.00 90.69 881 ASP A O 1
ATOM 6332 N N . LYS A 1 882 ? 81.751 12.284 -97.493 1.00 91.44 882 LYS A N 1
ATOM 6333 C CA . LYS A 1 882 ? 80.529 12.066 -96.712 1.00 91.44 882 LYS A CA 1
ATOM 6334 C C . LYS A 1 882 ? 80.444 13.010 -95.519 1.00 91.44 882 LYS A C 1
ATOM 6336 O O . LYS A 1 882 ? 81.447 13.203 -94.825 1.00 91.44 882 LYS A O 1
ATOM 6341 N N . ILE A 1 883 ? 79.244 13.521 -95.247 1.00 92.62 883 ILE A N 1
ATOM 6342 C CA . ILE A 1 883 ? 78.878 14.253 -94.030 1.00 92.62 883 ILE A CA 1
ATOM 6343 C C . ILE A 1 883 ? 77.806 13.457 -93.285 1.00 92.62 883 ILE A C 1
ATOM 6345 O O . ILE A 1 883 ? 76.718 13.271 -93.812 1.00 92.62 883 ILE A O 1
ATOM 6349 N N . ALA A 1 884 ? 78.076 13.033 -92.054 1.00 92.81 884 ALA A N 1
ATOM 6350 C CA . ALA A 1 884 ? 77.036 12.506 -91.174 1.00 92.81 884 ALA A CA 1
ATOM 6351 C C . ALA A 1 884 ? 76.331 13.678 -90.481 1.00 92.81 884 ALA A C 1
ATOM 6353 O O . ALA A 1 884 ? 76.967 14.422 -89.723 1.00 92.81 884 ALA A O 1
ATOM 6354 N N . LEU A 1 885 ? 75.047 13.864 -90.780 1.00 93.94 885 LEU A N 1
ATOM 6355 C CA . LEU A 1 885 ? 74.163 14.836 -90.151 1.00 93.94 885 LEU A CA 1
ATOM 6356 C C . LEU A 1 885 ? 73.298 14.117 -89.118 1.00 93.94 885 LEU A C 1
ATOM 6358 O O . LEU A 1 885 ? 72.407 13.361 -89.484 1.00 93.94 885 LEU A O 1
ATOM 6362 N N . ALA A 1 886 ? 73.546 14.382 -87.843 1.00 94.50 886 ALA A N 1
ATOM 6363 C CA . ALA A 1 886 ? 72.731 13.890 -86.744 1.00 94.50 886 ALA A CA 1
ATOM 6364 C C . ALA A 1 886 ? 71.870 15.023 -86.182 1.00 94.50 886 ALA A C 1
ATOM 6366 O O . ALA A 1 886 ? 72.361 16.144 -86.008 1.00 94.50 886 ALA A O 1
ATOM 6367 N N . VAL A 1 887 ? 70.610 14.727 -85.877 1.00 95.88 887 VAL A N 1
ATOM 6368 C CA . VAL A 1 887 ? 69.757 15.590 -85.060 1.00 95.88 887 VAL A CA 1
ATOM 6369 C C . VAL A 1 887 ? 69.410 14.833 -83.795 1.00 95.88 887 VAL A C 1
ATOM 6371 O O . VAL A 1 887 ? 68.854 13.743 -83.862 1.00 95.88 887 VAL A O 1
ATOM 6374 N N . THR A 1 888 ? 69.786 15.410 -82.662 1.00 95.31 888 THR A N 1
ATOM 6375 C CA . THR A 1 888 ? 69.520 14.898 -81.321 1.00 95.31 888 THR A CA 1
ATOM 6376 C C . THR A 1 888 ? 68.510 15.816 -80.650 1.00 95.31 888 THR A C 1
ATOM 6378 O O . THR A 1 888 ? 68.663 17.038 -80.723 1.00 95.31 888 THR A O 1
ATOM 6381 N N . ASP A 1 889 ? 67.490 15.255 -80.019 1.00 93.81 889 ASP A N 1
ATOM 6382 C CA . ASP A 1 889 ? 66.529 16.007 -79.208 1.00 93.81 889 ASP A CA 1
ATOM 6383 C C . ASP A 1 889 ? 67.166 16.540 -77.899 1.00 93.81 889 ASP A C 1
ATOM 6385 O O . ASP A 1 889 ? 68.376 16.414 -77.660 1.00 93.81 889 ASP A O 1
ATOM 6389 N N . GLY A 1 890 ? 66.371 17.171 -77.035 1.00 89.31 890 GLY A N 1
ATOM 6390 C CA . GLY A 1 890 ? 66.832 17.719 -75.755 1.00 89.31 890 GLY A CA 1
ATOM 6391 C C . GLY A 1 890 ? 67.130 16.662 -74.686 1.00 89.31 890 GLY A C 1
ATOM 6392 O O . GLY A 1 890 ? 67.689 16.983 -73.630 1.00 89.31 890 GLY A O 1
ATOM 6393 N N . HIS A 1 891 ? 66.795 15.405 -74.953 1.00 88.25 891 HIS A N 1
ATOM 6394 C CA . HIS A 1 891 ? 66.777 14.290 -74.010 1.00 88.25 891 HIS A CA 1
ATOM 6395 C C . HIS A 1 891 ? 67.719 13.135 -74.410 1.00 88.25 891 HIS A C 1
ATOM 6397 O O . HIS A 1 891 ? 67.961 12.223 -73.610 1.00 88.25 891 HIS A O 1
ATOM 6403 N N . GLY A 1 892 ? 68.346 13.221 -75.584 1.00 88.50 892 GLY A N 1
ATOM 6404 C CA . GLY A 1 892 ? 69.413 12.368 -76.087 1.00 88.50 892 GLY A CA 1
ATOM 6405 C C . GLY A 1 892 ? 69.041 11.375 -77.194 1.00 88.50 892 GLY A C 1
ATOM 6406 O O . GLY A 1 892 ? 69.967 10.691 -77.648 1.00 88.50 892 GLY A O 1
ATOM 6407 N N . ALA A 1 893 ? 67.785 11.252 -77.650 1.00 92.31 893 ALA A N 1
ATOM 6408 C CA . ALA A 1 893 ? 67.495 10.396 -78.808 1.00 92.31 893 ALA A CA 1
ATOM 6409 C C . ALA A 1 893 ? 67.869 11.112 -80.110 1.00 92.31 893 ALA A C 1
ATOM 6411 O O . ALA A 1 893 ? 67.924 12.335 -80.191 1.00 92.31 893 ALA A O 1
ATOM 6412 N N . THR A 1 894 ? 68.310 10.338 -81.102 1.00 93.69 894 THR A N 1
ATOM 6413 C CA . THR A 1 894 ? 69.019 10.866 -82.274 1.00 93.69 894 THR A CA 1
ATOM 6414 C C . THR A 1 894 ? 68.623 10.118 -83.533 1.00 93.69 894 THR A C 1
ATOM 6416 O O . THR A 1 894 ? 68.622 8.889 -83.536 1.00 93.69 894 THR A O 1
ATOM 6419 N N . ASP A 1 895 ? 68.422 10.859 -84.618 1.00 93.44 895 ASP A N 1
ATOM 6420 C CA . ASP A 1 895 ? 68.380 10.327 -85.981 1.00 93.44 895 ASP A CA 1
ATOM 6421 C C . ASP A 1 895 ? 69.540 10.882 -86.798 1.00 93.44 895 ASP A C 1
ATOM 6423 O O . ASP A 1 895 ? 70.028 11.989 -86.555 1.00 93.44 895 ASP A O 1
ATOM 6427 N N . THR A 1 896 ? 70.039 10.076 -87.729 1.00 92.44 896 THR A N 1
ATOM 6428 C CA . THR A 1 896 ? 71.229 10.394 -88.521 1.00 92.44 896 THR A CA 1
ATOM 6429 C C . THR A 1 896 ? 70.963 10.138 -89.993 1.00 92.44 896 THR A C 1
ATOM 6431 O O . THR A 1 896 ? 70.482 9.075 -90.372 1.00 92.44 896 THR A O 1
ATOM 6434 N N . VAL A 1 897 ? 71.337 11.110 -90.824 1.00 93.62 897 VAL A N 1
ATOM 6435 C CA . VAL A 1 897 ? 71.369 10.990 -92.279 1.00 93.62 897 VAL A CA 1
ATOM 6436 C C . VAL A 1 897 ? 72.779 11.272 -92.791 1.00 93.62 897 VAL A C 1
ATOM 6438 O O . VAL A 1 897 ? 73.428 12.250 -92.414 1.00 93.62 897 VAL A O 1
ATOM 6441 N N . ASN A 1 898 ? 73.286 10.411 -93.658 1.00 93.06 898 ASN A N 1
ATOM 6442 C CA . ASN A 1 898 ? 74.579 10.567 -94.306 1.00 93.06 898 ASN A CA 1
ATOM 6443 C C . ASN A 1 898 ? 74.400 11.280 -95.651 1.00 93.06 898 ASN A C 1
ATOM 6445 O O . ASN A 1 898 ? 73.718 10.800 -96.542 1.00 93.06 898 ASN A O 1
ATOM 6449 N N . LEU A 1 899 ? 75.052 12.419 -95.838 1.00 94.06 899 LEU A N 1
ATOM 6450 C CA . LEU A 1 899 ? 75.099 13.153 -97.101 1.00 94.06 899 LEU A CA 1
ATOM 6451 C C . LEU A 1 899 ? 76.368 12.735 -97.856 1.00 94.06 899 LEU A C 1
ATOM 6453 O O . LEU A 1 899 ? 77.469 12.968 -97.355 1.00 94.06 899 LEU A O 1
ATOM 6457 N N . ILE A 1 900 ? 76.243 12.105 -99.023 1.00 93.50 900 ILE A N 1
ATOM 6458 C CA . ILE A 1 900 ? 77.353 11.487 -99.766 1.00 93.50 900 ILE A CA 1
ATOM 6459 C C . ILE A 1 900 ? 77.526 12.198 -101.109 1.00 93.50 900 ILE A C 1
ATOM 6461 O O . ILE A 1 900 ? 76.601 12.247 -101.911 1.00 93.50 900 ILE A O 1
ATOM 6465 N N . PHE A 1 901 ? 78.717 12.728 -101.374 1.00 91.75 901 PHE A N 1
ATOM 6466 C CA . PHE A 1 901 ? 78.984 13.641 -102.490 1.00 91.75 901 PHE A CA 1
ATOM 6467 C C . PHE A 1 901 ? 79.950 13.026 -103.503 1.00 91.75 901 PHE A C 1
ATOM 6469 O O . PHE A 1 901 ? 80.973 12.455 -103.110 1.00 91.75 901 PHE A O 1
ATOM 6476 N N . ASN A 1 902 ? 79.682 13.210 -104.799 1.00 90.44 902 ASN A N 1
ATOM 6477 C CA . ASN A 1 902 ? 80.707 13.108 -105.839 1.00 90.44 902 ASN A CA 1
ATOM 6478 C C . ASN A 1 902 ? 81.318 14.489 -106.115 1.00 90.44 902 ASN A C 1
ATOM 6480 O O . ASN A 1 902 ? 80.615 15.423 -106.483 1.00 90.44 902 ASN A O 1
ATOM 6484 N N . LEU A 1 903 ? 82.642 14.594 -105.984 1.00 86.50 903 LEU A N 1
ATOM 6485 C CA . LEU A 1 903 ? 83.393 15.848 -106.103 1.00 86.50 903 LEU A CA 1
ATOM 6486 C C . LEU A 1 903 ? 84.200 15.963 -107.404 1.00 86.50 903 LEU A C 1
ATOM 6488 O O . LEU A 1 903 ? 84.973 16.909 -107.582 1.00 86.50 903 LEU A O 1
ATOM 6492 N N . GLN A 1 904 ? 84.087 14.990 -108.311 1.00 83.00 904 GLN A N 1
ATOM 6493 C CA . GLN A 1 904 ? 84.808 14.997 -109.582 1.00 83.00 904 GLN A CA 1
ATOM 6494 C C . GLN A 1 904 ? 83.971 15.626 -110.695 1.00 83.00 904 GLN A C 1
ATOM 6496 O O . GLN A 1 904 ? 82.881 15.164 -111.011 1.00 83.00 904 GLN A O 1
ATOM 6501 N N . GLN A 1 905 ? 84.531 16.639 -111.359 1.00 72.88 905 GLN A N 1
ATOM 6502 C CA . GLN A 1 905 ? 83.941 17.228 -112.561 1.00 72.88 905 GLN A CA 1
ATOM 6503 C C . GLN A 1 905 ? 84.521 16.548 -113.813 1.00 72.88 905 GLN A C 1
ATOM 6505 O O . GLN A 1 905 ? 85.738 16.569 -114.005 1.00 72.88 905 GLN A O 1
ATOM 6510 N N . ASP A 1 906 ? 83.658 15.962 -114.651 1.00 77.38 906 ASP A N 1
ATOM 6511 C CA . ASP A 1 906 ? 84.003 15.249 -115.900 1.00 77.38 906 ASP A CA 1
ATOM 6512 C C . ASP A 1 906 ? 85.080 14.143 -115.734 1.00 77.38 906 ASP A C 1
ATOM 6514 O O . ASP A 1 906 ? 86.170 14.208 -116.321 1.00 77.38 906 ASP A O 1
ATOM 6518 N N . PRO A 1 907 ? 84.832 13.125 -114.885 1.00 78.81 907 PRO A N 1
ATOM 6519 C CA . PRO A 1 907 ? 85.800 12.065 -114.637 1.00 78.81 907 PRO A CA 1
ATOM 6520 C C . PRO A 1 907 ? 85.946 11.122 -115.852 1.00 78.81 907 PRO A C 1
ATOM 6522 O O . PRO A 1 907 ? 84.970 10.783 -116.519 1.00 78.81 907 PRO A O 1
ATOM 6525 N N . PRO A 1 908 ? 87.159 10.608 -116.144 1.00 76.81 908 PRO A N 1
ATOM 6526 C CA . PRO A 1 908 ? 87.395 9.720 -117.288 1.00 76.81 908 PRO A CA 1
ATOM 6527 C C . PRO A 1 908 ? 86.813 8.304 -117.117 1.00 76.81 908 PRO A C 1
ATOM 6529 O O . PRO A 1 908 ? 86.909 7.500 -118.048 1.00 76.81 908 PRO A O 1
ATOM 6532 N N . GLN A 1 909 ? 86.294 7.965 -115.933 1.00 80.81 909 GLN A N 1
ATOM 6533 C CA . GLN A 1 909 ? 85.642 6.703 -115.569 1.00 80.81 909 GLN A CA 1
ATOM 6534 C C . GLN A 1 909 ? 84.496 7.001 -114.587 1.00 80.81 909 GLN A C 1
ATOM 6536 O O . GLN A 1 909 ? 84.601 8.002 -113.876 1.00 80.81 909 GLN A O 1
ATOM 6541 N N . PRO A 1 910 ? 83.464 6.142 -114.495 1.00 83.06 910 PRO A N 1
ATOM 6542 C CA . PRO A 1 910 ? 82.372 6.354 -113.551 1.00 83.06 910 PRO A CA 1
ATOM 6543 C C . PRO A 1 910 ? 82.842 6.421 -112.093 1.00 83.06 910 PRO A C 1
ATOM 6545 O O . PRO A 1 910 ? 83.681 5.612 -111.676 1.00 83.06 910 PRO A O 1
ATOM 6548 N N . VAL A 1 911 ? 82.293 7.352 -111.309 1.00 89.56 911 VAL A N 1
ATOM 6549 C CA . VAL A 1 911 ? 82.599 7.486 -109.873 1.00 89.56 911 VAL A CA 1
ATOM 6550 C C . VAL A 1 911 ? 81.610 6.660 -109.068 1.00 89.56 911 VAL A C 1
ATOM 6552 O O . VAL A 1 911 ? 80.407 6.740 -109.278 1.00 89.56 911 VAL A O 1
ATOM 6555 N N . THR A 1 912 ? 82.117 5.843 -108.146 1.00 91.94 912 THR A N 1
ATOM 6556 C CA . THR A 1 912 ? 81.274 5.008 -107.285 1.00 91.94 912 THR A CA 1
ATOM 6557 C C . THR A 1 912 ? 81.009 5.710 -105.958 1.00 91.94 912 THR A C 1
ATOM 6559 O O . THR A 1 912 ? 81.943 5.884 -105.178 1.00 91.94 912 THR A O 1
ATOM 6562 N N . LEU A 1 913 ? 79.753 6.069 -105.693 1.00 93.06 913 LEU A N 1
ATOM 6563 C CA . LEU A 1 913 ? 79.277 6.506 -104.385 1.00 93.06 913 LEU A CA 1
ATOM 6564 C C . LEU A 1 913 ? 78.736 5.278 -103.651 1.00 93.06 913 LEU A C 1
ATOM 6566 O O . LEU A 1 913 ? 77.905 4.555 -104.189 1.00 93.06 913 LEU A O 1
ATOM 6570 N N . THR A 1 914 ? 79.246 5.008 -102.453 1.00 91.25 914 THR A N 1
ATOM 6571 C CA . THR A 1 914 ? 78.839 3.848 -101.644 1.00 91.25 914 THR A CA 1
ATOM 6572 C C . THR A 1 914 ? 78.068 4.331 -100.429 1.00 91.25 914 THR A C 1
ATOM 6574 O O . THR A 1 914 ? 78.592 5.167 -99.691 1.00 91.25 914 THR A O 1
ATOM 6577 N N . GLY A 1 915 ? 76.849 3.824 -100.267 1.00 88.06 915 GLY A N 1
ATOM 6578 C CA . GLY A 1 915 ? 75.988 4.046 -99.113 1.00 88.06 915 GLY A CA 1
ATOM 6579 C C . GLY A 1 915 ? 76.455 3.329 -97.859 1.00 88.06 915 GLY A C 1
ATOM 6580 O O . GLY A 1 915 ? 77.551 2.768 -97.792 1.00 88.06 915 GLY A O 1
ATOM 6581 N N . THR A 1 916 ? 75.596 3.375 -96.860 1.00 87.81 916 THR A N 1
ATOM 6582 C CA . THR A 1 916 ? 75.714 2.771 -95.546 1.00 87.81 916 THR A CA 1
ATOM 6583 C C . THR A 1 916 ? 74.408 2.044 -95.207 1.00 87.81 916 THR A C 1
ATOM 6585 O O . THR A 1 916 ? 73.508 1.933 -96.031 1.00 87.81 916 THR A O 1
ATOM 6588 N N . SER A 1 917 ? 74.312 1.489 -93.998 1.00 86.50 917 SER A N 1
ATOM 6589 C CA . SER A 1 917 ? 73.052 0.948 -93.471 1.00 86.50 917 SER A CA 1
ATOM 6590 C C . SER A 1 917 ? 72.157 2.014 -92.819 1.00 86.50 917 SER A C 1
ATOM 6592 O O . SER A 1 917 ? 71.070 1.696 -92.344 1.00 86.50 917 SER A O 1
ATOM 6594 N N . ASP A 1 918 ? 72.639 3.252 -92.701 1.00 86.81 918 ASP A N 1
ATOM 6595 C CA . ASP A 1 918 ? 71.842 4.374 -92.204 1.00 86.81 918 ASP A CA 1
ATOM 6596 C C . ASP A 1 918 ? 71.207 5.101 -93.397 1.00 86.81 918 ASP A C 1
ATOM 6598 O O . ASP A 1 918 ? 71.631 4.898 -94.529 1.00 86.81 918 ASP A O 1
ATOM 6602 N N . LYS A 1 919 ? 70.253 6.005 -93.145 1.00 90.38 919 LYS A N 1
ATOM 6603 C CA . LYS A 1 919 ? 69.658 6.830 -94.207 1.00 90.38 919 LYS A CA 1
ATOM 6604 C C . LYS A 1 919 ? 70.750 7.601 -94.947 1.00 90.38 919 LYS A C 1
ATOM 6606 O O . LYS A 1 919 ? 71.484 8.379 -94.327 1.00 90.38 919 LYS A O 1
ATOM 6611 N N . ASP A 1 920 ? 70.809 7.471 -96.261 1.00 92.88 920 ASP A N 1
ATOM 6612 C CA . ASP A 1 920 ? 71.768 8.168 -97.106 1.00 92.88 920 ASP A CA 1
ATOM 6613 C C . ASP A 1 920 ? 71.081 9.133 -98.086 1.00 92.88 920 ASP A C 1
ATOM 6615 O O . ASP A 1 920 ? 70.017 8.883 -98.651 1.00 92.88 920 ASP A O 1
ATOM 6619 N N . VAL A 1 921 ? 71.733 10.263 -98.351 1.00 94.62 921 VAL A N 1
ATOM 6620 C CA . VAL A 1 921 ? 71.397 11.180 -99.441 1.00 94.62 921 VAL A CA 1
ATOM 6621 C C . VAL A 1 921 ? 72.612 11.314 -100.341 1.00 94.62 921 VAL A C 1
ATOM 6623 O O . VAL A 1 921 ? 73.612 11.929 -99.972 1.00 94.62 921 VAL A O 1
ATOM 6626 N N . PHE A 1 922 ? 72.520 10.765 -101.543 1.00 94.69 922 PHE A N 1
ATOM 6627 C CA . PHE A 1 922 ? 73.560 10.843 -102.553 1.00 94.69 922 PHE A CA 1
ATOM 6628 C C . PHE A 1 922 ? 73.406 12.096 -103.412 1.00 94.69 922 PHE A C 1
ATOM 6630 O O . PHE A 1 922 ? 72.324 12.387 -103.920 1.00 94.69 922 PHE A O 1
ATOM 6637 N N . PHE A 1 923 ? 74.509 12.796 -103.646 1.00 93.31 923 PHE A N 1
ATOM 6638 C CA . PHE A 1 923 ? 74.604 13.940 -104.544 1.00 93.31 923 PHE A CA 1
ATOM 6639 C C . PHE A 1 923 ? 75.514 13.580 -105.720 1.00 93.31 923 PHE A C 1
ATOM 6641 O O . PHE A 1 923 ? 76.741 13.531 -105.586 1.00 93.31 923 PHE A O 1
ATOM 6648 N N . GLY A 1 924 ? 74.893 13.292 -106.866 1.00 88.94 924 GLY A N 1
ATOM 6649 C CA . GLY A 1 924 ? 75.582 13.024 -108.126 1.00 88.94 924 GLY A CA 1
ATOM 6650 C C . GLY A 1 924 ? 76.187 14.279 -108.761 1.00 88.94 924 GLY A C 1
ATOM 6651 O O . GLY A 1 924 ? 75.802 15.413 -108.457 1.00 88.94 924 GLY A O 1
ATOM 6652 N N . SER A 1 925 ? 77.121 14.055 -109.684 1.00 83.31 925 SER A N 1
ATOM 6653 C CA . SER A 1 925 ? 77.838 15.081 -110.451 1.00 83.31 925 SER A CA 1
ATOM 6654 C C . SER A 1 925 ? 77.149 15.448 -111.773 1.00 83.31 925 SER A C 1
ATOM 6656 O O . SER A 1 925 ? 77.532 16.424 -112.423 1.00 83.31 925 SER A O 1
ATOM 6658 N N . GLY A 1 926 ? 76.147 14.666 -112.197 1.00 77.25 926 GLY A N 1
ATOM 6659 C CA . GLY A 1 926 ? 75.504 14.800 -113.510 1.00 77.25 926 GLY A CA 1
ATOM 6660 C C . GLY A 1 926 ? 76.333 14.236 -114.678 1.00 77.25 926 GLY A C 1
ATOM 6661 O O . GLY A 1 926 ? 75.976 14.418 -115.845 1.00 77.25 926 GLY A O 1
ATOM 6662 N N . TYR A 1 927 ? 77.445 13.568 -114.370 1.00 80.75 927 TYR A N 1
ATOM 6663 C CA . TYR A 1 927 ? 78.241 12.717 -115.259 1.00 80.75 927 TYR A CA 1
ATOM 6664 C C . TYR A 1 927 ? 78.140 11.275 -114.753 1.00 80.75 927 TYR A C 1
ATOM 6666 O O . TYR A 1 927 ? 77.769 11.100 -113.609 1.00 80.75 927 TYR A O 1
ATOM 6674 N N . GLN A 1 928 ? 78.532 10.278 -115.561 1.00 86.19 928 GLN A N 1
ATOM 6675 C CA . GLN A 1 928 ? 78.421 8.840 -115.238 1.00 86.19 928 GLN A CA 1
ATOM 6676 C C . GLN A 1 928 ? 78.750 8.510 -113.763 1.00 86.19 928 GLN A C 1
ATOM 6678 O O . GLN A 1 928 ? 79.914 8.311 -113.403 1.00 86.19 928 GLN A O 1
ATOM 6683 N N . ASP A 1 929 ? 77.715 8.416 -112.934 1.00 91.12 929 ASP A N 1
ATOM 6684 C CA . ASP A 1 929 ? 77.782 8.119 -111.505 1.00 91.12 929 ASP A CA 1
ATOM 6685 C C . ASP A 1 929 ? 77.307 6.686 -111.248 1.00 91.12 929 ASP A C 1
ATOM 6687 O O . ASP A 1 929 ? 76.434 6.161 -111.939 1.00 91.12 929 ASP A O 1
ATOM 6691 N N . LYS A 1 930 ? 77.880 6.026 -110.241 1.00 93.19 930 LYS A N 1
ATOM 6692 C CA . LYS A 1 930 ? 77.475 4.685 -109.812 1.00 93.19 930 LYS A CA 1
ATOM 6693 C C . LYS A 1 930 ? 77.118 4.693 -108.327 1.00 93.19 930 LYS A C 1
ATOM 6695 O O . LYS A 1 930 ? 78.009 4.803 -107.491 1.00 93.19 930 LYS A O 1
ATOM 6700 N N . PHE A 1 931 ? 75.840 4.530 -108.004 1.00 94.88 931 PHE A N 1
ATOM 6701 C CA . PHE A 1 931 ? 75.317 4.516 -106.635 1.00 94.88 931 PHE A CA 1
ATOM 6702 C C . PHE A 1 931 ? 75.214 3.073 -106.138 1.00 94.88 931 PHE A C 1
ATOM 6704 O O . PHE A 1 931 ? 74.485 2.278 -106.722 1.00 94.88 931 PHE A O 1
ATOM 6711 N N . VAL A 1 932 ? 75.977 2.714 -105.109 1.00 94.25 932 VAL A N 1
ATOM 6712 C CA . VAL A 1 932 ? 76.044 1.361 -104.533 1.00 94.25 932 VAL A CA 1
ATOM 6713 C C . VAL A 1 932 ? 75.448 1.393 -103.134 1.00 94.25 932 VAL A C 1
ATOM 6715 O O . VAL A 1 932 ? 75.834 2.244 -102.339 1.00 94.25 932 VAL A O 1
ATOM 6718 N N . PHE A 1 933 ? 74.569 0.444 -102.831 1.00 92.31 933 PHE A N 1
ATOM 6719 C CA . PHE A 1 933 ? 73.816 0.385 -101.577 1.00 92.31 933 PHE A CA 1
ATOM 6720 C C . PHE A 1 933 ? 74.276 -0.792 -100.704 1.00 92.31 933 PHE A C 1
ATOM 6722 O O . PHE A 1 933 ? 74.584 -1.868 -101.228 1.00 92.31 933 PHE A O 1
ATOM 6729 N N . ASP A 1 934 ? 74.324 -0.582 -99.386 1.00 88.50 934 ASP A N 1
ATOM 6730 C CA . ASP A 1 934 ? 74.559 -1.632 -98.383 1.00 88.50 934 ASP A CA 1
ATOM 6731 C C . ASP A 1 934 ? 73.234 -2.330 -98.008 1.00 88.50 934 ASP A C 1
ATOM 6733 O O . ASP A 1 934 ? 72.164 -1.931 -98.448 1.00 88.50 934 ASP A O 1
ATOM 6737 N N . GLN A 1 935 ? 73.273 -3.428 -97.244 1.00 84.75 935 GLN A N 1
ATOM 6738 C CA . GLN A 1 935 ? 72.036 -4.099 -96.810 1.00 84.75 935 GLN A CA 1
ATOM 6739 C C . GLN A 1 935 ? 71.314 -3.304 -95.715 1.00 84.75 935 GLN A C 1
ATOM 6741 O O . GLN A 1 935 ? 71.961 -2.890 -94.751 1.00 84.75 935 GLN A O 1
ATOM 6746 N N . ASN A 1 936 ? 69.979 -3.250 -95.781 1.00 83.81 936 ASN A N 1
ATOM 6747 C CA . ASN A 1 936 ? 69.117 -2.540 -94.828 1.00 83.81 936 ASN A CA 1
ATOM 6748 C C . ASN A 1 936 ? 69.409 -1.032 -94.790 1.00 83.81 936 ASN A C 1
ATOM 6750 O O . ASN A 1 936 ? 69.587 -0.462 -93.716 1.00 83.81 936 ASN A O 1
ATOM 6754 N N . PHE A 1 937 ? 69.523 -0.405 -95.959 1.00 84.31 937 PHE A N 1
ATOM 6755 C CA . PHE A 1 937 ? 69.797 1.030 -96.089 1.00 84.31 937 PHE A CA 1
ATOM 6756 C C . PHE A 1 937 ? 68.580 1.908 -95.718 1.00 84.31 937 PHE A C 1
ATOM 6758 O O . PHE A 1 937 ? 68.682 3.126 -95.617 1.00 84.31 937 PHE A O 1
ATOM 6765 N N . ASN A 1 938 ? 67.423 1.303 -95.424 1.00 84.31 938 ASN A N 1
ATOM 6766 C CA . ASN A 1 938 ? 66.174 1.964 -95.051 1.00 84.31 938 ASN A CA 1
ATOM 6767 C C . ASN A 1 938 ? 65.643 2.902 -96.149 1.00 84.31 938 ASN A C 1
ATOM 6769 O O . ASN A 1 938 ? 64.986 2.482 -97.100 1.00 84.31 938 ASN A O 1
ATOM 6773 N N . HIS A 1 939 ? 65.875 4.206 -96.011 1.00 88.69 939 HIS A N 1
ATOM 6774 C CA . HIS A 1 939 ? 65.249 5.235 -96.834 1.00 88.69 939 HIS A CA 1
ATOM 6775 C C . HIS A 1 939 ? 66.315 6.165 -97.394 1.00 88.69 939 HIS A C 1
ATOM 6777 O O . HIS A 1 939 ? 66.670 7.168 -96.771 1.00 88.69 939 HIS A O 1
ATOM 6783 N N . ASP A 1 940 ? 66.766 5.845 -98.601 1.00 93.25 940 ASP A N 1
ATOM 6784 C CA . ASP A 1 940 ? 67.815 6.596 -99.271 1.00 93.25 940 ASP A CA 1
ATOM 6785 C C . ASP A 1 940 ? 67.256 7.527 -100.335 1.00 93.25 940 ASP A C 1
ATOM 6787 O O . ASP A 1 940 ? 66.208 7.300 -100.942 1.00 93.25 940 ASP A O 1
ATOM 6791 N N . THR A 1 941 ? 67.983 8.603 -100.602 1.00 93.56 941 THR A N 1
ATOM 6792 C CA . THR A 1 941 ? 67.623 9.594 -101.614 1.00 93.56 941 THR A CA 1
ATOM 6793 C C . THR A 1 941 ? 68.792 9.826 -102.558 1.00 93.56 941 THR A C 1
ATOM 6795 O O . THR A 1 941 ? 69.916 10.025 -102.118 1.00 93.56 941 THR A O 1
ATOM 6798 N N . ILE A 1 942 ? 68.546 9.869 -103.866 1.00 94.12 942 ILE A N 1
ATOM 6799 C CA . ILE A 1 942 ? 69.535 10.300 -104.858 1.00 94.12 942 ILE A CA 1
ATOM 6800 C C . ILE A 1 942 ? 69.097 11.634 -105.464 1.00 94.12 942 ILE A C 1
ATOM 6802 O O . ILE A 1 942 ? 67.994 11.776 -106.000 1.00 94.12 942 ILE A O 1
ATOM 6806 N N . VAL A 1 943 ? 70.002 12.606 -105.426 1.00 92.44 943 VAL A N 1
ATOM 6807 C CA . VAL A 1 943 ? 69.897 13.927 -106.044 1.00 92.44 943 VAL A CA 1
ATOM 6808 C C . VAL A 1 943 ? 70.843 13.994 -107.245 1.00 92.44 943 VAL A C 1
ATOM 6810 O O . VAL A 1 943 ? 71.968 13.503 -107.181 1.00 92.44 943 VAL A O 1
ATOM 6813 N N . ASN A 1 944 ? 70.400 14.642 -108.330 1.00 90.31 944 ASN A N 1
ATOM 6814 C CA . ASN A 1 944 ? 71.137 14.793 -109.596 1.00 90.31 944 ASN A CA 1
ATOM 6815 C C . ASN A 1 944 ? 71.427 13.478 -110.345 1.00 90.31 944 ASN A C 1
ATOM 6817 O O . ASN A 1 944 ? 72.461 13.356 -110.996 1.00 90.31 944 ASN A O 1
ATOM 6821 N N . PHE A 1 945 ? 70.499 12.518 -110.306 1.00 93.06 945 PHE A N 1
ATOM 6822 C CA . PHE A 1 945 ? 70.573 11.324 -111.149 1.00 93.06 945 PHE A CA 1
ATOM 6823 C C . PHE A 1 945 ? 70.289 11.671 -112.620 1.00 93.06 945 PHE A C 1
ATOM 6825 O O . PHE A 1 945 ? 69.276 12.302 -112.932 1.00 93.06 945 PHE A O 1
ATOM 6832 N N . THR A 1 946 ? 71.155 11.236 -113.532 1.00 92.19 946 THR A N 1
ATOM 6833 C CA . THR A 1 946 ? 71.072 11.474 -114.977 1.00 92.19 946 THR A CA 1
ATOM 6834 C C . THR A 1 946 ? 70.727 10.182 -115.721 1.00 92.19 946 THR A C 1
ATOM 6836 O O . THR A 1 946 ? 71.609 9.353 -115.968 1.00 92.19 946 THR A O 1
ATOM 6839 N N . PRO A 1 947 ? 69.460 10.010 -116.148 1.00 92.00 947 PRO A N 1
ATOM 6840 C CA . PRO A 1 947 ? 69.035 8.787 -116.814 1.00 92.00 947 PRO A CA 1
ATOM 6841 C C . PRO A 1 947 ? 69.800 8.509 -118.114 1.00 92.00 947 PRO A C 1
ATOM 6843 O O . PRO A 1 947 ? 70.052 9.405 -118.926 1.00 92.00 947 PRO A O 1
ATOM 6846 N N . GLY A 1 948 ? 70.149 7.247 -118.323 1.00 88.56 948 GLY A N 1
ATOM 6847 C CA . GLY A 1 948 ? 70.950 6.717 -119.418 1.00 88.56 948 GLY A CA 1
ATOM 6848 C C . GLY A 1 948 ? 72.461 6.891 -119.249 1.00 88.56 948 GLY A C 1
ATOM 6849 O O . GLY A 1 948 ? 73.205 6.371 -120.084 1.00 88.56 948 GLY A O 1
ATOM 6850 N N . LEU A 1 949 ? 72.919 7.615 -118.221 1.00 90.06 949 LEU A N 1
ATOM 6851 C CA . LEU A 1 949 ? 74.341 7.814 -117.915 1.00 90.06 949 LEU A CA 1
ATOM 6852 C C . LEU A 1 949 ? 74.728 7.223 -116.562 1.00 90.06 949 LEU A C 1
ATOM 6854 O O . LEU A 1 949 ? 75.776 6.583 -116.472 1.00 90.06 949 LEU A O 1
ATOM 6858 N N . ASP A 1 950 ? 73.891 7.423 -115.551 1.00 93.25 950 ASP A N 1
ATOM 6859 C CA . ASP A 1 950 ? 74.160 6.978 -114.189 1.00 93.25 950 ASP A CA 1
ATOM 6860 C C . ASP A 1 950 ? 73.611 5.571 -113.941 1.00 93.25 950 ASP A C 1
ATOM 6862 O O . ASP A 1 950 ? 72.729 5.093 -114.654 1.00 93.25 950 ASP A O 1
ATOM 6866 N N . GLN A 1 951 ? 74.150 4.884 -112.934 1.00 93.62 951 GLN A N 1
ATOM 6867 C CA . GLN A 1 951 ? 73.767 3.517 -112.593 1.00 93.62 951 GLN A CA 1
ATOM 6868 C C . GLN A 1 951 ? 73.483 3.357 -111.102 1.00 93.62 951 GLN A C 1
ATOM 6870 O O . GLN A 1 951 ? 74.301 3.704 -110.253 1.00 93.62 951 GLN A O 1
ATOM 6875 N N . ILE A 1 952 ? 72.346 2.745 -110.793 1.00 94.19 952 ILE A N 1
ATOM 6876 C CA . ILE A 1 952 ? 71.965 2.271 -109.465 1.00 94.19 952 ILE A CA 1
ATOM 6877 C C . ILE A 1 952 ? 72.391 0.808 -109.370 1.00 94.19 952 ILE A C 1
ATOM 6879 O O . ILE A 1 952 ? 71.851 -0.060 -110.058 1.00 94.19 952 ILE A O 1
ATOM 6883 N N . ASP A 1 953 ? 73.393 0.523 -108.549 1.00 93.50 953 ASP A N 1
ATOM 6884 C CA . ASP A 1 953 ? 73.909 -0.821 -108.335 1.00 93.50 953 ASP A CA 1
ATOM 6885 C C . ASP A 1 953 ? 73.280 -1.470 -107.112 1.00 93.50 953 ASP A C 1
ATOM 6887 O O . ASP A 1 953 ? 73.661 -1.214 -105.971 1.00 93.50 953 ASP A O 1
ATOM 6891 N N . LEU A 1 954 ? 72.334 -2.362 -107.392 1.00 91.56 954 LEU A N 1
ATOM 6892 C CA . LEU A 1 954 ? 71.671 -3.199 -106.400 1.00 91.56 954 LEU A CA 1
ATOM 6893 C C . LEU A 1 954 ? 72.199 -4.637 -106.446 1.00 91.56 954 LEU A C 1
ATOM 6895 O O . LEU A 1 954 ? 71.713 -5.495 -105.718 1.00 91.56 954 LEU A O 1
ATOM 6899 N N . SER A 1 955 ? 73.193 -4.943 -107.285 1.00 88.50 955 SER A N 1
ATOM 6900 C CA . SER A 1 955 ? 73.617 -6.322 -107.559 1.00 88.50 955 SER A CA 1
ATOM 6901 C C . SER A 1 955 ? 74.197 -7.053 -106.343 1.00 88.50 955 SER A C 1
ATOM 6903 O O . SER A 1 955 ? 74.200 -8.283 -106.304 1.00 88.50 955 SER A O 1
ATOM 6905 N N . ALA A 1 956 ? 74.672 -6.316 -105.338 1.00 85.94 956 ALA A N 1
ATOM 6906 C CA . ALA A 1 956 ? 75.169 -6.887 -104.089 1.00 85.94 956 ALA A CA 1
ATOM 6907 C C . ALA A 1 956 ? 74.056 -7.199 -103.069 1.00 85.94 956 ALA A C 1
ATOM 6909 O O . ALA A 1 956 ? 74.255 -8.054 -102.204 1.00 85.94 956 ALA A O 1
ATOM 6910 N N . ILE A 1 957 ? 72.905 -6.529 -103.170 1.00 87.06 957 ILE A N 1
ATOM 6911 C CA . ILE A 1 957 ? 71.834 -6.565 -102.160 1.00 87.06 957 ILE A CA 1
ATOM 6912 C C . ILE A 1 957 ? 70.529 -7.173 -102.676 1.00 87.06 957 ILE A C 1
ATOM 6914 O O . ILE A 1 957 ? 69.704 -7.627 -101.890 1.00 87.06 957 ILE A O 1
ATOM 6918 N N . LEU A 1 958 ? 70.370 -7.258 -103.995 1.00 85.75 958 LEU A N 1
ATOM 6919 C CA . LEU A 1 958 ? 69.162 -7.719 -104.656 1.00 85.75 958 LEU A CA 1
ATOM 6920 C C . LEU A 1 958 ? 69.491 -8.762 -105.730 1.00 85.75 958 LEU A C 1
ATOM 6922 O O . LEU A 1 958 ? 70.325 -8.545 -106.611 1.00 85.75 958 LEU A O 1
ATOM 6926 N N . SER A 1 959 ? 68.764 -9.881 -105.695 1.00 82.38 959 SER A N 1
ATOM 6927 C CA . SER A 1 959 ? 68.748 -10.897 -106.751 1.00 82.38 959 SER A CA 1
ATOM 6928 C C . SER A 1 959 ? 67.365 -10.939 -107.395 1.00 82.38 959 SER A C 1
ATOM 6930 O O . SER A 1 959 ? 66.375 -11.150 -106.696 1.00 82.38 959 SER A O 1
ATOM 6932 N N . THR A 1 960 ? 67.274 -10.788 -108.720 1.00 79.94 960 THR A N 1
ATOM 6933 C CA . THR A 1 960 ? 65.972 -10.716 -109.420 1.00 79.94 960 THR A CA 1
ATOM 6934 C C . THR A 1 960 ? 65.296 -12.077 -109.618 1.00 79.94 960 THR A C 1
ATOM 6936 O O . THR A 1 960 ? 64.224 -12.152 -110.214 1.00 79.94 960 THR A O 1
ATOM 6939 N N . GLY A 1 961 ? 65.911 -13.179 -109.165 1.00 80.00 961 GLY A N 1
ATOM 6940 C CA . GLY A 1 961 ? 65.325 -14.526 -109.230 1.00 80.00 961 GLY A CA 1
ATOM 6941 C C . GLY A 1 961 ? 64.955 -15.006 -110.643 1.00 80.00 961 GLY A C 1
ATOM 6942 O O . GLY A 1 961 ? 64.024 -15.797 -110.795 1.00 80.00 961 GLY A O 1
ATOM 6943 N N . GLY A 1 962 ? 65.646 -14.509 -111.675 1.00 76.12 962 GLY A N 1
ATOM 6944 C CA . GLY A 1 962 ? 65.391 -14.824 -113.085 1.00 76.12 962 GLY A CA 1
ATOM 6945 C C . GLY A 1 962 ? 64.374 -13.911 -113.788 1.00 76.12 962 GLY A C 1
ATOM 6946 O O . GLY A 1 962 ? 64.107 -14.125 -114.972 1.00 76.12 962 GLY A O 1
ATOM 6947 N N . ILE A 1 963 ? 63.821 -12.903 -113.099 1.00 83.81 963 ILE A N 1
ATOM 6948 C CA . ILE A 1 963 ? 63.004 -11.839 -113.709 1.00 83.81 963 ILE A CA 1
ATOM 6949 C C . ILE A 1 963 ? 63.919 -10.945 -114.554 1.00 83.81 963 ILE A C 1
ATOM 6951 O O . ILE A 1 963 ? 65.013 -10.569 -114.113 1.00 83.81 963 ILE A O 1
ATOM 6955 N N . ASP A 1 964 ? 63.491 -10.625 -115.778 1.00 84.88 964 ASP A N 1
ATOM 6956 C CA . ASP A 1 964 ? 64.243 -9.721 -116.642 1.00 84.88 964 ASP A CA 1
ATOM 6957 C C . ASP A 1 964 ? 64.234 -8.280 -116.082 1.00 84.88 964 ASP A C 1
ATOM 6959 O O . ASP A 1 964 ? 63.253 -7.872 -115.452 1.00 84.88 964 ASP A O 1
ATOM 6963 N N . PRO A 1 965 ? 65.309 -7.496 -116.287 1.00 83.25 965 PRO A N 1
ATOM 6964 C CA . PRO A 1 965 ? 65.439 -6.170 -115.683 1.00 83.25 965 PRO A CA 1
ATOM 6965 C C . PRO A 1 965 ? 64.293 -5.198 -115.993 1.00 83.25 965 PRO A C 1
ATOM 6967 O O . PRO A 1 965 ? 63.914 -4.427 -115.117 1.00 83.25 965 PRO A O 1
ATOM 6970 N N . ASP A 1 966 ? 63.715 -5.237 -117.199 1.00 87.31 966 ASP A N 1
ATOM 6971 C CA . ASP A 1 966 ? 62.629 -4.323 -117.577 1.00 87.31 966 ASP A CA 1
ATOM 6972 C C . ASP A 1 966 ? 61.331 -4.657 -116.812 1.00 87.31 966 ASP A C 1
ATOM 6974 O O . ASP A 1 966 ? 60.629 -3.752 -116.350 1.00 87.31 966 ASP A O 1
ATOM 6978 N N . THR A 1 967 ? 61.033 -5.948 -116.614 1.00 88.69 967 THR A N 1
ATOM 6979 C CA . THR A 1 967 ? 59.899 -6.392 -115.785 1.00 88.69 967 THR A CA 1
ATOM 6980 C C . THR A 1 967 ? 60.093 -6.000 -114.320 1.00 88.69 967 THR A C 1
ATOM 6982 O O . THR A 1 967 ? 59.173 -5.437 -113.725 1.00 88.69 967 THR A O 1
ATOM 6985 N N . TRP A 1 968 ? 61.288 -6.217 -113.753 1.00 90.56 968 TRP A N 1
ATOM 6986 C CA . TRP A 1 968 ? 61.574 -5.836 -112.363 1.00 90.56 968 TRP A CA 1
ATOM 6987 C C . TRP A 1 968 ? 61.369 -4.332 -112.136 1.00 90.56 968 TRP A C 1
ATOM 6989 O O . TRP A 1 968 ? 60.676 -3.943 -111.193 1.00 90.56 968 TRP A O 1
ATOM 6999 N N . ILE A 1 969 ? 61.880 -3.496 -113.049 1.00 89.94 969 ILE A N 1
ATOM 7000 C CA . ILE A 1 969 ? 61.693 -2.038 -113.009 1.00 89.94 969 ILE A CA 1
ATOM 7001 C C . ILE A 1 969 ? 60.201 -1.685 -112.993 1.00 89.94 969 ILE A C 1
ATOM 7003 O O . ILE A 1 969 ? 59.780 -0.868 -112.183 1.00 89.94 969 ILE A O 1
ATOM 7007 N N . SER A 1 970 ? 59.377 -2.321 -113.831 1.00 89.38 970 SER A N 1
ATOM 7008 C CA . SER A 1 970 ? 57.942 -2.005 -113.901 1.00 89.38 970 SER A CA 1
ATOM 7009 C C . SER A 1 970 ? 57.153 -2.302 -112.618 1.00 89.38 970 SER A C 1
ATOM 7011 O O . SER A 1 970 ? 56.111 -1.689 -112.391 1.00 89.38 970 SER A O 1
ATOM 7013 N N . GLU A 1 971 ? 57.638 -3.230 -111.790 1.00 91.50 971 GLU A N 1
ATOM 7014 C CA . GLU A 1 971 ? 56.992 -3.633 -110.535 1.00 91.50 971 GLU A CA 1
ATOM 7015 C C . GLU A 1 971 ? 57.474 -2.815 -109.329 1.00 91.50 971 GLU A C 1
ATOM 7017 O O . GLU A 1 971 ? 56.698 -2.587 -108.404 1.00 91.50 971 GLU A O 1
ATOM 7022 N N . HIS A 1 972 ? 58.731 -2.363 -109.344 1.00 92.50 972 HIS A N 1
ATOM 7023 C CA . HIS A 1 972 ? 59.400 -1.785 -108.170 1.00 92.50 972 HIS A CA 1
ATOM 7024 C C . HIS A 1 972 ? 59.659 -0.282 -108.298 1.00 92.50 972 HIS A C 1
ATOM 7026 O O . HIS A 1 972 ? 59.929 0.382 -107.302 1.00 92.50 972 HIS A O 1
ATOM 7032 N N . VAL A 1 973 ? 59.561 0.273 -109.508 1.00 94.06 973 VAL A N 1
ATOM 7033 C CA . VAL A 1 973 ? 59.811 1.688 -109.788 1.00 94.06 973 VAL A CA 1
ATOM 7034 C C . VAL A 1 973 ? 58.489 2.383 -110.080 1.00 94.06 973 VAL A C 1
ATOM 7036 O O . VAL A 1 973 ? 57.828 2.131 -111.088 1.00 94.06 973 VAL A O 1
ATOM 7039 N N . THR A 1 974 ? 58.099 3.294 -109.197 1.00 94.38 974 THR A N 1
ATOM 7040 C CA . THR A 1 974 ? 56.827 4.016 -109.276 1.00 94.38 974 THR A CA 1
ATOM 7041 C C . THR A 1 974 ? 57.040 5.517 -109.147 1.00 94.38 974 THR A C 1
ATOM 7043 O O . THR A 1 974 ? 58.097 5.989 -108.739 1.00 94.38 974 THR A O 1
ATOM 7046 N N . GLN A 1 975 ? 56.043 6.306 -109.545 1.00 94.38 975 GLN A N 1
ATOM 7047 C CA . GLN A 1 975 ? 56.070 7.739 -109.261 1.00 94.38 975 GLN A CA 1
ATOM 7048 C C . GLN A 1 975 ? 55.960 7.931 -107.748 1.00 94.38 975 GLN A C 1
ATOM 7050 O O . GLN A 1 975 ? 55.111 7.294 -107.123 1.00 94.38 975 GLN A O 1
ATOM 7055 N N . SER A 1 976 ? 56.793 8.800 -107.171 1.00 90.19 976 SER A N 1
ATOM 7056 C CA . SER A 1 976 ? 56.759 9.033 -105.727 1.00 90.19 976 SER A CA 1
ATOM 7057 C C . SER A 1 976 ? 55.373 9.534 -105.283 1.00 90.19 976 SER A C 1
ATOM 7059 O O . SER A 1 976 ? 54.806 10.428 -105.926 1.00 90.19 976 SER A O 1
ATOM 7061 N N . PRO A 1 977 ? 54.813 8.998 -104.181 1.00 84.88 977 PRO A N 1
ATOM 7062 C CA . PRO A 1 977 ? 53.528 9.446 -103.652 1.00 84.88 977 PRO A CA 1
ATOM 7063 C C . PRO A 1 977 ? 53.598 10.850 -103.032 1.00 84.88 977 PRO A C 1
ATOM 7065 O O . PRO A 1 977 ? 52.563 11.503 -102.898 1.00 84.88 977 PRO A O 1
ATOM 7068 N N . THR A 1 978 ? 54.794 11.328 -102.667 1.00 81.62 978 THR A N 1
ATOM 7069 C CA . THR A 1 978 ? 55.000 12.627 -102.004 1.00 81.62 978 THR A CA 1
ATOM 7070 C C . THR A 1 978 ? 55.292 13.756 -102.993 1.00 81.62 978 THR A C 1
ATOM 7072 O O . THR A 1 978 ? 54.951 14.909 -102.726 1.00 81.62 978 THR A O 1
ATOM 7075 N N . ASN A 1 979 ? 55.856 13.447 -104.167 1.00 85.12 979 ASN A N 1
ATOM 7076 C CA . ASN A 1 979 ? 56.154 14.429 -105.206 1.00 85.12 979 ASN A CA 1
ATOM 7077 C C . ASN A 1 979 ? 56.116 13.806 -106.609 1.00 85.12 979 ASN A C 1
ATOM 7079 O O . ASN A 1 979 ? 56.906 12.933 -106.952 1.00 85.12 979 ASN A O 1
ATOM 7083 N N . ALA A 1 980 ? 55.245 14.331 -107.474 1.00 87.12 980 ALA A N 1
ATOM 7084 C CA . ALA A 1 980 ? 55.073 13.829 -108.837 1.00 87.12 980 ALA A CA 1
ATOM 7085 C C . ALA A 1 980 ? 56.316 13.996 -109.741 1.00 87.12 980 ALA A C 1
ATOM 7087 O O . ALA A 1 980 ? 56.374 13.377 -110.806 1.00 87.12 980 ALA A O 1
ATOM 7088 N N . ALA A 1 981 ? 57.285 14.836 -109.365 1.00 89.00 981 ALA A N 1
ATOM 7089 C CA . ALA A 1 981 ? 58.545 14.991 -110.095 1.00 89.00 981 ALA A CA 1
ATOM 7090 C C . ALA A 1 981 ? 59.573 13.887 -109.788 1.00 89.00 981 ALA A C 1
ATOM 7092 O O . ALA A 1 981 ? 60.560 13.781 -110.515 1.00 89.00 981 ALA A O 1
ATOM 7093 N N . ASP A 1 982 ? 59.336 13.076 -108.756 1.00 93.00 982 ASP A N 1
ATOM 7094 C CA . ASP A 1 982 ? 60.287 12.091 -108.253 1.00 93.00 982 ASP A CA 1
ATOM 7095 C C . ASP A 1 982 ? 59.852 10.656 -108.557 1.00 93.00 982 ASP A C 1
ATOM 7097 O O . ASP A 1 982 ? 58.684 10.357 -108.838 1.00 93.00 982 ASP A O 1
ATOM 7101 N N . THR A 1 983 ? 60.811 9.746 -108.439 1.00 94.50 983 THR A N 1
ATOM 7102 C CA . THR A 1 983 ? 60.611 8.303 -108.564 1.00 94.50 983 THR A CA 1
ATOM 7103 C C . THR A 1 983 ? 60.894 7.638 -107.229 1.00 94.50 983 THR A C 1
ATOM 7105 O O . THR A 1 983 ? 61.920 7.916 -106.618 1.00 94.50 983 THR A O 1
ATOM 7108 N N . LEU A 1 984 ? 60.011 6.739 -106.802 1.00 94.25 984 LEU A N 1
ATOM 7109 C CA . LEU A 1 984 ? 60.229 5.855 -105.666 1.00 94.25 984 LEU A CA 1
ATOM 7110 C C . LEU A 1 984 ? 60.546 4.453 -106.183 1.00 94.25 984 LEU A C 1
ATOM 7112 O O . LEU A 1 984 ? 59.775 3.872 -106.951 1.00 94.25 984 LEU A O 1
ATOM 7116 N N . ILE A 1 985 ? 61.678 3.920 -105.748 1.00 94.31 985 ILE A N 1
ATOM 7117 C CA . ILE A 1 985 ? 62.112 2.555 -106.007 1.00 94.31 985 ILE A CA 1
ATOM 7118 C C . ILE A 1 985 ? 61.945 1.793 -104.700 1.00 94.31 985 ILE A C 1
ATOM 7120 O O . ILE A 1 985 ? 62.619 2.092 -103.718 1.00 94.31 985 ILE A O 1
ATOM 7124 N N . THR A 1 986 ? 61.048 0.819 -104.674 1.00 93.00 986 THR A N 1
ATOM 7125 C CA . THR A 1 986 ? 60.839 -0.036 -103.504 1.00 93.00 986 THR A CA 1
ATOM 7126 C C . THR A 1 986 ? 61.621 -1.319 -103.703 1.00 93.00 986 THR A C 1
ATOM 7128 O O . THR A 1 986 ? 61.313 -2.080 -104.615 1.00 93.00 986 THR A O 1
ATOM 7131 N N . VAL A 1 987 ? 62.643 -1.556 -102.883 1.00 89.00 987 VAL A N 1
ATOM 7132 C CA . VAL A 1 987 ? 63.430 -2.795 -102.945 1.00 89.00 987 VAL A CA 1
ATOM 7133 C C . VAL A 1 987 ? 62.718 -3.885 -102.146 1.00 89.00 987 VAL A C 1
ATOM 7135 O O . VAL A 1 987 ? 62.505 -4.979 -102.668 1.00 89.00 987 VAL A O 1
ATOM 7138 N N . ASP A 1 988 ? 62.270 -3.561 -100.931 1.00 86.75 988 ASP A N 1
ATOM 7139 C CA . ASP A 1 988 ? 61.373 -4.385 -100.118 1.00 86.75 988 ASP A CA 1
ATOM 7140 C C . ASP A 1 988 ? 60.533 -3.527 -99.143 1.00 86.75 988 ASP A C 1
ATOM 7142 O O . ASP A 1 988 ? 60.337 -2.334 -99.364 1.00 86.75 988 ASP A O 1
ATOM 7146 N N . SER A 1 989 ? 59.952 -4.135 -98.100 1.00 82.69 989 SER A N 1
ATOM 7147 C CA . SER A 1 989 ? 59.107 -3.425 -97.128 1.00 82.69 989 SER A CA 1
ATOM 7148 C C . SER A 1 989 ? 59.859 -2.458 -96.208 1.00 82.69 989 SER A C 1
ATOM 7150 O O . SER A 1 989 ? 59.205 -1.634 -95.575 1.00 82.69 989 SER A O 1
ATOM 7152 N N . ALA A 1 990 ? 61.178 -2.597 -96.084 1.00 83.31 990 ALA A N 1
ATOM 7153 C CA . ALA A 1 990 ? 62.036 -1.760 -95.250 1.00 83.31 990 ALA A CA 1
ATOM 7154 C C . ALA A 1 990 ? 62.922 -0.825 -96.091 1.00 83.31 990 ALA A C 1
ATOM 7156 O O . ALA A 1 990 ? 63.194 0.287 -95.652 1.00 83.31 990 ALA A O 1
ATOM 7157 N N . ASP A 1 991 ? 63.311 -1.246 -97.300 1.00 89.38 991 ASP A N 1
ATOM 7158 C CA . ASP A 1 991 ? 64.304 -0.556 -98.123 1.00 89.38 991 ASP A CA 1
ATOM 7159 C C . ASP A 1 991 ? 63.692 0.151 -99.351 1.00 89.38 991 ASP A C 1
ATOM 7161 O O . ASP A 1 991 ? 63.072 -0.463 -100.232 1.00 89.38 991 ASP A O 1
ATOM 7165 N N . THR A 1 992 ? 63.907 1.466 -99.456 1.00 92.75 992 THR A N 1
ATOM 7166 C CA . THR A 1 992 ? 63.395 2.323 -100.539 1.00 92.75 992 THR A CA 1
ATOM 7167 C C . THR A 1 992 ? 64.400 3.389 -100.972 1.00 92.75 992 THR A C 1
ATOM 7169 O O . THR A 1 992 ? 65.076 3.987 -100.140 1.00 92.75 992 THR A O 1
ATOM 7172 N N . ILE A 1 993 ? 64.456 3.675 -102.275 1.00 93.81 993 ILE A N 1
ATOM 7173 C CA . ILE A 1 993 ? 65.314 4.712 -102.862 1.00 93.81 993 ILE A CA 1
ATOM 7174 C C . ILE A 1 993 ? 64.438 5.742 -103.568 1.00 93.81 993 ILE A C 1
ATOM 7176 O O . ILE A 1 993 ? 63.670 5.405 -104.471 1.00 93.81 993 ILE A O 1
ATOM 7180 N N . THR A 1 994 ? 64.586 7.011 -103.210 1.00 93.75 994 THR A N 1
ATOM 7181 C CA . THR A 1 994 ? 63.897 8.123 -103.872 1.00 93.75 994 THR A CA 1
ATOM 7182 C C . THR A 1 994 ? 64.837 8.831 -104.840 1.00 93.75 994 THR A C 1
ATOM 7184 O O . THR A 1 994 ? 65.840 9.408 -104.428 1.00 93.75 994 THR A O 1
ATOM 7187 N N . LEU A 1 995 ? 64.514 8.844 -106.135 1.00 93.88 995 LEU A N 1
ATOM 7188 C CA . LEU A 1 995 ? 65.229 9.651 -107.128 1.00 93.88 995 LEU A CA 1
ATOM 7189 C C . LEU A 1 995 ? 64.552 11.007 -107.294 1.00 93.88 995 LEU A C 1
ATOM 7191 O O . LEU A 1 995 ? 63.395 11.093 -107.715 1.00 93.88 995 LEU A O 1
ATOM 7195 N N . ARG A 1 996 ? 65.296 12.075 -107.015 1.00 91.75 996 ARG A N 1
ATOM 7196 C CA . ARG A 1 996 ? 64.790 13.448 -107.054 1.00 91.75 996 ARG A CA 1
ATOM 7197 C C . ARG A 1 996 ? 64.802 14.015 -108.470 1.00 91.75 996 ARG A C 1
ATOM 7199 O O . ARG A 1 996 ? 65.823 13.970 -109.153 1.00 91.75 996 ARG A O 1
ATOM 7206 N N . ASN A 1 997 ? 63.687 14.619 -108.883 1.00 90.25 997 ASN A N 1
ATOM 7207 C CA . ASN A 1 997 ? 63.464 15.229 -110.202 1.00 90.25 997 ASN A CA 1
ATOM 7208 C C . ASN A 1 997 ? 63.676 14.282 -111.399 1.00 90.25 997 ASN A C 1
ATOM 7210 O O . ASN A 1 997 ? 63.967 14.731 -112.512 1.00 90.25 997 ASN A O 1
ATOM 7214 N N . VAL A 1 998 ? 63.509 12.979 -111.181 1.00 92.25 998 VAL A N 1
ATOM 7215 C CA . VAL A 1 998 ? 63.510 11.954 -112.223 1.00 92.25 998 VAL A CA 1
ATOM 7216 C C . VAL A 1 998 ? 62.160 11.268 -112.193 1.00 92.25 998 VAL A C 1
ATOM 7218 O O . VAL A 1 998 ? 61.734 10.777 -111.153 1.00 92.25 998 VAL A O 1
ATOM 7221 N N . THR A 1 999 ? 61.487 11.209 -113.337 1.00 92.38 999 THR A N 1
ATOM 7222 C CA . THR A 1 999 ? 60.223 10.478 -113.474 1.00 92.38 999 THR A CA 1
ATOM 7223 C C . THR A 1 999 ? 60.479 9.033 -113.911 1.00 92.38 999 THR A C 1
ATOM 7225 O O . THR A 1 999 ? 61.419 8.798 -114.679 1.00 92.38 999 THR A O 1
ATOM 7228 N N . PRO A 1 1000 ? 59.616 8.065 -113.539 1.00 91.12 1000 PRO A N 1
ATOM 7229 C CA . PRO A 1 1000 ? 59.844 6.651 -113.859 1.00 91.12 1000 PRO A CA 1
ATOM 7230 C C . PRO A 1 1000 ? 60.011 6.383 -115.361 1.00 91.12 1000 PRO A C 1
ATOM 7232 O O . PRO A 1 1000 ? 60.754 5.499 -115.767 1.00 91.12 1000 PRO A O 1
ATOM 7235 N N . ALA A 1 1001 ? 59.357 7.189 -116.207 1.00 89.69 1001 ALA A N 1
ATOM 7236 C CA . ALA A 1 1001 ? 59.407 7.068 -117.663 1.00 89.69 1001 ALA A CA 1
ATOM 7237 C C . ALA A 1 1001 ? 60.770 7.423 -118.287 1.00 89.69 1001 ALA A C 1
ATOM 7239 O O . ALA A 1 1001 ? 60.977 7.161 -119.472 1.00 89.69 1001 ALA A O 1
ATOM 7240 N N . GLN A 1 1002 ? 61.669 8.065 -117.536 1.00 92.25 1002 GLN A N 1
ATOM 7241 C CA . GLN A 1 1002 ? 63.010 8.418 -118.007 1.00 92.25 1002 GLN A CA 1
ATOM 7242 C C . GLN A 1 1002 ? 64.028 7.298 -117.770 1.00 92.25 1002 GLN A C 1
ATOM 7244 O O . GLN A 1 1002 ? 65.096 7.340 -118.373 1.00 92.25 1002 GLN A O 1
ATOM 7249 N N . LEU A 1 1003 ? 63.697 6.321 -116.924 1.00 93.44 1003 LEU A N 1
ATOM 7250 C CA . LEU A 1 1003 ? 64.576 5.222 -116.545 1.00 93.44 1003 LEU A CA 1
ATOM 7251 C C . LEU A 1 1003 ? 64.443 4.035 -117.506 1.00 93.44 1003 LEU A C 1
ATOM 7253 O O . LEU A 1 1003 ? 63.403 3.801 -118.124 1.00 93.44 1003 LEU A O 1
ATOM 7257 N N . SER A 1 1004 ? 65.517 3.266 -117.613 1.00 90.50 1004 SER A N 1
ATOM 7258 C CA . SER A 1 1004 ? 65.650 2.068 -118.437 1.00 90.50 1004 SER A CA 1
ATOM 7259 C C . SER A 1 1004 ? 66.493 1.019 -117.714 1.00 90.50 1004 SER A C 1
ATOM 7261 O O . SER A 1 1004 ? 67.177 1.331 -116.746 1.00 90.50 1004 SER A O 1
ATOM 7263 N N . HIS A 1 1005 ? 66.548 -0.218 -118.212 1.00 88.38 1005 HIS A N 1
ATOM 7264 C CA . HIS A 1 1005 ? 67.445 -1.228 -117.635 1.00 88.38 1005 HIS A CA 1
ATOM 7265 C C . HIS A 1 1005 ? 68.932 -0.840 -117.621 1.00 88.38 1005 HIS A C 1
ATOM 7267 O O . HIS A 1 1005 ? 69.692 -1.448 -116.878 1.00 88.38 1005 HIS A O 1
ATOM 7273 N N . ASN A 1 1006 ? 69.379 0.134 -118.425 1.00 89.38 1006 ASN A N 1
ATOM 7274 C CA . ASN A 1 1006 ? 70.783 0.569 -118.410 1.00 89.38 1006 ASN A CA 1
ATOM 7275 C C . ASN A 1 1006 ? 71.135 1.392 -117.163 1.00 89.38 1006 ASN A C 1
ATOM 7277 O O . ASN A 1 1006 ? 72.312 1.474 -116.808 1.00 89.38 1006 ASN A O 1
ATOM 7281 N N . ASP A 1 1007 ? 70.117 1.948 -116.505 1.00 93.25 1007 ASP A N 1
ATOM 7282 C CA . ASP A 1 1007 ? 70.218 2.727 -115.272 1.00 93.25 1007 ASP A CA 1
ATOM 7283 C C . ASP A 1 1007 ? 70.383 1.846 -114.027 1.00 93.25 1007 ASP A C 1
ATOM 7285 O O . ASP A 1 1007 ? 70.611 2.359 -112.938 1.00 93.25 1007 ASP A O 1
ATOM 7289 N N . PHE A 1 1008 ? 70.278 0.519 -114.165 1.00 92.75 1008 PHE A N 1
ATOM 7290 C CA . PHE A 1 1008 ? 70.327 -0.423 -113.050 1.00 92.75 1008 PHE A CA 1
ATOM 7291 C C . PHE A 1 1008 ? 71.373 -1.514 -113.282 1.00 92.75 1008 PHE A C 1
ATOM 7293 O O . PHE A 1 1008 ? 71.439 -2.135 -114.344 1.00 92.75 1008 PHE A O 1
ATOM 7300 N N . LEU A 1 1009 ? 72.158 -1.817 -112.250 1.00 91.50 1009 LEU A N 1
ATOM 7301 C CA . LEU A 1 1009 ? 72.969 -3.029 -112.178 1.00 91.50 1009 LEU A CA 1
ATOM 7302 C C . LEU A 1 1009 ? 72.291 -3.993 -111.207 1.00 91.50 1009 LEU A C 1
ATOM 7304 O O . LEU A 1 1009 ? 72.338 -3.820 -109.992 1.00 91.50 1009 LEU A O 1
ATOM 7308 N N . LEU A 1 1010 ? 71.643 -5.013 -111.768 1.00 87.94 1010 LEU A N 1
ATOM 7309 C CA . LEU A 1 1010 ? 70.913 -6.036 -111.022 1.00 87.94 1010 LEU A CA 1
ATOM 7310 C C . LEU A 1 1010 ? 71.633 -7.382 -111.132 1.00 87.94 1010 LEU A C 1
ATOM 7312 O O . LEU A 1 1010 ? 72.156 -7.735 -112.194 1.00 87.94 1010 LEU A O 1
ATOM 7316 N N . HIS A 1 1011 ? 71.641 -8.165 -110.052 1.00 84.75 1011 HIS A N 1
ATOM 7317 C CA . HIS A 1 1011 ? 72.147 -9.533 -110.099 1.00 84.75 1011 HIS A CA 1
ATOM 7318 C C . HIS A 1 1011 ? 71.045 -10.482 -110.580 1.00 84.75 1011 HIS A C 1
ATOM 7320 O O . HIS A 1 1011 ? 70.078 -10.754 -109.869 1.00 84.75 1011 HIS A O 1
ATOM 7326 N N . VAL A 1 1012 ? 71.191 -10.991 -111.804 1.00 76.94 1012 VAL A N 1
ATOM 7327 C CA . VAL A 1 1012 ? 70.294 -12.010 -112.366 1.00 76.94 1012 VAL A CA 1
ATOM 7328 C C . VAL A 1 1012 ? 70.902 -13.385 -112.087 1.00 76.94 1012 VAL A C 1
ATOM 7330 O O . VAL A 1 1012 ? 71.978 -13.693 -112.607 1.00 76.94 1012 VAL A O 1
ATOM 7333 N N . THR A 1 1013 ? 70.240 -14.178 -111.239 1.00 63.38 1013 THR A N 1
ATOM 7334 C CA . THR A 1 1013 ? 70.642 -15.559 -110.902 1.00 63.38 1013 THR A CA 1
ATOM 7335 C C . THR A 1 1013 ? 69.978 -16.610 -111.772 1.00 63.38 1013 THR A C 1
ATOM 7337 O O . THR A 1 1013 ? 68.825 -16.386 -112.207 1.00 63.38 1013 THR A O 1
#

Secondary structure (DSSP, 8-state):
----EEEE--TT-TT--PEEEEEEEEEEE---TT---EEEEEEEEEEEE-TT--B-GGG--HHHHHHHHHH--PPEEEE-SS-SSEEEEEEEEEEEGGGSTTS-TT-EEEEEEEEEEE---SS---EEEEEEEEEEE------EE-SPPEEEEEE--TT-TT--PEEEEEEEEEEE-S-TT---EEEEEEEEEEE--TTPPPHHHHHHTEEEEEEEE-TTSSEEEEEEEEEEEGGGTTT--TT-EEEEEEEEEEE-SSS-EEEEEEEEEEE------EE-SPPEEEEEEPPTT-TT--PEEEEEEEEEEE-S-TT---EEEEEEEEEEES-TT---HHHHHHHEEE---EE-TTSS-EEEEEEEEEEGGGTTT--TT-EEEEEEEEEEE-SSS-EEEEEEEEEEE--PPPPEESSPPEEEEEEPPTT-TT--PEEEEEEEEEEE-S-TT---EEEEEEEEEEES-TTS-S-HHHHHTTEEEEEEEE-TTSS-EEEEEEEEEEGGGTTT--TT-EEEEEEEEEEE-SSS-EEEEEEEEEEEP--PPPEE-SPPEEEEEE--TT-TT--PEEEEEEEEEEE-S-TT---EEEEEEEEEEE--TTS-S-HHHHHTTEEE---EE-TTSSEEEEEEEEEEEGGGTTT--TT-EEEEEEEEEEE-SSS-EEEEEEEEEEEP--PPPEE--EEEEEEE-BSB----PPEEEE--EE-SSTTGGGG-EEEEE-TTS-EESS-EE-SSEEEEE-TTSEEEEEE-HHHHTT--SEEEEEEEEEEEE-SS--EEEEEEEEEEEE--PPPEEE-TT-EEEE-TTS-EEEE--EEE-SS--TT-EEEEEEEEPTTS--EEESSEEEEEHHHHHHHHHTT-EEEE--SS--SEEEEEEEEE-SSS-EEEEEEEEE--SS-SS-EEEE--SSEEEEE--SSSEEEE--TT--EEEEES--TTT-EEE-TTT-B-TT--HHHHHHHHEEE-SS-TTSEEEESSSS-EEEETT--GGG--GGGEE-B--

Foldseek 3Di:
DWEAAEDEFDAADAQFQDKDKDKIKDKDAADDQPFFKDKAKDWDDKFKADLVRDTCRVVDDPVRVVLLVVQDDGWDKAWDPVRGRITMIMTMRMDGRNSCLQAEANMKMKTKMKMKMWGPDPPDIDIDIDMYIYMYGYYAYAKAWPDDFAEAEAEFDAQDAPFQDKDKDKDKTKIFGSHQAWDKDKDWDAKDKDWDCVLADDRVLQSVQKDKDDKDADPRRTMIMIMMMGIDGSNNQLQAEAFTKMKMKIKMKMDRVSPHIDIHIHMYMYGYYAHAKAWPDDFAEDEWEQDAADAPFQFKTKDKDKIKIFGNHQQFDKDKDFPFKDKDFDPPLADDRVLQRVQKDWDDKDDDRGTGMIMIMIMGIDGSNSQQQAEAFTKMKMWIKMWMDRPRDHIDIHIHIYIYGYYAHAKAWPDAAAEDEWEQDEQQAPFQFWTKDKDKTKIFGSHLQFDKDKDWDFKDKDWPCQQAPPDRVLVSVQKDWDDKDDPNRGGMIMIMIMGIDGSNRQLQADAPTKMKMWIWMWMDRPRPHIDIHTHIYIYGYYFHAKAWPDPAAEDEWEQDAAQAPFQFKTKDKDKIKIFGSHQQFDKDKDWDFKDKDWPCVQADPDRVVQSVQKDKDDWDDPRRGGMIMIMIMGIDGSNRQQQAEAPTKMKMWIWMWMDRVRPHIDTHIHIYIYGYYFYAKAWEEAEQEEAEDELDQDDDDKRKDFTQIDGSYHPQSVVKFKAWAEPVRDGDQDWHDWQFFTKGAGGRRIIITGGDSLSQQLADFDKDKTKTKMWIATPVGHIYIYMYMYIYGHYFYAKDKDCPQWDWDQDPVRKIFIADIAIDGRNFDQFKKKKKAKAKDPPQQKDKPPRMDIDGRVVVRPACHPPHIIIHQHPDGDQKIKIWIWIAINVGHIAIEIEIEGPDDPDPDEAETEADLHEYEYEDNLAAYEYHYDENVFEYEYENDHAPRYAYECAVPAEPAQDDLQRQLVVFWAQDPVDNQWIWGDRDPRDIYIYHRHHSVSHDSSRYHHHYD

Radius of gyration: 107.62 Å; chains: 1; bounding box: 214×73×297 Å

pLDDT: mean 88.23, std 7.29, range [55.09, 98.12]

Sequence (1013 aa):
MTQNAEFAEQAGQTHSGLLDTATGRIAWVDVNLGDKPSAIVSFTSSSYRDAEGNDVTSSLTAAQLAAIHAVEIPLQLVHDPLNNNIGSATWTYNIADGAFDFLAAGETLTLTYTARVDNNYAPSNETAFRTFTVTITGTNDTPVVTSSAQFGSITELAATTNSAVPDAVHGTLTFTDTDLTDTHSVTITGVTEAGVTTGLANHATVLSWLSLGSLTDSTDGVTGSRAWTFSAADRSFDYLAAGETLTLTYTVQIDDHQGGVVTLPVTITIVGTDDTPVITSPTQAAAITEHVGTTGSVISDTASGTVTFTDVDLSDTHTVTVAGVTGTGVTAGLPSQATMLSWLSLGTLADSTGGVTGSSHWTFSAADKSFDYLAAGEKLTLTYLIEVDDHHGGVVSQPVTITVTGTNDTPTFASAPGTAAIPEQPDETGSSKPDGATGAVTFADVDLSDIHTVSITGVAESGTTTGLPEDESTVLNWLSLGTLTDSTGGVTGSQSWNFSAADRNFDYLAVGETLTLTYTVEINDHHGGVISQPVTITVTGSNDTPIVTSGAQAATIPELPDTTDSLKPDGATGTVTFTDADLSDTHGVTIIGVAEAGSTTGLPEDESTILNWLSLGTLTDTTGGTTGSSTWTFSAADQNFDYLAAGETLTLTYTIQIDDHHGGVITEPATITINGANDAPTLADVNAGTLTDTAADDTFSALTGALHGHDVDHGETATLTYAALNSDHVAVNSPIAGLYGSLTVNADGTYSYVPDAAAINALAKGNYTDTFTVETIDAHNAVGTATLTIDVVGANDAPVIHADNVSITENRDGTETISGLTVTDADATSDEIFTVAATPTAGSGSSVTPPSQEGLLSGINTALGTPGLIYNPGQTPPATDKIALAVTDGHGATDTVNLIFNLQQDPPQPVTLTGTSDKDVFFGSGYQDKFVFDQNFNHDTIVNFTPGLDQIDLSAILSTGGIDPDTWISEHVTQSPTNAADTLITVDSADTITLRNVTPAQLSHNDFLLHVT